Protein AF-M9LXM6-F1 (afdb_monomer_lite)

Foldseek 3Di:
DADDDPPDPDDDDDDDDDDDDDDDDDDDDPDDDDDDDDDQDDDPPDDDDDAADELVNLLRDDLVRNLVVLLVDAQVSYVCLLPDDPSNLSQLVPPVSLLSLLVSLLVLLQDAALVGSSNNLSSLSSNLSLLNCLVVPVSSVVCVDQVNLCSNVSSLVSNLPHPLCAPDHLSNLSNLLSSLQSLLSGHDALVSLQSCLVRLQVCLVVLVPQLVPPSNLNSSLSNLVSVLNCLQPVPPDPVRNLRLAQSNQSNLVSLLSCLQPNDDDLSRCVSNLSSLLCLLSVLRSHNHSLVSLQSLLVSCVVDDQLDPSNLSSQVSCVVRVVQAGSVRDHRDLLVSLVVNLCQFFVDWWAWFQQQEIEGEGPPDDPLNVLQLVLLLLLLLFLLCLLLQWPAFLDPPQLLSRAYEYEGADLSSLCSCCSNVNDDSPDQWAQDRNNSYIYHYQDDDDDDGPLLVSQLRSVLSVCDGIQAPDDPCDADQNNLQQCVLVSLLRSQQSSQGDQQPRRFHALVLLVLLLPDDPVPQDFLLRLSNDHPDDPVSSSLSVLLLVLCVPPPVVLVNQLSVCRRVSPNVSNVVSSCVQNVDVVNRVSSVVSSVVSNVCSVVAFRDGQACLSVDAWDDDPPVVVLVLLCVLLVFDPKDKDWGDTRPFIKIKIKGKDWAAQDPDDVVVSVVVSNSQSVSLVVQCPDPTSFSSFKHKHWHDWDADPVNIIMIIMMIMTTHHDDPPDDDPPDPPVDPPLEADPPQQHQSSAAEDPQPFDKYKDKAAQVRFKHKHKYFDAAFFKKKKKKFKPFQQQKFKFKDFPRDPPDTQDGFPDRDTRMGMDMGRDGGGMMMMMIGGPDRDMMMMMMTMHTDPDDDDDDDDPDQDEADEDDPPQADPVNADDDDEARHKYKDKQAAPRFKHKHKYFDQAWDKKKKKKFWPDDDFKWKWKDFPPDPPDDTDTFPDDDVRMTMDIGIDGGHMMMIMMGGDDRDMTIMMMHMD

Radius of gyration: 34.18 Å; chains: 1; bounding box: 81×91×98 Å

Organism: NCBI:txid1212764

Structure (mmCIF, N/CA/C/O backbone):
data_AF-M9LXM6-F1
#
_entry.id   AF-M9LXM6-F1
#
loop_
_atom_site.group_PDB
_atom_site.id
_atom_site.type_symbol
_atom_site.label_atom_id
_atom_site.label_alt_id
_atom_site.label_comp_id
_atom_site.label_asym_id
_atom_site.label_entity_id
_atom_site.label_seq_id
_atom_site.pdbx_PDB_ins_code
_atom_site.Cartn_x
_atom_site.Cartn_y
_atom_site.Cartn_z
_atom_site.occupancy
_atom_site.B_iso_or_equiv
_atom_site.auth_seq_id
_atom_site.auth_comp_id
_atom_site.auth_asym_id
_atom_site.auth_atom_id
_atom_site.pdbx_PDB_model_num
ATOM 1 N N . MET A 1 1 ? 2.103 -22.420 -12.615 1.00 19.78 1 MET A N 1
ATOM 2 C CA . MET A 1 1 ? 1.787 -21.064 -13.120 1.00 19.78 1 MET A CA 1
ATOM 3 C C . MET A 1 1 ? 1.858 -20.068 -11.967 1.00 19.78 1 MET A C 1
ATOM 5 O O . MET A 1 1 ? 0.851 -19.505 -11.575 1.00 19.78 1 MET A O 1
ATOM 9 N N . ARG A 1 2 ? 3.038 -19.931 -11.357 1.00 21.11 2 ARG A N 1
ATOM 10 C CA . ARG A 1 2 ? 3.302 -19.114 -10.165 1.00 21.11 2 ARG A CA 1
ATOM 11 C C . ARG A 1 2 ? 4.706 -18.521 -10.303 1.00 21.11 2 ARG A C 1
ATOM 13 O O . ARG A 1 2 ? 5.581 -19.245 -10.763 1.00 21.11 2 ARG A O 1
ATOM 20 N N . ALA A 1 3 ? 4.854 -17.284 -9.823 1.00 21.62 3 ALA A N 1
ATOM 21 C CA . ALA A 1 3 ? 6.086 -16.525 -9.588 1.00 21.62 3 ALA A CA 1
ATOM 22 C C . ALA A 1 3 ? 6.908 -16.142 -10.835 1.00 21.62 3 ALA A C 1
ATOM 24 O O . ALA A 1 3 ? 7.823 -16.848 -11.233 1.00 21.62 3 ALA A O 1
ATOM 25 N N . ALA A 1 4 ? 6.611 -14.970 -11.402 1.00 21.80 4 ALA A N 1
ATOM 26 C CA . ALA A 1 4 ? 7.559 -14.194 -12.194 1.00 21.80 4 ALA A CA 1
ATOM 27 C C . ALA A 1 4 ? 7.602 -12.772 -11.611 1.00 21.80 4 ALA A C 1
ATOM 29 O O . ALA A 1 4 ? 6.617 -12.045 -11.663 1.00 21.80 4 ALA A O 1
ATOM 30 N N . SER A 1 5 ? 8.733 -12.458 -10.981 1.00 24.66 5 SER A N 1
ATOM 31 C CA . SER A 1 5 ? 9.329 -11.137 -10.759 1.00 24.66 5 SER A CA 1
ATOM 32 C C . SER A 1 5 ? 8.393 -9.939 -10.538 1.00 24.66 5 SER A C 1
ATOM 34 O O . SER A 1 5 ? 8.058 -9.201 -11.462 1.00 24.66 5 SER A O 1
ATOM 36 N N . ALA A 1 6 ? 8.121 -9.650 -9.263 1.00 23.94 6 ALA A N 1
ATOM 37 C CA . ALA A 1 6 ? 7.873 -8.289 -8.797 1.00 23.94 6 ALA A CA 1
ATOM 38 C C . ALA A 1 6 ? 9.182 -7.481 -8.919 1.00 23.94 6 ALA A C 1
ATOM 40 O O . ALA A 1 6 ? 9.993 -7.466 -8.005 1.00 23.94 6 ALA A O 1
ATOM 41 N N . LEU A 1 7 ? 9.418 -6.927 -10.110 1.00 24.97 7 LEU A N 1
ATOM 42 C CA . LEU A 1 7 ? 10.297 -5.789 -10.436 1.00 24.97 7 LEU A CA 1
ATOM 43 C C . LEU A 1 7 ? 9.967 -5.378 -11.887 1.00 24.97 7 LEU A C 1
ATOM 45 O O . LEU A 1 7 ? 10.775 -5.407 -12.816 1.00 24.97 7 LEU A O 1
ATOM 49 N N . ALA A 1 8 ? 8.688 -5.067 -12.093 1.00 23.77 8 ALA A N 1
ATOM 50 C CA . ALA A 1 8 ? 8.154 -4.453 -13.296 1.00 23.77 8 ALA A CA 1
ATOM 51 C C . ALA A 1 8 ? 7.456 -3.164 -12.860 1.00 23.77 8 ALA A C 1
ATOM 53 O O . ALA A 1 8 ? 6.340 -3.190 -12.348 1.00 23.77 8 ALA A O 1
ATOM 54 N N . ILE A 1 9 ? 8.133 -2.026 -13.013 1.00 22.77 9 ILE A N 1
ATOM 55 C CA . ILE A 1 9 ? 7.453 -0.738 -12.926 1.00 22.77 9 ILE A CA 1
ATOM 56 C C . ILE A 1 9 ? 6.552 -0.622 -14.162 1.00 22.77 9 ILE A C 1
ATOM 58 O O . ILE A 1 9 ? 7.036 -0.620 -15.292 1.00 22.77 9 ILE A O 1
ATOM 62 N N . LYS A 1 10 ? 5.248 -0.533 -13.872 1.00 24.86 10 LYS A N 1
ATOM 63 C CA . LYS A 1 10 ? 4.118 -0.117 -14.718 1.00 24.86 10 LYS A CA 1
ATOM 64 C C . LYS A 1 10 ? 3.869 -0.930 -15.996 1.00 24.86 10 LYS A C 1
ATOM 66 O O . LYS A 1 10 ? 4.106 -0.460 -17.101 1.00 24.86 10 LYS A O 1
ATOM 71 N N . GLU A 1 11 ? 3.205 -2.073 -15.842 1.00 24.28 11 GLU A N 1
ATOM 72 C CA . GLU A 1 11 ? 2.242 -2.540 -16.848 1.00 24.28 11 GLU A CA 1
ATOM 73 C C . GLU A 1 11 ? 0.833 -2.464 -16.250 1.00 24.28 11 GLU A C 1
ATOM 75 O O . GLU A 1 11 ? 0.537 -3.092 -15.235 1.00 24.28 11 GLU A O 1
ATOM 80 N N . PHE A 1 12 ? -0.023 -1.640 -16.856 1.00 23.53 12 PHE A N 1
ATOM 81 C CA . PHE A 1 12 ? -1.458 -1.616 -16.582 1.00 23.53 12 PHE A CA 1
ATOM 82 C C . PHE A 1 12 ? -2.063 -2.980 -16.963 1.00 23.53 12 PHE A C 1
ATOM 84 O O . PHE A 1 12 ? -1.951 -3.364 -18.130 1.00 23.53 12 PHE A O 1
ATOM 91 N N . PRO A 1 13 ? -2.736 -3.713 -16.057 1.00 21.64 13 PRO A N 1
ATOM 92 C CA . PRO A 1 13 ? -3.491 -4.888 -16.461 1.00 21.64 13 PRO A CA 1
ATOM 93 C C . PRO A 1 13 ? -4.824 -4.423 -17.060 1.00 21.64 13 PRO A C 1
ATOM 95 O O . PRO A 1 13 ? -5.658 -3.853 -16.359 1.00 21.64 13 PRO A O 1
ATOM 98 N N . SER A 1 14 ? -5.047 -4.676 -18.353 1.00 23.16 14 SER A N 1
ATOM 99 C CA . SER A 1 14 ? -6.398 -4.655 -18.922 1.00 23.16 14 SER A CA 1
ATOM 100 C C . SER A 1 14 ? -6.928 -6.083 -19.058 1.00 23.16 14 SER A C 1
ATOM 102 O O . SER A 1 14 ? -6.286 -6.994 -19.580 1.00 23.16 14 SER A O 1
ATOM 104 N N . SER A 1 15 ? -8.120 -6.264 -18.503 1.00 22.95 15 SER A N 1
ATOM 105 C CA . SER A 1 15 ? -8.929 -7.475 -18.466 1.00 22.95 15 SER A CA 1
ATOM 106 C C . SER A 1 15 ? -9.193 -8.051 -19.862 1.00 22.95 15 SER A C 1
ATOM 108 O O . SER A 1 15 ? -9.861 -7.415 -20.677 1.00 22.95 15 SER A O 1
ATOM 110 N N . THR A 1 16 ? -8.774 -9.289 -20.126 1.00 22.31 16 THR A N 1
ATOM 111 C CA . THR A 1 16 ? -9.207 -10.042 -21.314 1.00 22.31 16 THR A CA 1
ATOM 112 C C . THR A 1 16 ? -10.410 -10.920 -20.974 1.00 22.31 16 THR A C 1
ATOM 114 O O . THR A 1 16 ? -10.297 -12.099 -20.652 1.00 22.31 16 THR A O 1
ATOM 117 N N . GLY A 1 17 ? -11.604 -10.330 -21.053 1.00 22.06 17 GLY A N 1
ATOM 118 C CA . GLY A 1 17 ? -12.856 -11.076 -21.149 1.00 22.06 17 GLY A CA 1
ATOM 119 C C . GLY A 1 17 ? -13.181 -11.346 -22.617 1.00 22.06 17 GLY A C 1
ATOM 120 O O . GLY A 1 17 ? -13.572 -10.431 -23.337 1.00 22.06 17 GLY A O 1
ATOM 121 N N . GLN A 1 18 ? -13.021 -12.593 -23.064 1.00 23.55 18 GLN A N 1
ATOM 122 C CA . GLN A 1 18 ? -13.542 -13.059 -24.350 1.00 23.55 18 GLN A CA 1
ATOM 123 C C . GLN A 1 18 ? -15.064 -12.865 -24.410 1.00 23.55 18 GLN A C 1
ATOM 125 O O . GLN A 1 18 ? -15.794 -13.411 -23.586 1.00 23.55 18 GLN A O 1
ATOM 130 N N . ALA A 1 19 ? -15.547 -12.171 -25.438 1.00 23.16 19 ALA A N 1
ATOM 131 C CA . ALA A 1 19 ? -16.920 -12.297 -25.905 1.00 23.16 19 ALA A CA 1
ATOM 132 C C . ALA A 1 19 ? -16.929 -12.227 -27.435 1.00 23.16 19 ALA A C 1
ATOM 134 O O . ALA A 1 19 ? -16.657 -11.186 -28.028 1.00 23.16 19 ALA A O 1
ATOM 135 N N . GLY A 1 20 ? -17.215 -13.364 -28.068 1.00 20.52 20 GLY A N 1
ATOM 136 C CA . GLY A 1 20 ? -17.679 -13.391 -29.446 1.00 20.52 20 GLY A CA 1
ATOM 137 C C . GLY A 1 20 ? -19.171 -13.073 -29.499 1.00 20.52 20 GLY A C 1
ATOM 138 O O . GLY A 1 20 ? -19.916 -13.502 -28.623 1.00 20.52 20 GLY A O 1
ATOM 139 N N . ALA A 1 21 ? -19.588 -12.341 -30.526 1.00 22.05 21 ALA A N 1
ATOM 140 C CA . ALA A 1 21 ? -20.821 -12.565 -31.276 1.00 22.05 21 ALA A CA 1
ATOM 141 C C . ALA A 1 21 ? -20.884 -11.565 -32.438 1.00 22.05 21 ALA A C 1
ATOM 143 O O . ALA A 1 21 ? -20.516 -10.401 -32.312 1.00 22.05 21 ALA A O 1
ATOM 144 N N . GLU A 1 22 ? -21.324 -12.094 -33.568 1.00 24.33 22 GLU A N 1
ATOM 145 C CA . GLU A 1 22 ? -21.449 -11.492 -34.886 1.00 24.33 22 GLU A CA 1
ATOM 146 C C . GLU A 1 22 ? -22.455 -10.332 -34.932 1.00 24.33 22 GLU A C 1
ATOM 148 O O . GLU A 1 22 ? -23.428 -10.286 -34.180 1.00 24.33 22 GLU A O 1
ATOM 153 N N . GLY A 1 23 ? -22.241 -9.427 -35.887 1.00 22.47 23 GLY A N 1
ATOM 154 C CA . GLY A 1 23 ? -23.168 -8.353 -36.224 1.00 22.47 23 GLY A CA 1
ATOM 155 C C . GLY A 1 23 ? -22.620 -7.498 -37.359 1.00 22.47 23 GLY A C 1
ATOM 156 O O . GLY A 1 23 ? -22.111 -6.407 -37.123 1.00 22.47 23 GLY A O 1
ATOM 157 N N . GLU A 1 24 ? -22.686 -8.017 -38.587 1.00 25.78 24 GLU A N 1
ATOM 158 C CA . GLU A 1 24 ? -22.467 -7.245 -39.814 1.00 25.78 24 GLU A CA 1
ATOM 159 C C . GLU A 1 24 ? -23.382 -6.012 -39.844 1.00 25.78 24 GLU A C 1
ATOM 161 O O . GLU A 1 24 ? -24.605 -6.137 -39.778 1.00 25.78 24 GLU A O 1
ATOM 166 N N . LEU A 1 25 ? -22.801 -4.825 -40.029 1.00 23.41 25 LEU A N 1
ATOM 167 C CA . LEU A 1 25 ? -23.513 -3.673 -40.574 1.00 23.41 25 LEU A CA 1
ATOM 168 C C . LEU A 1 25 ? -22.694 -3.066 -41.714 1.00 23.41 25 LEU A C 1
ATOM 170 O O . LEU A 1 25 ? -21.502 -2.788 -41.601 1.00 23.41 25 LEU A O 1
ATOM 174 N N . SER A 1 26 ? -23.382 -2.951 -42.843 1.00 22.66 26 SER A N 1
ATOM 175 C CA . SER A 1 26 ? -22.888 -2.729 -44.193 1.00 22.66 26 SER A CA 1
ATOM 176 C C . SER A 1 26 ? -22.243 -1.365 -44.422 1.00 22.66 26 SER A C 1
ATOM 178 O O . SER A 1 26 ? -22.766 -0.322 -44.029 1.00 22.66 26 SER A O 1
ATOM 180 N N . SER A 1 27 ? -21.161 -1.395 -45.193 1.00 32.41 27 SER A N 1
ATOM 181 C CA . SER A 1 27 ? -20.543 -0.261 -45.868 1.00 32.41 27 SER A CA 1
ATOM 182 C C . SER A 1 27 ? -21.498 0.384 -46.879 1.00 32.41 27 SER A C 1
ATOM 184 O O . SER A 1 27 ? -21.654 -0.151 -47.971 1.00 32.41 27 SER A O 1
ATOM 186 N N . GLU A 1 28 ? -22.101 1.532 -46.565 1.00 26.98 28 GLU A N 1
ATOM 187 C CA . GLU A 1 28 ? -22.608 2.472 -47.584 1.00 26.98 28 GLU A CA 1
ATOM 188 C C . GLU A 1 28 ? -23.026 3.822 -46.971 1.00 26.98 28 GLU A C 1
ATOM 190 O O . GLU A 1 28 ? -24.196 4.175 -46.898 1.00 26.98 28 GLU A O 1
ATOM 195 N N . ALA A 1 29 ? -22.045 4.607 -46.516 1.00 24.88 29 ALA A N 1
ATOM 196 C CA . ALA A 1 29 ? -22.211 6.053 -46.307 1.00 24.88 29 ALA A CA 1
ATOM 197 C C . ALA A 1 29 ? -20.856 6.788 -46.316 1.00 24.88 29 ALA A C 1
ATOM 199 O O . ALA A 1 29 ? -20.610 7.690 -45.524 1.00 24.88 29 ALA A O 1
ATOM 200 N N . ALA A 1 30 ? -19.948 6.399 -47.212 1.00 26.16 30 ALA A N 1
ATOM 201 C CA . ALA A 1 30 ? -18.685 7.097 -47.438 1.00 26.16 30 ALA A CA 1
ATOM 202 C C . ALA A 1 30 ? -18.608 7.521 -48.906 1.00 26.16 30 ALA A C 1
ATOM 204 O O . ALA A 1 30 ? -18.020 6.815 -49.720 1.00 26.16 30 ALA A O 1
ATOM 205 N N . LYS A 1 31 ? -19.273 8.633 -49.254 1.00 30.84 31 LYS A N 1
ATOM 206 C CA . LYS A 1 31 ? -19.031 9.438 -50.471 1.00 30.84 31 LYS A CA 1
ATOM 207 C C . LYS A 1 31 ? -19.962 10.658 -50.503 1.00 30.84 31 LYS A C 1
ATOM 209 O O . LYS A 1 31 ? -20.983 10.629 -51.171 1.00 30.84 31 LYS A O 1
ATOM 214 N N . SER A 1 32 ? -19.589 11.724 -49.792 1.00 27.77 32 SER A N 1
ATOM 215 C CA . SER A 1 32 ? -19.672 13.118 -50.275 1.00 27.77 32 SER A CA 1
ATOM 216 C C . SER A 1 32 ? -19.451 14.111 -49.129 1.00 27.77 32 SER A C 1
ATOM 218 O O . SER A 1 32 ? -20.397 14.577 -48.503 1.00 27.77 32 SER A O 1
ATOM 220 N N . ALA A 1 33 ? -18.200 14.478 -48.889 1.00 23.61 33 ALA A N 1
ATOM 221 C CA . ALA A 1 33 ? -17.833 15.807 -48.410 1.00 23.61 33 ALA A CA 1
ATOM 222 C C . ALA A 1 33 ? -16.331 15.942 -48.653 1.00 23.61 33 ALA A C 1
ATOM 224 O O . ALA A 1 33 ? -15.529 15.311 -47.972 1.00 23.61 33 ALA A O 1
ATOM 225 N N . GLY A 1 34 ? -15.956 16.682 -49.695 1.00 30.45 34 GLY A N 1
ATOM 226 C CA . GLY A 1 34 ? -14.563 17.032 -49.929 1.00 30.45 34 GLY A CA 1
ATOM 227 C C . GLY A 1 34 ? -14.060 17.869 -48.760 1.00 30.45 34 GLY A C 1
ATOM 228 O O . GLY A 1 34 ? -14.526 18.989 -48.563 1.00 30.45 34 GLY A O 1
ATOM 229 N N . ILE A 1 35 ? -13.127 17.311 -47.998 1.00 23.62 35 ILE A N 1
ATOM 230 C CA . ILE A 1 35 ? -12.296 18.047 -47.054 1.00 23.62 35 ILE A CA 1
ATOM 231 C C . ILE A 1 35 ? -10.920 18.110 -47.713 1.00 23.62 35 ILE A C 1
ATOM 233 O O . ILE A 1 35 ? -10.305 17.084 -47.986 1.00 23.62 35 ILE A O 1
ATOM 237 N N . SER A 1 36 ? -10.510 19.320 -48.077 1.00 24.12 36 SER A N 1
ATOM 238 C CA . SER A 1 36 ? -9.194 19.630 -48.632 1.00 24.12 36 SER A CA 1
ATOM 239 C C . SER A 1 36 ? -8.079 19.286 -47.644 1.00 24.12 36 SER A C 1
ATOM 241 O O . SER A 1 36 ? -8.244 19.545 -46.450 1.00 24.12 36 SER A O 1
ATOM 243 N N . ASP A 1 37 ? -6.939 18.810 -48.152 1.00 22.45 37 ASP A N 1
ATOM 244 C CA . ASP A 1 37 ? -5.684 18.694 -47.398 1.00 22.45 37 ASP A CA 1
ATOM 245 C C . ASP A 1 37 ? -5.378 19.992 -46.624 1.00 22.45 37 ASP A C 1
ATOM 247 O O . ASP A 1 37 ? -5.447 21.083 -47.211 1.00 22.45 37 ASP A O 1
ATOM 251 N N . PRO A 1 38 ? -5.015 19.929 -45.329 1.00 25.89 38 PRO A N 1
ATOM 252 C CA . PRO A 1 38 ? -4.492 21.090 -44.629 1.00 25.89 38 PRO A CA 1
ATOM 253 C C . PRO A 1 38 ? -3.109 21.427 -45.194 1.00 25.89 38 PRO A C 1
ATOM 255 O O . PRO A 1 38 ? -2.216 20.583 -45.234 1.00 25.89 38 PRO A O 1
ATOM 258 N N . GLN A 1 39 ? -2.912 22.677 -45.615 1.00 24.56 39 GLN A N 1
ATOM 259 C CA . GLN A 1 39 ? -1.573 23.171 -45.929 1.00 24.56 39 GLN A CA 1
ATOM 260 C C . GLN A 1 39 ? -0.677 23.147 -44.676 1.00 24.56 39 GLN A C 1
ATOM 262 O O . GLN A 1 39 ? -1.147 23.525 -43.598 1.00 24.56 39 GLN A O 1
ATOM 267 N N . PRO A 1 40 ? 0.614 22.787 -44.812 1.00 26.05 40 PRO A N 1
ATOM 268 C CA . PRO A 1 40 ? 1.574 22.838 -43.715 1.00 26.05 40 PRO A CA 1
ATOM 269 C C . PRO A 1 40 ? 1.727 24.279 -43.213 1.00 26.05 40 PRO A C 1
ATOM 271 O O . PRO A 1 40 ? 2.015 25.198 -43.982 1.00 26.05 40 PRO A O 1
ATOM 274 N N . ARG A 1 41 ? 1.516 24.487 -41.910 1.00 29.67 41 ARG A N 1
ATOM 275 C CA . ARG A 1 41 ? 1.839 25.746 -41.230 1.00 29.67 41 ARG A CA 1
ATOM 276 C C . ARG A 1 41 ? 3.252 25.645 -40.674 1.00 29.67 41 ARG A C 1
ATOM 278 O O . ARG A 1 41 ? 3.492 24.851 -39.776 1.00 29.67 41 ARG A O 1
ATOM 285 N N . SER A 1 42 ? 4.151 26.497 -41.160 1.00 27.95 42 SER A N 1
ATOM 286 C CA . SER A 1 42 ? 5.471 26.685 -40.558 1.00 27.95 42 SER A CA 1
ATOM 287 C C . SER A 1 42 ? 5.330 27.273 -39.152 1.00 27.95 42 SER A C 1
ATOM 289 O O . SER A 1 42 ? 4.735 28.346 -38.987 1.00 27.95 42 SER A O 1
ATOM 291 N N . LEU A 1 43 ? 5.908 26.618 -38.151 1.00 38.56 43 LEU A N 1
ATOM 292 C CA . LEU A 1 43 ? 6.083 27.201 -36.824 1.00 38.56 43 LEU A CA 1
ATOM 293 C C . LEU A 1 43 ? 7.288 28.152 -36.852 1.00 38.56 43 LEU A C 1
ATOM 295 O O . LEU A 1 43 ? 8.432 27.721 -36.951 1.00 38.56 43 LEU A O 1
ATOM 299 N N . ASN A 1 44 ? 7.030 29.461 -36.757 1.00 33.25 44 ASN A N 1
ATOM 300 C CA . ASN A 1 44 ? 8.063 30.429 -36.384 1.00 33.25 44 ASN A CA 1
ATOM 301 C C . ASN A 1 44 ? 8.484 30.145 -34.933 1.00 33.25 44 ASN A C 1
ATOM 303 O O . ASN A 1 44 ? 7.676 30.240 -34.009 1.00 33.25 44 ASN A O 1
ATOM 307 N N . SER A 1 45 ? 9.751 29.792 -34.758 1.00 40.56 45 SER A N 1
ATOM 308 C CA . SER A 1 45 ? 10.345 29.158 -33.580 1.00 40.56 45 SER A CA 1
ATOM 309 C C . SER A 1 45 ? 10.649 30.081 -32.387 1.00 40.56 45 SER A C 1
ATOM 311 O O . SER A 1 45 ? 11.598 29.813 -31.663 1.00 40.56 45 SER A O 1
ATOM 313 N N . GLU A 1 46 ? 9.896 31.158 -32.135 1.00 35.97 46 GLU A N 1
ATOM 314 C CA . GLU A 1 46 ? 10.262 32.108 -31.055 1.00 35.97 46 GLU A CA 1
ATOM 315 C C . GLU A 1 46 ? 9.133 32.522 -30.088 1.00 35.97 46 GLU A C 1
ATOM 317 O O . GLU A 1 46 ? 9.309 33.455 -29.310 1.00 35.97 46 GLU A O 1
ATOM 322 N N . ALA A 1 47 ? 7.976 31.841 -30.054 1.00 37.03 47 ALA A N 1
ATOM 323 C CA . ALA A 1 47 ? 6.857 32.307 -29.212 1.00 37.03 47 ALA A CA 1
ATOM 324 C C . ALA A 1 47 ? 5.989 31.235 -28.520 1.00 37.03 47 ALA A C 1
ATOM 326 O O . ALA A 1 47 ? 4.802 31.481 -28.299 1.00 37.03 47 ALA A O 1
ATOM 327 N N . ARG A 1 48 ? 6.525 30.070 -28.129 1.00 47.34 48 ARG A N 1
ATOM 328 C CA . ARG A 1 48 ? 5.764 29.109 -27.302 1.00 47.34 48 ARG A CA 1
ATOM 329 C C . ARG A 1 48 ? 6.469 28.848 -25.971 1.00 47.34 48 ARG A C 1
ATOM 331 O O . ARG A 1 48 ? 7.529 28.243 -25.932 1.00 47.34 48 ARG A O 1
ATOM 338 N N . LYS A 1 49 ? 5.871 29.338 -24.881 1.00 42.66 49 LYS A N 1
ATOM 339 C CA . LYS A 1 49 ? 6.217 28.974 -23.500 1.00 42.66 49 LYS A CA 1
ATOM 340 C C . LYS A 1 49 ? 5.237 27.901 -23.005 1.00 42.66 49 LYS A C 1
ATOM 342 O O . LYS A 1 49 ? 4.037 28.153 -23.018 1.00 42.66 49 LYS A O 1
ATOM 347 N N . HIS A 1 50 ? 5.793 26.766 -22.576 1.00 54.19 50 HIS A N 1
ATOM 348 C CA . HIS A 1 50 ? 5.280 25.761 -21.629 1.00 54.19 50 HIS A CA 1
ATOM 349 C C . HIS A 1 50 ? 3.808 25.316 -21.735 1.00 54.19 50 HIS A C 1
ATOM 351 O O . HIS A 1 50 ? 2.939 25.826 -21.031 1.00 54.19 50 HIS A O 1
ATOM 357 N N . GLY A 1 51 ? 3.554 24.274 -22.530 1.00 63.97 51 GLY A N 1
ATOM 358 C CA . GLY A 1 51 ? 2.361 23.426 -22.436 1.00 63.97 51 GLY A CA 1
ATOM 359 C C . GLY A 1 51 ? 2.616 22.070 -23.115 1.00 63.97 51 GLY A C 1
ATOM 360 O O . GLY A 1 51 ? 3.458 22.032 -24.012 1.00 63.97 51 GLY A O 1
ATOM 361 N N . PRO A 1 52 ? 1.939 20.980 -22.701 1.00 84.75 52 PRO A N 1
ATOM 362 C CA . PRO A 1 52 ? 2.143 19.650 -23.279 1.00 84.75 52 PRO A CA 1
ATOM 363 C C . PRO A 1 52 ? 1.757 19.605 -24.766 1.00 84.75 52 PRO A C 1
ATOM 365 O O . PRO A 1 52 ? 0.823 20.288 -25.190 1.00 84.75 52 PRO A O 1
ATOM 368 N N . TYR A 1 53 ? 2.450 18.769 -25.538 1.00 91.56 53 TYR A N 1
ATOM 369 C CA . TYR A 1 53 ? 2.173 18.478 -26.941 1.00 91.56 53 TYR A CA 1
ATOM 370 C C . TYR A 1 53 ? 1.129 17.367 -27.060 1.00 91.56 53 TYR A C 1
ATOM 372 O O . TYR A 1 53 ? 1.302 16.256 -26.556 1.00 91.56 53 TYR A O 1
ATOM 380 N N . SER A 1 54 ? 0.044 17.660 -27.769 1.00 91.50 54 SER A N 1
ATOM 381 C CA . SER A 1 54 ? -0.973 16.662 -28.113 1.00 91.50 54 SER A CA 1
ATOM 382 C C . SER A 1 54 ? -0.538 15.796 -29.294 1.00 91.50 54 SER A C 1
ATOM 384 O O . SER A 1 54 ? 0.196 16.235 -30.186 1.00 91.50 54 SER A O 1
ATOM 386 N N . MET A 1 55 ? -1.067 14.576 -29.377 1.00 94.19 55 MET A N 1
ATOM 387 C CA . MET A 1 55 ? -0.804 13.705 -30.532 1.00 94.19 55 MET A CA 1
ATOM 388 C C . MET A 1 55 ? -1.389 14.283 -31.828 1.00 94.19 55 MET A C 1
ATOM 390 O O . MET A 1 55 ? -0.831 14.078 -32.908 1.00 94.19 55 MET A O 1
ATOM 394 N N . ALA A 1 56 ? -2.471 15.063 -31.740 1.00 92.75 56 ALA A N 1
ATOM 395 C CA . ALA A 1 56 ? -3.026 15.813 -32.865 1.00 92.75 56 ALA A CA 1
ATOM 396 C C . ALA A 1 56 ? -2.033 16.843 -33.436 1.00 92.75 56 ALA A C 1
ATOM 398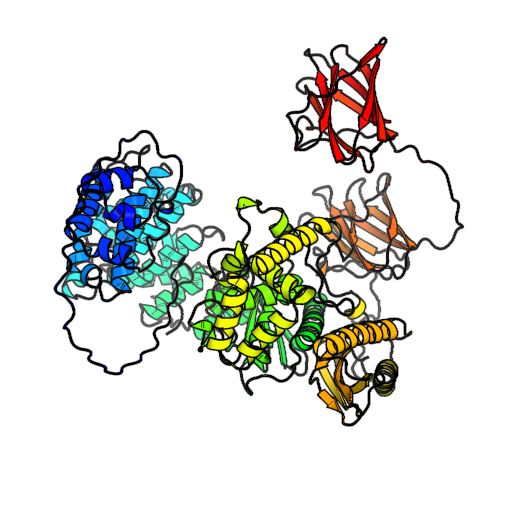 O O . ALA A 1 56 ? -1.915 16.973 -34.656 1.00 92.75 56 ALA A O 1
ATOM 399 N N . GLU A 1 57 ? -1.298 17.552 -32.574 1.00 94.56 57 GLU A N 1
ATOM 400 C CA . GLU A 1 57 ? -0.256 18.492 -32.999 1.00 94.56 57 GLU A CA 1
ATOM 401 C C . GLU A 1 57 ? 0.918 17.761 -33.645 1.00 94.56 57 GLU A C 1
ATOM 403 O O . GLU A 1 57 ? 1.334 18.145 -34.738 1.00 94.56 57 GLU A O 1
ATOM 408 N N . LEU A 1 58 ? 1.403 16.673 -33.038 1.00 97.12 58 LEU A N 1
ATOM 409 C CA . LEU A 1 58 ? 2.495 15.878 -33.611 1.00 97.12 58 LEU A CA 1
ATOM 410 C C . LEU A 1 58 ? 2.127 15.295 -34.983 1.00 97.12 58 LEU A C 1
ATOM 412 O O . LEU A 1 58 ? 2.959 15.260 -35.886 1.00 97.12 58 LEU A O 1
ATOM 416 N N . ASN A 1 59 ? 0.862 14.905 -35.174 1.00 97.31 59 ASN A N 1
ATOM 417 C CA . ASN A 1 59 ? 0.324 14.467 -36.464 1.00 97.31 59 ASN A CA 1
ATOM 418 C C . ASN A 1 59 ? 0.348 15.550 -37.560 1.00 97.31 59 ASN A C 1
ATOM 420 O O . ASN A 1 59 ? 0.247 15.208 -38.737 1.00 97.31 59 ASN A O 1
ATOM 424 N N . SER A 1 60 ? 0.429 16.833 -37.195 1.00 96.19 60 SER A N 1
ATOM 425 C CA . SER A 1 60 ? 0.381 17.959 -38.139 1.00 96.19 60 SER A CA 1
ATOM 426 C C . SER A 1 60 ? 1.753 18.415 -38.650 1.00 96.19 60 SER A C 1
ATOM 428 O O . SER A 1 60 ? 1.817 19.188 -39.607 1.00 96.19 60 SER A O 1
ATOM 430 N N . LEU A 1 61 ? 2.836 17.948 -38.023 1.00 96.88 61 LEU A N 1
ATOM 431 C CA . LEU A 1 61 ? 4.209 18.316 -38.365 1.00 96.88 61 LEU A CA 1
ATOM 432 C C . LEU A 1 61 ? 4.720 17.507 -39.561 1.00 96.88 61 LEU A C 1
ATOM 434 O O . LEU A 1 61 ? 4.392 16.329 -39.721 1.00 96.88 61 LEU A O 1
ATOM 438 N N . SER A 1 62 ? 5.590 18.107 -40.381 1.00 97.88 62 SER A N 1
ATOM 439 C CA . SER A 1 62 ? 6.384 17.312 -41.324 1.00 97.88 62 SER A CA 1
ATOM 440 C C . SER A 1 62 ? 7.321 16.366 -40.567 1.00 97.88 62 SER A C 1
ATOM 442 O O . SER A 1 62 ? 7.692 16.634 -39.427 1.00 97.88 62 SER A O 1
ATOM 444 N N . TYR A 1 63 ? 7.768 15.275 -41.199 1.00 98.25 63 TYR A N 1
ATOM 445 C CA . TYR A 1 63 ? 8.648 14.308 -40.526 1.00 98.25 63 TYR A CA 1
ATOM 446 C C . TYR A 1 63 ? 9.925 14.951 -39.982 1.00 98.25 63 TYR A C 1
ATOM 448 O O . TYR A 1 63 ? 10.351 14.609 -38.887 1.00 98.25 63 TYR A O 1
ATOM 456 N N . ARG A 1 64 ? 10.486 15.931 -40.701 1.00 96.31 64 ARG A N 1
ATOM 457 C CA . ARG A 1 64 ? 11.653 16.684 -40.238 1.00 96.31 64 ARG A CA 1
ATOM 458 C C . ARG A 1 64 ? 11.331 17.523 -39.004 1.00 96.31 64 ARG A C 1
ATOM 460 O O . ARG A 1 64 ? 12.034 17.396 -38.011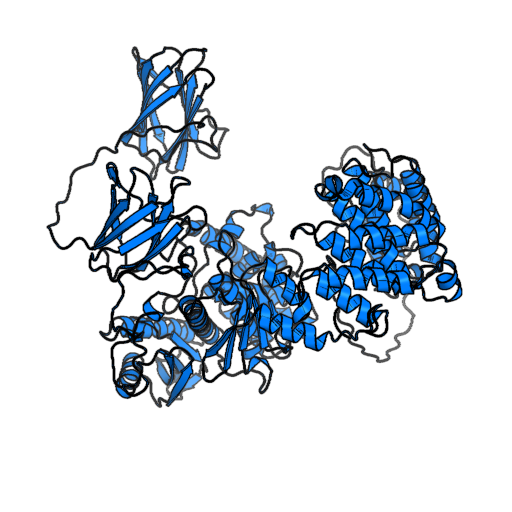 1.00 96.31 64 ARG A O 1
ATOM 467 N N . GLU A 1 65 ? 10.273 18.334 -39.059 1.00 97.69 65 GLU A N 1
ATOM 468 C CA . GLU A 1 65 ? 9.847 19.170 -37.925 1.00 97.69 65 GLU A CA 1
ATOM 469 C C . GLU A 1 65 ? 9.505 18.321 -36.699 1.00 97.69 65 GLU A C 1
ATOM 471 O O . GLU A 1 65 ? 9.884 18.678 -35.591 1.00 97.69 65 GLU A O 1
ATOM 476 N N . LEU A 1 66 ? 8.852 17.173 -36.901 1.00 98.31 66 LEU A N 1
ATOM 477 C CA . LEU A 1 66 ? 8.578 16.202 -35.847 1.00 98.31 66 LEU A CA 1
ATOM 478 C C . LEU A 1 66 ? 9.879 15.695 -35.224 1.00 98.31 66 LEU A C 1
ATOM 480 O O . LEU A 1 66 ? 10.048 15.782 -34.016 1.00 98.31 66 LEU A O 1
ATOM 484 N N . THR A 1 67 ? 10.809 15.178 -36.027 1.00 98.12 67 THR A N 1
ATOM 485 C CA . THR A 1 67 ? 12.060 14.619 -35.497 1.00 98.12 67 THR A CA 1
ATOM 486 C C . THR A 1 67 ? 12.977 15.673 -34.874 1.00 98.12 67 THR A C 1
ATOM 488 O O . THR A 1 67 ? 13.688 15.353 -33.926 1.00 98.12 67 THR A O 1
ATOM 491 N N . ASP A 1 68 ? 12.955 16.914 -35.370 1.00 97.56 68 ASP A N 1
ATOM 492 C CA . ASP A 1 68 ? 13.695 18.041 -34.791 1.00 97.56 68 ASP A CA 1
ATOM 493 C C . ASP A 1 68 ? 13.058 18.486 -33.461 1.00 97.56 68 ASP A C 1
ATOM 495 O O . ASP A 1 68 ? 13.775 18.777 -32.507 1.00 97.56 68 ASP A O 1
ATOM 499 N N . LEU A 1 69 ? 11.723 18.462 -33.359 1.00 97.44 69 LEU A N 1
ATOM 500 C CA . LEU A 1 69 ? 11.017 18.706 -32.103 1.00 97.44 69 LEU A CA 1
ATOM 501 C C . LEU A 1 69 ? 11.336 17.618 -31.073 1.00 97.44 69 LEU A C 1
ATOM 503 O O . LEU A 1 69 ? 11.730 17.947 -29.959 1.00 97.44 69 LEU A O 1
ATOM 507 N N . LEU A 1 70 ? 11.213 16.338 -31.441 1.00 97.25 70 LEU A N 1
ATOM 508 C CA . LEU A 1 70 ? 11.399 15.211 -30.520 1.00 97.25 70 LEU A CA 1
ATOM 509 C C . LEU A 1 70 ? 12.793 15.158 -29.883 1.00 97.25 70 LEU A C 1
ATOM 511 O O . LEU A 1 70 ? 12.920 14.617 -28.792 1.00 97.25 70 LEU A O 1
ATOM 515 N N . VAL A 1 71 ? 13.826 15.719 -30.522 1.00 97.25 71 VAL A N 1
ATOM 516 C CA . VAL A 1 71 ? 15.162 15.801 -29.904 1.00 97.25 71 VAL A CA 1
ATOM 517 C C . VAL A 1 71 ? 15.363 16.999 -28.974 1.00 97.25 71 VAL A C 1
ATOM 519 O O . VAL A 1 71 ? 16.418 17.122 -28.368 1.00 97.25 71 VAL A O 1
ATOM 522 N N . SER A 1 72 ? 14.390 17.907 -28.906 1.00 95.12 72 SER A N 1
ATOM 523 C CA . SER A 1 72 ? 14.461 19.152 -28.130 1.00 95.12 72 SER A CA 1
ATOM 524 C C . SER A 1 72 ? 13.551 19.169 -26.900 1.00 95.12 72 SER A C 1
ATOM 526 O O . SER A 1 72 ? 13.574 20.141 -26.149 1.00 95.12 72 SER A O 1
ATOM 528 N N . ILE A 1 73 ? 12.743 18.122 -26.716 1.00 94.31 73 ILE A N 1
ATOM 529 C CA . ILE A 1 73 ? 11.730 18.009 -25.661 1.00 94.31 73 ILE A CA 1
ATOM 530 C C . ILE A 1 73 ? 11.928 16.721 -24.870 1.00 94.31 73 ILE A C 1
ATOM 532 O O . ILE A 1 73 ? 12.561 15.776 -25.357 1.00 94.31 73 ILE A O 1
ATOM 536 N N . THR A 1 74 ? 11.323 16.650 -23.688 1.00 92.62 74 THR A N 1
ATOM 537 C CA . THR A 1 74 ? 11.229 15.390 -22.946 1.00 92.62 74 THR A CA 1
ATOM 538 C C . THR A 1 74 ? 9.923 14.668 -23.275 1.00 92.62 74 THR A C 1
ATOM 540 O O . THR A 1 74 ? 8.918 15.270 -23.664 1.00 92.62 74 THR A O 1
ATOM 543 N N . TRP A 1 75 ? 9.917 13.341 -23.164 1.00 91.25 75 TRP A N 1
ATOM 544 C CA . TRP A 1 75 ? 8.742 12.541 -23.513 1.00 91.25 75 TRP A CA 1
ATOM 545 C C . TRP A 1 75 ? 7.546 12.800 -22.578 1.00 91.25 75 TRP A C 1
ATOM 547 O O . TRP A 1 75 ? 6.408 12.585 -22.999 1.00 91.25 75 TRP A O 1
ATOM 557 N N . GLU A 1 76 ? 7.763 13.288 -21.344 1.00 89.50 76 GLU A N 1
ATOM 558 C CA . GLU A 1 76 ? 6.676 13.654 -20.420 1.00 89.50 76 GLU A CA 1
ATOM 559 C C . GLU A 1 76 ? 5.825 14.813 -20.948 1.00 89.50 76 GLU A C 1
ATOM 561 O O . GLU A 1 76 ? 4.661 14.957 -20.566 1.00 89.50 76 GLU A O 1
ATOM 566 N N . GLU A 1 77 ? 6.366 15.610 -21.871 1.00 92.25 77 GLU A N 1
ATOM 567 C CA . GLU A 1 77 ? 5.622 16.667 -22.547 1.00 92.25 77 GLU A CA 1
ATOM 568 C C . GLU A 1 77 ? 4.570 16.108 -23.525 1.00 92.25 77 GLU A C 1
ATOM 570 O O . GLU A 1 77 ? 3.802 16.888 -24.079 1.00 92.25 77 GLU A O 1
ATOM 575 N N . ILE A 1 78 ? 4.472 14.781 -23.712 1.00 90.94 78 ILE A N 1
ATOM 576 C CA . ILE A 1 78 ? 3.488 14.100 -24.574 1.00 90.94 78 ILE A CA 1
ATOM 577 C C . ILE A 1 78 ? 2.591 13.166 -23.721 1.00 90.94 78 ILE A C 1
ATOM 579 O O . ILE A 1 78 ? 2.779 11.947 -23.693 1.00 90.94 78 ILE A O 1
ATOM 583 N N . PRO A 1 79 ? 1.563 13.681 -23.019 1.00 83.88 79 PRO A N 1
ATOM 584 C CA . PRO A 1 79 ? 0.799 12.920 -22.014 1.00 83.88 79 PRO A CA 1
ATOM 585 C C . PRO A 1 79 ? -0.101 11.807 -22.587 1.00 83.88 79 PRO A C 1
ATOM 587 O O . PRO A 1 79 ? -0.635 10.976 -21.845 1.00 83.88 79 PRO A O 1
ATOM 590 N N . GLU A 1 80 ? -0.321 11.802 -23.901 1.00 87.00 80 GLU A N 1
ATOM 591 C CA . GLU A 1 80 ? -1.152 10.820 -24.607 1.00 87.00 80 GLU A CA 1
ATOM 592 C C . GLU A 1 80 ? -0.348 9.635 -25.158 1.00 87.00 80 GLU A C 1
ATOM 594 O O . GLU A 1 80 ? -0.940 8.707 -25.700 1.00 87.00 80 GLU A O 1
ATOM 599 N N . LEU A 1 81 ? 0.981 9.638 -25.008 1.00 88.88 81 LEU A N 1
ATOM 600 C CA . LEU A 1 81 ? 1.895 8.780 -25.765 1.00 88.88 81 LEU A CA 1
ATOM 601 C C . LEU A 1 81 ? 1.569 7.274 -25.693 1.00 88.88 81 LEU A C 1
ATOM 603 O O . LEU A 1 81 ? 1.620 6.576 -26.702 1.00 88.88 81 LEU A O 1
ATOM 607 N N . PHE A 1 82 ? 1.183 6.783 -24.513 1.00 87.56 82 PHE A N 1
ATOM 608 C CA . PHE A 1 82 ? 0.835 5.375 -24.271 1.00 87.56 82 PHE A CA 1
ATOM 609 C C . PHE A 1 82 ? -0.679 5.099 -24.269 1.00 87.56 82 PHE A C 1
ATOM 611 O O . PHE A 1 82 ? -1.105 4.002 -23.912 1.00 87.56 82 PHE A O 1
ATOM 618 N N . LYS A 1 83 ? -1.516 6.077 -24.640 1.00 87.62 83 LYS A N 1
ATOM 619 C CA . LYS A 1 83 ? -2.978 5.935 -24.668 1.00 87.62 83 LYS A CA 1
ATOM 620 C C . LYS A 1 83 ? -3.439 5.602 -26.079 1.00 87.62 83 LYS A C 1
ATOM 622 O O . LYS A 1 83 ? -3.144 6.331 -27.020 1.00 87.62 83 LYS A O 1
ATOM 627 N N . TYR A 1 84 ? -4.209 4.531 -26.235 1.00 86.62 84 TYR A N 1
ATOM 628 C CA . TYR A 1 84 ? -4.816 4.228 -27.526 1.00 86.62 84 TYR A CA 1
ATOM 629 C C . TYR A 1 84 ? -6.002 5.168 -27.795 1.00 86.62 84 TYR A C 1
ATOM 631 O O . TYR A 1 84 ? -6.987 5.157 -27.057 1.00 86.62 84 TYR A O 1
ATOM 639 N N . ASN A 1 85 ? -5.888 6.004 -28.826 1.00 89.81 85 ASN A N 1
ATOM 640 C CA . ASN A 1 85 ? -6.927 6.906 -29.317 1.00 89.81 85 ASN A CA 1
ATOM 641 C C . ASN A 1 85 ? -6.753 7.133 -30.832 1.00 89.81 85 ASN A C 1
ATOM 643 O O . ASN A 1 85 ? -5.802 6.634 -31.437 1.00 89.81 85 ASN A O 1
ATOM 647 N N . ASP A 1 86 ? -7.663 7.882 -31.455 1.00 94.12 86 ASP A N 1
ATOM 648 C CA . ASP A 1 86 ? -7.632 8.114 -32.906 1.00 94.12 86 ASP A CA 1
ATOM 649 C C . ASP A 1 86 ? -6.334 8.800 -33.373 1.00 94.12 86 ASP A C 1
ATOM 651 O O . ASP A 1 86 ? -5.817 8.497 -34.453 1.00 94.12 86 ASP A O 1
ATOM 655 N N . ASP A 1 87 ? -5.775 9.698 -32.558 1.00 94.81 87 ASP A N 1
ATOM 656 C CA . ASP A 1 87 ? -4.559 10.436 -32.885 1.00 94.81 87 ASP A CA 1
ATOM 657 C C . ASP A 1 87 ? -3.291 9.589 -32.735 1.00 94.81 87 ASP A C 1
ATOM 659 O O . ASP A 1 87 ? -2.427 9.658 -33.613 1.00 94.81 87 ASP A O 1
ATOM 663 N N . THR A 1 88 ? -3.167 8.767 -31.687 1.00 94.38 88 THR A N 1
ATOM 664 C CA . THR A 1 88 ? -2.048 7.821 -31.539 1.00 94.38 88 THR A CA 1
ATOM 665 C C . THR A 1 88 ? -2.122 6.710 -32.576 1.00 94.38 88 THR A C 1
ATOM 667 O O . THR A 1 88 ? -1.099 6.373 -33.170 1.00 94.38 88 THR A O 1
ATOM 670 N N . HIS A 1 89 ? -3.321 6.211 -32.886 1.00 96.69 89 HIS A N 1
ATOM 671 C CA . HIS A 1 89 ? -3.528 5.285 -33.996 1.00 96.69 89 HIS A CA 1
ATOM 672 C C . HIS A 1 89 ? -3.060 5.900 -35.321 1.00 96.69 89 HIS A C 1
ATOM 674 O O . HIS A 1 89 ? -2.228 5.311 -36.006 1.00 96.69 89 HIS A O 1
ATOM 680 N N . ARG A 1 90 ? -3.514 7.114 -35.666 1.00 97.56 90 ARG A N 1
ATOM 681 C CA . ARG A 1 90 ? -3.079 7.814 -36.888 1.00 97.56 90 ARG A CA 1
ATOM 682 C C . ARG A 1 90 ? -1.571 8.060 -36.913 1.00 97.56 90 ARG A C 1
ATOM 684 O O . ARG A 1 90 ? -0.960 7.963 -37.974 1.00 97.56 90 ARG A O 1
ATOM 691 N N . PHE A 1 91 ? -0.984 8.382 -35.764 1.00 98.38 91 PHE A N 1
ATOM 692 C CA . PHE A 1 91 ? 0.441 8.663 -35.659 1.00 98.38 91 PHE A CA 1
ATOM 693 C C . PHE A 1 91 ? 1.291 7.427 -35.945 1.00 98.38 91 PHE A C 1
ATOM 695 O O . PHE A 1 91 ? 2.246 7.514 -36.715 1.00 98.38 91 PHE A O 1
ATOM 702 N N . TYR A 1 92 ? 0.922 6.284 -35.366 1.00 97.81 92 TYR A N 1
ATOM 703 C CA . TYR A 1 92 ? 1.667 5.037 -35.510 1.00 97.81 92 TYR A CA 1
ATOM 704 C C . TYR A 1 92 ? 1.284 4.214 -36.736 1.00 97.81 92 TYR A C 1
ATOM 706 O O . TYR A 1 92 ? 2.097 3.408 -37.162 1.00 97.81 92 TYR A O 1
ATOM 714 N N . ALA A 1 93 ? 0.114 4.432 -37.343 1.00 96.81 93 ALA A N 1
ATOM 715 C CA . ALA A 1 93 ? -0.262 3.810 -38.616 1.00 96.81 93 ALA A CA 1
ATOM 716 C C . ALA A 1 93 ? 0.546 4.350 -39.818 1.00 96.81 93 ALA A C 1
ATOM 718 O O . ALA A 1 93 ? 0.537 3.748 -40.890 1.00 96.81 93 ALA A O 1
ATOM 719 N N . ASP A 1 94 ? 1.244 5.479 -39.656 1.00 97.69 94 ASP A N 1
ATOM 720 C CA . ASP A 1 94 ? 2.113 6.079 -40.670 1.00 97.69 94 ASP A CA 1
ATOM 721 C C . ASP A 1 94 ? 3.521 5.448 -40.634 1.00 97.69 94 ASP A C 1
ATOM 723 O O . ASP A 1 94 ? 4.403 5.863 -39.876 1.00 97.69 94 ASP A O 1
ATOM 727 N N . GLU A 1 95 ? 3.747 4.434 -41.478 1.00 95.88 95 GLU A N 1
ATOM 728 C CA . GLU A 1 95 ? 5.030 3.715 -41.548 1.00 95.88 95 GLU A CA 1
ATOM 729 C C . GLU A 1 95 ? 6.212 4.629 -41.902 1.00 95.88 95 GLU A C 1
ATOM 731 O O . GLU A 1 95 ? 7.306 4.472 -41.354 1.00 95.88 95 GLU A O 1
ATOM 736 N N . ALA A 1 96 ? 6.010 5.608 -42.787 1.00 97.62 96 ALA A N 1
ATOM 737 C CA . ALA A 1 96 ? 7.077 6.511 -43.207 1.00 97.62 96 ALA A CA 1
ATOM 738 C C . ALA A 1 96 ? 7.503 7.441 -42.065 1.00 97.62 96 ALA A C 1
ATOM 740 O O . ALA A 1 96 ? 8.694 7.703 -41.887 1.00 97.62 96 ALA A O 1
ATOM 741 N N . ARG A 1 97 ? 6.549 7.878 -41.239 1.00 98.06 97 ARG A N 1
ATOM 742 C CA . ARG A 1 97 ? 6.842 8.623 -40.012 1.00 98.06 97 ARG A CA 1
ATOM 743 C C . ARG A 1 97 ? 7.588 7.785 -38.990 1.00 98.06 97 ARG A C 1
ATOM 745 O O . ARG A 1 97 ? 8.563 8.266 -38.415 1.00 98.06 97 ARG A O 1
ATOM 752 N N . PHE A 1 98 ? 7.152 6.544 -38.773 1.00 97.12 98 PHE A N 1
ATOM 753 C CA . PHE A 1 98 ? 7.848 5.634 -37.869 1.00 97.12 98 PHE A CA 1
ATOM 754 C C . PHE A 1 98 ? 9.299 5.442 -38.320 1.00 97.12 98 PHE A C 1
ATOM 756 O O . PHE A 1 98 ? 10.220 5.621 -37.526 1.00 97.12 98 PHE A O 1
ATOM 763 N N . GLN A 1 99 ? 9.514 5.185 -39.614 1.00 97.50 99 GLN A N 1
ATOM 764 C CA . GLN A 1 99 ? 10.851 5.057 -40.189 1.00 97.50 99 GLN A CA 1
ATOM 765 C C . GLN A 1 99 ? 11.680 6.339 -40.032 1.00 97.50 99 GLN A C 1
ATOM 767 O O . GLN A 1 99 ? 12.846 6.250 -39.662 1.00 97.50 99 GLN A O 1
ATOM 772 N N . ALA A 1 100 ? 11.094 7.524 -40.231 1.00 98.50 100 ALA A N 1
ATOM 773 C CA . ALA A 1 100 ? 11.801 8.790 -40.037 1.00 98.50 100 ALA A CA 1
ATOM 774 C C . ALA A 1 100 ? 12.300 8.972 -38.591 1.00 98.50 100 ALA A C 1
ATOM 776 O O . ALA A 1 100 ? 13.411 9.458 -38.380 1.00 98.50 100 ALA A O 1
ATOM 777 N N . MET A 1 101 ? 11.522 8.541 -37.591 1.00 98.44 101 MET A N 1
ATOM 778 C CA . MET A 1 101 ? 11.957 8.544 -36.188 1.00 98.44 101 MET A CA 1
ATOM 779 C C . MET A 1 101 ? 13.074 7.524 -35.922 1.00 98.44 101 MET A C 1
ATOM 781 O O . MET A 1 101 ? 14.015 7.835 -35.194 1.00 98.44 101 MET A O 1
ATOM 785 N N . VAL A 1 102 ? 13.019 6.335 -36.538 1.00 98.50 102 VAL A N 1
ATOM 786 C CA . VAL A 1 102 ? 14.099 5.330 -36.459 1.00 98.50 102 VAL A CA 1
ATOM 787 C C . VAL A 1 102 ? 15.393 5.858 -37.084 1.00 98.50 102 VAL A C 1
ATOM 789 O O . VAL A 1 102 ? 16.467 5.719 -36.496 1.00 98.50 102 VAL A O 1
ATOM 792 N N . ASP A 1 103 ? 15.298 6.503 -38.246 1.00 98.62 103 ASP A N 1
ATOM 793 C CA . ASP A 1 103 ? 16.441 7.100 -38.935 1.00 98.62 103 ASP A CA 1
ATOM 794 C C . ASP A 1 103 ? 17.031 8.252 -38.113 1.00 98.62 103 ASP A C 1
ATOM 796 O O . ASP A 1 103 ? 18.249 8.327 -37.943 1.00 98.62 103 ASP A O 1
ATOM 800 N N . ARG A 1 104 ? 16.180 9.098 -37.510 1.00 98.56 104 ARG A N 1
ATOM 801 C CA . ARG A 1 104 ? 16.629 10.143 -36.582 1.00 98.56 104 ARG A CA 1
ATOM 802 C C . ARG A 1 104 ? 17.343 9.556 -35.368 1.00 98.56 104 ARG A C 1
ATOM 804 O O . ARG A 1 104 ? 18.385 10.082 -34.987 1.00 98.56 104 ARG A O 1
ATOM 811 N N . LEU A 1 105 ? 16.818 8.483 -34.776 1.00 98.75 105 LEU A N 1
ATOM 812 C CA . LEU A 1 105 ? 17.451 7.821 -33.636 1.00 98.75 105 LEU A CA 1
ATOM 813 C C . LEU A 1 105 ? 18.828 7.269 -34.005 1.00 98.75 105 LEU A C 1
ATOM 815 O O . LEU A 1 105 ? 19.778 7.448 -33.248 1.00 98.75 105 LEU A O 1
ATOM 819 N N . LYS A 1 106 ? 18.955 6.633 -35.173 1.00 98.75 106 LYS A N 1
ATOM 820 C CA . LYS A 1 106 ? 20.246 6.159 -35.685 1.00 98.75 106 LYS A CA 1
ATOM 821 C C . LYS A 1 106 ? 21.246 7.311 -35.802 1.00 98.75 106 LYS A C 1
ATOM 823 O O . LYS A 1 106 ? 22.379 7.200 -35.342 1.00 98.75 106 LYS A O 1
ATOM 828 N N . ASP A 1 107 ? 20.807 8.418 -36.385 1.00 98.56 107 ASP A N 1
ATOM 829 C CA . ASP A 1 107 ? 21.591 9.636 -36.550 1.00 98.56 107 ASP A CA 1
ATOM 830 C C . ASP A 1 107 ? 22.038 10.230 -35.205 1.00 98.56 107 ASP A C 1
ATOM 832 O O . ASP A 1 107 ? 23.224 10.516 -35.029 1.00 98.56 107 ASP A O 1
ATOM 836 N N . SER A 1 108 ? 21.120 10.378 -34.245 1.00 98.69 108 SER A N 1
ATOM 837 C CA . SER A 1 108 ? 21.427 10.814 -32.875 1.00 98.69 108 SER A CA 1
ATOM 838 C C . SER A 1 108 ? 22.404 9.859 -32.184 1.00 98.69 108 SER A C 1
ATOM 840 O O . SER A 1 108 ? 23.374 10.308 -31.575 1.00 98.69 108 SER A O 1
ATOM 842 N N . GLY A 1 109 ? 22.228 8.548 -32.374 1.00 98.56 109 GLY A N 1
ATOM 843 C CA . GLY A 1 109 ? 23.119 7.510 -31.858 1.00 98.56 109 GLY A CA 1
ATOM 844 C C . GLY A 1 109 ? 24.574 7.699 -32.278 1.00 98.56 109 GLY A C 1
ATOM 845 O O . GLY A 1 109 ? 25.470 7.531 -31.461 1.00 98.56 109 GLY A O 1
ATOM 846 N N . THR A 1 110 ? 24.832 8.154 -33.507 1.00 98.44 110 THR A N 1
ATOM 847 C CA . THR A 1 110 ? 26.208 8.426 -33.967 1.00 98.44 110 THR A CA 1
ATOM 848 C C . THR A 1 110 ? 26.832 9.716 -33.424 1.00 98.44 110 THR A C 1
ATOM 850 O O . THR A 1 110 ? 28.031 9.921 -33.609 1.00 98.44 110 THR A O 1
ATOM 853 N N . ARG A 1 111 ? 26.042 10.610 -32.810 1.00 97.94 111 ARG A N 1
ATOM 854 C CA . ARG A 1 111 ? 26.465 11.984 -32.479 1.00 97.94 111 ARG A CA 1
ATOM 855 C C . ARG A 1 111 ? 26.442 12.338 -30.998 1.00 97.94 111 ARG A C 1
ATOM 857 O O . ARG A 1 111 ? 27.065 13.337 -30.652 1.00 97.94 111 ARG A O 1
ATOM 864 N N . PHE A 1 112 ? 25.730 11.585 -30.159 1.00 98.50 112 PHE A N 1
ATOM 865 C CA . PHE A 1 112 ? 25.626 11.925 -28.738 1.00 98.50 112 PHE A CA 1
ATOM 866 C C . PHE A 1 112 ? 27.001 11.933 -28.059 1.00 98.50 112 PHE A C 1
ATOM 868 O O . PHE A 1 112 ? 27.910 11.195 -28.456 1.00 98.50 112 PHE A O 1
ATOM 875 N N . THR A 1 113 ? 27.149 12.794 -27.057 1.00 98.44 113 THR A N 1
ATOM 876 C CA . THR A 1 113 ? 28.373 12.979 -26.267 1.00 98.44 113 THR A CA 1
ATOM 877 C C . THR A 1 113 ? 28.047 12.836 -24.777 1.00 98.44 113 THR A C 1
ATOM 879 O O . THR A 1 113 ? 26.877 12.704 -24.418 1.00 98.44 113 THR A O 1
ATOM 882 N N . PRO A 1 114 ? 29.041 12.861 -23.871 1.00 97.75 114 PRO A N 1
ATOM 883 C CA . PRO A 1 114 ? 28.768 12.857 -22.434 1.00 97.75 114 PRO A CA 1
ATOM 884 C C . PRO A 1 114 ? 27.938 14.050 -21.922 1.00 97.75 114 PRO A C 1
ATOM 886 O O . PRO A 1 114 ? 27.444 13.992 -20.797 1.00 97.75 114 PRO A O 1
ATOM 889 N N . GLU A 1 115 ? 27.800 15.113 -22.721 1.00 97.56 115 GLU A N 1
ATOM 890 C CA . GLU A 1 115 ? 27.114 16.367 -22.387 1.00 97.56 115 GLU A CA 1
ATOM 891 C C . GLU A 1 115 ? 25.797 16.584 -23.152 1.00 97.56 115 GLU A C 1
ATOM 893 O O . GLU A 1 115 ? 25.063 17.516 -22.830 1.00 97.56 115 GLU A O 1
ATOM 898 N N . ASP A 1 116 ? 25.503 15.767 -24.166 1.00 97.31 116 ASP A N 1
ATOM 899 C CA . ASP A 1 116 ? 24.341 15.933 -25.044 1.00 97.31 116 ASP A CA 1
ATOM 900 C C . ASP A 1 116 ? 23.855 14.560 -25.533 1.00 97.31 116 ASP A C 1
ATOM 902 O O . ASP A 1 116 ? 24.541 13.882 -26.305 1.00 97.31 116 ASP A O 1
ATOM 906 N N . ASP A 1 117 ? 22.666 14.152 -25.081 1.00 97.00 117 ASP A N 1
ATOM 907 C CA . ASP A 1 117 ? 22.028 12.871 -25.407 1.00 97.00 117 ASP A CA 1
ATOM 908 C C . ASP A 1 117 ? 21.437 12.821 -26.828 1.00 97.00 117 ASP A C 1
ATOM 910 O O . ASP A 1 117 ? 20.948 11.775 -27.262 1.00 97.00 117 ASP A O 1
ATOM 914 N N . GLN A 1 118 ? 21.450 13.942 -27.559 1.00 98.25 118 GLN A N 1
ATOM 915 C CA . GLN A 1 118 ? 20.838 14.107 -28.877 1.00 98.25 118 GLN A CA 1
ATOM 916 C C . GLN A 1 118 ? 19.359 13.671 -28.928 1.00 98.25 118 GLN A C 1
ATOM 918 O O . GLN A 1 118 ? 18.879 13.214 -29.977 1.00 98.25 118 GLN A O 1
ATOM 923 N N . GLY A 1 119 ? 18.643 13.787 -27.805 1.00 97.62 119 GLY A N 1
ATOM 924 C CA . GLY A 1 119 ? 17.240 13.412 -27.649 1.00 97.62 119 GLY A CA 1
ATOM 925 C C . GLY A 1 119 ? 16.956 11.913 -27.747 1.00 97.62 119 GLY A C 1
ATOM 926 O O . GLY A 1 119 ? 15.822 11.514 -28.033 1.00 97.62 119 GLY A O 1
ATOM 927 N N . ILE A 1 120 ? 17.974 11.066 -27.568 1.00 98.75 120 ILE A N 1
ATOM 928 C CA . ILE A 1 120 ? 17.840 9.605 -27.631 1.00 98.75 120 ILE A CA 1
ATOM 929 C C . ILE A 1 120 ? 16.751 9.074 -26.674 1.00 98.75 120 ILE A C 1
ATOM 931 O O . ILE A 1 120 ? 15.923 8.287 -27.146 1.00 98.75 120 ILE A O 1
ATOM 935 N N . PRO A 1 121 ? 16.675 9.487 -25.390 1.00 97.81 121 PRO A N 1
ATOM 936 C CA . PRO A 1 121 ? 15.653 8.998 -24.460 1.00 97.81 121 PRO A CA 1
ATOM 937 C C . PRO A 1 121 ? 14.220 9.280 -24.933 1.00 97.81 121 PRO A C 1
ATOM 939 O O . PRO A 1 121 ? 13.367 8.384 -24.905 1.00 97.81 121 PRO A O 1
ATOM 942 N N . THR A 1 122 ? 13.958 10.485 -25.452 1.00 98.00 122 THR A N 1
ATOM 943 C CA . THR A 1 122 ? 12.642 10.869 -25.987 1.00 98.00 122 THR A CA 1
ATOM 944 C C . THR A 1 122 ? 12.297 10.080 -27.245 1.00 98.00 122 THR A C 1
ATOM 946 O O . THR A 1 122 ? 11.225 9.476 -27.317 1.00 98.00 122 THR A O 1
ATOM 949 N N . LEU A 1 123 ? 13.214 10.007 -28.217 1.00 98.69 123 LEU A N 1
ATOM 950 C CA . LEU A 1 123 ? 13.009 9.238 -29.450 1.00 98.69 123 LEU A CA 1
ATOM 951 C C . LEU A 1 123 ? 12.722 7.760 -29.157 1.00 98.69 123 LEU A C 1
ATOM 953 O O . LEU A 1 123 ? 11.787 7.185 -29.718 1.00 98.69 123 LEU A O 1
ATOM 957 N N . ILE A 1 124 ? 13.494 7.153 -28.250 1.00 98.44 124 ILE A N 1
ATOM 958 C CA . ILE A 1 124 ? 13.282 5.775 -27.806 1.00 98.44 124 ILE A CA 1
ATOM 959 C C . ILE A 1 124 ? 11.908 5.626 -27.160 1.00 98.44 124 ILE A C 1
ATOM 961 O O . ILE A 1 124 ? 11.181 4.699 -27.506 1.00 98.44 124 ILE A O 1
ATOM 965 N N . THR A 1 125 ? 11.519 6.514 -26.248 1.00 97.19 125 THR A N 1
ATOM 966 C CA . THR A 1 125 ? 10.242 6.386 -25.531 1.00 97.19 125 THR A CA 1
ATOM 967 C C . THR A 1 125 ? 9.045 6.519 -26.472 1.00 97.19 125 THR A C 1
ATOM 969 O O . THR A 1 125 ? 8.100 5.731 -26.378 1.00 97.19 125 THR A O 1
ATOM 972 N N . VAL A 1 126 ? 9.122 7.418 -27.457 1.00 97.88 126 VAL A N 1
ATOM 973 C CA . VAL A 1 126 ? 8.107 7.538 -28.512 1.00 97.88 126 VAL A CA 1
ATOM 974 C C . VAL A 1 126 ? 8.020 6.253 -29.339 1.00 97.88 126 VAL A C 1
ATOM 976 O O . VAL A 1 126 ? 6.943 5.668 -29.451 1.00 97.88 126 VAL A O 1
ATOM 979 N N . LEU A 1 127 ? 9.143 5.725 -29.831 1.00 98.06 127 LEU A N 1
ATOM 980 C CA . LEU A 1 127 ? 9.163 4.467 -30.592 1.00 98.06 127 LEU A CA 1
ATOM 981 C C . LEU A 1 127 ? 8.654 3.271 -29.769 1.00 98.06 127 LEU A C 1
ATOM 983 O O . LEU A 1 127 ? 7.872 2.459 -30.269 1.00 98.06 127 LEU A O 1
ATOM 987 N N . ARG A 1 128 ? 9.047 3.174 -28.493 1.00 96.75 128 ARG A N 1
ATOM 988 C CA . ARG A 1 128 ? 8.577 2.142 -27.556 1.00 96.75 128 ARG A CA 1
ATOM 989 C C . ARG A 1 128 ? 7.067 2.189 -27.370 1.00 96.75 128 ARG A C 1
ATOM 991 O O . ARG A 1 128 ? 6.444 1.132 -27.328 1.00 96.75 128 ARG A O 1
ATOM 998 N N . SER A 1 129 ? 6.476 3.379 -27.290 1.00 96.44 129 SER A N 1
ATOM 999 C CA . SER A 1 129 ? 5.022 3.505 -27.175 1.00 96.44 129 SER A CA 1
ATOM 1000 C C . SER A 1 129 ? 4.288 3.015 -28.428 1.00 96.44 129 SER A C 1
ATOM 1002 O O . SER A 1 129 ? 3.245 2.381 -28.302 1.00 96.44 129 SER A O 1
ATOM 1004 N N . GLY A 1 130 ? 4.877 3.175 -29.619 1.00 95.69 130 GLY A N 1
ATOM 1005 C CA . GLY A 1 130 ? 4.360 2.568 -30.846 1.00 95.69 130 GLY A CA 1
ATOM 1006 C C . GLY A 1 130 ? 4.324 1.039 -30.768 1.00 95.69 130 GLY A C 1
ATOM 1007 O O . GLY A 1 130 ? 3.280 0.438 -31.009 1.00 95.69 130 GLY A O 1
ATOM 1008 N N . TYR A 1 131 ? 5.424 0.403 -30.347 1.00 94.88 131 TYR A N 1
ATOM 1009 C CA . TYR A 1 131 ? 5.460 -1.053 -30.132 1.00 94.88 131 TYR A CA 1
ATOM 1010 C C . TYR A 1 131 ? 4.480 -1.517 -29.049 1.00 94.88 131 TYR A C 1
ATOM 1012 O O . TYR A 1 131 ? 3.815 -2.535 -29.215 1.00 94.88 131 TYR A O 1
ATOM 1020 N N . TYR A 1 132 ? 4.369 -0.767 -27.950 1.00 92.50 132 TYR A N 1
ATOM 1021 C CA . TYR A 1 132 ? 3.409 -1.043 -26.882 1.00 92.50 132 TYR A CA 1
ATOM 1022 C C . TYR A 1 132 ? 1.970 -1.025 -27.413 1.00 92.50 132 TYR A C 1
ATOM 1024 O O . TYR A 1 132 ? 1.226 -1.987 -27.234 1.00 92.50 132 TYR A O 1
ATOM 1032 N N . LEU A 1 133 ? 1.585 0.039 -28.121 1.00 92.12 133 LEU A N 1
ATOM 1033 C CA . LEU A 1 133 ? 0.249 0.151 -28.697 1.00 92.12 133 LEU A CA 1
ATOM 1034 C C . LEU A 1 133 ? 0.007 -0.915 -29.771 1.00 92.12 133 LEU A C 1
ATOM 1036 O O . LEU A 1 133 ? -1.098 -1.448 -29.826 1.00 92.12 133 LEU A O 1
ATOM 1040 N N . GLY A 1 134 ? 1.023 -1.272 -30.559 1.00 93.75 134 GLY A N 1
ATOM 1041 C CA . GLY A 1 134 ? 0.960 -2.367 -31.529 1.00 93.75 134 GLY A CA 1
ATOM 1042 C C . GLY A 1 134 ? 0.709 -3.735 -30.900 1.00 93.75 134 GLY A C 1
ATOM 1043 O O . GLY A 1 134 ? -0.093 -4.505 -31.417 1.00 93.75 134 GLY A O 1
ATOM 1044 N N . PHE A 1 135 ? 1.324 -4.019 -29.751 1.00 89.56 135 PHE A N 1
ATOM 1045 C CA . PHE A 1 135 ? 1.102 -5.269 -29.023 1.00 89.56 135 PHE A CA 1
ATOM 1046 C C . PHE A 1 135 ? -0.338 -5.391 -28.494 1.00 89.56 135 PHE A C 1
ATOM 1048 O O . PHE A 1 135 ? -0.945 -6.459 -28.578 1.00 89.56 135 PHE A O 1
ATOM 1055 N N . TYR A 1 136 ? -0.899 -4.302 -27.957 1.00 87.00 136 TYR A N 1
ATOM 1056 C CA . TYR A 1 136 ? -2.218 -4.324 -27.311 1.00 87.00 136 TYR A CA 1
ATOM 1057 C C . TYR A 1 136 ? -3.399 -4.050 -28.254 1.00 87.00 136 TYR A C 1
ATOM 1059 O O . TYR A 1 136 ? -4.529 -4.404 -27.916 1.00 87.00 136 TYR A O 1
ATOM 1067 N N . ASN A 1 137 ? -3.173 -3.442 -29.423 1.00 89.44 137 ASN A N 1
ATOM 1068 C CA . ASN A 1 137 ? -4.243 -3.000 -30.320 1.00 89.44 137 ASN A CA 1
ATOM 1069 C C . ASN A 1 137 ? -4.058 -3.592 -31.717 1.00 89.44 137 ASN A C 1
ATOM 1071 O O . ASN A 1 137 ? -3.077 -3.325 -32.412 1.00 89.44 137 ASN A O 1
ATOM 1075 N N . LYS A 1 138 ? -5.048 -4.381 -32.146 1.00 93.25 138 LYS A N 1
ATOM 1076 C CA . LYS A 1 138 ? -5.023 -5.138 -33.407 1.00 93.25 138 LYS A CA 1
ATOM 1077 C C . LYS A 1 138 ? -4.813 -4.254 -34.643 1.00 93.25 138 LYS A C 1
ATOM 1079 O O . LYS A 1 138 ? -4.270 -4.719 -35.638 1.00 93.25 138 LYS A O 1
ATOM 1084 N N . GLU A 1 139 ? -5.231 -2.994 -34.584 1.00 93.69 139 GLU A N 1
ATOM 1085 C CA . GLU A 1 139 ? -5.110 -2.009 -35.658 1.00 93.69 139 GLU A CA 1
ATOM 1086 C C . GLU A 1 139 ? -3.650 -1.602 -35.925 1.00 93.69 139 GLU A C 1
ATOM 1088 O O . GLU A 1 139 ? -3.311 -1.198 -37.035 1.00 93.69 139 GLU A O 1
ATOM 1093 N N . LEU A 1 140 ? -2.771 -1.767 -34.931 1.00 95.88 140 LEU A N 1
ATOM 1094 C CA . LEU A 1 140 ? -1.336 -1.490 -35.012 1.00 95.88 140 LEU A CA 1
ATOM 1095 C C . LEU A 1 140 ? -0.479 -2.765 -34.884 1.00 95.88 140 LEU A C 1
ATOM 1097 O O . LEU A 1 140 ? 0.738 -2.669 -34.740 1.00 95.88 140 LEU A O 1
ATOM 1101 N N . ALA A 1 141 ? -1.085 -3.957 -34.970 1.00 93.69 141 ALA A N 1
ATOM 1102 C CA . ALA A 1 141 ? -0.419 -5.243 -34.719 1.00 93.69 141 ALA A CA 1
ATOM 1103 C C . ALA A 1 141 ? 0.811 -5.509 -35.601 1.00 93.69 141 ALA A C 1
ATOM 1105 O O . ALA A 1 141 ? 1.709 -6.246 -35.203 1.00 93.69 141 ALA A O 1
ATOM 1106 N N . TRP A 1 142 ? 0.881 -4.877 -36.773 1.00 93.19 142 TRP A N 1
ATOM 1107 C CA . TRP A 1 142 ? 2.023 -4.962 -37.683 1.00 93.19 142 TRP A CA 1
ATOM 1108 C C . TRP A 1 142 ? 3.335 -4.450 -37.051 1.00 93.19 142 TRP A C 1
ATOM 1110 O O . TRP A 1 142 ? 4.411 -4.923 -37.408 1.00 93.19 142 TRP A O 1
ATOM 1120 N N . LEU A 1 143 ? 3.266 -3.540 -36.068 1.00 93.81 143 LEU A N 1
ATOM 1121 C CA . LEU A 1 143 ? 4.435 -3.082 -35.306 1.00 93.81 143 LEU A CA 1
ATOM 1122 C C . LEU A 1 143 ? 5.011 -4.183 -34.401 1.00 93.81 143 LEU A C 1
ATOM 1124 O O . LEU A 1 143 ? 6.205 -4.166 -34.106 1.00 93.81 143 LEU A O 1
ATOM 1128 N N . ASP A 1 144 ? 4.193 -5.145 -33.963 1.00 89.81 144 ASP A N 1
ATOM 1129 C CA . ASP A 1 144 ? 4.634 -6.273 -33.130 1.00 89.81 144 ASP A CA 1
ATOM 1130 C C . ASP A 1 144 ? 5.197 -7.446 -33.960 1.00 89.81 144 ASP A C 1
ATOM 1132 O O . ASP A 1 144 ? 5.658 -8.454 -33.418 1.00 89.81 144 ASP A O 1
ATOM 1136 N N . GLU A 1 145 ? 5.212 -7.333 -35.291 1.00 91.00 145 GLU A N 1
ATOM 1137 C CA . GLU A 1 145 ? 5.793 -8.361 -36.149 1.00 91.00 145 GLU A CA 1
ATOM 1138 C C . GLU A 1 145 ? 7.328 -8.405 -36.011 1.00 91.00 145 GLU A C 1
ATOM 1140 O O . GLU A 1 145 ? 7.988 -7.363 -36.094 1.00 91.00 145 GLU A O 1
ATOM 1145 N N . PRO A 1 146 ? 7.950 -9.598 -35.890 1.00 87.69 146 PRO A N 1
ATOM 1146 C CA . PRO A 1 146 ? 9.401 -9.714 -35.705 1.00 87.69 146 PRO A CA 1
ATOM 1147 C C . PRO A 1 146 ? 10.231 -9.009 -36.785 1.00 87.69 146 PRO A C 1
ATOM 1149 O O . PRO A 1 146 ? 11.238 -8.373 -36.482 1.00 87.69 146 PRO A O 1
ATOM 1152 N N . ALA A 1 147 ? 9.792 -9.081 -38.046 1.00 86.75 147 ALA A N 1
ATOM 1153 C CA . ALA A 1 147 ? 10.472 -8.419 -39.157 1.00 86.75 147 ALA A CA 1
ATOM 1154 C C . ALA A 1 147 ? 10.458 -6.889 -39.019 1.00 86.75 147 ALA A C 1
ATOM 1156 O O . ALA A 1 147 ? 11.397 -6.221 -39.454 1.00 86.75 147 ALA A O 1
ATOM 1157 N N . TYR A 1 148 ? 9.411 -6.334 -38.404 1.00 90.88 148 TYR A N 1
ATOM 1158 C CA . TYR A 1 148 ? 9.310 -4.904 -38.164 1.00 90.88 148 TYR A CA 1
ATOM 1159 C C . TYR A 1 148 ? 10.153 -4.470 -36.964 1.00 90.88 148 TYR A C 1
ATOM 1161 O O . TYR A 1 148 ? 10.879 -3.482 -37.041 1.00 90.88 148 TYR A O 1
ATOM 1169 N N . GLN A 1 149 ? 10.152 -5.264 -35.894 1.00 92.00 149 GLN A N 1
ATOM 1170 C CA . GLN A 1 149 ? 11.012 -5.051 -34.728 1.00 92.00 149 GLN A CA 1
ATOM 1171 C C . GLN A 1 149 ? 12.506 -5.033 -35.104 1.00 92.00 149 GLN A C 1
ATOM 1173 O O . GLN A 1 149 ? 13.278 -4.243 -34.555 1.00 92.00 149 GLN A O 1
ATOM 1178 N N . ASP A 1 150 ? 12.917 -5.847 -36.083 1.00 92.81 150 ASP A N 1
ATOM 1179 C CA . ASP A 1 150 ? 14.292 -5.882 -36.595 1.00 92.81 150 ASP A CA 1
ATOM 1180 C C . ASP A 1 150 ? 14.720 -4.573 -37.299 1.00 92.81 150 ASP A C 1
ATOM 1182 O O . ASP A 1 150 ? 15.920 -4.305 -37.417 1.00 92.81 150 ASP A O 1
ATOM 1186 N N . LYS A 1 151 ? 13.786 -3.689 -37.693 1.00 93.62 151 LYS A N 1
ATOM 1187 C CA . LYS A 1 151 ? 14.128 -2.358 -38.236 1.00 93.62 151 LYS A CA 1
ATOM 1188 C C . LYS A 1 151 ? 14.861 -1.467 -37.229 1.00 93.62 151 LYS A C 1
ATOM 1190 O O . LYS A 1 151 ? 15.533 -0.525 -37.640 1.00 93.62 151 LYS A O 1
ATOM 1195 N N . MET A 1 152 ? 14.785 -1.770 -35.931 1.00 96.62 152 MET A N 1
ATOM 1196 C CA . MET A 1 152 ? 15.523 -1.041 -34.892 1.00 96.62 152 MET A CA 1
ATOM 1197 C C . MET A 1 152 ? 17.006 -1.401 -34.823 1.00 96.62 152 MET A C 1
ATOM 1199 O O . MET A 1 152 ? 17.794 -0.609 -34.302 1.00 96.62 152 MET A O 1
ATOM 1203 N N . LEU A 1 153 ? 17.413 -2.564 -35.350 1.00 97.19 153 LEU A N 1
ATOM 1204 C CA . LEU A 1 153 ? 18.781 -3.071 -35.199 1.00 97.19 153 LEU A CA 1
ATOM 1205 C C . LEU A 1 153 ? 19.849 -2.072 -35.688 1.00 97.19 153 LEU A C 1
ATOM 1207 O O . LEU A 1 153 ? 20.828 -1.881 -34.966 1.00 97.19 153 LEU A O 1
ATOM 1211 N N . PRO A 1 154 ? 19.705 -1.384 -36.844 1.00 98.19 154 PRO A N 1
ATOM 1212 C CA . PRO A 1 154 ? 20.695 -0.402 -37.286 1.00 98.19 154 PRO A CA 1
ATOM 1213 C C . PRO A 1 154 ? 20.817 0.817 -36.363 1.00 98.19 154 PRO A C 1
ATOM 1215 O O . PRO A 1 154 ? 21.920 1.335 -36.207 1.00 98.19 154 PRO A O 1
ATOM 1218 N N . ALA A 1 155 ? 19.714 1.279 -35.765 1.00 98.50 155 ALA A N 1
ATOM 1219 C CA . ALA A 1 155 ? 19.727 2.411 -34.839 1.00 98.50 155 ALA A CA 1
ATOM 1220 C C . ALA A 1 155 ? 20.376 2.026 -33.504 1.00 98.50 155 ALA A C 1
ATOM 1222 O O . ALA A 1 155 ? 21.248 2.742 -33.021 1.00 98.50 155 ALA A O 1
ATOM 1223 N N . ILE A 1 156 ? 20.033 0.849 -32.965 1.00 98.62 156 ILE A N 1
ATOM 1224 C CA . ILE A 1 156 ? 20.672 0.307 -31.758 1.00 98.62 156 ILE A CA 1
ATOM 1225 C C . ILE A 1 156 ? 22.179 0.154 -31.991 1.00 98.62 156 ILE A C 1
ATOM 1227 O O . ILE A 1 156 ? 22.970 0.633 -31.188 1.00 98.62 156 ILE A O 1
ATOM 1231 N N . LYS A 1 157 ? 22.599 -0.431 -33.119 1.00 98.56 157 LYS A N 1
ATOM 1232 C CA . LYS A 1 157 ? 24.027 -0.581 -33.453 1.00 98.56 157 LYS A CA 1
ATOM 1233 C C . LYS A 1 157 ? 24.758 0.757 -33.538 1.00 98.56 157 LYS A C 1
ATOM 1235 O O . LYS A 1 157 ? 25.861 0.852 -33.016 1.00 98.56 157 LYS A O 1
ATOM 1240 N N . ALA A 1 158 ? 24.142 1.783 -34.127 1.00 98.62 158 ALA A N 1
ATOM 1241 C CA . ALA A 1 158 ? 24.734 3.118 -34.188 1.00 98.62 158 ALA A CA 1
ATOM 1242 C C . ALA A 1 158 ? 24.971 3.725 -32.795 1.00 98.62 158 ALA A C 1
ATOM 1244 O O . ALA A 1 158 ? 26.008 4.345 -32.580 1.00 98.62 158 ALA A O 1
ATOM 1245 N N . ILE A 1 159 ? 24.051 3.507 -31.848 1.00 98.75 159 ILE A N 1
ATOM 1246 C CA . ILE A 1 159 ? 24.227 3.927 -30.451 1.00 98.75 159 ILE A CA 1
ATOM 1247 C C . ILE A 1 159 ? 25.377 3.146 -29.798 1.00 98.75 159 ILE A C 1
ATOM 1249 O O . ILE A 1 159 ? 26.276 3.752 -29.225 1.00 98.75 159 ILE A O 1
ATOM 1253 N N . LEU A 1 160 ? 25.387 1.812 -29.929 1.00 98.38 160 LEU A N 1
ATOM 1254 C CA . LEU A 1 160 ? 26.418 0.948 -29.332 1.00 98.38 160 LEU A CA 1
ATOM 1255 C C . LEU A 1 160 ? 27.829 1.197 -29.892 1.00 98.38 160 LEU A C 1
ATOM 1257 O O . LEU A 1 160 ? 28.816 0.874 -29.236 1.00 98.38 160 LEU A O 1
ATOM 1261 N N . GLU A 1 161 ? 27.939 1.710 -31.118 1.00 97.69 161 GLU A N 1
ATOM 1262 C CA . GLU A 1 161 ? 29.213 2.035 -31.773 1.00 97.69 161 GLU A CA 1
ATOM 1263 C C . GLU A 1 161 ? 29.774 3.402 -31.369 1.00 97.69 161 GLU A C 1
ATOM 1265 O O . GLU A 1 161 ? 30.946 3.684 -31.637 1.00 97.69 161 GLU A O 1
ATOM 1270 N N . ASN A 1 162 ? 28.973 4.248 -30.722 1.00 98.56 162 ASN A N 1
ATOM 1271 C CA . ASN A 1 162 ? 29.423 5.555 -30.277 1.00 98.56 162 ASN A CA 1
ATOM 1272 C C . ASN A 1 162 ? 30.390 5.417 -29.083 1.00 98.56 162 ASN A C 1
ATOM 1274 O O . ASN A 1 162 ? 30.039 4.781 -28.088 1.00 98.56 162 ASN A O 1
ATOM 1278 N N . PRO A 1 163 ? 31.582 6.046 -29.116 1.00 97.56 163 PRO A N 1
ATOM 1279 C CA . PRO A 1 163 ? 32.524 6.031 -27.994 1.00 97.56 163 PRO A CA 1
ATOM 1280 C C . PRO A 1 163 ? 31.959 6.557 -26.665 1.00 97.56 163 PRO A C 1
ATOM 1282 O O . PRO A 1 163 ? 32.480 6.209 -25.607 1.00 97.56 163 PRO A O 1
ATOM 1285 N N . ALA A 1 164 ? 30.914 7.389 -26.704 1.00 98.00 164 ALA A N 1
ATOM 1286 C CA . ALA A 1 164 ? 30.219 7.875 -25.519 1.00 98.00 164 ALA A CA 1
ATOM 1287 C C . ALA A 1 164 ? 29.305 6.813 -24.870 1.00 98.00 164 ALA A C 1
ATOM 1289 O O . ALA A 1 164 ? 28.848 7.035 -23.750 1.00 98.00 164 ALA A O 1
ATOM 1290 N N . PHE A 1 165 ? 29.072 5.652 -25.499 1.00 98.38 165 PHE A N 1
ATOM 1291 C CA . PHE A 1 165 ? 28.291 4.544 -24.932 1.00 98.38 165 PHE A CA 1
ATOM 1292 C C . PHE A 1 165 ? 29.098 3.749 -23.886 1.00 98.38 165 PHE A C 1
ATOM 1294 O O . PHE A 1 165 ? 29.492 2.599 -24.087 1.00 98.38 165 PHE A O 1
ATOM 1301 N N . THR A 1 166 ? 29.393 4.392 -22.759 1.00 97.31 166 THR A N 1
ATOM 1302 C CA . THR A 1 166 ? 30.168 3.848 -21.635 1.00 97.31 166 THR A CA 1
ATOM 1303 C C . THR A 1 166 ? 29.680 4.449 -20.318 1.00 97.31 166 THR A C 1
ATOM 1305 O O . THR A 1 166 ? 29.166 5.562 -20.305 1.00 97.31 166 THR A O 1
ATOM 1308 N N . TRP A 1 167 ? 29.885 3.747 -19.199 1.00 97.69 167 TRP A N 1
ATOM 1309 C CA . TRP A 1 167 ? 29.536 4.237 -17.859 1.00 97.69 167 TRP A CA 1
ATOM 1310 C C . TRP A 1 167 ? 30.266 5.539 -17.524 1.00 97.69 167 TRP A C 1
ATOM 1312 O O . TRP A 1 167 ? 31.502 5.582 -17.589 1.00 97.69 167 TRP A O 1
ATOM 1322 N N . GLY A 1 168 ? 29.517 6.564 -17.123 1.00 94.44 168 GLY A N 1
ATOM 1323 C CA . GLY A 1 168 ? 30.065 7.893 -16.883 1.00 94.44 168 GLY A CA 1
ATOM 1324 C C . GLY A 1 168 ? 29.020 8.867 -16.356 1.00 94.44 168 GLY A C 1
ATOM 1325 O O . GLY A 1 168 ? 28.586 8.727 -15.219 1.00 94.44 168 GLY A O 1
ATOM 1326 N N . THR A 1 169 ? 28.675 9.876 -17.155 1.00 96.06 169 THR A N 1
ATOM 1327 C CA . THR A 1 169 ? 27.715 10.926 -16.774 1.00 96.06 169 THR A CA 1
ATOM 1328 C C . THR A 1 169 ? 26.274 10.407 -16.726 1.00 96.06 169 THR A C 1
ATOM 1330 O O . THR A 1 169 ? 25.961 9.376 -17.326 1.00 96.06 169 THR A O 1
ATOM 1333 N N . ASP A 1 170 ? 25.378 11.158 -16.077 1.00 94.94 170 ASP A N 1
ATOM 1334 C CA . ASP A 1 170 ? 23.935 10.863 -16.055 1.00 94.94 170 ASP A CA 1
ATOM 1335 C C . ASP A 1 170 ? 23.367 10.698 -17.470 1.00 94.94 170 ASP A C 1
ATOM 1337 O O . ASP A 1 170 ? 22.638 9.748 -17.729 1.00 94.94 170 ASP A O 1
ATOM 1341 N N . ILE A 1 171 ? 23.799 11.548 -18.408 1.00 95.94 171 ILE A N 1
ATOM 1342 C CA . ILE A 1 171 ? 23.440 11.486 -19.833 1.00 95.94 171 ILE A CA 1
ATOM 1343 C C . ILE A 1 171 ? 23.854 10.148 -20.456 1.00 95.94 171 ILE A C 1
ATOM 1345 O O . ILE A 1 171 ? 23.059 9.491 -21.127 1.00 95.94 171 ILE A O 1
ATOM 1349 N N . GLN A 1 172 ? 25.095 9.709 -20.226 1.00 98.19 172 GLN A N 1
ATOM 1350 C CA . GLN A 1 172 ? 25.566 8.429 -20.759 1.00 98.19 172 GLN A CA 1
ATOM 1351 C C . GLN A 1 172 ? 24.783 7.259 -20.155 1.00 98.19 172 GLN A C 1
ATOM 1353 O O . GLN A 1 172 ? 24.370 6.351 -20.880 1.00 98.19 172 GLN A O 1
ATOM 1358 N N . ASN A 1 173 ? 24.548 7.292 -18.841 1.00 98.06 173 ASN A N 1
ATOM 1359 C CA . ASN A 1 173 ? 23.799 6.261 -18.127 1.00 98.06 173 ASN A CA 1
ATOM 1360 C C . ASN A 1 173 ? 22.334 6.208 -18.603 1.00 98.06 173 ASN A C 1
ATOM 1362 O O . ASN A 1 173 ? 21.806 5.123 -18.845 1.00 98.06 173 ASN A O 1
ATOM 1366 N N . GLU A 1 174 ? 21.696 7.357 -18.824 1.00 97.06 174 GLU A N 1
ATOM 1367 C CA . GLU A 1 174 ? 20.332 7.454 -19.346 1.00 97.06 174 GLU A CA 1
ATOM 1368 C C . GLU A 1 174 ? 20.223 6.884 -20.766 1.00 97.06 174 GLU A C 1
ATOM 1370 O O . GLU A 1 174 ? 19.347 6.059 -21.034 1.00 97.06 174 GLU A O 1
ATOM 1375 N N . VAL A 1 175 ? 21.157 7.224 -21.663 1.00 98.56 175 VAL A N 1
ATOM 1376 C CA . VAL A 1 175 ? 21.220 6.647 -23.018 1.00 98.56 175 VAL A CA 1
ATOM 1377 C C . VAL A 1 175 ? 21.397 5.124 -22.967 1.00 98.56 175 VAL A C 1
ATOM 1379 O O . VAL A 1 175 ? 20.745 4.401 -23.730 1.00 98.56 175 VAL A O 1
ATOM 1382 N N . ILE A 1 176 ? 22.231 4.608 -22.057 1.00 98.75 176 ILE A N 1
ATOM 1383 C CA . ILE A 1 176 ? 22.411 3.164 -21.845 1.00 98.75 176 ILE A CA 1
ATOM 1384 C C . ILE A 1 176 ? 21.098 2.505 -21.398 1.00 98.75 176 ILE A C 1
ATOM 1386 O O . ILE A 1 176 ? 20.672 1.517 -22.008 1.00 98.75 176 ILE A O 1
ATOM 1390 N N . GLY A 1 177 ? 20.435 3.058 -20.379 1.00 98.06 177 GLY A N 1
ATOM 1391 C CA . GLY A 1 177 ? 19.167 2.538 -19.861 1.00 98.06 177 GLY A CA 1
ATOM 1392 C C . GLY A 1 177 ? 18.051 2.572 -20.908 1.00 98.06 177 GLY A C 1
ATOM 1393 O O . GLY A 1 177 ? 17.382 1.561 -21.151 1.00 98.06 177 GLY A O 1
ATOM 1394 N N . ALA A 1 178 ? 17.914 3.692 -21.625 1.00 98.12 178 ALA A N 1
ATOM 1395 C CA . ALA A 1 178 ? 16.969 3.842 -22.727 1.00 98.12 178 ALA A CA 1
ATOM 1396 C C . ALA A 1 178 ? 17.232 2.808 -23.833 1.00 98.12 178 ALA A C 1
ATOM 1398 O O . ALA A 1 178 ? 16.298 2.173 -24.327 1.00 98.12 178 ALA A O 1
ATOM 1399 N N . THR A 1 179 ? 18.498 2.557 -24.176 1.00 98.50 179 THR A N 1
ATOM 1400 C CA . THR A 1 179 ? 18.877 1.540 -25.170 1.00 98.50 179 THR A CA 1
ATOM 1401 C C . THR A 1 179 ? 18.484 0.130 -24.720 1.00 98.50 179 THR A C 1
ATOM 1403 O O . THR A 1 179 ? 17.890 -0.613 -25.505 1.00 98.50 179 THR A O 1
ATOM 1406 N N . GLY A 1 180 ? 18.729 -0.236 -23.456 1.00 97.88 180 GLY A N 1
ATOM 1407 C CA . GLY A 1 180 ? 18.267 -1.507 -22.878 1.00 97.88 180 GLY A CA 1
ATOM 1408 C C . GLY A 1 180 ? 16.742 -1.661 -22.948 1.00 97.88 180 GLY A C 1
ATOM 1409 O O . GLY A 1 180 ? 16.217 -2.670 -23.427 1.00 97.88 180 GLY A O 1
ATOM 1410 N N . SER A 1 181 ? 16.024 -0.603 -22.580 1.00 96.62 181 SER A N 1
ATOM 1411 C CA . SER A 1 181 ? 14.570 -0.506 -22.713 1.00 96.62 181 SER A CA 1
ATOM 1412 C C . SER A 1 181 ? 14.085 -0.674 -24.162 1.00 96.62 181 SER A C 1
ATOM 1414 O O . SER A 1 181 ? 13.136 -1.420 -24.414 1.00 96.62 181 SER A O 1
ATOM 1416 N N . MET A 1 182 ? 14.747 -0.045 -25.136 1.00 97.44 182 MET A N 1
ATOM 1417 C CA . MET A 1 182 ? 14.419 -0.175 -26.560 1.00 97.44 182 MET A CA 1
ATOM 1418 C C . MET A 1 182 ? 14.601 -1.611 -27.060 1.00 97.44 182 MET A C 1
ATOM 1420 O O . MET A 1 182 ? 13.740 -2.121 -27.781 1.00 97.44 182 MET A O 1
ATOM 1424 N N . ILE A 1 183 ? 15.677 -2.291 -26.648 1.00 97.81 183 ILE A N 1
ATOM 1425 C CA . ILE A 1 183 ? 15.909 -3.705 -26.984 1.00 97.81 183 ILE A CA 1
ATOM 1426 C C . ILE A 1 183 ? 14.716 -4.556 -26.528 1.00 97.81 183 ILE A C 1
ATOM 1428 O O . ILE A 1 183 ? 14.208 -5.352 -27.314 1.00 97.81 183 ILE A O 1
ATOM 1432 N N . SER A 1 184 ? 14.200 -4.333 -25.311 1.00 93.94 184 SER A N 1
ATOM 1433 C CA . SER A 1 184 ? 13.059 -5.096 -24.776 1.00 93.94 184 SER A CA 1
ATOM 1434 C C . SER A 1 184 ? 11.792 -5.003 -25.645 1.00 93.94 184 SER A C 1
ATOM 1436 O O . SER A 1 184 ? 11.108 -6.005 -25.857 1.00 93.94 184 SER A O 1
ATOM 1438 N N . ASN A 1 185 ? 11.494 -3.817 -26.191 1.00 91.19 185 ASN A N 1
ATOM 1439 C CA . ASN A 1 185 ? 10.295 -3.564 -26.996 1.00 91.19 185 ASN A CA 1
ATOM 1440 C C . ASN A 1 185 ? 10.484 -3.859 -28.489 1.00 91.19 185 ASN A C 1
ATOM 1442 O O . ASN A 1 185 ? 9.493 -3.931 -29.217 1.00 91.19 185 ASN A O 1
ATOM 1446 N N . SER A 1 186 ? 11.723 -4.057 -28.940 1.00 92.94 186 SER A N 1
ATOM 1447 C CA . SER A 1 186 ? 12.054 -4.353 -30.333 1.00 92.94 186 SER A CA 1
ATOM 1448 C C . SER A 1 186 ? 12.751 -5.706 -30.472 1.00 92.94 186 SER A C 1
ATOM 1450 O O . SER A 1 186 ? 12.087 -6.743 -30.465 1.00 92.94 186 SER A O 1
ATOM 1452 N N . SER A 1 187 ? 14.069 -5.713 -30.651 1.00 93.12 187 SER A N 1
ATOM 1453 C CA . SER A 1 187 ? 14.807 -6.871 -31.131 1.00 93.12 187 SER A CA 1
ATOM 1454 C C . SER A 1 187 ? 16.285 -6.832 -30.729 1.00 93.12 187 SER A C 1
ATOM 1456 O O . SER A 1 187 ? 16.843 -5.777 -30.429 1.00 93.12 187 SER A O 1
ATOM 1458 N N . ALA A 1 188 ? 16.927 -8.001 -30.762 1.00 95.19 188 ALA A N 1
ATOM 1459 C CA . ALA A 1 188 ? 18.372 -8.170 -30.656 1.00 95.19 188 ALA A CA 1
ATOM 1460 C C . ALA A 1 188 ? 18.854 -9.284 -31.598 1.00 95.19 188 ALA A C 1
ATOM 1462 O O . ALA A 1 188 ? 18.112 -10.230 -31.902 1.00 95.19 188 ALA A O 1
ATOM 1463 N N . ASP A 1 189 ? 20.117 -9.183 -32.008 1.00 95.75 189 ASP A N 1
ATOM 1464 C CA . ASP A 1 189 ? 20.889 -10.217 -32.699 1.00 95.75 189 ASP A CA 1
ATOM 1465 C C . ASP A 1 189 ? 22.171 -10.553 -31.896 1.00 95.75 189 ASP A C 1
ATOM 1467 O O . ASP A 1 189 ? 22.498 -9.846 -30.933 1.00 95.75 189 ASP A O 1
ATOM 1471 N N . PRO A 1 190 ? 22.907 -11.632 -32.234 1.00 96.81 190 PRO A N 1
ATOM 1472 C CA . PRO A 1 190 ? 24.132 -11.986 -31.515 1.00 96.81 190 PRO A CA 1
ATOM 1473 C C . PRO A 1 190 ? 25.211 -10.891 -31.513 1.00 96.81 190 PRO A C 1
ATOM 1475 O O . PRO A 1 190 ? 25.986 -10.804 -30.565 1.00 96.81 190 PRO A O 1
ATOM 1478 N N . ASP A 1 191 ? 25.269 -10.051 -32.551 1.00 96.88 191 ASP A N 1
ATOM 1479 C CA . ASP A 1 191 ? 26.228 -8.943 -32.652 1.00 96.88 191 ASP A CA 1
ATOM 1480 C C . ASP A 1 191 ? 25.946 -7.870 -31.587 1.00 96.88 191 ASP A C 1
ATOM 1482 O O . ASP A 1 191 ? 26.848 -7.487 -30.844 1.00 96.88 191 ASP A O 1
ATOM 1486 N N . ILE A 1 192 ? 24.684 -7.458 -31.428 1.00 97.69 192 ILE A N 1
ATOM 1487 C CA . ILE A 1 192 ? 24.251 -6.524 -30.376 1.00 97.69 192 ILE A CA 1
ATOM 1488 C C . ILE A 1 192 ? 24.581 -7.066 -28.981 1.00 97.69 192 ILE A C 1
ATOM 1490 O O . ILE A 1 192 ? 25.163 -6.348 -28.167 1.00 97.69 192 ILE A O 1
ATOM 1494 N N . VAL A 1 193 ? 24.252 -8.332 -28.700 1.00 98.31 193 VAL A N 1
ATOM 1495 C CA . VAL A 1 193 ? 24.503 -8.928 -27.375 1.00 98.31 193 VAL A CA 1
ATOM 1496 C C . VAL A 1 193 ? 26.004 -8.992 -27.071 1.00 98.31 193 VAL A C 1
ATOM 1498 O O . VAL A 1 193 ? 26.424 -8.664 -25.962 1.00 98.31 193 VAL A O 1
ATOM 1501 N N . ASN A 1 194 ? 26.833 -9.334 -28.060 1.00 97.06 194 ASN A N 1
ATOM 1502 C CA . ASN A 1 194 ? 28.285 -9.355 -27.889 1.00 97.06 194 ASN A CA 1
ATOM 1503 C C . ASN A 1 194 ? 28.892 -7.962 -27.701 1.00 97.06 194 ASN A C 1
ATOM 1505 O O . ASN A 1 194 ? 29.817 -7.806 -26.908 1.00 97.06 194 ASN A O 1
ATOM 1509 N N . ARG A 1 195 ? 28.363 -6.932 -28.370 1.00 95.94 195 ARG A N 1
ATOM 1510 C CA . ARG A 1 195 ? 28.794 -5.540 -28.150 1.00 95.94 195 ARG A CA 1
ATOM 1511 C C . ARG A 1 195 ? 28.474 -5.065 -26.734 1.00 95.94 195 ARG A C 1
ATOM 1513 O O . ARG A 1 195 ? 29.291 -4.391 -26.114 1.00 95.94 195 ARG A O 1
ATOM 1520 N N . LEU A 1 196 ? 27.333 -5.487 -26.189 1.00 98.38 196 LEU A N 1
ATOM 1521 C CA . LEU A 1 196 ? 26.960 -5.209 -24.801 1.00 98.38 196 LEU A CA 1
ATOM 1522 C C . LEU A 1 196 ? 27.810 -5.973 -23.777 1.00 98.38 196 LEU A C 1
ATOM 1524 O O . LEU A 1 196 ? 27.909 -5.525 -22.636 1.00 98.38 196 LEU A O 1
ATOM 1528 N N . ALA A 1 197 ? 28.456 -7.084 -24.150 1.00 98.06 197 ALA A N 1
ATOM 1529 C CA . ALA A 1 197 ? 29.276 -7.870 -23.225 1.00 98.06 197 ALA A CA 1
ATOM 1530 C C . ALA A 1 197 ? 30.391 -7.029 -22.579 1.00 98.06 197 ALA A C 1
ATOM 1532 O O . ALA A 1 197 ? 30.595 -7.123 -21.372 1.00 98.06 197 ALA A O 1
ATOM 1533 N N . GLY A 1 198 ? 31.053 -6.156 -23.350 1.00 96.44 198 GLY A N 1
ATOM 1534 C CA . GLY A 1 198 ? 32.092 -5.259 -22.833 1.00 96.44 198 GLY A CA 1
ATOM 1535 C C . GLY A 1 198 ? 31.554 -4.210 -21.852 1.00 96.44 198 GLY A C 1
ATOM 1536 O O . GLY A 1 198 ? 32.188 -3.933 -20.834 1.00 96.44 198 GLY A O 1
ATOM 1537 N N . LEU A 1 199 ? 30.355 -3.678 -22.107 1.00 97.81 199 LEU A N 1
ATOM 1538 C CA . LEU A 1 199 ? 29.688 -2.739 -21.203 1.00 97.81 199 LEU A CA 1
ATOM 1539 C C . LEU A 1 199 ? 29.317 -3.420 -19.875 1.00 97.81 199 LEU A C 1
ATOM 1541 O O . LEU A 1 199 ? 29.633 -2.903 -18.801 1.00 97.81 199 LEU A O 1
ATOM 1545 N N . VAL A 1 200 ? 28.691 -4.600 -19.943 1.00 98.44 200 VAL A N 1
ATOM 1546 C CA . VAL A 1 200 ? 28.299 -5.391 -18.762 1.00 98.44 200 VAL A CA 1
ATOM 1547 C C . VAL A 1 200 ? 29.530 -5.844 -17.977 1.00 98.44 200 VAL A C 1
ATOM 1549 O O . VAL A 1 200 ? 29.535 -5.779 -16.746 1.00 98.44 200 VAL A O 1
ATOM 1552 N N . GLN A 1 201 ? 30.600 -6.239 -18.671 1.00 98.25 201 GLN A N 1
ATOM 1553 C CA . GLN A 1 201 ? 31.885 -6.550 -18.054 1.00 98.25 201 GLN A CA 1
ATOM 1554 C C . GLN A 1 201 ? 32.435 -5.336 -17.302 1.00 98.25 201 GLN A C 1
ATOM 1556 O O . GLN A 1 201 ? 32.774 -5.461 -16.131 1.00 98.25 201 GLN A O 1
ATOM 1561 N N . SER A 1 202 ? 32.488 -4.163 -17.942 1.00 97.50 202 SER A N 1
ATOM 1562 C CA . SER A 1 202 ? 33.018 -2.948 -17.316 1.00 97.50 202 SER A CA 1
ATOM 1563 C C . SER A 1 202 ? 32.234 -2.545 -16.066 1.00 97.50 202 SER A C 1
ATOM 1565 O O . SER A 1 202 ? 32.850 -2.107 -15.094 1.00 97.50 202 SER A O 1
ATOM 1567 N N . PHE A 1 203 ? 30.909 -2.734 -16.067 1.00 98.06 203 PHE A N 1
ATOM 1568 C CA . PHE A 1 203 ? 30.097 -2.530 -14.868 1.00 98.06 203 PHE A CA 1
ATOM 1569 C C . PHE A 1 203 ? 30.485 -3.521 -13.770 1.00 98.06 203 PHE A C 1
ATOM 1571 O O . PHE A 1 203 ? 30.779 -3.128 -12.647 1.00 98.06 203 PHE A O 1
ATOM 1578 N N . THR A 1 204 ? 30.532 -4.811 -14.116 1.00 97.06 204 THR A N 1
ATOM 1579 C CA . THR A 1 204 ? 30.836 -5.906 -13.183 1.00 97.06 204 THR A CA 1
ATOM 1580 C C . THR A 1 204 ? 32.230 -5.754 -12.563 1.00 97.06 204 THR A C 1
ATOM 1582 O O . THR A 1 204 ? 32.400 -5.978 -11.368 1.00 97.06 204 THR A O 1
ATOM 1585 N N . ASP A 1 205 ? 33.221 -5.325 -13.348 1.00 96.75 205 ASP A N 1
ATOM 1586 C CA . ASP A 1 205 ? 34.602 -5.093 -12.904 1.00 96.75 205 ASP A CA 1
ATOM 1587 C C . ASP A 1 205 ? 34.731 -3.900 -11.941 1.00 96.75 205 ASP A C 1
ATOM 1589 O O . ASP A 1 205 ? 35.698 -3.831 -11.186 1.00 96.75 205 ASP A O 1
ATOM 1593 N N . ARG A 1 206 ? 33.771 -2.967 -11.972 1.00 95.69 206 ARG A N 1
ATOM 1594 C CA . ARG A 1 206 ? 33.738 -1.724 -11.179 1.00 95.69 206 ARG A CA 1
ATOM 1595 C C . ARG A 1 206 ? 32.511 -1.650 -10.267 1.00 95.69 206 ARG A C 1
ATOM 1597 O O . ARG A 1 206 ? 32.061 -0.556 -9.917 1.00 95.69 206 ARG A O 1
ATOM 1604 N N . ALA A 1 207 ? 31.923 -2.797 -9.927 1.00 93.62 207 ALA A N 1
ATOM 1605 C CA . ALA A 1 207 ? 30.681 -2.857 -9.160 1.00 93.62 207 ALA A CA 1
ATOM 1606 C C . ALA A 1 207 ? 30.835 -2.250 -7.752 1.00 93.62 207 ALA A C 1
ATOM 1608 O O . ALA A 1 207 ? 29.867 -1.764 -7.177 1.00 93.62 207 ALA A O 1
ATOM 1609 N N . ASP A 1 208 ? 32.048 -2.222 -7.207 1.00 88.75 208 ASP A N 1
ATOM 1610 C CA . ASP A 1 208 ? 32.381 -1.561 -5.945 1.00 88.75 208 ASP A CA 1
ATOM 1611 C C . ASP A 1 208 ? 32.130 -0.046 -5.955 1.00 88.75 208 ASP A C 1
ATOM 1613 O O . ASP A 1 208 ? 31.867 0.515 -4.899 1.00 88.75 208 ASP A O 1
ATOM 1617 N N . VAL A 1 209 ? 32.172 0.596 -7.127 1.00 90.69 209 VAL A N 1
ATOM 1618 C CA . VAL A 1 209 ? 31.928 2.040 -7.285 1.00 90.69 209 VAL A CA 1
ATOM 1619 C C . VAL A 1 209 ? 30.611 2.313 -8.006 1.00 90.69 209 VAL A C 1
ATOM 1621 O O . VAL A 1 209 ? 29.825 3.150 -7.578 1.00 90.69 209 VAL A O 1
ATOM 1624 N N . LEU A 1 210 ? 30.339 1.613 -9.109 1.00 94.50 210 LEU A N 1
ATOM 1625 C CA . LEU A 1 210 ? 29.182 1.913 -9.960 1.00 94.50 210 LEU A CA 1
ATOM 1626 C C . LEU A 1 210 ? 27.842 1.523 -9.329 1.00 94.50 210 LEU A C 1
ATOM 1628 O O . LEU A 1 210 ? 26.810 2.026 -9.755 1.00 94.50 210 LEU A O 1
ATOM 1632 N N . THR A 1 211 ? 27.840 0.665 -8.307 1.00 93.25 211 THR A N 1
ATOM 1633 C CA . THR A 1 211 ? 26.601 0.321 -7.589 1.00 93.25 211 THR A CA 1
ATOM 1634 C C . THR A 1 211 ? 26.156 1.388 -6.589 1.00 93.25 211 THR A C 1
ATOM 1636 O O . THR A 1 211 ? 25.042 1.303 -6.078 1.00 93.25 211 THR A O 1
ATOM 1639 N N . ASP A 1 212 ? 27.005 2.377 -6.288 1.00 92.19 212 ASP A N 1
ATOM 1640 C CA . ASP A 1 212 ? 26.618 3.583 -5.541 1.00 92.19 212 ASP A CA 1
ATOM 1641 C C . ASP A 1 212 ? 25.967 4.646 -6.440 1.00 92.19 212 ASP A C 1
ATOM 1643 O O . ASP A 1 212 ? 25.277 5.536 -5.946 1.00 92.19 212 ASP A O 1
ATOM 1647 N N . ASP A 1 213 ? 26.144 4.543 -7.760 1.00 94.19 213 ASP A N 1
ATOM 1648 C CA . ASP A 1 213 ? 25.467 5.385 -8.741 1.00 94.19 213 ASP A CA 1
ATOM 1649 C C . ASP A 1 213 ? 24.123 4.743 -9.120 1.00 94.19 213 ASP A C 1
ATOM 1651 O O . ASP A 1 213 ? 24.056 3.674 -9.742 1.00 94.19 213 ASP A O 1
ATOM 1655 N N . ASN A 1 214 ? 23.030 5.396 -8.723 1.00 91.69 214 ASN A N 1
ATOM 1656 C CA . ASN A 1 214 ? 21.682 4.903 -8.985 1.00 91.69 214 ASN A CA 1
ATOM 1657 C C . ASN A 1 214 ? 21.350 4.887 -10.487 1.00 91.69 214 ASN A C 1
ATOM 1659 O O . ASN A 1 214 ? 20.739 3.928 -10.955 1.00 91.69 214 ASN A O 1
ATOM 1663 N N . ALA A 1 215 ? 21.768 5.904 -11.248 1.00 93.19 215 ALA A N 1
ATOM 1664 C CA . ALA A 1 215 ? 21.508 5.971 -12.683 1.00 93.19 215 ALA A CA 1
ATOM 1665 C C . ALA A 1 215 ? 22.259 4.853 -13.417 1.00 93.19 215 ALA A C 1
ATOM 1667 O O . ALA A 1 215 ? 21.660 4.127 -14.212 1.00 93.19 215 ALA A O 1
ATOM 1668 N N . ALA A 1 216 ? 23.536 4.640 -13.087 1.00 96.94 216 ALA A N 1
ATOM 1669 C CA . ALA A 1 216 ? 24.322 3.542 -13.645 1.00 96.94 216 ALA A CA 1
ATOM 1670 C C . ALA A 1 216 ? 23.732 2.170 -13.275 1.00 96.94 216 ALA A C 1
ATOM 1672 O O . ALA A 1 216 ? 23.627 1.286 -14.126 1.00 96.94 216 ALA A O 1
ATOM 1673 N N . SER A 1 217 ? 23.308 1.990 -12.021 1.00 96.19 217 SER A N 1
ATOM 1674 C CA . SER A 1 217 ? 22.719 0.734 -11.539 1.00 96.19 217 SER A CA 1
ATOM 1675 C C . SER A 1 217 ? 21.404 0.396 -12.245 1.00 96.19 217 SER A C 1
ATOM 1677 O O . SER A 1 217 ? 21.219 -0.738 -12.696 1.00 96.19 217 SER A O 1
ATOM 1679 N N . VAL A 1 218 ? 20.499 1.370 -12.383 1.00 95.62 218 VAL A N 1
ATOM 1680 C CA . VAL A 1 218 ? 19.231 1.204 -13.112 1.00 95.62 218 VAL A CA 1
ATOM 1681 C C . VAL A 1 218 ? 19.490 0.946 -14.596 1.00 95.62 218 VAL A C 1
ATOM 1683 O O . VAL A 1 218 ? 18.930 0.012 -15.164 1.00 95.62 218 VAL A O 1
ATOM 1686 N N . ALA A 1 219 ? 20.405 1.684 -15.221 1.00 97.88 219 ALA A N 1
ATOM 1687 C CA . ALA A 1 219 ? 20.755 1.471 -16.620 1.00 97.88 219 ALA A CA 1
ATOM 1688 C C . ALA A 1 219 ? 21.360 0.077 -16.871 1.00 97.88 219 ALA A C 1
ATOM 1690 O O . ALA A 1 219 ? 21.002 -0.597 -17.840 1.00 97.88 219 ALA A O 1
ATOM 1691 N N . PHE A 1 220 ? 22.222 -0.410 -15.970 1.00 98.31 220 PHE A N 1
ATOM 1692 C CA . PHE A 1 220 ? 22.732 -1.782 -16.009 1.00 98.31 220 PHE A CA 1
ATOM 1693 C C . PHE A 1 220 ? 21.597 -2.804 -15.926 1.00 98.31 220 PHE A C 1
ATOM 1695 O O . PHE A 1 220 ? 21.546 -3.739 -16.730 1.00 98.31 220 PHE A O 1
ATOM 1702 N N . HIS A 1 221 ? 20.651 -2.602 -15.005 1.00 97.38 221 HIS A N 1
ATOM 1703 C CA . HIS A 1 221 ? 19.457 -3.434 -14.915 1.00 97.38 221 HIS A CA 1
ATOM 1704 C C . HIS A 1 221 ? 18.683 -3.474 -16.230 1.00 97.38 221 HIS A C 1
ATOM 1706 O O . HIS A 1 221 ? 18.347 -4.567 -16.696 1.00 97.38 221 HIS A O 1
ATOM 1712 N N . ASP A 1 222 ? 18.395 -2.313 -16.812 1.00 97.56 222 ASP A N 1
ATOM 1713 C CA . ASP A 1 222 ? 17.587 -2.193 -18.021 1.00 97.56 222 ASP A CA 1
ATOM 1714 C C . ASP A 1 222 ? 18.257 -2.864 -19.220 1.00 97.56 222 ASP A C 1
ATOM 1716 O O . ASP A 1 222 ? 17.577 -3.506 -20.023 1.00 97.56 222 ASP A O 1
ATOM 1720 N N . VAL A 1 223 ? 19.590 -2.820 -19.310 1.00 98.50 223 VAL A N 1
ATOM 1721 C CA . VAL A 1 223 ? 20.355 -3.578 -20.312 1.00 98.50 223 VAL A CA 1
ATOM 1722 C C . VAL A 1 223 ? 20.192 -5.087 -20.115 1.00 98.50 223 VAL A C 1
ATOM 1724 O O . VAL A 1 223 ? 19.877 -5.795 -21.078 1.00 98.50 223 VAL A O 1
ATOM 1727 N N . LEU A 1 224 ? 20.372 -5.597 -18.888 1.00 98.38 224 LEU A N 1
ATOM 1728 C CA . LEU A 1 224 ? 20.190 -7.028 -18.604 1.00 98.38 224 LEU A CA 1
ATOM 1729 C C . LEU A 1 224 ? 18.757 -7.478 -18.902 1.00 98.38 224 LEU A C 1
ATOM 1731 O O . LEU A 1 224 ? 18.530 -8.516 -19.526 1.00 98.38 224 LEU A O 1
ATOM 1735 N N . LYS A 1 225 ? 17.787 -6.658 -18.491 1.00 96.88 225 LYS A N 1
ATOM 1736 C CA . LYS A 1 225 ? 16.364 -6.898 -18.698 1.00 96.88 225 LYS A CA 1
ATOM 1737 C C . LYS A 1 225 ? 15.988 -6.882 -20.171 1.00 96.88 225 LYS A C 1
ATOM 1739 O O . LYS A 1 225 ? 15.245 -7.758 -20.600 1.00 96.88 225 LYS A O 1
ATOM 1744 N N . GLY A 1 226 ? 16.511 -5.937 -20.946 1.00 96.88 226 GLY A N 1
ATOM 1745 C CA . GLY A 1 226 ? 16.234 -5.826 -22.373 1.00 96.88 226 GLY A CA 1
ATOM 1746 C C . GLY A 1 226 ? 16.670 -7.055 -23.154 1.00 96.88 226 GLY A C 1
ATOM 1747 O O . GLY A 1 226 ? 15.853 -7.684 -23.829 1.00 96.88 226 GLY A O 1
ATOM 1748 N N . VAL A 1 227 ? 17.938 -7.444 -23.002 1.00 98.12 227 VAL A N 1
ATOM 1749 C CA . VAL A 1 227 ? 18.485 -8.650 -23.642 1.00 98.12 227 VAL A CA 1
ATOM 1750 C C . VAL A 1 227 ? 17.750 -9.899 -23.159 1.00 98.12 227 VAL A C 1
ATOM 1752 O O . VAL A 1 227 ? 17.333 -10.731 -23.968 1.00 98.12 227 VAL A O 1
ATOM 1755 N N . GLY A 1 228 ? 17.542 -10.013 -21.846 1.00 97.12 228 GLY A N 1
ATOM 1756 C CA . GLY A 1 228 ? 16.841 -11.137 -21.245 1.00 97.12 228 GLY A CA 1
ATOM 1757 C C . GLY A 1 228 ? 15.416 -11.302 -21.770 1.00 97.12 228 GLY A C 1
ATOM 1758 O O . GLY A 1 228 ? 15.040 -12.400 -22.171 1.00 97.12 228 GLY A O 1
ATOM 1759 N N . TYR A 1 229 ? 14.642 -10.219 -21.852 1.00 95.19 229 TYR A N 1
ATOM 1760 C CA . TYR A 1 229 ? 13.268 -10.245 -22.353 1.00 95.19 229 TYR A CA 1
ATOM 1761 C C . TYR A 1 229 ? 13.192 -10.768 -23.793 1.00 95.19 229 TYR A C 1
ATOM 1763 O O . TYR A 1 229 ? 12.395 -11.663 -24.088 1.00 95.19 229 TYR A O 1
ATOM 1771 N N . VAL A 1 230 ? 14.064 -10.270 -24.677 1.00 94.94 230 VAL A N 1
ATOM 1772 C CA . VAL A 1 230 ? 14.138 -10.727 -26.071 1.00 94.94 230 VAL A CA 1
ATOM 1773 C C . VAL A 1 230 ? 14.468 -12.221 -26.139 1.00 94.94 230 VAL A C 1
ATOM 1775 O O . VAL A 1 230 ? 13.756 -12.980 -26.800 1.00 94.94 230 VAL A O 1
ATOM 1778 N N . LEU A 1 231 ? 15.507 -12.664 -25.426 1.00 95.88 231 LEU A N 1
ATOM 1779 C CA . LEU A 1 231 ? 15.961 -14.057 -25.455 1.00 95.88 231 LEU A CA 1
ATOM 1780 C C . LEU A 1 231 ? 14.986 -15.039 -24.796 1.00 95.88 231 LEU A C 1
ATOM 1782 O O . LEU A 1 231 ? 14.955 -16.211 -25.169 1.00 95.88 231 LEU A O 1
ATOM 1786 N N . MET A 1 232 ? 14.192 -14.595 -23.826 1.00 93.94 232 MET A N 1
ATOM 1787 C CA . MET A 1 232 ? 13.214 -15.447 -23.148 1.00 93.94 232 MET A CA 1
ATOM 1788 C C . MET A 1 232 ? 11.897 -15.548 -23.918 1.00 93.94 232 MET A C 1
ATOM 1790 O O . MET A 1 232 ? 11.338 -16.640 -24.018 1.00 93.94 232 MET A O 1
ATOM 1794 N N . TRP A 1 233 ? 11.404 -14.431 -24.460 1.00 89.62 233 TRP A N 1
ATOM 1795 C CA . TRP A 1 233 ? 10.009 -14.327 -24.904 1.00 89.62 233 TRP A CA 1
ATOM 1796 C C . TRP A 1 233 ? 9.833 -14.053 -26.398 1.00 89.62 233 TRP A C 1
ATOM 1798 O O . TRP A 1 233 ? 8.768 -14.342 -26.946 1.00 89.62 233 TRP A O 1
ATOM 1808 N N . ARG A 1 234 ? 10.861 -13.532 -27.084 1.00 86.00 234 ARG A N 1
ATOM 1809 C CA . ARG A 1 234 ? 10.785 -13.186 -28.518 1.00 86.00 234 ARG A CA 1
ATOM 1810 C C . ARG A 1 234 ? 11.475 -14.189 -29.445 1.00 86.00 234 ARG A C 1
ATOM 1812 O O . ARG A 1 234 ? 11.318 -14.108 -30.660 1.00 86.00 234 ARG A O 1
ATOM 1819 N N . MET A 1 235 ? 12.153 -15.197 -28.897 1.00 88.06 235 MET A N 1
ATOM 1820 C CA . MET A 1 235 ? 12.785 -16.280 -29.665 1.00 88.06 235 MET A CA 1
ATOM 1821 C C . MET A 1 235 ? 11.779 -17.375 -30.062 1.00 88.06 235 MET A C 1
ATOM 1823 O O . MET A 1 235 ? 11.845 -18.501 -29.584 1.00 88.06 235 MET A O 1
ATOM 1827 N N . LYS A 1 236 ? 10.813 -17.034 -30.931 1.00 82.88 236 LYS A N 1
ATOM 1828 C CA . LYS A 1 236 ? 9.802 -17.983 -31.449 1.00 82.88 236 LYS A CA 1
ATOM 1829 C C . LYS A 1 236 ? 10.302 -18.835 -32.626 1.00 82.88 236 LYS A C 1
ATOM 1831 O O . LYS A 1 236 ? 9.783 -19.927 -32.840 1.00 82.88 236 LYS A O 1
ATOM 1836 N N . ASP A 1 237 ? 11.271 -18.337 -33.398 1.00 86.69 237 ASP A N 1
ATOM 1837 C CA . ASP A 1 237 ? 11.884 -19.061 -34.522 1.00 86.69 237 ASP A CA 1
ATOM 1838 C C . ASP A 1 237 ? 13.095 -19.887 -34.039 1.00 86.69 237 ASP A C 1
ATOM 1840 O O . ASP A 1 237 ? 14.079 -19.294 -33.584 1.00 86.69 237 ASP A O 1
ATOM 1844 N N . PRO A 1 238 ? 13.079 -21.229 -34.179 1.00 89.44 238 PRO A N 1
ATOM 1845 C CA . PRO A 1 238 ? 14.185 -22.090 -33.766 1.00 89.44 238 PRO A CA 1
ATOM 1846 C C . PRO A 1 238 ? 15.528 -21.766 -34.429 1.00 89.44 238 PRO A C 1
ATOM 1848 O O . PRO A 1 238 ? 16.570 -21.942 -33.802 1.00 89.44 238 PRO A O 1
ATOM 1851 N N . ASN A 1 239 ? 15.536 -21.299 -35.683 1.00 89.56 239 ASN A N 1
ATOM 1852 C CA . ASN A 1 239 ? 16.788 -20.956 -36.369 1.00 89.56 239 ASN A CA 1
ATOM 1853 C C . ASN A 1 239 ? 17.411 -19.697 -35.770 1.00 89.56 239 ASN A C 1
ATOM 1855 O O . ASN A 1 239 ? 18.623 -19.631 -35.559 1.00 89.56 239 ASN A O 1
ATOM 1859 N N . ARG A 1 240 ? 16.565 -18.710 -35.463 1.00 88.50 240 ARG A N 1
ATOM 1860 C CA . ARG A 1 240 ? 16.968 -17.485 -34.782 1.00 88.50 240 ARG A CA 1
ATOM 1861 C C . ARG A 1 240 ? 17.454 -17.776 -33.364 1.00 88.50 240 ARG A C 1
ATOM 1863 O O . ARG A 1 240 ? 18.499 -17.268 -32.981 1.00 88.50 240 ARG A O 1
ATOM 1870 N N . GLU A 1 241 ? 16.756 -18.633 -32.620 1.00 91.38 241 GLU A N 1
ATOM 1871 C CA . GLU A 1 241 ? 17.185 -19.070 -31.285 1.00 91.38 241 GLU A CA 1
ATOM 1872 C C . GLU A 1 241 ? 18.544 -19.792 -31.333 1.00 91.38 241 GLU A C 1
ATOM 1874 O O . GLU A 1 241 ? 19.447 -19.491 -30.549 1.00 91.38 241 GLU A O 1
ATOM 1879 N N . ALA A 1 242 ? 18.726 -20.702 -32.297 1.00 92.56 242 ALA A N 1
ATOM 1880 C CA . ALA A 1 242 ? 19.968 -21.450 -32.474 1.00 92.56 242 ALA A CA 1
ATOM 1881 C C . ALA A 1 242 ? 21.174 -20.548 -32.776 1.00 92.56 242 ALA A C 1
ATOM 1883 O O . ALA A 1 242 ? 22.289 -20.893 -32.388 1.00 92.56 242 ALA A O 1
ATOM 1884 N N . ALA A 1 243 ? 20.960 -19.392 -33.413 1.00 94.69 243 ALA A N 1
ATOM 1885 C CA . ALA A 1 243 ? 22.021 -18.439 -33.724 1.00 94.69 243 ALA A CA 1
ATOM 1886 C C . ALA A 1 243 ? 22.671 -17.813 -32.480 1.00 94.69 243 ALA A C 1
ATOM 1888 O O . ALA A 1 243 ? 23.806 -17.364 -32.583 1.00 94.69 243 ALA A O 1
ATOM 1889 N N . PHE A 1 244 ? 21.986 -17.793 -31.329 1.00 96.50 244 PHE A N 1
ATOM 1890 C CA . PHE A 1 244 ? 22.538 -17.286 -30.066 1.00 96.50 244 PHE A CA 1
ATOM 1891 C C . PHE A 1 244 ? 23.353 -18.331 -29.300 1.00 96.50 244 PHE A C 1
ATOM 1893 O O . PHE A 1 244 ? 24.175 -17.986 -28.452 1.00 96.50 244 PHE A O 1
ATOM 1900 N N . LYS A 1 245 ? 23.116 -19.622 -29.553 1.00 95.06 245 LYS A N 1
ATOM 1901 C CA . LYS A 1 245 ? 23.709 -20.689 -28.750 1.00 95.06 245 LYS A CA 1
ATOM 1902 C C . LYS A 1 245 ? 25.225 -20.752 -28.955 1.00 95.06 245 LYS A C 1
ATOM 1904 O O . LYS A 1 245 ? 25.696 -21.013 -30.059 1.00 95.06 245 LYS A O 1
ATOM 1909 N N . GLY A 1 246 ? 25.976 -20.538 -27.878 1.00 95.81 246 GLY A N 1
ATOM 1910 C CA . GLY A 1 246 ? 27.438 -20.474 -27.851 1.00 95.81 246 GLY A CA 1
ATOM 1911 C C . GLY A 1 246 ? 28.033 -19.198 -28.452 1.00 95.81 246 GLY A C 1
ATOM 1912 O O . GLY A 1 246 ? 29.233 -18.966 -28.347 1.00 95.81 246 GLY A O 1
ATOM 1913 N N . SER A 1 247 ? 27.218 -18.343 -29.078 1.00 97.50 247 SER A N 1
ATOM 1914 C CA . SER A 1 247 ? 27.696 -17.116 -29.719 1.00 97.50 247 SER A CA 1
ATOM 1915 C C . SER A 1 247 ? 27.672 -15.905 -28.791 1.00 97.50 247 SER A C 1
ATOM 1917 O O . SER A 1 247 ? 28.155 -14.857 -29.197 1.00 97.50 247 SER A O 1
ATOM 1919 N N . ILE A 1 248 ? 27.067 -16.014 -27.603 1.00 98.12 248 ILE A N 1
ATOM 1920 C CA . ILE A 1 248 ? 26.931 -14.930 -26.613 1.00 98.12 248 ILE A CA 1
ATOM 1921 C C . ILE A 1 248 ? 27.594 -15.267 -25.272 1.00 98.12 248 ILE A C 1
ATOM 1923 O O . ILE A 1 248 ? 27.280 -14.661 -24.247 1.00 98.12 248 ILE A O 1
ATOM 1927 N N . ASP A 1 249 ? 28.508 -16.240 -25.265 1.00 98.44 249 ASP A N 1
ATOM 1928 C CA . ASP A 1 249 ? 29.169 -16.731 -24.052 1.00 98.44 249 ASP A CA 1
ATOM 1929 C C . ASP A 1 249 ? 29.829 -15.599 -23.255 1.00 98.44 249 ASP A C 1
ATOM 1931 O O . ASP A 1 249 ? 29.646 -15.520 -22.043 1.00 98.44 249 ASP A O 1
ATOM 1935 N N . ALA A 1 250 ? 30.484 -14.656 -23.941 1.00 98.25 250 ALA A N 1
ATOM 1936 C CA . ALA A 1 250 ? 31.130 -13.504 -23.315 1.00 98.25 250 ALA A CA 1
ATOM 1937 C C . ALA A 1 250 ? 30.160 -12.638 -22.492 1.00 98.25 250 ALA A C 1
ATOM 1939 O O . ALA A 1 250 ? 30.548 -12.110 -21.451 1.00 98.25 250 ALA A O 1
ATOM 1940 N N . TYR A 1 251 ? 28.906 -12.503 -22.940 1.00 98.56 251 TYR A N 1
ATOM 1941 C CA . TYR A 1 251 ? 27.859 -11.772 -22.225 1.00 98.56 251 TYR A CA 1
ATOM 1942 C C . TYR A 1 251 ? 27.341 -12.578 -21.028 1.00 98.56 251 TYR A C 1
ATOM 1944 O O . TYR A 1 251 ? 27.271 -12.065 -19.911 1.00 98.56 251 TYR A O 1
ATOM 1952 N N . VAL A 1 252 ? 27.016 -13.857 -21.248 1.00 98.50 252 VAL A N 1
ATOM 1953 C CA . VAL A 1 252 ? 26.462 -14.738 -20.207 1.00 98.50 252 VAL A CA 1
ATOM 1954 C C . VAL A 1 252 ? 27.468 -14.963 -19.070 1.00 98.50 252 VAL A C 1
ATOM 1956 O O . VAL A 1 252 ? 27.081 -14.996 -17.904 1.00 98.50 252 VAL A O 1
ATOM 1959 N N . GLU A 1 253 ? 28.766 -15.016 -19.370 1.00 98.31 253 GLU A N 1
ATOM 1960 C CA . GLU A 1 253 ? 29.826 -15.082 -18.359 1.00 98.31 253 GLU A CA 1
ATOM 1961 C C . GLU A 1 253 ? 29.821 -13.881 -17.411 1.00 98.31 253 GLU A C 1
ATOM 1963 O O . GLU A 1 253 ? 30.079 -14.051 -16.219 1.00 98.31 253 GLU A O 1
ATOM 1968 N N . GLN A 1 254 ? 29.471 -12.679 -17.882 1.00 98.44 254 GLN A N 1
ATOM 1969 C CA . GLN A 1 254 ? 29.362 -11.524 -16.986 1.00 98.44 254 GLN A CA 1
ATOM 1970 C C . GLN A 1 254 ? 28.159 -11.641 -16.048 1.00 98.44 254 GLN A C 1
ATOM 1972 O O . GLN A 1 254 ? 28.253 -11.232 -14.892 1.00 98.44 254 GLN A O 1
ATOM 1977 N N . LEU A 1 255 ? 27.063 -12.272 -16.491 1.00 98.44 255 LEU A N 1
ATOM 1978 C CA . LEU A 1 255 ? 25.940 -12.600 -15.605 1.00 98.44 255 LEU A CA 1
ATOM 1979 C C . LEU A 1 255 ? 26.386 -13.554 -14.498 1.00 98.44 255 LEU A C 1
ATOM 1981 O O . LEU A 1 255 ? 26.068 -13.315 -13.336 1.00 98.44 255 LEU A O 1
ATOM 1985 N N . PHE A 1 256 ? 27.170 -14.585 -14.836 1.00 98.50 256 PHE A N 1
ATOM 1986 C CA . PHE A 1 256 ? 27.714 -15.519 -13.845 1.00 98.50 256 PHE A CA 1
ATOM 1987 C C . PHE A 1 256 ? 28.584 -14.786 -12.822 1.00 98.50 256 PHE A C 1
ATOM 1989 O O . PHE A 1 256 ? 28.391 -14.948 -11.617 1.00 98.50 256 PHE A O 1
ATOM 1996 N N . ARG A 1 257 ? 29.497 -13.928 -13.295 1.00 98.06 257 ARG A N 1
ATOM 1997 C CA . ARG A 1 257 ? 30.388 -13.139 -12.435 1.00 98.06 257 ARG A CA 1
ATOM 1998 C C . ARG A 1 257 ? 29.609 -12.215 -11.502 1.00 98.06 257 ARG A C 1
ATOM 2000 O O . ARG A 1 257 ? 29.862 -12.231 -10.301 1.00 98.06 257 ARG A O 1
ATOM 2007 N N . MET A 1 258 ? 28.643 -11.461 -12.025 1.00 97.56 258 MET A N 1
ATOM 2008 C CA . MET A 1 258 ? 27.811 -10.558 -11.224 1.00 97.56 258 MET A CA 1
ATOM 2009 C C . MET A 1 258 ? 26.906 -11.324 -10.247 1.00 97.56 258 MET A C 1
ATOM 2011 O O . MET A 1 258 ? 26.718 -10.892 -9.116 1.00 97.56 258 MET A O 1
ATOM 2015 N N . ALA A 1 259 ? 26.395 -12.499 -10.622 1.00 97.50 259 ALA A N 1
ATOM 2016 C CA . ALA A 1 259 ? 25.617 -13.350 -9.722 1.00 97.50 259 ALA A CA 1
ATOM 2017 C C . ALA A 1 259 ? 26.461 -13.911 -8.558 1.00 97.50 259 ALA A C 1
ATOM 2019 O O . ALA A 1 259 ? 25.968 -14.041 -7.439 1.00 97.50 259 ALA A O 1
ATOM 2020 N N . GLN A 1 260 ? 27.735 -14.236 -8.802 1.00 96.00 260 GLN A N 1
ATOM 2021 C CA . GLN A 1 260 ? 28.644 -14.796 -7.791 1.00 96.00 260 GLN A CA 1
ATOM 2022 C C . GLN A 1 260 ? 29.310 -13.739 -6.902 1.00 96.00 260 GLN A C 1
ATOM 2024 O O . GLN A 1 260 ? 29.626 -14.028 -5.746 1.00 96.00 260 GLN A O 1
ATOM 2029 N N . HIS A 1 261 ? 29.573 -12.551 -7.448 1.00 94.06 261 HIS A N 1
ATOM 2030 C CA . HIS A 1 261 ? 30.425 -11.531 -6.825 1.00 94.06 261 HIS A CA 1
ATOM 2031 C C . HIS A 1 261 ? 29.767 -10.152 -6.715 1.00 94.06 261 HIS A C 1
ATOM 2033 O O . HIS A 1 261 ? 30.427 -9.198 -6.310 1.00 94.06 261 HIS A O 1
ATOM 2039 N N . GLY A 1 262 ? 28.488 -10.040 -7.069 1.00 94.25 262 GLY A N 1
ATOM 2040 C CA . GLY A 1 262 ? 27.726 -8.807 -6.943 1.00 94.25 262 GLY A CA 1
ATOM 2041 C C . GLY A 1 262 ? 27.486 -8.382 -5.488 1.00 94.25 262 GLY A C 1
ATOM 2042 O O . GLY A 1 262 ? 27.797 -9.116 -4.540 1.00 94.25 262 GLY A O 1
ATOM 2043 N N . PRO A 1 263 ? 26.918 -7.182 -5.288 1.00 93.62 263 PRO A N 1
ATOM 2044 C CA . PRO A 1 263 ? 26.656 -6.641 -3.961 1.00 93.62 263 PRO A CA 1
ATOM 2045 C C . PRO A 1 263 ? 25.672 -7.507 -3.159 1.00 93.62 263 PRO A C 1
ATOM 2047 O O . PRO A 1 263 ? 24.694 -8.043 -3.686 1.00 93.62 263 PRO A O 1
ATOM 2050 N N . THR A 1 264 ? 25.916 -7.614 -1.853 1.00 89.88 264 THR A N 1
ATOM 2051 C CA . THR A 1 264 ? 25.097 -8.402 -0.914 1.00 89.88 264 THR A CA 1
ATOM 2052 C C . THR A 1 264 ? 24.348 -7.548 0.110 1.00 89.88 264 THR A C 1
ATOM 2054 O O . THR A 1 264 ? 23.548 -8.082 0.881 1.00 89.88 264 THR A O 1
ATOM 2057 N N . SER A 1 265 ? 24.583 -6.231 0.129 1.00 88.06 265 SER A N 1
ATOM 2058 C CA . SER A 1 265 ? 23.848 -5.299 0.987 1.00 88.06 265 SER A CA 1
ATOM 2059 C C . SER A 1 265 ? 22.384 -5.205 0.551 1.00 88.06 265 SER A C 1
ATOM 2061 O O . SER A 1 265 ? 22.063 -5.332 -0.630 1.00 88.06 265 SER A O 1
ATOM 2063 N N . ALA A 1 266 ? 21.470 -5.013 1.504 1.00 83.62 266 ALA A N 1
ATOM 2064 C CA . ALA A 1 266 ? 20.029 -5.109 1.252 1.00 83.62 266 ALA A CA 1
ATOM 2065 C C . ALA A 1 266 ? 19.513 -4.109 0.195 1.00 83.62 266 ALA A C 1
ATOM 2067 O O . ALA A 1 266 ? 18.614 -4.438 -0.581 1.00 83.62 266 ALA A O 1
ATOM 2068 N N . ASP A 1 267 ? 20.099 -2.916 0.150 1.00 83.25 267 ASP A N 1
ATOM 2069 C CA . ASP A 1 267 ? 19.801 -1.823 -0.780 1.00 83.25 267 ASP A CA 1
ATOM 2070 C C . ASP A 1 267 ? 20.274 -2.094 -2.218 1.00 83.25 267 ASP A C 1
ATOM 2072 O O . ASP A 1 267 ? 19.701 -1.558 -3.161 1.00 83.25 267 ASP A O 1
ATOM 2076 N N . LYS A 1 268 ? 21.262 -2.979 -2.406 1.00 90.75 268 LYS A N 1
ATOM 2077 C CA . LYS A 1 268 ? 21.881 -3.268 -3.715 1.00 90.75 268 LYS A CA 1
ATOM 2078 C C . LYS A 1 268 ? 21.723 -4.714 -4.182 1.00 90.75 268 LYS A C 1
ATOM 2080 O O . LYS A 1 268 ? 22.000 -5.022 -5.339 1.00 90.75 268 LYS A O 1
ATOM 2085 N N . LEU A 1 269 ? 21.246 -5.609 -3.313 1.00 91.56 269 LEU A N 1
ATOM 2086 C CA . LEU A 1 269 ? 21.093 -7.044 -3.588 1.00 91.56 269 LEU A CA 1
ATOM 2087 C C . LEU A 1 269 ? 20.263 -7.329 -4.850 1.00 91.56 269 LEU A C 1
ATOM 2089 O O . LEU A 1 269 ? 20.462 -8.347 -5.512 1.00 91.56 269 LEU A O 1
ATOM 2093 N N . TRP A 1 270 ? 19.354 -6.422 -5.205 1.00 92.38 270 TRP A N 1
ATOM 2094 C CA . TRP A 1 270 ? 18.501 -6.529 -6.384 1.00 92.38 270 TRP A CA 1
ATOM 2095 C C . TRP A 1 270 ? 19.305 -6.648 -7.699 1.00 92.38 270 TRP A C 1
ATOM 2097 O O . TRP A 1 270 ? 18.866 -7.347 -8.615 1.00 92.38 270 TRP A O 1
ATOM 2107 N N . LEU A 1 271 ? 20.515 -6.078 -7.783 1.00 95.69 271 LEU A N 1
ATOM 2108 C CA . LEU A 1 271 ? 21.416 -6.241 -8.934 1.00 95.69 271 LEU A CA 1
ATOM 2109 C C . LEU A 1 271 ? 21.942 -7.680 -9.044 1.00 95.69 271 LEU A C 1
ATOM 2111 O O . LEU A 1 271 ? 21.888 -8.295 -10.111 1.00 95.69 271 LEU A O 1
ATOM 2115 N N . THR A 1 272 ? 22.391 -8.247 -7.924 1.00 96.62 272 THR A N 1
ATOM 2116 C CA . THR A 1 272 ? 22.851 -9.643 -7.830 1.00 96.62 272 THR A CA 1
ATOM 2117 C C . THR A 1 272 ? 21.709 -10.618 -8.109 1.00 96.62 272 THR A C 1
ATOM 2119 O O . THR A 1 272 ? 21.896 -11.612 -8.814 1.00 96.62 272 THR A O 1
ATOM 2122 N N . ASN A 1 273 ? 20.500 -10.314 -7.627 1.00 95.81 273 ASN A N 1
ATOM 2123 C CA . ASN A 1 273 ? 19.295 -11.086 -7.931 1.00 95.81 273 ASN A CA 1
ATOM 2124 C C . ASN A 1 273 ? 18.963 -11.041 -9.425 1.00 95.81 273 ASN A C 1
ATOM 2126 O O . ASN A 1 273 ? 18.683 -12.084 -10.011 1.00 95.81 273 ASN A O 1
ATOM 2130 N N . THR A 1 274 ? 19.059 -9.868 -10.056 1.00 96.75 274 THR A N 1
ATOM 2131 C CA . THR A 1 274 ? 18.838 -9.697 -11.500 1.00 96.75 274 THR A CA 1
ATOM 2132 C C . THR A 1 274 ? 19.823 -10.541 -12.310 1.00 96.75 274 THR A C 1
ATOM 2134 O O . THR A 1 274 ? 19.417 -11.305 -13.187 1.00 96.75 274 THR A O 1
ATOM 2137 N N . ALA A 1 275 ? 21.116 -10.479 -11.981 1.00 98.12 275 ALA A N 1
ATOM 2138 C CA . ALA A 1 275 ? 22.136 -11.296 -12.635 1.00 98.12 275 ALA A CA 1
ATOM 2139 C C . ALA A 1 275 ? 21.926 -12.802 -12.399 1.00 98.12 275 ALA A C 1
ATOM 2141 O O . ALA A 1 275 ? 22.109 -13.602 -13.316 1.00 98.12 275 ALA A O 1
ATOM 2142 N N . SER A 1 276 ? 21.494 -13.200 -11.199 1.00 98.31 276 SER A N 1
ATOM 2143 C CA . SER A 1 276 ? 21.199 -14.600 -10.856 1.00 98.31 276 SER A CA 1
ATOM 2144 C C . SER A 1 276 ? 19.978 -15.136 -11.604 1.00 98.31 276 SER A C 1
ATOM 2146 O O . SER A 1 276 ? 20.002 -16.264 -12.098 1.00 98.31 276 SER A O 1
ATOM 2148 N N . TYR A 1 277 ? 18.936 -14.314 -11.748 1.00 98.25 277 TYR A N 1
ATOM 2149 C CA . TYR A 1 277 ? 17.766 -14.618 -12.565 1.00 98.25 277 TYR A CA 1
ATOM 2150 C C . TYR A 1 277 ? 18.174 -14.877 -14.021 1.00 98.25 277 TYR A C 1
ATOM 2152 O O . TYR A 1 277 ? 17.916 -15.953 -14.560 1.00 98.25 277 TYR A O 1
ATOM 2160 N N . TYR A 1 278 ? 18.912 -13.953 -14.645 1.00 98.31 278 TYR A N 1
ATOM 2161 C CA . TYR A 1 278 ? 19.330 -14.130 -16.039 1.00 98.31 278 TYR A CA 1
ATOM 2162 C C . TYR A 1 278 ? 20.410 -15.202 -16.224 1.00 98.31 278 TYR A C 1
ATOM 2164 O O . TYR A 1 278 ? 20.436 -15.845 -17.270 1.00 98.31 278 TYR A O 1
ATOM 2172 N N . THR A 1 279 ? 21.228 -15.488 -15.208 1.00 98.50 279 THR A N 1
ATOM 2173 C CA . THR A 1 279 ? 22.128 -16.655 -15.197 1.00 98.50 279 THR A CA 1
ATOM 2174 C C . THR A 1 279 ? 21.348 -17.952 -15.410 1.00 98.50 279 THR A C 1
ATOM 2176 O O . THR A 1 279 ? 21.723 -18.778 -16.242 1.00 98.50 279 THR A O 1
ATOM 2179 N N . GLY A 1 280 ? 20.237 -18.130 -14.690 1.00 97.56 280 GLY A N 1
ATOM 2180 C CA . GLY A 1 280 ? 19.373 -19.295 -14.850 1.00 97.56 280 GLY A CA 1
ATOM 2181 C C . GLY A 1 280 ? 18.640 -19.311 -16.182 1.00 97.56 280 GLY A C 1
ATOM 2182 O O . GLY A 1 280 ? 18.770 -20.274 -16.941 1.00 97.56 280 GLY A O 1
ATOM 2183 N N . SER A 1 281 ? 17.926 -18.224 -16.468 1.00 96.88 281 SER A N 1
ATOM 2184 C CA . SER A 1 281 ? 17.050 -18.097 -17.634 1.00 96.88 281 SER A CA 1
ATOM 2185 C C . SER A 1 281 ? 17.796 -18.176 -18.969 1.00 96.88 281 SER A C 1
ATOM 2187 O O . SER A 1 281 ? 17.288 -18.761 -19.928 1.00 96.88 281 SER A O 1
ATOM 2189 N N . LEU A 1 282 ? 19.012 -17.621 -19.044 1.00 97.31 282 LEU A N 1
ATOM 2190 C CA . LEU A 1 282 ? 19.810 -17.573 -20.274 1.00 97.31 282 LEU A CA 1
ATOM 2191 C C . LEU A 1 282 ? 20.884 -18.665 -20.352 1.00 97.31 282 LEU A C 1
ATOM 2193 O O . LEU A 1 282 ? 21.506 -18.827 -21.400 1.00 97.31 282 LEU A O 1
ATOM 2197 N N . GLY A 1 283 ? 21.072 -19.470 -19.300 1.00 96.88 283 GLY A N 1
ATOM 2198 C CA . GLY A 1 283 ? 22.103 -20.513 -19.256 1.00 96.88 283 GLY A CA 1
ATOM 2199 C C . GLY A 1 283 ? 22.020 -21.532 -20.399 1.00 96.88 283 GLY A C 1
ATOM 2200 O O . GLY A 1 283 ? 23.041 -22.061 -20.828 1.00 96.88 283 GLY A O 1
ATOM 2201 N N . ARG A 1 284 ? 20.830 -21.753 -20.978 1.00 95.50 284 ARG A N 1
ATOM 2202 C CA . ARG A 1 284 ? 20.637 -22.631 -22.150 1.00 95.50 284 ARG A CA 1
ATOM 2203 C C . ARG A 1 284 ? 21.341 -22.149 -23.427 1.00 95.50 284 ARG A C 1
ATOM 2205 O O . ARG A 1 284 ? 21.590 -22.967 -24.313 1.00 95.50 284 ARG A O 1
ATOM 2212 N N . TYR A 1 285 ? 21.633 -20.850 -23.518 1.00 96.81 285 TYR A N 1
ATOM 2213 C CA . TYR A 1 285 ? 22.357 -20.246 -24.636 1.00 96.81 285 TYR A CA 1
ATOM 2214 C C . TYR A 1 285 ? 23.874 -20.353 -24.484 1.00 96.81 285 TYR A C 1
ATOM 2216 O O . TYR A 1 285 ? 24.574 -20.206 -25.479 1.00 96.81 285 TYR A O 1
ATOM 2224 N N . TYR A 1 286 ? 24.383 -20.638 -23.283 1.00 97.81 286 TYR A N 1
ATOM 2225 C CA . TYR A 1 286 ? 25.813 -20.832 -23.059 1.00 97.81 286 TYR A CA 1
ATOM 2226 C C . TYR A 1 286 ? 26.304 -22.128 -23.722 1.00 97.81 286 TYR A C 1
ATOM 2228 O O . TYR A 1 286 ? 25.568 -23.122 -23.755 1.00 97.81 286 TYR A O 1
ATOM 2236 N N . SER A 1 287 ? 27.546 -22.154 -24.220 1.00 96.75 287 SER A N 1
ATOM 2237 C CA . SER A 1 287 ? 28.125 -23.347 -24.868 1.00 96.75 287 SER A CA 1
ATOM 2238 C C . SER A 1 287 ? 28.082 -24.600 -23.985 1.00 96.75 287 SER A C 1
ATOM 2240 O O . SER A 1 287 ? 27.844 -25.703 -24.483 1.00 96.75 287 SER A O 1
ATOM 2242 N N . GLU A 1 288 ? 28.238 -24.437 -22.666 1.00 96.50 288 GLU A N 1
ATOM 2243 C CA . GLU A 1 288 ? 28.045 -25.500 -21.675 1.00 96.50 288 GLU A CA 1
ATOM 2244 C C . GLU A 1 288 ? 26.867 -25.201 -20.732 1.00 96.50 288 GLU A C 1
ATOM 2246 O O . GLU A 1 288 ? 27.087 -24.722 -19.619 1.00 96.50 288 GLU A O 1
ATOM 2251 N N . PRO A 1 289 ? 25.609 -25.532 -21.077 1.00 94.19 289 PRO A N 1
ATOM 2252 C CA . PRO A 1 289 ? 24.447 -25.101 -20.290 1.00 94.19 289 PRO A CA 1
ATOM 2253 C C . PRO A 1 289 ? 24.475 -25.477 -18.799 1.00 94.19 289 PRO A C 1
ATOM 2255 O O . PRO A 1 289 ? 23.935 -24.767 -17.956 1.00 94.19 289 PRO A O 1
ATOM 2258 N N . GLN A 1 290 ? 25.144 -26.579 -18.441 1.00 96.38 290 GLN A N 1
ATOM 2259 C CA . GLN A 1 290 ? 25.295 -26.993 -17.042 1.00 96.38 290 GLN A CA 1
ATOM 2260 C C . GLN A 1 290 ? 26.224 -26.083 -16.222 1.00 96.38 290 GLN A C 1
ATOM 2262 O O . GLN A 1 290 ? 26.201 -26.153 -14.996 1.00 96.38 290 GLN A O 1
ATOM 2267 N N . GLN A 1 291 ? 27.015 -25.211 -16.854 1.00 98.06 291 GLN A N 1
ATOM 2268 C CA . GLN A 1 291 ? 27.823 -24.215 -16.153 1.00 98.06 291 GLN A CA 1
ATOM 2269 C C . GLN A 1 291 ? 26.951 -23.241 -15.359 1.00 98.06 291 GLN A C 1
ATOM 2271 O O . GLN A 1 291 ? 27.259 -22.968 -14.203 1.00 98.06 291 GLN A O 1
ATOM 2276 N N . ALA A 1 292 ? 25.831 -22.791 -15.926 1.00 98.12 292 ALA A N 1
ATOM 2277 C CA . ALA A 1 292 ? 24.885 -21.940 -15.214 1.00 98.12 292 ALA A CA 1
ATOM 2278 C C . ALA A 1 292 ? 24.301 -22.656 -13.982 1.00 98.12 292 ALA A C 1
ATOM 2280 O O . ALA A 1 292 ? 24.281 -22.082 -12.896 1.00 98.12 292 ALA A O 1
ATOM 2281 N N . ASN A 1 293 ? 23.938 -23.942 -14.095 1.00 98.44 293 ASN A N 1
ATOM 2282 C CA . ASN A 1 293 ? 23.504 -24.737 -12.938 1.00 98.44 293 ASN A CA 1
ATOM 2283 C C . ASN A 1 293 ? 24.602 -24.840 -11.864 1.00 98.44 293 ASN A C 1
ATOM 2285 O O . ASN A 1 293 ? 24.320 -24.695 -10.677 1.00 98.44 293 ASN A O 1
ATOM 2289 N N . ARG A 1 294 ? 25.872 -25.039 -12.255 1.00 98.50 294 ARG A N 1
ATOM 2290 C CA . ARG A 1 294 ? 27.015 -25.055 -11.319 1.00 98.50 294 ARG A CA 1
ATOM 2291 C C . ARG A 1 294 ? 27.171 -23.722 -10.585 1.00 98.50 294 ARG A C 1
ATOM 2293 O O . ARG A 1 294 ? 27.344 -23.729 -9.369 1.00 98.50 294 ARG A O 1
ATOM 2300 N N . VAL A 1 295 ? 27.054 -22.603 -11.301 1.00 98.50 295 VAL A N 1
ATOM 2301 C CA . VAL A 1 295 ? 27.103 -21.248 -10.729 1.00 98.50 295 VAL A CA 1
ATOM 2302 C C . VAL A 1 295 ? 25.967 -21.036 -9.727 1.00 98.50 295 VAL A C 1
ATOM 2304 O O . VAL A 1 295 ? 26.227 -20.692 -8.577 1.00 98.50 295 VAL A O 1
ATOM 2307 N N . LEU A 1 296 ? 24.722 -21.323 -10.119 1.00 98.50 296 LEU A N 1
ATOM 2308 C CA . LEU A 1 296 ? 23.551 -21.242 -9.239 1.00 98.50 296 LEU A CA 1
ATOM 2309 C C . LEU A 1 296 ? 23.720 -22.125 -7.992 1.00 98.50 296 LEU A C 1
ATOM 2311 O O . LEU A 1 296 ? 23.515 -21.681 -6.865 1.00 98.50 296 LEU A O 1
ATOM 2315 N N . THR A 1 297 ? 24.186 -23.359 -8.173 1.00 98.19 297 THR A N 1
ATOM 2316 C CA . THR A 1 297 ? 24.449 -24.296 -7.071 1.00 98.19 297 THR A CA 1
ATOM 2317 C C . THR A 1 297 ? 25.485 -23.746 -6.091 1.00 98.19 297 THR A C 1
ATOM 2319 O O . THR A 1 297 ? 25.299 -23.851 -4.880 1.00 98.19 297 THR A O 1
ATOM 2322 N N . GLN A 1 298 ? 26.558 -23.127 -6.590 1.00 97.62 298 GLN A N 1
ATOM 2323 C CA . GLN A 1 298 ? 27.574 -22.495 -5.750 1.00 97.62 298 GLN A CA 1
ATOM 2324 C C . GLN A 1 298 ? 27.004 -21.307 -4.964 1.00 97.62 298 GLN A C 1
ATOM 2326 O O . GLN A 1 298 ? 27.299 -21.173 -3.778 1.00 97.62 298 GLN A O 1
ATOM 2331 N N . ILE A 1 299 ? 26.150 -20.486 -5.583 1.00 96.88 299 ILE A N 1
ATOM 2332 C CA . ILE A 1 299 ? 25.488 -19.368 -4.895 1.00 96.88 299 ILE A CA 1
ATOM 2333 C C . ILE A 1 299 ? 24.594 -19.892 -3.764 1.00 96.88 299 ILE A C 1
ATOM 2335 O O . ILE A 1 299 ? 24.653 -19.369 -2.655 1.00 96.88 299 ILE A O 1
ATOM 2339 N N . MET A 1 300 ? 23.825 -20.968 -3.973 1.00 95.69 300 MET A N 1
ATOM 2340 C CA . MET A 1 300 ? 23.014 -21.560 -2.892 1.00 95.69 300 MET A CA 1
ATOM 2341 C C . MET A 1 300 ? 23.847 -22.080 -1.712 1.00 95.69 300 MET A C 1
ATOM 2343 O O . MET A 1 300 ? 23.324 -22.185 -0.603 1.00 95.69 300 MET A O 1
ATOM 2347 N N . GLN A 1 301 ? 25.115 -22.445 -1.928 1.00 94.00 301 GLN A N 1
ATOM 2348 C CA . GLN A 1 301 ? 26.006 -22.928 -0.867 1.00 94.00 301 GLN A CA 1
ATOM 2349 C C . GLN A 1 301 ? 26.563 -21.794 0.002 1.00 94.00 301 GLN A C 1
ATOM 2351 O O . GLN A 1 301 ? 26.908 -22.038 1.158 1.00 94.00 301 GLN A O 1
ATOM 2356 N N . THR A 1 302 ? 26.661 -20.577 -0.536 1.00 92.69 302 THR A N 1
ATOM 2357 C CA . THR A 1 302 ? 27.247 -19.419 0.155 1.00 92.69 302 THR A CA 1
ATOM 2358 C C . THR A 1 302 ? 26.201 -18.407 0.621 1.00 92.69 302 THR A C 1
ATOM 2360 O O . THR A 1 302 ? 26.410 -17.744 1.637 1.00 92.69 302 THR A O 1
ATOM 2363 N N . ALA A 1 303 ? 25.071 -18.293 -0.079 1.00 93.25 303 ALA A N 1
ATOM 2364 C CA . ALA A 1 303 ? 23.990 -17.386 0.276 1.00 93.25 303 ALA A CA 1
ATOM 2365 C C . ALA A 1 303 ? 23.288 -17.824 1.578 1.00 93.25 303 ALA A C 1
ATOM 2367 O O . ALA A 1 303 ? 23.109 -19.024 1.816 1.00 93.25 303 ALA A O 1
ATOM 2368 N N . PRO A 1 304 ? 22.819 -16.875 2.413 1.00 92.69 304 PRO A N 1
ATOM 2369 C CA . PRO A 1 304 ? 22.015 -17.199 3.585 1.00 92.69 304 PRO A CA 1
ATOM 2370 C C . PRO A 1 304 ? 20.795 -18.048 3.210 1.00 92.69 304 PRO A C 1
ATOM 2372 O O . PRO A 1 304 ? 19.954 -17.636 2.407 1.00 92.69 304 PRO A O 1
ATOM 2375 N N . ALA A 1 305 ? 20.688 -19.238 3.804 1.00 94.12 305 ALA A N 1
ATOM 2376 C CA . ALA A 1 305 ? 19.574 -20.141 3.543 1.00 94.12 305 ALA A CA 1
ATOM 2377 C C . ALA A 1 305 ? 18.230 -19.458 3.839 1.00 94.12 305 ALA A C 1
ATOM 2379 O O . ALA A 1 305 ? 18.064 -18.838 4.892 1.00 94.12 305 ALA A O 1
ATOM 2380 N N . LEU A 1 306 ? 17.267 -19.626 2.926 1.00 95.12 306 LEU A N 1
ATOM 2381 C CA . LEU A 1 306 ? 15.937 -18.997 2.970 1.00 95.12 306 LEU A CA 1
ATOM 2382 C C . LEU A 1 306 ? 15.942 -17.458 2.857 1.00 95.12 306 LEU A C 1
ATOM 2384 O O . LEU A 1 306 ? 14.911 -16.845 3.108 1.00 95.12 306 LEU A O 1
ATOM 2388 N N . GLY A 1 307 ? 17.061 -16.832 2.481 1.00 94.38 307 GLY A N 1
ATOM 2389 C CA . GLY A 1 307 ? 17.101 -15.415 2.111 1.00 94.38 307 GLY A CA 1
ATOM 2390 C C . GLY A 1 307 ? 16.642 -15.161 0.672 1.00 94.38 307 GLY A C 1
ATOM 2391 O O . GLY A 1 307 ? 16.433 -16.094 -0.101 1.00 94.38 307 GLY A O 1
ATOM 2392 N N . GLU A 1 308 ? 16.534 -13.888 0.295 1.00 93.94 308 GLU A N 1
ATOM 2393 C CA . GLU A 1 308 ? 16.045 -13.452 -1.020 1.00 93.94 308 GLU A CA 1
ATOM 2394 C C . GLU A 1 308 ? 16.796 -14.110 -2.193 1.00 93.94 308 GLU A C 1
ATOM 2396 O O . GLU A 1 308 ? 16.196 -14.835 -2.987 1.00 93.94 308 GLU A O 1
ATOM 2401 N N . LEU A 1 309 ? 18.125 -13.958 -2.241 1.00 95.06 309 LEU A N 1
ATOM 2402 C CA . LEU A 1 309 ? 18.968 -14.556 -3.284 1.00 95.06 309 LEU A CA 1
ATOM 2403 C C . LEU A 1 309 ? 18.844 -16.087 -3.332 1.00 95.06 309 LEU A C 1
ATOM 2405 O O . LEU A 1 309 ? 18.861 -16.685 -4.405 1.00 95.06 309 LEU A O 1
ATOM 2409 N N . TYR A 1 310 ? 18.665 -16.731 -2.176 1.00 96.62 310 TYR A N 1
ATOM 2410 C CA . TYR A 1 310 ? 18.478 -18.179 -2.100 1.00 96.62 310 TYR A CA 1
ATOM 2411 C C . TYR A 1 310 ? 17.192 -18.616 -2.814 1.00 96.62 310 TYR A C 1
ATOM 2413 O O . TYR A 1 310 ? 17.207 -19.615 -3.529 1.00 96.62 310 TYR A O 1
ATOM 2421 N N . PHE A 1 311 ? 16.094 -17.869 -2.655 1.00 97.31 311 PHE A N 1
ATOM 2422 C CA . PHE A 1 311 ? 14.838 -18.143 -3.357 1.00 97.31 311 PHE A CA 1
ATOM 2423 C C . PHE A 1 311 ? 14.924 -17.852 -4.854 1.00 97.31 311 PHE A C 1
ATOM 2425 O O . PHE A 1 311 ? 14.430 -18.663 -5.634 1.00 97.31 311 PHE A O 1
ATOM 2432 N N . VAL A 1 312 ? 15.578 -16.755 -5.256 1.00 96.81 312 VAL A N 1
ATOM 2433 C CA . VAL A 1 312 ? 15.813 -16.438 -6.677 1.00 96.81 312 VAL A CA 1
ATOM 2434 C C . VAL A 1 312 ? 16.540 -17.596 -7.356 1.00 96.81 312 VAL A C 1
ATOM 2436 O O . VAL A 1 312 ? 16.081 -18.129 -8.362 1.00 96.81 312 VAL A O 1
ATOM 2439 N N . VAL A 1 313 ? 17.650 -18.040 -6.770 1.00 97.81 313 VAL A N 1
ATOM 2440 C CA . VAL A 1 313 ? 18.475 -19.111 -7.332 1.00 97.81 313 VAL A CA 1
ATOM 2441 C C . VAL A 1 313 ? 17.756 -20.462 -7.302 1.00 97.81 313 VAL A C 1
ATOM 2443 O O . VAL A 1 313 ? 17.801 -21.198 -8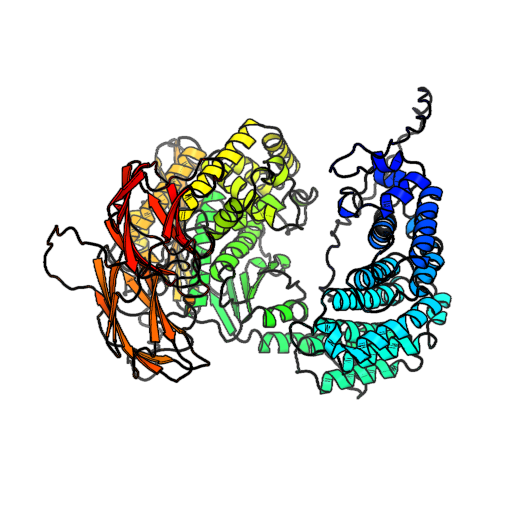.288 1.00 97.81 313 VAL A O 1
ATOM 2446 N N . ALA A 1 314 ? 17.055 -20.784 -6.211 1.00 97.94 314 ALA A N 1
ATOM 2447 C CA . ALA A 1 314 ? 16.253 -22.001 -6.118 1.00 97.94 314 ALA A CA 1
ATOM 2448 C C . ALA A 1 314 ? 15.175 -22.056 -7.210 1.00 97.94 314 ALA A C 1
ATOM 2450 O O . ALA A 1 314 ? 15.007 -23.100 -7.841 1.00 97.94 314 ALA A O 1
ATOM 2451 N N . ASP A 1 315 ? 14.475 -20.944 -7.459 1.00 97.12 315 ASP A N 1
ATOM 2452 C CA . ASP A 1 315 ? 13.482 -20.859 -8.529 1.00 97.12 315 ASP A CA 1
ATOM 2453 C C . ASP A 1 315 ? 14.129 -21.077 -9.898 1.00 97.12 315 ASP A C 1
ATOM 2455 O O . ASP A 1 315 ? 13.682 -21.940 -10.648 1.00 97.12 315 ASP A O 1
ATOM 2459 N N . GLN A 1 316 ? 15.263 -20.431 -10.179 1.00 97.94 316 GLN A N 1
ATOM 2460 C CA . GLN A 1 316 ? 15.984 -20.642 -11.436 1.00 97.94 316 GLN A CA 1
ATOM 2461 C C . GLN A 1 316 ? 16.420 -22.101 -11.657 1.00 97.94 316 GLN A C 1
ATOM 2463 O O . GLN A 1 316 ? 16.314 -22.611 -12.776 1.00 97.94 316 GLN A O 1
ATOM 2468 N N . ILE A 1 317 ? 16.854 -22.809 -10.606 1.00 98.25 317 ILE A N 1
ATOM 2469 C CA . ILE A 1 317 ? 17.159 -24.249 -10.680 1.00 98.25 317 ILE A CA 1
ATOM 2470 C C . ILE A 1 317 ? 15.900 -25.066 -11.008 1.00 98.25 317 ILE A C 1
ATOM 2472 O O . ILE A 1 317 ? 15.937 -25.961 -11.859 1.00 98.25 317 ILE A O 1
ATOM 2476 N N . VAL A 1 318 ? 14.768 -24.750 -10.376 1.00 97.62 318 VAL A N 1
ATOM 2477 C CA . VAL A 1 318 ? 13.489 -25.427 -10.636 1.00 97.62 318 VAL A CA 1
ATOM 2478 C C . VAL A 1 318 ? 12.976 -25.191 -12.050 1.00 97.62 318 VAL A C 1
ATOM 2480 O O . VAL A 1 318 ? 12.632 -26.167 -12.719 1.00 97.62 318 VAL A O 1
ATOM 2483 N N . GLN A 1 319 ? 12.970 -23.947 -12.525 1.00 96.00 319 GLN A N 1
ATOM 2484 C CA . GLN A 1 319 ? 12.422 -23.601 -13.838 1.00 96.00 319 GLN A CA 1
ATOM 2485 C C . GLN A 1 319 ? 13.280 -24.130 -14.996 1.00 96.00 319 GLN A C 1
ATOM 2487 O O . GLN A 1 319 ? 12.736 -24.565 -16.011 1.00 96.00 319 GLN A O 1
ATOM 2492 N N . HIS A 1 320 ? 14.613 -24.119 -14.860 1.00 96.44 320 HIS A N 1
ATOM 2493 C CA . HIS A 1 320 ? 15.514 -24.330 -16.002 1.00 96.44 320 HIS A CA 1
ATOM 2494 C C . HIS A 1 320 ? 16.366 -25.605 -15.936 1.00 96.44 320 HIS A C 1
ATOM 2496 O O . HIS A 1 320 ? 16.929 -26.004 -16.956 1.00 96.44 320 HIS A O 1
ATOM 2502 N N . TYR A 1 321 ? 16.428 -26.291 -14.788 1.00 96.81 321 TYR A N 1
ATOM 2503 C CA . TYR A 1 321 ? 17.317 -27.446 -14.581 1.00 96.81 321 TYR A CA 1
ATOM 2504 C C . TYR A 1 321 ? 16.600 -28.642 -13.938 1.00 96.81 321 TYR A C 1
ATOM 2506 O O . TYR A 1 321 ? 17.164 -29.370 -13.121 1.00 96.81 321 TYR A O 1
ATOM 2514 N N . ALA A 1 322 ? 15.333 -28.856 -14.313 1.00 94.88 322 ALA A N 1
ATOM 2515 C CA . ALA A 1 322 ? 14.499 -29.968 -13.840 1.00 94.88 322 ALA A CA 1
ATOM 2516 C C . ALA A 1 322 ? 14.434 -30.084 -12.300 1.00 94.88 322 ALA A C 1
ATOM 2518 O O . ALA A 1 322 ? 14.309 -31.183 -11.751 1.00 94.88 322 ALA A O 1
ATOM 2519 N N . GLY A 1 323 ? 14.563 -28.956 -11.591 1.00 95.56 323 GLY A N 1
ATOM 2520 C CA . GLY A 1 323 ? 14.562 -28.911 -10.128 1.00 95.56 323 GLY A CA 1
ATOM 2521 C C . GLY A 1 323 ? 15.705 -29.653 -9.459 1.00 95.56 323 GLY A C 1
ATOM 2522 O O . GLY A 1 323 ? 15.557 -30.037 -8.302 1.00 95.56 323 GLY A O 1
ATOM 2523 N N . THR A 1 324 ? 16.822 -29.867 -10.156 1.00 97.50 324 THR A N 1
ATOM 2524 C CA . THR A 1 324 ? 17.993 -30.553 -9.609 1.00 97.50 324 THR A CA 1
ATOM 2525 C C . THR A 1 324 ? 19.230 -29.674 -9.743 1.00 97.50 324 THR A C 1
ATOM 2527 O O . THR A 1 324 ? 19.594 -29.253 -10.843 1.00 97.50 324 THR A O 1
ATOM 2530 N N . ASP A 1 325 ? 19.879 -29.400 -8.613 1.00 96.75 325 ASP A N 1
ATOM 2531 C CA . ASP A 1 325 ? 21.133 -28.651 -8.587 1.00 96.75 325 ASP A CA 1
ATOM 2532 C C . ASP A 1 325 ? 22.284 -29.456 -9.230 1.00 96.75 325 ASP A C 1
ATOM 2534 O O . ASP A 1 325 ? 22.162 -30.648 -9.533 1.00 96.75 325 ASP A O 1
ATOM 2538 N N . ALA A 1 326 ? 23.437 -28.824 -9.432 1.00 97.31 326 ALA A N 1
ATOM 2539 C CA . ALA A 1 326 ? 24.588 -29.460 -10.070 1.00 97.31 326 ALA A CA 1
ATOM 2540 C C . ALA A 1 326 ? 25.210 -30.610 -9.248 1.00 97.31 326 ALA A C 1
ATOM 2542 O O . ALA A 1 326 ? 26.008 -31.375 -9.788 1.00 97.31 326 ALA A O 1
ATOM 2543 N N . ASN A 1 327 ? 24.846 -30.760 -7.968 1.00 96.75 327 ASN A N 1
ATOM 2544 C CA . ASN A 1 327 ? 25.272 -31.869 -7.109 1.00 96.75 327 ASN A CA 1
ATOM 2545 C C . ASN A 1 327 ? 24.272 -33.039 -7.114 1.00 96.75 327 ASN A C 1
ATOM 2547 O O . ASN A 1 327 ? 24.479 -34.025 -6.403 1.00 96.75 327 ASN A O 1
ATOM 2551 N N . GLY A 1 328 ? 23.181 -32.949 -7.881 1.00 95.81 328 GLY A N 1
ATOM 2552 C CA . GLY A 1 328 ? 22.138 -33.972 -7.929 1.00 95.81 328 GLY A CA 1
ATOM 2553 C C . GLY A 1 328 ? 21.093 -33.855 -6.816 1.00 95.81 328 GLY A C 1
ATOM 2554 O O . GLY A 1 328 ? 20.296 -34.778 -6.630 1.00 95.81 328 GLY A O 1
ATOM 2555 N N . ARG A 1 329 ? 21.065 -32.753 -6.056 1.00 96.12 329 ARG A N 1
ATOM 2556 C CA . ARG A 1 329 ? 20.057 -32.521 -5.017 1.00 96.12 329 ARG A CA 1
ATOM 2557 C C . ARG A 1 329 ? 18.802 -31.913 -5.634 1.00 96.12 329 ARG A C 1
ATOM 2559 O O . ARG A 1 329 ? 18.848 -30.874 -6.288 1.00 96.12 329 ARG A O 1
ATOM 2566 N N . ARG A 1 330 ? 17.652 -32.526 -5.344 1.00 97.25 330 ARG A N 1
ATOM 2567 C CA . ARG A 1 330 ? 16.345 -31.974 -5.710 1.00 97.25 330 ARG A CA 1
ATOM 2568 C C . ARG A 1 330 ? 16.005 -30.750 -4.854 1.00 97.25 330 ARG A C 1
ATOM 2570 O O . ARG A 1 330 ? 16.139 -30.796 -3.629 1.00 97.25 330 ARG A O 1
ATOM 2577 N N . ILE A 1 331 ? 15.529 -29.693 -5.502 1.00 97.06 331 ILE A N 1
ATOM 2578 C CA . ILE A 1 331 ? 15.015 -28.473 -4.880 1.00 97.06 331 ILE A CA 1
ATOM 2579 C C . ILE A 1 331 ? 13.486 -28.514 -4.903 1.00 97.06 331 ILE A C 1
ATOM 2581 O O . ILE A 1 331 ? 12.874 -28.718 -5.950 1.00 97.06 331 ILE A O 1
ATOM 2585 N N . ASP A 1 332 ? 12.877 -28.333 -3.734 1.00 96.25 332 ASP A N 1
ATOM 2586 C CA . ASP A 1 332 ? 11.427 -28.280 -3.555 1.00 96.25 332 ASP A CA 1
ATOM 2587 C C . ASP A 1 332 ? 11.036 -26.873 -3.085 1.00 96.25 332 ASP A C 1
ATOM 2589 O O . ASP A 1 332 ? 11.293 -26.492 -1.943 1.00 96.25 332 ASP A O 1
ATOM 2593 N N . LEU A 1 333 ? 10.463 -26.071 -3.989 1.00 96.00 333 LEU A N 1
ATOM 2594 C CA . LEU A 1 333 ? 10.077 -24.694 -3.674 1.00 96.00 333 LEU A CA 1
ATOM 2595 C C . LEU A 1 333 ? 8.941 -24.621 -2.654 1.00 96.00 333 LEU A C 1
ATOM 2597 O O . LEU A 1 333 ? 8.883 -23.640 -1.916 1.00 96.00 333 LEU A O 1
ATOM 2601 N N . ASP A 1 334 ? 8.054 -25.615 -2.591 1.00 96.75 334 ASP A N 1
ATOM 2602 C CA . ASP A 1 334 ? 6.948 -25.597 -1.635 1.00 96.75 334 ASP A CA 1
ATOM 2603 C C . ASP A 1 334 ? 7.470 -25.868 -0.214 1.00 96.75 334 ASP A C 1
ATOM 2605 O O . ASP A 1 334 ? 7.095 -25.144 0.714 1.00 96.75 334 ASP A O 1
ATOM 2609 N N . ASP A 1 335 ? 8.421 -26.800 -0.050 1.00 97.25 335 ASP A N 1
ATOM 2610 C CA . ASP A 1 335 ? 9.161 -26.987 1.215 1.00 97.25 335 ASP A CA 1
ATOM 2611 C C . ASP A 1 335 ? 9.908 -25.710 1.626 1.00 97.25 335 ASP A C 1
ATOM 2613 O O . ASP A 1 335 ? 9.799 -25.254 2.768 1.00 97.25 335 ASP A O 1
ATOM 2617 N N . LEU A 1 336 ? 10.639 -25.089 0.691 1.00 97.44 336 LEU A N 1
ATOM 2618 C CA . LEU A 1 336 ? 11.378 -23.857 0.973 1.00 97.44 336 LEU A CA 1
ATOM 2619 C C . LEU A 1 336 ? 10.443 -22.721 1.397 1.00 97.44 336 LEU A C 1
ATOM 2621 O O . LEU A 1 336 ? 10.734 -22.033 2.376 1.00 97.44 336 LEU A O 1
ATOM 2625 N N . LYS A 1 337 ? 9.307 -22.541 0.713 1.00 98.00 337 LYS A N 1
ATOM 2626 C CA . LYS A 1 337 ? 8.295 -21.540 1.082 1.00 98.00 337 LYS A CA 1
ATOM 2627 C C . LYS A 1 337 ? 7.706 -21.823 2.455 1.00 98.00 337 LYS A C 1
ATOM 2629 O O . LYS A 1 337 ? 7.563 -20.891 3.243 1.00 98.00 337 LYS A O 1
ATOM 2634 N N . GLN A 1 338 ? 7.395 -23.077 2.774 1.00 97.88 338 GLN A N 1
ATOM 2635 C CA . GLN A 1 338 ? 6.856 -23.439 4.083 1.00 97.88 338 GLN A CA 1
ATOM 2636 C C . GLN A 1 338 ? 7.861 -23.149 5.207 1.00 97.88 338 GLN A C 1
ATOM 2638 O O . GLN A 1 338 ? 7.530 -22.452 6.166 1.00 97.88 338 GLN A O 1
ATOM 2643 N N . ARG A 1 339 ? 9.117 -23.574 5.048 1.00 98.00 339 ARG A N 1
ATOM 2644 C CA . ARG A 1 339 ? 10.197 -23.288 6.008 1.00 98.00 339 ARG A CA 1
ATOM 2645 C C . ARG A 1 339 ? 10.510 -21.797 6.111 1.00 98.00 339 ARG A C 1
ATOM 2647 O O . ARG A 1 339 ? 10.843 -21.305 7.187 1.00 98.00 339 ARG A O 1
ATOM 2654 N N . GLY A 1 340 ? 10.394 -21.063 5.006 1.00 97.69 340 GLY A N 1
ATOM 2655 C CA . GLY A 1 340 ? 10.495 -19.608 4.986 1.00 97.69 340 GLY A CA 1
ATOM 2656 C C . GLY A 1 340 ? 9.384 -18.953 5.810 1.00 97.69 340 GLY A C 1
ATOM 2657 O O . GLY A 1 340 ? 9.676 -18.138 6.681 1.00 97.69 340 GLY A O 1
ATOM 2658 N N . LYS A 1 341 ? 8.124 -19.366 5.626 1.00 98.25 341 LYS A N 1
ATOM 2659 C CA . LYS A 1 341 ? 6.994 -18.889 6.443 1.00 98.25 341 LYS A CA 1
ATOM 2660 C C . LYS A 1 341 ? 7.212 -19.178 7.926 1.00 98.25 341 LYS A C 1
ATOM 2662 O O . LYS A 1 341 ? 7.009 -18.290 8.738 1.00 98.25 341 LYS A O 1
ATOM 2667 N N . GLU A 1 342 ? 7.685 -20.367 8.284 1.00 96.88 342 GLU A N 1
ATOM 2668 C CA . GLU A 1 342 ? 7.995 -20.717 9.679 1.00 96.88 342 GLU A CA 1
ATOM 2669 C C . GLU A 1 342 ? 9.136 -19.877 10.268 1.00 96.88 342 GLU A C 1
ATOM 2671 O O . GLU A 1 342 ? 9.089 -19.506 11.439 1.00 96.88 342 GLU A O 1
ATOM 2676 N N . ARG A 1 343 ? 10.150 -19.544 9.460 1.00 96.12 343 ARG A N 1
ATOM 2677 C CA . ARG A 1 343 ? 11.283 -18.707 9.873 1.00 96.12 343 ARG A CA 1
ATOM 2678 C C . ARG A 1 343 ? 10.874 -17.255 10.115 1.00 96.12 343 ARG A C 1
ATOM 2680 O O . ARG A 1 343 ? 11.263 -16.687 11.131 1.00 96.12 343 ARG A O 1
ATOM 2687 N N . TYR A 1 344 ? 10.157 -16.653 9.167 1.00 96.44 344 TYR A N 1
ATOM 2688 C CA . TYR A 1 344 ? 9.835 -15.222 9.187 1.00 96.44 344 TYR A CA 1
ATOM 2689 C C . TYR A 1 344 ? 8.535 -14.907 9.935 1.00 96.44 344 TYR A C 1
ATOM 2691 O O . TYR A 1 344 ? 8.368 -13.794 10.424 1.00 96.44 344 TYR A O 1
ATOM 2699 N N . LEU A 1 345 ? 7.622 -15.876 10.056 1.00 97.62 345 LEU A N 1
ATOM 2700 C CA . LEU A 1 345 ? 6.306 -15.717 10.683 1.00 97.62 345 LEU A CA 1
ATOM 2701 C C . LEU A 1 345 ? 6.025 -16.841 11.707 1.00 97.62 345 LEU A C 1
ATOM 2703 O O . LEU A 1 345 ? 5.043 -17.577 11.566 1.00 97.62 345 LEU A O 1
ATOM 2707 N N . PRO A 1 346 ? 6.882 -17.022 12.732 1.00 95.94 346 PRO A N 1
ATOM 2708 C CA . PRO A 1 346 ? 6.790 -18.148 13.661 1.00 95.94 346 PRO A CA 1
ATOM 2709 C C . PRO A 1 346 ? 5.584 -18.079 14.610 1.00 95.94 346 PRO A C 1
ATOM 2711 O O . PRO A 1 346 ? 5.214 -19.090 15.210 1.00 95.94 346 PRO A O 1
ATOM 2714 N N . GLN A 1 347 ? 4.985 -16.902 14.808 1.00 94.88 347 GLN A N 1
ATOM 2715 C CA . GLN A 1 347 ? 3.897 -16.717 15.763 1.00 94.88 347 GLN A CA 1
ATOM 2716 C C . GLN A 1 347 ? 2.534 -16.836 15.085 1.00 94.88 347 GLN A C 1
ATOM 2718 O O . GLN A 1 347 ? 2.315 -16.303 14.000 1.00 94.88 347 GLN A O 1
ATOM 2723 N N . ARG A 1 348 ? 1.585 -17.486 15.768 1.00 96.81 348 ARG A N 1
ATOM 2724 C CA . ARG A 1 348 ? 0.182 -17.563 15.351 1.00 96.81 348 ARG A CA 1
ATOM 2725 C C . ARG A 1 348 ? -0.745 -17.309 16.534 1.00 96.81 348 ARG A C 1
ATOM 2727 O O . ARG A 1 348 ? -0.710 -18.050 17.515 1.00 96.81 348 ARG A O 1
ATOM 2734 N N . VAL A 1 349 ? -1.587 -16.286 16.432 1.00 96.50 349 VAL A N 1
ATOM 2735 C CA . VAL A 1 349 ? -2.504 -15.855 17.497 1.00 96.50 349 VAL A CA 1
ATOM 2736 C C . VAL A 1 349 ? -3.913 -15.729 16.936 1.00 96.50 349 VAL A C 1
ATOM 2738 O O . VAL A 1 349 ? -4.119 -15.093 15.911 1.00 96.50 349 VAL A O 1
ATOM 2741 N N . GLU A 1 350 ? -4.891 -16.336 17.604 1.00 97.88 350 GLU A N 1
ATOM 2742 C CA . GLU A 1 350 ? -6.282 -16.372 17.145 1.00 97.88 350 GLU A CA 1
ATOM 2743 C C . GLU A 1 350 ? -7.212 -15.545 18.034 1.00 97.88 350 GLU A C 1
ATOM 2745 O O . GLU A 1 350 ? -7.106 -15.545 19.263 1.00 97.88 350 GLU A O 1
ATOM 2750 N N . PHE A 1 351 ? -8.185 -14.904 17.405 1.00 98.06 351 PHE A N 1
ATOM 2751 C CA . PHE A 1 351 ? -9.285 -14.185 18.023 1.00 98.06 351 PHE A CA 1
ATOM 2752 C C . PHE A 1 351 ? -10.619 -14.666 17.434 1.00 98.06 351 PHE A C 1
ATOM 2754 O O . PHE A 1 351 ? -10.660 -15.304 16.380 1.00 98.06 351 PHE A O 1
ATOM 2761 N N . ASP A 1 352 ? -11.714 -14.367 18.132 1.00 97.25 352 ASP A N 1
ATOM 2762 C CA . ASP A 1 352 ? -13.088 -14.620 17.681 1.00 97.25 352 ASP A CA 1
ATOM 2763 C C . ASP A 1 352 ? -13.368 -16.063 17.212 1.00 97.25 352 ASP A C 1
ATOM 2765 O O . ASP A 1 352 ? -13.985 -16.290 16.169 1.00 97.25 352 ASP A O 1
ATOM 2769 N N . ASP A 1 353 ? -12.938 -17.046 18.008 1.00 97.00 353 ASP A N 1
ATOM 2770 C CA . ASP A 1 353 ? -13.051 -18.484 17.722 1.00 97.00 353 ASP A CA 1
ATOM 2771 C C . ASP A 1 353 ? -12.318 -18.907 16.434 1.00 97.00 353 ASP A C 1
ATOM 2773 O O . ASP A 1 353 ? -12.804 -19.744 15.673 1.00 97.00 353 ASP A O 1
ATOM 2777 N N . GLY A 1 354 ? -11.159 -18.294 16.171 1.00 96.75 354 GLY A N 1
ATOM 2778 C CA . GLY A 1 354 ? -10.313 -18.603 15.016 1.00 96.75 354 GLY A CA 1
ATOM 2779 C C . GLY A 1 354 ? -10.725 -17.897 13.723 1.00 96.75 354 GLY A C 1
ATOM 2780 O O . GLY A 1 354 ? -10.155 -18.186 12.678 1.00 96.75 354 GLY A O 1
ATOM 2781 N N . ARG A 1 355 ? -11.688 -16.967 13.779 1.00 96.62 355 ARG A N 1
ATOM 2782 C CA . ARG A 1 355 ? -12.142 -16.177 12.616 1.00 96.62 355 ARG A CA 1
ATOM 2783 C C . ARG A 1 355 ? -11.271 -14.966 12.318 1.00 96.62 355 ARG A C 1
ATOM 2785 O O . ARG A 1 355 ? -11.418 -14.353 11.269 1.00 96.62 355 ARG A O 1
ATOM 2792 N N . PHE A 1 356 ? -10.397 -14.607 13.249 1.00 98.38 356 PHE A N 1
ATOM 2793 C CA . PHE A 1 356 ? -9.444 -13.531 13.066 1.00 98.38 356 PHE A CA 1
ATOM 2794 C C . PHE A 1 356 ? -8.074 -14.003 13.558 1.00 98.38 356 PHE A C 1
ATOM 2796 O O . PHE A 1 356 ? -7.875 -14.248 14.747 1.00 98.38 356 PHE A O 1
ATOM 2803 N N . VAL A 1 357 ? -7.142 -14.202 12.631 1.00 98.62 357 VAL A N 1
ATOM 2804 C CA . VAL A 1 357 ? -5.856 -14.861 12.866 1.00 98.62 357 VAL A CA 1
ATOM 2805 C C . VAL A 1 357 ? -4.718 -13.902 12.558 1.00 98.62 357 VAL A C 1
ATOM 2807 O O . VAL A 1 357 ? -4.611 -13.407 11.449 1.00 98.62 357 VAL A O 1
ATOM 2810 N N . PHE A 1 358 ? -3.804 -13.708 13.500 1.00 98.44 358 PHE A N 1
ATOM 2811 C CA . PHE A 1 358 ? -2.520 -13.065 13.243 1.00 98.44 358 PHE A CA 1
ATOM 2812 C C . PHE A 1 358 ? -1.441 -14.128 13.021 1.00 98.44 358 PHE A C 1
ATOM 2814 O O . PHE A 1 358 ? -1.325 -15.066 13.813 1.00 98.44 358 PHE A O 1
ATOM 2821 N N . ARG A 1 359 ? -0.642 -13.972 11.962 1.00 98.19 359 ARG A N 1
ATOM 2822 C CA . ARG A 1 359 ? 0.607 -14.704 11.708 1.00 98.19 359 ARG A CA 1
ATOM 2823 C C . ARG A 1 359 ? 1.750 -13.701 11.681 1.00 98.19 359 ARG A C 1
ATOM 2825 O O . ARG A 1 359 ? 1.795 -12.867 10.786 1.00 98.19 359 ARG A O 1
ATOM 2832 N N . THR A 1 360 ? 2.650 -13.734 12.653 1.00 96.44 360 THR A N 1
ATOM 2833 C CA . THR A 1 360 ? 3.594 -12.624 12.841 1.00 96.44 360 THR A CA 1
ATOM 2834 C C . THR A 1 360 ? 5.029 -13.078 13.008 1.00 96.44 360 THR A C 1
ATOM 2836 O O . THR A 1 360 ? 5.306 -14.207 13.423 1.00 96.44 360 THR A O 1
ATOM 2839 N N . GLY A 1 361 ? 5.943 -12.158 12.704 1.00 92.06 361 GLY A N 1
ATOM 2840 C CA . GLY A 1 361 ? 7.325 -12.219 13.149 1.00 92.06 361 GLY A CA 1
ATOM 2841 C C . GLY A 1 361 ? 7.422 -12.286 14.677 1.00 92.06 361 GLY A C 1
ATOM 2842 O O . GLY A 1 361 ? 6.458 -12.032 15.400 1.00 92.06 361 GLY A O 1
ATOM 2843 N N . SER A 1 362 ? 8.594 -12.654 15.189 1.00 83.69 362 SER A N 1
ATOM 2844 C CA . SER A 1 362 ? 8.811 -12.880 16.621 1.00 83.69 362 SER A CA 1
ATOM 2845 C C . SER A 1 362 ? 8.849 -11.613 17.485 1.00 83.69 362 SER A C 1
ATOM 2847 O O . SER A 1 362 ? 8.876 -11.740 18.707 1.00 83.69 362 SER A O 1
ATOM 2849 N N . GLN A 1 363 ? 8.896 -10.416 16.890 1.00 81.75 363 GLN A N 1
ATOM 2850 C CA . GLN A 1 363 ? 9.097 -9.154 17.617 1.00 81.75 363 GLN A CA 1
ATOM 2851 C C . GLN A 1 363 ? 7.795 -8.440 18.012 1.00 81.75 363 GLN A C 1
ATOM 2853 O O . GLN A 1 363 ? 7.840 -7.485 18.787 1.00 81.75 363 GLN A O 1
ATOM 2858 N N . LEU A 1 364 ? 6.631 -8.881 17.518 1.00 81.81 364 LEU A N 1
ATOM 2859 C CA . LEU A 1 364 ? 5.360 -8.262 17.894 1.00 81.81 364 LEU A CA 1
ATOM 2860 C C . LEU A 1 364 ? 4.938 -8.673 19.307 1.00 81.81 364 LEU A C 1
ATOM 2862 O O . LEU A 1 364 ? 4.832 -9.851 19.647 1.00 81.81 364 LEU A O 1
ATOM 2866 N N . SER A 1 365 ? 4.634 -7.676 20.134 1.00 79.81 365 SER A N 1
ATOM 2867 C CA . SER A 1 365 ? 4.174 -7.896 21.500 1.00 79.81 365 SER A CA 1
ATOM 2868 C C . SER A 1 365 ? 2.698 -8.312 21.558 1.00 79.81 365 SER A C 1
ATOM 2870 O O . SER A 1 365 ? 1.858 -7.921 20.743 1.00 79.81 365 SER A O 1
ATOM 2872 N N . LYS A 1 366 ? 2.329 -9.019 22.634 1.00 81.88 366 LYS A N 1
ATOM 2873 C CA . LYS A 1 366 ? 0.923 -9.282 22.994 1.00 81.88 366 LYS A CA 1
ATOM 2874 C C . LYS A 1 366 ? 0.089 -7.994 23.083 1.00 81.88 366 LYS A C 1
ATOM 2876 O O . LYS A 1 366 ? -1.115 -8.028 22.826 1.00 81.88 366 LYS A O 1
ATOM 2881 N N . ARG A 1 367 ? 0.689 -6.873 23.503 1.00 81.62 367 ARG A N 1
ATOM 2882 C CA . ARG A 1 367 ? 0.003 -5.576 23.597 1.00 81.62 367 ARG A CA 1
ATOM 2883 C C . ARG A 1 367 ? -0.359 -5.071 22.201 1.00 81.62 367 ARG A C 1
ATOM 2885 O O . ARG A 1 367 ? -1.529 -4.787 21.971 1.00 81.62 367 ARG A O 1
ATOM 2892 N N . GLN A 1 368 ? 0.595 -5.057 21.270 1.00 83.56 368 GLN A N 1
ATOM 2893 C CA . GLN A 1 368 ? 0.377 -4.658 19.874 1.00 83.56 368 GLN A CA 1
ATOM 2894 C C . GLN A 1 368 ? -0.727 -5.482 19.203 1.00 83.56 368 GLN A C 1
ATOM 2896 O O . GLN A 1 368 ? -1.680 -4.908 18.686 1.00 83.56 368 GLN A O 1
ATOM 2901 N N . LEU A 1 369 ? -0.677 -6.814 19.303 1.00 88.69 369 LEU A N 1
ATOM 2902 C CA . LEU A 1 369 ? -1.702 -7.688 18.710 1.00 88.69 369 LEU A CA 1
ATOM 2903 C C . LEU A 1 369 ? -3.113 -7.393 19.237 1.00 88.69 369 LEU A C 1
ATOM 2905 O O . LEU A 1 369 ? -4.077 -7.355 18.475 1.00 88.69 369 LEU A O 1
ATOM 2909 N N . GLN A 1 370 ? -3.248 -7.148 20.544 1.00 93.12 370 GLN A N 1
ATOM 2910 C CA . GLN A 1 370 ? -4.539 -6.764 21.113 1.00 93.12 370 GLN A CA 1
ATOM 2911 C C . GLN A 1 370 ? -4.985 -5.379 20.630 1.00 93.12 370 GLN A C 1
ATOM 2913 O O . GLN A 1 370 ? -6.176 -5.202 20.390 1.00 93.12 370 GLN A O 1
ATOM 2918 N N . ARG A 1 371 ? -4.076 -4.402 20.487 1.00 93.44 371 ARG A N 1
ATOM 2919 C CA . ARG A 1 371 ? -4.423 -3.067 19.966 1.00 93.44 371 ARG A CA 1
ATOM 2920 C C . ARG A 1 371 ? -4.987 -3.156 18.553 1.00 93.44 371 ARG A C 1
ATOM 2922 O O . ARG A 1 371 ? -6.063 -2.619 18.324 1.00 93.44 371 ARG A O 1
ATOM 2929 N N . LEU A 1 372 ? -4.339 -3.912 17.665 1.00 96.62 372 LEU A N 1
ATOM 2930 C CA . LEU A 1 372 ? -4.827 -4.132 16.298 1.00 96.62 372 LEU A CA 1
ATOM 2931 C C . LEU A 1 372 ? -6.203 -4.808 16.284 1.00 96.62 372 LEU A C 1
ATOM 2933 O O . LEU A 1 372 ? -7.102 -4.354 15.582 1.00 96.62 372 LEU A O 1
ATOM 2937 N N . TYR A 1 373 ? -6.419 -5.830 17.123 1.00 98.50 373 TYR A N 1
ATOM 2938 C CA . TYR A 1 373 ? -7.745 -6.439 17.266 1.00 98.50 373 TYR A CA 1
ATOM 2939 C C . TYR A 1 373 ? -8.816 -5.403 17.648 1.00 98.50 373 TYR A C 1
ATOM 2941 O O . TYR A 1 373 ? -9.884 -5.374 17.044 1.00 98.50 373 TYR A O 1
ATOM 2949 N N . TRP A 1 374 ? -8.553 -4.542 18.637 1.00 98.50 374 TRP A N 1
ATOM 2950 C CA . TRP A 1 374 ? -9.536 -3.543 19.072 1.00 98.50 374 TRP A CA 1
ATOM 2951 C C . TRP A 1 374 ? -9.700 -2.395 18.072 1.00 98.50 374 TRP A C 1
ATOM 2953 O O . TRP A 1 374 ? -10.814 -1.897 17.924 1.00 98.50 374 TRP A O 1
ATOM 2963 N N . ALA A 1 375 ? -8.647 -2.040 17.332 1.00 98.50 375 ALA A N 1
ATOM 2964 C CA . ALA A 1 375 ? -8.715 -1.076 16.237 1.00 98.50 375 ALA A CA 1
ATOM 2965 C C . ALA A 1 375 ? -9.673 -1.584 15.156 1.00 98.50 375 ALA A C 1
ATOM 2967 O O . ALA A 1 375 ? -10.562 -0.853 14.724 1.00 98.50 375 ALA A O 1
ATOM 2968 N N . ALA A 1 376 ? -9.579 -2.877 14.823 1.00 98.69 376 ALA A N 1
ATOM 2969 C CA . ALA A 1 376 ? -10.509 -3.538 13.916 1.00 98.69 376 ALA A CA 1
ATOM 2970 C C . ALA A 1 376 ? -11.961 -3.409 14.400 1.00 98.69 376 ALA A C 1
ATOM 2972 O O . ALA A 1 376 ? -12.857 -3.152 13.606 1.00 98.69 376 ALA A O 1
ATOM 2973 N N . LYS A 1 377 ? -12.222 -3.538 15.709 1.00 98.75 377 LYS A N 1
ATOM 2974 C CA . LYS A 1 377 ? -13.587 -3.416 16.254 1.00 98.75 377 LYS A CA 1
ATOM 2975 C C . LYS A 1 377 ? -14.129 -1.989 16.224 1.00 98.75 377 LYS A C 1
ATOM 2977 O O . LYS A 1 377 ? -15.329 -1.817 16.023 1.00 98.75 377 LYS A O 1
ATOM 2982 N N . GLU A 1 378 ? -13.280 -0.975 16.383 1.00 98.88 378 GLU A N 1
ATOM 2983 C CA . GLU A 1 378 ? -13.687 0.425 16.204 1.00 98.88 378 GLU A CA 1
ATOM 2984 C C . GLU A 1 378 ? -14.035 0.723 14.742 1.00 98.88 378 GLU A C 1
ATOM 2986 O O . GLU A 1 378 ? -15.114 1.255 14.474 1.00 98.88 378 GLU A O 1
ATOM 2991 N N . VAL A 1 379 ? -13.174 0.311 13.805 1.00 98.88 379 VAL A N 1
ATOM 2992 C CA . VAL A 1 379 ? -13.403 0.465 12.358 1.00 98.88 379 VAL A CA 1
ATOM 2993 C C . VAL A 1 379 ? -14.652 -0.296 11.917 1.00 98.88 379 VAL A C 1
ATOM 2995 O O . VAL A 1 379 ? -15.539 0.295 11.310 1.00 98.88 379 VAL A O 1
ATOM 2998 N N . GLN A 1 380 ? -14.781 -1.569 12.302 1.00 98.81 380 GLN A N 1
ATOM 2999 C CA . GLN A 1 380 ? -15.941 -2.410 11.989 1.00 98.81 380 GLN A CA 1
ATOM 3000 C C . GLN A 1 380 ? -17.251 -1.770 12.459 1.00 98.81 380 GLN A C 1
ATOM 3002 O O . GLN A 1 380 ? -18.243 -1.790 11.737 1.00 98.81 380 GLN A O 1
ATOM 3007 N N . ALA A 1 381 ? -17.267 -1.199 13.667 1.00 98.88 381 ALA A N 1
ATOM 3008 C CA . ALA A 1 381 ? -18.462 -0.556 14.187 1.00 98.88 381 ALA A CA 1
ATOM 3009 C C . ALA A 1 381 ? -18.857 0.668 13.348 1.00 98.88 381 ALA A C 1
ATOM 3011 O O . ALA A 1 381 ? -20.017 0.783 12.966 1.00 98.88 381 ALA A O 1
ATOM 3012 N N . GLN A 1 382 ? -17.919 1.565 13.032 1.00 98.81 382 GLN A N 1
ATOM 3013 C CA . GLN A 1 382 ? -18.235 2.749 12.224 1.00 98.81 382 GLN A CA 1
ATOM 3014 C C . GLN A 1 382 ? -18.611 2.384 10.783 1.00 98.81 382 GLN A C 1
ATOM 3016 O O . GLN A 1 382 ? -19.568 2.943 10.252 1.00 98.81 382 GLN A O 1
ATOM 3021 N N . PHE A 1 383 ? -17.933 1.402 10.188 1.00 98.75 383 PHE A N 1
ATOM 3022 C CA . PHE A 1 383 ? -18.271 0.878 8.866 1.00 98.75 383 PHE A CA 1
ATOM 3023 C C . PHE A 1 383 ? -19.719 0.380 8.820 1.00 98.75 383 PHE A C 1
ATOM 3025 O O . PHE A 1 383 ? -20.514 0.867 8.021 1.00 98.75 383 PHE A O 1
ATOM 3032 N N . HIS A 1 384 ? -20.109 -0.494 9.752 1.00 98.69 384 HIS A N 1
ATOM 3033 C CA . HIS A 1 384 ? -21.465 -1.051 9.797 1.00 98.69 384 HIS A CA 1
ATOM 3034 C C . HIS A 1 384 ? -22.540 -0.004 10.083 1.00 98.69 384 HIS A C 1
ATOM 3036 O O . HIS A 1 384 ? -23.656 -0.140 9.587 1.00 98.69 384 HIS A O 1
ATOM 3042 N N . ARG A 1 385 ? -22.221 1.064 10.831 1.00 98.19 385 ARG A N 1
ATOM 3043 C CA . ARG A 1 385 ? -23.137 2.206 10.990 1.00 98.19 385 ARG A CA 1
ATOM 3044 C C . ARG A 1 385 ? -23.390 2.898 9.657 1.00 98.19 385 ARG A C 1
ATOM 3046 O O . ARG A 1 385 ? -24.542 3.171 9.350 1.00 98.19 385 ARG A O 1
ATOM 3053 N N . VAL A 1 386 ? -22.340 3.210 8.896 1.00 97.19 386 VAL A N 1
ATOM 3054 C CA . VAL A 1 386 ? -22.462 3.956 7.632 1.00 97.19 386 VAL A CA 1
ATOM 3055 C C . VAL A 1 386 ? -23.117 3.103 6.551 1.00 97.19 386 VAL A C 1
ATOM 3057 O O . VAL A 1 386 ? -24.048 3.560 5.902 1.00 97.19 386 VAL A O 1
ATOM 3060 N N . ILE A 1 387 ? -22.671 1.858 6.403 1.00 95.25 387 ILE A N 1
ATOM 3061 C CA . ILE A 1 387 ? -23.146 0.943 5.363 1.00 95.25 387 ILE A CA 1
ATOM 3062 C C . ILE A 1 387 ? -24.540 0.379 5.677 1.00 95.25 387 ILE A C 1
ATOM 3064 O O . ILE A 1 387 ? -25.329 0.097 4.775 1.00 95.25 387 ILE A O 1
ATOM 3068 N N . GLY A 1 388 ? -24.870 0.212 6.961 1.00 95.75 388 GLY A N 1
ATOM 3069 C CA . GLY A 1 388 ? -26.166 -0.304 7.402 1.00 95.75 388 GLY A CA 1
ATOM 3070 C C . GLY A 1 388 ? -26.353 -1.813 7.205 1.00 95.75 388 GLY A C 1
ATOM 3071 O O . GLY A 1 388 ? -27.458 -2.312 7.432 1.00 95.75 388 GLY A O 1
ATOM 3072 N N . ASN A 1 389 ? -25.290 -2.535 6.834 1.00 95.56 389 ASN A N 1
ATOM 3073 C CA . ASN A 1 389 ? -25.253 -3.983 6.645 1.00 95.56 389 ASN A CA 1
ATOM 3074 C C . ASN A 1 389 ? -24.100 -4.602 7.450 1.00 95.56 389 ASN A C 1
ATOM 3076 O O . ASN A 1 389 ? -22.973 -4.130 7.380 1.00 95.56 389 ASN A O 1
ATOM 3080 N N . ASP A 1 390 ? -24.383 -5.679 8.182 1.00 97.19 390 ASP A N 1
ATOM 3081 C CA . ASP A 1 390 ? -23.394 -6.475 8.923 1.00 97.19 390 ASP A CA 1
ATOM 3082 C C . ASP A 1 390 ? -23.392 -7.956 8.509 1.00 97.19 390 ASP A C 1
ATOM 3084 O O . ASP A 1 390 ? -22.728 -8.783 9.143 1.00 97.19 390 ASP A O 1
ATOM 3088 N N . GLN A 1 391 ? -24.146 -8.298 7.461 1.00 96.50 391 GLN A N 1
ATOM 3089 C CA . GLN A 1 391 ? -24.188 -9.631 6.881 1.00 96.50 391 GLN A CA 1
ATOM 3090 C C . GLN A 1 391 ? -23.269 -9.681 5.660 1.00 96.50 391 GLN A C 1
ATOM 3092 O O . GLN A 1 391 ? -23.382 -8.811 4.795 1.00 96.50 391 GLN A O 1
ATOM 3097 N N . PRO A 1 392 ? -22.366 -10.672 5.560 1.00 96.50 392 PRO A N 1
ATOM 3098 C CA . PRO A 1 392 ? -21.557 -10.841 4.359 1.00 96.50 392 PRO A CA 1
ATOM 3099 C C . PRO A 1 392 ? -22.453 -10.946 3.124 1.00 96.50 392 PRO A C 1
ATOM 3101 O O . PRO A 1 392 ? -23.478 -11.635 3.174 1.00 96.50 392 PRO A O 1
ATOM 3104 N N . LEU A 1 393 ? -22.078 -10.273 2.037 1.00 95.56 393 LEU A N 1
ATOM 3105 C CA . LEU A 1 393 ? -22.850 -10.305 0.790 1.00 95.56 393 LEU A CA 1
ATOM 3106 C C . LEU A 1 393 ? -22.852 -11.707 0.172 1.00 95.56 393 LEU A C 1
ATOM 3108 O O . LEU A 1 393 ? -23.859 -12.148 -0.384 1.00 95.56 393 LEU A O 1
ATOM 3112 N N . GLU A 1 394 ? -21.742 -12.429 0.332 1.00 93.94 394 GLU A N 1
ATOM 3113 C CA . GLU A 1 394 ? -21.539 -13.767 -0.205 1.00 93.94 394 GLU A CA 1
ATOM 3114 C C . GLU A 1 394 ? -21.105 -14.743 0.902 1.00 93.94 394 GLU A C 1
ATOM 3116 O O . GLU A 1 394 ? -20.241 -14.429 1.724 1.00 93.94 394 GLU A O 1
ATOM 3121 N N . PRO A 1 395 ? -21.710 -15.941 0.985 1.00 89.25 395 PRO A N 1
ATOM 3122 C CA . PRO A 1 395 ? -21.344 -16.926 1.994 1.00 89.25 395 PRO A CA 1
ATOM 3123 C C . PRO A 1 395 ? -20.151 -17.781 1.548 1.00 89.25 395 PRO A C 1
ATOM 3125 O O . PRO A 1 395 ? -20.090 -18.197 0.394 1.00 89.25 395 PRO A O 1
ATOM 3128 N N . ARG A 1 396 ? -19.327 -18.228 2.509 1.00 84.38 396 ARG A N 1
ATOM 3129 C CA . ARG A 1 396 ? -18.249 -19.220 2.305 1.00 84.38 396 ARG A CA 1
ATOM 3130 C C . ARG A 1 396 ? -17.093 -18.743 1.416 1.00 84.38 396 ARG A C 1
ATOM 3132 O O . ARG A 1 396 ? -16.382 -19.584 0.862 1.00 84.38 396 ARG A O 1
ATOM 3139 N N . ASN A 1 397 ? -16.885 -17.434 1.326 1.00 90.50 397 ASN A N 1
ATOM 3140 C CA . ASN A 1 397 ? -15.648 -16.872 0.795 1.00 90.50 397 ASN A CA 1
ATOM 3141 C C . ASN A 1 397 ? -14.505 -17.060 1.818 1.00 90.50 397 ASN A C 1
ATOM 3143 O O . ASN A 1 397 ? -14.730 -17.376 2.993 1.00 90.50 397 ASN A O 1
ATOM 3147 N N . THR A 1 398 ? -13.256 -16.972 1.358 1.00 89.62 398 THR A N 1
ATOM 3148 C CA . THR A 1 398 ? -12.047 -17.231 2.170 1.00 89.62 398 THR A CA 1
ATOM 3149 C C . THR A 1 398 ? -11.878 -16.235 3.317 1.00 89.62 398 THR A C 1
ATOM 3151 O O . THR A 1 398 ? -11.353 -16.584 4.374 1.00 89.62 398 THR A O 1
ATOM 3154 N N . ASP A 1 399 ? -12.424 -15.038 3.145 1.00 90.56 399 ASP A N 1
ATOM 3155 C CA . ASP A 1 399 ? -12.553 -13.960 4.121 1.00 90.56 399 ASP A CA 1
ATOM 3156 C C . ASP A 1 399 ? -13.504 -14.274 5.307 1.00 90.56 399 ASP A C 1
ATOM 3158 O O . ASP A 1 399 ? -13.561 -13.509 6.270 1.00 90.56 399 ASP A O 1
ATOM 3162 N N . ASP A 1 400 ? -14.192 -15.430 5.328 1.00 93.69 400 ASP A N 1
ATOM 3163 C CA . ASP A 1 400 ? -14.846 -15.962 6.541 1.00 93.69 400 ASP A CA 1
ATOM 3164 C C . ASP A 1 400 ? -13.857 -16.101 7.718 1.00 93.69 400 ASP A C 1
ATOM 3166 O O . ASP A 1 400 ? -14.261 -16.081 8.892 1.00 93.69 400 ASP A O 1
ATOM 3170 N N . VAL A 1 401 ? -12.565 -16.237 7.400 1.00 97.00 401 VAL A N 1
ATOM 3171 C CA . VAL A 1 401 ? -11.445 -16.115 8.331 1.00 97.00 401 VAL A CA 1
ATOM 3172 C C . VAL A 1 401 ? -10.500 -15.029 7.828 1.00 97.00 401 VAL A C 1
ATOM 3174 O O . VAL A 1 401 ? -9.739 -15.249 6.892 1.00 97.00 401 VAL A O 1
ATOM 3177 N N . LEU A 1 402 ? -10.464 -13.888 8.515 1.00 98.25 402 LEU A N 1
ATOM 3178 C CA . LEU A 1 402 ? -9.456 -12.868 8.243 1.00 98.25 402 LEU A CA 1
ATOM 3179 C C . LEU A 1 402 ? -8.102 -13.314 8.806 1.00 98.25 402 LEU A C 1
ATOM 3181 O O . LEU A 1 402 ? -7.953 -13.473 10.023 1.00 98.25 402 LEU A O 1
ATOM 3185 N N . THR A 1 403 ? -7.102 -13.466 7.940 1.00 98.62 403 THR A N 1
ATOM 3186 C CA . THR A 1 403 ? -5.705 -13.661 8.349 1.00 98.62 403 THR A CA 1
ATOM 3187 C C . THR A 1 403 ? -4.912 -12.370 8.170 1.00 98.62 403 THR A C 1
ATOM 3189 O O . THR A 1 403 ? -5.038 -11.681 7.169 1.00 98.62 403 THR A O 1
ATOM 3192 N N . VAL A 1 404 ? -4.069 -12.028 9.137 1.00 98.50 404 VAL A N 1
ATOM 3193 C CA . VAL A 1 404 ? -3.212 -10.842 9.101 1.00 98.50 404 VAL A CA 1
ATOM 3194 C C . VAL A 1 404 ? -1.775 -11.273 9.316 1.00 98.50 404 VAL A C 1
ATOM 3196 O O . VAL A 1 404 ? -1.414 -11.793 10.373 1.00 98.50 404 VAL A O 1
ATOM 3199 N N . VAL A 1 405 ? -0.963 -11.085 8.288 1.00 98.50 405 VAL A N 1
ATOM 3200 C CA . VAL A 1 405 ? 0.441 -11.461 8.221 1.00 98.50 405 VAL A CA 1
ATOM 3201 C C . VAL A 1 405 ? 1.301 -10.228 8.479 1.00 98.50 405 VAL A C 1
ATOM 3203 O O . VAL A 1 405 ? 1.258 -9.281 7.700 1.00 98.50 405 VAL A O 1
ATOM 3206 N N . ILE A 1 406 ? 2.085 -10.230 9.561 1.00 97.25 406 ILE A N 1
ATOM 3207 C CA . ILE A 1 406 ? 2.914 -9.077 9.954 1.00 97.25 406 ILE A CA 1
ATOM 3208 C C . ILE A 1 406 ? 4.376 -9.492 10.117 1.00 97.25 406 ILE A C 1
ATOM 3210 O O . ILE A 1 406 ? 4.733 -10.153 11.093 1.00 97.25 406 ILE A O 1
ATOM 3214 N N . TYR A 1 407 ? 5.230 -9.076 9.186 1.00 95.88 407 TYR A N 1
ATOM 3215 C CA . TYR A 1 407 ? 6.683 -9.264 9.274 1.00 95.88 407 TYR A CA 1
ATOM 3216 C C . TYR A 1 407 ? 7.307 -8.305 10.303 1.00 95.88 407 TYR A C 1
ATOM 3218 O O . TYR A 1 407 ? 6.715 -7.274 10.637 1.00 95.88 407 TYR A O 1
ATOM 3226 N N . ASN A 1 408 ? 8.507 -8.611 10.816 1.00 87.62 408 ASN A N 1
ATOM 3227 C CA . ASN A 1 408 ? 9.121 -7.772 11.856 1.00 87.62 408 ASN A CA 1
ATOM 3228 C C . ASN A 1 408 ? 9.491 -6.369 11.349 1.00 87.62 408 ASN A C 1
ATOM 3230 O O . ASN A 1 408 ? 9.525 -5.428 12.136 1.00 87.62 408 ASN A O 1
ATOM 3234 N N . ASN A 1 409 ? 9.815 -6.236 10.061 1.00 86.06 409 ASN A N 1
ATOM 3235 C CA . ASN A 1 409 ? 10.266 -4.992 9.437 1.00 86.06 409 ASN A CA 1
ATOM 3236 C C . ASN A 1 409 ? 10.119 -5.052 7.905 1.00 86.06 409 ASN A C 1
ATOM 3238 O O . ASN A 1 409 ? 9.838 -6.111 7.340 1.00 86.06 409 ASN A O 1
ATOM 3242 N N . GLN A 1 410 ? 10.342 -3.917 7.237 1.00 87.12 410 GLN A N 1
ATOM 3243 C CA . GLN A 1 410 ? 10.230 -3.788 5.779 1.00 87.12 410 GLN A CA 1
ATOM 3244 C C . GLN A 1 410 ? 11.209 -4.698 5.013 1.00 87.12 410 GLN A C 1
ATOM 3246 O O . GLN A 1 410 ? 10.866 -5.219 3.955 1.00 87.12 410 GLN A O 1
ATOM 3251 N N . ASN A 1 411 ? 12.406 -4.954 5.550 1.00 86.75 411 ASN A N 1
ATOM 3252 C CA . ASN A 1 411 ? 13.372 -5.841 4.893 1.00 86.75 411 ASN A CA 1
ATOM 3253 C C . ASN A 1 411 ? 12.879 -7.292 4.880 1.00 86.75 411 ASN A C 1
ATOM 3255 O O . ASN A 1 411 ? 12.979 -7.966 3.860 1.00 86.75 411 ASN A O 1
ATOM 3259 N N . GLU A 1 412 ? 12.309 -7.774 5.986 1.00 92.50 412 GLU A N 1
ATOM 3260 C CA . GLU A 1 412 ? 11.669 -9.092 6.023 1.00 92.50 412 GLU A CA 1
ATOM 3261 C C . GLU A 1 412 ? 10.393 -9.138 5.176 1.00 92.50 412 GLU A C 1
ATOM 3263 O O . GLU A 1 412 ? 10.105 -10.176 4.585 1.00 92.50 412 GLU A O 1
ATOM 3268 N N . TYR A 1 413 ? 9.658 -8.025 5.064 1.00 94.38 413 TYR A N 1
ATOM 3269 C CA . TYR A 1 413 ? 8.454 -7.946 4.234 1.00 94.38 413 TYR A CA 1
ATOM 3270 C C . TYR A 1 413 ? 8.720 -8.289 2.772 1.00 94.38 413 TYR A C 1
ATOM 3272 O O . TYR A 1 413 ? 7.899 -8.971 2.171 1.00 94.38 413 TYR A O 1
ATOM 3280 N N . ARG A 1 414 ? 9.892 -7.932 2.223 1.00 91.88 414 ARG A N 1
ATOM 3281 C CA . ARG A 1 414 ? 10.317 -8.316 0.860 1.00 91.88 414 ARG A CA 1
ATOM 3282 C C . ARG A 1 414 ? 10.216 -9.821 0.600 1.00 91.88 414 ARG A C 1
ATOM 3284 O O . ARG A 1 414 ? 9.964 -10.244 -0.527 1.00 91.88 414 ARG A O 1
ATOM 3291 N N . MET A 1 415 ? 10.351 -10.646 1.642 1.00 95.31 415 MET A N 1
ATOM 3292 C CA . MET A 1 415 ? 10.193 -12.096 1.526 1.00 95.31 415 MET A CA 1
ATOM 3293 C C . MET A 1 415 ? 8.769 -12.512 1.141 1.00 95.31 415 MET A C 1
ATOM 3295 O O . MET A 1 415 ? 8.587 -13.599 0.598 1.00 95.31 415 MET A O 1
ATOM 3299 N N . ASN A 1 416 ? 7.761 -11.665 1.349 1.00 96.56 416 ASN A N 1
ATOM 3300 C CA . ASN A 1 416 ? 6.374 -11.943 0.990 1.00 96.56 416 ASN A CA 1
ATOM 3301 C C . ASN A 1 416 ? 6.194 -12.270 -0.502 1.00 96.56 416 ASN A C 1
ATOM 3303 O O . ASN A 1 416 ? 5.489 -13.228 -0.832 1.00 96.56 416 ASN A O 1
ATOM 3307 N N . SER A 1 417 ? 6.925 -11.576 -1.380 1.00 94.06 417 SER A N 1
ATOM 3308 C CA . SER A 1 417 ? 6.968 -11.841 -2.826 1.00 94.06 417 SER A CA 1
ATOM 3309 C C . SER A 1 417 ? 7.399 -13.277 -3.150 1.00 94.06 417 SER A C 1
ATOM 3311 O O . SER A 1 417 ? 6.919 -13.878 -4.107 1.00 94.06 417 SER A O 1
ATOM 3313 N N . TYR A 1 418 ? 8.256 -13.877 -2.321 1.00 94.38 418 TYR A N 1
ATOM 3314 C CA . TYR A 1 418 ? 8.758 -15.240 -2.515 1.00 94.38 418 TYR A CA 1
ATOM 3315 C C . TYR A 1 418 ? 7.908 -16.289 -1.786 1.00 94.38 418 TYR A C 1
ATOM 3317 O O . TYR A 1 418 ? 7.704 -17.395 -2.292 1.00 94.38 418 TYR A O 1
ATOM 3325 N N . LEU A 1 419 ? 7.400 -15.958 -0.596 1.00 97.00 419 LEU A N 1
ATOM 3326 C CA . LEU A 1 419 ? 6.664 -16.886 0.267 1.00 97.00 419 LEU A CA 1
ATOM 3327 C C . LEU A 1 419 ? 5.187 -17.022 -0.121 1.00 97.00 419 LEU A C 1
ATOM 3329 O O . LEU A 1 419 ? 4.634 -18.127 -0.059 1.00 97.00 419 LEU A O 1
ATOM 3333 N N . TYR A 1 420 ? 4.553 -15.916 -0.507 1.00 95.88 420 TYR A N 1
ATOM 3334 C CA . TYR A 1 420 ? 3.130 -15.844 -0.845 1.00 95.88 420 TYR A CA 1
ATOM 3335 C C . TYR A 1 420 ? 2.894 -15.426 -2.299 1.00 95.88 420 TYR A C 1
ATOM 3337 O O . TYR A 1 420 ? 1.959 -15.933 -2.908 1.00 95.88 420 TYR A O 1
ATOM 3345 N N . GLY A 1 421 ? 3.800 -14.649 -2.902 1.00 94.25 421 GLY A N 1
ATOM 3346 C CA . GLY A 1 421 ? 3.701 -14.257 -4.315 1.00 94.25 421 GLY A CA 1
ATOM 3347 C C . GLY A 1 421 ? 3.137 -12.857 -4.551 1.00 94.25 421 GLY A C 1
ATOM 3348 O O . GLY A 1 421 ? 2.912 -12.504 -5.704 1.00 94.25 421 GLY A O 1
ATOM 3349 N N . HIS A 1 422 ? 2.927 -12.074 -3.490 1.00 93.38 422 HIS A N 1
ATOM 3350 C CA . HIS A 1 422 ? 2.334 -10.734 -3.560 1.00 93.38 422 HIS A CA 1
ATOM 3351 C C . HIS A 1 422 ? 3.403 -9.646 -3.498 1.00 93.38 422 HIS A C 1
ATOM 3353 O O . HIS A 1 422 ? 4.386 -9.793 -2.773 1.00 93.38 422 HIS A O 1
ATOM 3359 N N . THR A 1 423 ? 3.186 -8.553 -4.233 1.00 88.50 423 THR A N 1
ATOM 3360 C CA . THR A 1 423 ? 4.118 -7.417 -4.306 1.00 88.50 423 THR A CA 1
ATOM 3361 C C . THR A 1 423 ? 4.356 -6.762 -2.945 1.00 88.50 423 THR A C 1
ATOM 3363 O O . THR A 1 423 ? 3.447 -6.648 -2.121 1.00 88.50 423 THR A O 1
ATOM 3366 N N . THR A 1 424 ? 5.591 -6.316 -2.728 1.00 89.12 424 THR A N 1
ATOM 3367 C CA . THR A 1 424 ? 6.067 -5.698 -1.481 1.00 89.12 424 THR A CA 1
ATOM 3368 C C . THR A 1 424 ? 6.404 -4.219 -1.635 1.00 89.12 424 THR A C 1
ATOM 3370 O O . THR A 1 424 ? 6.868 -3.598 -0.683 1.00 89.12 424 THR A O 1
ATOM 3373 N N . GLU A 1 425 ? 6.145 -3.646 -2.812 1.00 86.00 425 GLU A N 1
ATOM 3374 C CA . GLU A 1 425 ? 6.299 -2.215 -3.105 1.00 86.00 425 GLU A CA 1
ATOM 3375 C C . GLU A 1 425 ? 5.090 -1.415 -2.582 1.00 86.00 425 GLU A C 1
ATOM 3377 O O . GLU A 1 425 ? 4.426 -0.682 -3.311 1.00 86.00 425 GLU A O 1
ATOM 3382 N N . ASN A 1 426 ? 4.746 -1.634 -1.312 1.00 85.69 426 ASN A N 1
ATOM 3383 C CA . ASN A 1 426 ? 3.622 -1.027 -0.598 1.00 85.69 426 ASN A CA 1
ATOM 3384 C C . ASN A 1 426 ? 3.853 -1.101 0.926 1.00 85.69 426 ASN A C 1
ATOM 3386 O O . ASN A 1 426 ? 4.726 -1.823 1.409 1.00 85.69 426 ASN A O 1
ATOM 3390 N N . GLY A 1 427 ? 3.063 -0.348 1.701 1.00 83.69 427 GLY A N 1
ATOM 3391 C CA . GLY A 1 427 ? 3.061 -0.438 3.171 1.00 83.69 427 GLY A CA 1
ATOM 3392 C C . GLY A 1 427 ? 2.287 -1.650 3.715 1.00 83.69 427 GLY A C 1
ATOM 3393 O O . GLY A 1 427 ? 2.406 -2.005 4.893 1.00 83.69 427 GLY A O 1
ATOM 3394 N N . GLY A 1 428 ? 1.487 -2.275 2.861 1.00 89.38 428 GLY A N 1
ATOM 3395 C CA . GLY A 1 428 ? 0.644 -3.423 3.129 1.00 89.38 428 GLY A CA 1
ATOM 3396 C C . GLY A 1 428 ? -0.284 -3.676 1.940 1.00 89.38 428 GLY A C 1
ATOM 3397 O O . GLY A 1 428 ? -0.371 -2.832 1.050 1.00 89.38 428 GLY A O 1
ATOM 3398 N N . ILE A 1 429 ? -0.900 -4.855 1.896 1.00 92.75 429 ILE A N 1
ATOM 3399 C CA . ILE A 1 429 ? -1.888 -5.207 0.873 1.00 92.75 429 ILE A CA 1
ATOM 3400 C C . ILE A 1 429 ? -2.869 -6.258 1.395 1.00 92.75 429 ILE A C 1
ATOM 3402 O O . ILE A 1 429 ? -2.458 -7.299 1.927 1.00 92.75 429 ILE A O 1
ATOM 3406 N N . TYR A 1 430 ? -4.166 -6.001 1.241 1.00 96.69 430 TYR A N 1
ATOM 3407 C CA . TYR A 1 430 ? -5.216 -6.995 1.428 1.00 96.69 430 TYR A CA 1
ATOM 3408 C C . TYR A 1 430 ? -5.482 -7.792 0.146 1.00 96.69 430 TYR A C 1
ATOM 3410 O O . TYR A 1 430 ? -5.659 -7.240 -0.935 1.00 96.69 430 TYR A O 1
ATOM 3418 N N . ILE A 1 431 ? -5.519 -9.115 0.289 1.00 96.50 431 ILE A N 1
ATOM 3419 C CA . ILE A 1 431 ? -5.730 -10.082 -0.782 1.00 96.50 431 ILE A CA 1
ATOM 3420 C C . ILE A 1 431 ? -7.019 -10.848 -0.469 1.00 96.50 431 ILE A C 1
ATOM 3422 O O . ILE A 1 431 ? -7.049 -11.710 0.417 1.00 96.50 431 ILE A O 1
ATOM 3426 N N . GLU A 1 432 ? -8.099 -10.482 -1.159 1.00 94.62 432 GLU A N 1
ATOM 3427 C CA . GLU A 1 432 ? -9.454 -10.964 -0.866 1.00 94.62 432 GLU A CA 1
ATOM 3428 C C . GLU A 1 432 ? -9.624 -12.463 -1.131 1.00 94.62 432 GLU A C 1
ATOM 3430 O O . GLU A 1 432 ? -10.183 -13.170 -0.295 1.00 94.62 432 GLU A O 1
ATOM 3435 N N . ASP A 1 433 ? -9.082 -12.977 -2.239 1.00 92.31 433 ASP A N 1
ATOM 3436 C CA . ASP A 1 433 ? -9.184 -14.397 -2.600 1.00 92.31 433 ASP A CA 1
ATOM 3437 C C . ASP A 1 433 ? -8.502 -15.315 -1.570 1.00 92.31 433 ASP A C 1
ATOM 3439 O O . ASP A 1 433 ? -8.866 -16.485 -1.430 1.00 92.31 433 ASP A O 1
ATOM 3443 N N . GLU A 1 434 ? -7.586 -14.776 -0.765 1.00 95.50 434 GLU A N 1
ATOM 3444 C CA . GLU A 1 434 ? -6.952 -15.452 0.366 1.00 95.50 434 GLU A CA 1
ATOM 3445 C C . GLU A 1 434 ? -7.541 -15.065 1.731 1.00 95.50 434 GLU A C 1
ATOM 3447 O O . GLU A 1 434 ? -7.130 -15.630 2.749 1.00 95.50 434 GLU A O 1
ATOM 3452 N N . GLY A 1 435 ? -8.445 -14.084 1.795 1.00 96.62 435 GLY A N 1
ATOM 3453 C CA . GLY A 1 435 ? -8.915 -13.502 3.051 1.00 96.62 435 GLY A CA 1
ATOM 3454 C C . GLY A 1 435 ? -7.770 -12.959 3.916 1.00 96.62 435 GLY A C 1
ATOM 3455 O O . GLY A 1 435 ? -7.843 -13.031 5.146 1.00 96.62 435 GLY A O 1
ATOM 3456 N N . THR A 1 436 ? -6.674 -12.493 3.301 1.00 98.19 436 THR A N 1
ATOM 3457 C CA . THR A 1 436 ? -5.404 -12.258 4.002 1.00 98.19 436 THR A CA 1
ATOM 3458 C C . THR A 1 436 ? -4.822 -10.870 3.749 1.00 98.19 436 THR A C 1
ATOM 3460 O O . THR A 1 436 ? -4.609 -10.464 2.614 1.00 98.19 436 THR A O 1
ATOM 3463 N N . PHE A 1 437 ? -4.503 -10.156 4.828 1.00 96.88 437 PHE A N 1
ATOM 3464 C CA . PHE A 1 437 ? -3.766 -8.893 4.815 1.00 96.88 437 PHE A CA 1
ATOM 3465 C C . PHE A 1 437 ? -2.278 -9.137 5.097 1.00 96.88 437 PHE A C 1
ATOM 3467 O O . PHE A 1 437 ? -1.946 -9.773 6.095 1.00 96.88 437 PHE A O 1
ATOM 3474 N N . TYR A 1 438 ? -1.385 -8.603 4.265 1.00 97.69 438 TYR A N 1
ATOM 3475 C CA . TYR A 1 438 ? 0.069 -8.677 4.428 1.00 97.69 438 TYR A CA 1
ATOM 3476 C C . TYR A 1 438 ? 0.664 -7.298 4.740 1.00 97.69 438 TYR A C 1
ATOM 3478 O O . TYR A 1 438 ? 0.385 -6.338 4.037 1.00 97.69 438 TYR A O 1
ATOM 3486 N N . THR A 1 439 ? 1.500 -7.183 5.776 1.00 95.56 439 THR A N 1
ATOM 3487 C CA . THR A 1 439 ? 2.205 -5.937 6.142 1.00 95.56 439 THR A CA 1
ATOM 3488 C C . THR A 1 439 ? 3.435 -6.216 7.015 1.00 95.56 439 THR A C 1
ATOM 3490 O O . THR A 1 439 ? 3.836 -7.362 7.221 1.00 95.56 439 THR A O 1
ATOM 3493 N N . TYR A 1 440 ? 4.043 -5.169 7.566 1.00 92.88 440 TYR A N 1
ATOM 3494 C CA . TYR A 1 440 ? 5.186 -5.234 8.464 1.00 92.88 440 TYR A CA 1
ATOM 3495 C C . TYR A 1 440 ? 5.093 -4.215 9.598 1.00 92.88 440 TYR A C 1
ATOM 3497 O O . TYR A 1 440 ? 4.460 -3.162 9.480 1.00 92.88 440 TYR A O 1
ATOM 3505 N N . SER A 1 441 ? 5.763 -4.519 10.707 1.00 84.75 441 SER A N 1
ATOM 3506 C CA . SER A 1 441 ? 5.948 -3.573 11.806 1.00 84.75 441 SER A CA 1
ATOM 3507 C C . SER A 1 441 ? 6.995 -2.520 11.436 1.00 84.75 441 SER A C 1
ATOM 3509 O O . SER A 1 441 ? 8.070 -2.848 10.943 1.00 84.75 441 SER A O 1
ATOM 3511 N N . SER A 1 442 ? 6.699 -1.243 11.674 1.00 70.69 442 SER A N 1
ATOM 3512 C CA . SER A 1 442 ? 7.623 -0.127 11.437 1.00 70.69 442 SER A CA 1
ATOM 3513 C C . SER A 1 442 ? 8.037 0.504 12.765 1.00 70.69 442 SER A C 1
ATOM 3515 O O . SER A 1 442 ? 7.176 0.809 13.583 1.00 70.69 442 SER A O 1
ATOM 3517 N N . MET A 1 443 ? 9.336 0.736 12.960 1.00 54.09 443 MET A N 1
ATOM 3518 C CA . MET A 1 443 ? 9.873 1.553 14.055 1.00 54.09 443 MET A CA 1
ATOM 3519 C C . MET A 1 443 ? 10.326 2.904 13.465 1.00 54.09 443 MET A C 1
ATOM 3521 O O . MET A 1 443 ? 11.428 2.977 12.932 1.00 54.09 443 MET A O 1
ATOM 3525 N N . GLY A 1 444 ? 9.486 3.953 13.458 1.00 46.78 444 GLY A N 1
ATOM 3526 C CA . GLY A 1 444 ? 9.890 5.303 12.997 1.00 46.78 444 GLY A CA 1
ATOM 3527 C C . GLY A 1 444 ? 8.863 6.098 12.164 1.00 46.78 444 GLY A C 1
ATOM 3528 O O . GLY A 1 444 ? 7.682 5.776 12.178 1.00 46.78 444 GLY A O 1
ATOM 3529 N N . LYS A 1 445 ? 9.352 7.124 11.432 1.00 42.56 445 LYS A N 1
ATOM 3530 C CA . LYS A 1 445 ? 8.642 8.222 10.707 1.00 42.56 445 LYS A CA 1
ATOM 3531 C C . LYS A 1 445 ? 7.637 7.829 9.592 1.00 42.56 445 LYS A C 1
ATOM 3533 O O . LYS A 1 445 ? 7.184 8.698 8.854 1.00 42.56 445 LYS A O 1
ATOM 3538 N N . GLN A 1 446 ? 7.315 6.550 9.412 1.00 54.81 446 GLN A N 1
ATOM 3539 C CA . GLN A 1 446 ? 6.245 6.121 8.495 1.00 54.81 446 GLN A CA 1
ATOM 3540 C C . GLN A 1 446 ? 4.898 6.110 9.238 1.00 54.81 446 GLN A C 1
ATOM 3542 O O . GLN A 1 446 ? 4.886 6.085 10.469 1.00 54.81 446 GLN A O 1
ATOM 3547 N N . ARG A 1 447 ? 3.764 6.065 8.511 1.00 68.50 447 ARG A N 1
ATOM 3548 C CA . ARG A 1 447 ? 2.446 5.779 9.122 1.00 68.50 447 ARG A CA 1
ATOM 3549 C C . ARG A 1 447 ? 2.573 4.590 10.074 1.00 68.50 447 ARG A C 1
ATOM 3551 O O . ARG A 1 447 ? 3.250 3.613 9.741 1.00 68.50 447 ARG A O 1
ATOM 3558 N N . SER A 1 448 ? 1.954 4.659 11.248 1.00 81.75 448 SER A N 1
ATOM 3559 C CA . SER A 1 448 ? 2.121 3.593 12.241 1.00 81.75 448 SER A CA 1
ATOM 3560 C C . SER A 1 448 ? 1.507 2.275 11.748 1.00 81.75 448 SER A C 1
ATOM 3562 O O . SER A 1 448 ? 0.658 2.255 10.850 1.00 81.75 448 SER A O 1
ATOM 3564 N N . LEU A 1 449 ? 1.910 1.152 12.352 1.00 87.56 449 LEU A N 1
ATOM 3565 C CA . LEU A 1 449 ? 1.311 -0.150 12.039 1.00 87.56 449 LEU A CA 1
ATOM 3566 C C . LEU A 1 449 ? -0.209 -0.136 12.266 1.00 87.56 449 LEU A C 1
ATOM 3568 O O . LEU A 1 449 ? -0.939 -0.730 11.480 1.00 87.56 449 LEU A O 1
ATOM 3572 N N . GLU A 1 450 ? -0.693 0.549 13.308 1.00 91.75 450 GLU A N 1
ATOM 3573 C CA . GLU A 1 450 ? -2.131 0.643 13.582 1.00 91.75 450 GLU A CA 1
ATOM 3574 C C . GLU A 1 450 ? -2.864 1.466 12.514 1.00 91.75 450 GLU A C 1
ATOM 3576 O O . GLU A 1 450 ? -3.935 1.049 12.086 1.00 91.75 450 GLU A O 1
ATOM 3581 N N . GLU A 1 451 ? -2.297 2.580 12.033 1.00 90.56 451 GLU A N 1
ATOM 3582 C CA . GLU A 1 451 ? -2.905 3.352 10.936 1.00 90.56 451 GLU A CA 1
ATOM 3583 C C . GLU A 1 451 ? -3.018 2.530 9.651 1.00 90.56 451 GLU A C 1
ATOM 3585 O O . GLU A 1 451 ? -4.096 2.472 9.060 1.00 90.56 451 GLU A O 1
ATOM 3590 N N . ARG A 1 452 ? -1.924 1.874 9.233 1.00 90.88 452 ARG A N 1
ATOM 3591 C CA . ARG A 1 452 ? -1.934 1.007 8.042 1.00 90.88 452 ARG A CA 1
ATOM 3592 C C . ARG A 1 452 ? -2.922 -0.141 8.206 1.00 90.88 452 ARG A C 1
ATOM 3594 O O . ARG A 1 452 ? -3.713 -0.406 7.312 1.00 90.88 452 ARG A O 1
ATOM 3601 N N . PHE A 1 453 ? -2.918 -0.789 9.369 1.00 95.94 453 PHE A N 1
ATOM 3602 C CA . PHE A 1 453 ? -3.850 -1.870 9.670 1.00 95.94 453 PHE A CA 1
ATOM 3603 C C . PHE A 1 453 ? -5.310 -1.404 9.610 1.00 95.94 453 PHE A C 1
ATOM 3605 O O . PHE A 1 453 ? -6.149 -2.114 9.067 1.00 95.94 453 PHE A O 1
ATOM 3612 N N . ARG A 1 454 ? -5.625 -0.223 10.159 1.00 97.69 454 ARG A N 1
ATOM 3613 C CA . ARG A 1 454 ? -6.979 0.344 10.121 1.00 97.69 454 ARG A CA 1
ATOM 3614 C C . ARG A 1 454 ? -7.450 0.562 8.686 1.00 97.69 454 ARG A C 1
ATOM 3616 O O . ARG A 1 454 ? -8.586 0.214 8.406 1.00 97.69 454 ARG A O 1
ATOM 3623 N N . HIS A 1 455 ? -6.589 1.087 7.814 1.00 96.38 455 HIS A N 1
ATOM 3624 C CA . HIS A 1 455 ? -6.872 1.281 6.389 1.00 96.38 455 HIS A CA 1
ATOM 3625 C C . HIS A 1 455 ? -7.139 -0.057 5.679 1.00 96.38 455 HIS A C 1
ATOM 3627 O O . HIS A 1 455 ? -8.220 -0.275 5.148 1.00 96.38 455 HIS A O 1
ATOM 3633 N N . GLU A 1 456 ? -6.213 -1.008 5.771 1.00 96.12 456 GLU A N 1
ATOM 3634 C CA . GLU A 1 456 ? -6.308 -2.298 5.066 1.00 96.12 456 GLU A CA 1
ATOM 3635 C C . GLU A 1 456 ? -7.458 -3.174 5.579 1.00 96.12 456 GLU A C 1
ATOM 3637 O O . GLU A 1 456 ? -8.090 -3.924 4.834 1.00 96.12 456 GLU A O 1
ATOM 3642 N N . PHE A 1 457 ? -7.794 -3.049 6.864 1.00 98.44 457 PHE A N 1
ATOM 3643 C CA . PHE A 1 457 ? -8.965 -3.710 7.426 1.00 98.44 457 PHE A CA 1
ATOM 3644 C C . PHE A 1 457 ? -10.277 -3.197 6.809 1.00 98.44 457 PHE A C 1
ATOM 3646 O O . PHE A 1 457 ? -11.257 -3.940 6.781 1.00 98.44 457 PHE A O 1
ATOM 3653 N N . VAL A 1 458 ? -10.317 -1.967 6.287 1.00 98.56 458 VAL A N 1
ATOM 3654 C CA . VAL A 1 458 ? -11.492 -1.453 5.571 1.00 98.56 458 VAL A CA 1
ATOM 3655 C C . VAL A 1 458 ? -11.664 -2.144 4.228 1.00 98.56 458 VAL A C 1
ATOM 3657 O O . VAL A 1 458 ? -12.802 -2.456 3.904 1.00 98.56 458 VAL A O 1
ATOM 3660 N N . HIS A 1 459 ? -10.597 -2.471 3.497 1.00 98.19 459 HIS A N 1
ATOM 3661 C CA . HIS A 1 459 ? -10.720 -3.249 2.256 1.00 98.19 459 HIS A CA 1
ATOM 3662 C C . HIS A 1 459 ? -11.361 -4.616 2.502 1.00 98.19 459 HIS A C 1
ATOM 3664 O O . HIS A 1 459 ? -12.300 -4.996 1.804 1.00 98.19 459 HIS A O 1
ATOM 3670 N N . TYR A 1 460 ? -10.965 -5.303 3.580 1.00 98.38 460 TYR A N 1
ATOM 3671 C CA . TYR A 1 460 ? -11.669 -6.509 4.031 1.00 98.38 460 TYR A CA 1
ATOM 3672 C C . TYR A 1 460 ? -13.166 -6.251 4.266 1.00 98.38 460 TYR A C 1
ATOM 3674 O O . TYR A 1 460 ? -14.005 -7.048 3.854 1.00 98.38 460 TYR A O 1
ATOM 3682 N N . LEU A 1 461 ? -13.529 -5.144 4.920 1.00 98.62 461 LEU A N 1
ATOM 3683 C CA . LEU A 1 461 ? -14.937 -4.823 5.159 1.00 98.62 461 LEU A CA 1
ATOM 3684 C C . LEU A 1 461 ? -15.691 -4.461 3.868 1.00 98.62 461 LEU A C 1
ATOM 3686 O O . LEU A 1 461 ? -16.834 -4.884 3.707 1.00 98.62 461 LEU A O 1
ATOM 3690 N N . GLN A 1 462 ? -15.068 -3.709 2.960 1.00 98.00 462 GLN A N 1
ATOM 3691 C CA . GLN A 1 462 ? -15.638 -3.308 1.674 1.00 98.00 462 GLN A CA 1
ATOM 3692 C C . GLN A 1 462 ? -16.016 -4.537 0.853 1.00 98.00 462 GLN A C 1
ATOM 3694 O O . GLN A 1 462 ? -17.185 -4.685 0.501 1.00 98.00 462 GLN A O 1
ATOM 3699 N N . PHE A 1 463 ? -15.071 -5.446 0.616 1.00 96.25 463 PHE A N 1
ATOM 3700 C CA . PHE A 1 463 ? -15.307 -6.606 -0.250 1.00 96.25 463 PHE A CA 1
ATOM 3701 C C . PHE A 1 463 ? -16.214 -7.651 0.408 1.00 96.25 463 PHE A C 1
ATOM 3703 O O . PHE A 1 463 ? -17.003 -8.319 -0.250 1.00 96.25 463 PHE A O 1
ATOM 3710 N N . ARG A 1 464 ? -16.226 -7.714 1.744 1.00 97.19 464 ARG A N 1
ATOM 3711 C CA . ARG A 1 464 ? -17.111 -8.634 2.461 1.00 97.19 464 ARG A CA 1
ATOM 3712 C C . ARG A 1 464 ? -18.560 -8.156 2.582 1.00 97.19 464 ARG A C 1
ATOM 3714 O O . ARG A 1 464 ? -19.481 -8.977 2.557 1.00 97.19 464 ARG A O 1
ATOM 3721 N N . TYR A 1 465 ? -18.781 -6.860 2.810 1.00 97.44 465 TYR A N 1
ATOM 3722 C CA . TYR A 1 465 ? -20.080 -6.334 3.260 1.00 97.44 465 TYR A CA 1
ATOM 3723 C C . TYR A 1 465 ? -20.706 -5.282 2.338 1.00 97.44 465 TYR A C 1
ATOM 3725 O O . TYR A 1 465 ? -21.888 -4.984 2.530 1.00 97.44 465 TYR A O 1
ATOM 3733 N N . GLU A 1 466 ? -19.966 -4.728 1.371 1.00 96.75 466 GLU A N 1
ATOM 3734 C CA . GLU A 1 466 ? -20.447 -3.615 0.539 1.00 96.75 466 GLU A CA 1
ATOM 3735 C C . GLU A 1 466 ? -20.334 -3.842 -0.972 1.00 96.75 466 GLU A C 1
ATOM 3737 O O . GLU A 1 466 ? -21.267 -3.502 -1.697 1.00 96.75 466 GLU A O 1
ATOM 3742 N N . ILE A 1 467 ? -19.242 -4.437 -1.451 1.00 96.75 467 ILE A N 1
ATOM 3743 C CA . ILE A 1 467 ? -18.966 -4.621 -2.879 1.00 96.75 467 ILE A CA 1
ATOM 3744 C C . ILE A 1 467 ? -19.213 -6.093 -3.250 1.00 96.75 467 ILE A C 1
ATOM 3746 O O . ILE A 1 467 ? -18.538 -6.959 -2.706 1.00 96.75 467 ILE A O 1
ATOM 3750 N N . PRO A 1 468 ? -20.179 -6.412 -4.135 1.00 95.12 468 PRO A N 1
ATOM 3751 C CA . PRO A 1 468 ? -20.448 -7.793 -4.541 1.00 95.12 468 PRO A CA 1
ATOM 3752 C C . PRO A 1 468 ? -19.378 -8.372 -5.476 1.00 95.12 468 PRO A C 1
ATOM 3754 O O . PRO A 1 468 ? -18.904 -7.684 -6.384 1.00 95.12 468 PRO A O 1
ATOM 3757 N N . GLY A 1 469 ? -19.128 -9.679 -5.365 1.00 92.44 469 GLY A N 1
ATOM 3758 C CA . GLY A 1 469 ? -18.115 -10.388 -6.141 1.00 92.44 469 GLY A CA 1
ATOM 3759 C C . GLY A 1 469 ? -16.685 -10.088 -5.691 1.00 92.44 469 GLY A C 1
ATOM 3760 O O . GLY A 1 469 ? -16.456 -9.364 -4.733 1.00 92.44 469 GLY A O 1
ATOM 3761 N N . MET A 1 470 ? -15.720 -10.657 -6.416 1.00 90.88 470 MET A N 1
ATOM 3762 C CA . MET A 1 470 ? -14.299 -10.488 -6.107 1.00 90.88 470 MET A CA 1
ATOM 3763 C C . MET A 1 470 ? -13.779 -9.120 -6.570 1.00 90.88 470 MET A C 1
ATOM 3765 O O . MET A 1 470 ? -14.118 -8.642 -7.657 1.00 90.88 470 MET A O 1
ATOM 3769 N N . TRP A 1 471 ? -12.886 -8.537 -5.785 1.00 91.94 471 TRP A N 1
ATOM 3770 C CA . TRP A 1 471 ? -12.196 -7.285 -6.023 1.00 91.94 471 TRP A CA 1
ATOM 3771 C C . TRP A 1 471 ? -11.525 -7.258 -7.394 1.00 91.94 471 TRP A C 1
ATOM 3773 O O . TRP A 1 471 ? -10.925 -8.233 -7.859 1.00 91.94 471 TRP A O 1
ATOM 3783 N N . GLY A 1 472 ? -11.656 -6.115 -8.069 1.00 87.94 472 GLY A N 1
ATOM 3784 C CA . GLY A 1 472 ? -11.156 -5.922 -9.427 1.00 87.94 472 GLY A CA 1
ATOM 3785 C C . GLY A 1 472 ? -11.932 -6.699 -10.497 1.00 87.94 472 GLY A C 1
ATOM 3786 O O . GLY A 1 472 ? -11.587 -6.612 -11.676 1.00 87.94 472 GLY A O 1
ATOM 3787 N N . GLN A 1 473 ? -12.977 -7.449 -10.128 1.00 88.69 473 GLN A N 1
ATOM 3788 C CA . GLN A 1 473 ? -13.801 -8.230 -11.047 1.00 88.69 473 GLN A CA 1
ATOM 3789 C C . GLN A 1 473 ? -15.242 -7.709 -11.092 1.00 88.69 473 GLN A C 1
ATOM 3791 O O . GLN A 1 473 ? -15.714 -6.974 -10.234 1.00 88.69 473 GLN A O 1
ATOM 3796 N N . GLY A 1 474 ? -15.978 -8.107 -12.128 1.00 89.12 474 GLY A N 1
ATOM 3797 C CA . GLY A 1 474 ? -17.389 -7.755 -12.272 1.00 89.12 474 GLY A CA 1
ATOM 3798 C C . GLY A 1 474 ? -17.648 -6.388 -12.926 1.00 89.12 474 GLY A C 1
ATOM 3799 O O . GLY A 1 474 ? -16.727 -5.718 -13.392 1.00 89.12 474 GLY A O 1
ATOM 3800 N N . PRO A 1 475 ? -18.930 -6.001 -13.067 1.00 92.88 475 PRO A N 1
ATOM 3801 C CA . PRO A 1 475 ? -19.344 -4.823 -13.833 1.00 92.88 475 PRO A CA 1
ATOM 3802 C C . PRO A 1 475 ? -18.795 -3.488 -13.318 1.00 92.88 475 PRO A C 1
ATOM 3804 O O . PRO A 1 475 ? -18.420 -2.659 -14.143 1.00 92.88 475 PRO A O 1
ATOM 3807 N N . LEU A 1 476 ? -18.728 -3.294 -11.996 1.00 93.62 476 LEU A N 1
ATOM 3808 C CA . LEU A 1 476 ? -18.298 -2.034 -11.368 1.00 93.62 476 LEU A CA 1
ATOM 3809 C C . LEU A 1 476 ? -16.839 -1.672 -11.683 1.00 93.62 476 LEU A C 1
ATOM 3811 O O . LEU A 1 476 ? -16.512 -0.504 -11.864 1.00 93.62 476 LEU A O 1
ATOM 3815 N N . TYR A 1 477 ? -15.963 -2.669 -11.818 1.00 91.81 477 TYR A N 1
ATOM 3816 C CA . TYR A 1 477 ? -14.534 -2.450 -12.053 1.00 91.81 477 TYR A CA 1
ATOM 3817 C C . TYR A 1 477 ? -14.164 -2.272 -13.535 1.00 91.81 477 TYR A C 1
ATOM 3819 O O . TYR A 1 477 ? -13.032 -1.901 -13.841 1.00 91.81 477 TYR A O 1
ATOM 3827 N N . LYS A 1 478 ? -15.101 -2.472 -14.478 1.00 86.94 478 LYS A N 1
ATOM 3828 C CA . LYS A 1 478 ? -14.818 -2.408 -15.928 1.00 86.94 478 LYS A CA 1
ATOM 3829 C C . LYS A 1 478 ? -14.362 -1.034 -16.415 1.00 86.94 478 LYS A C 1
ATOM 3831 O O . LYS A 1 478 ? -13.616 -0.960 -17.385 1.00 86.94 478 LYS A O 1
ATOM 3836 N N . THR A 1 479 ? -14.843 0.039 -15.791 1.00 81.00 479 THR A N 1
ATOM 3837 C CA . THR A 1 479 ? -14.510 1.420 -16.177 1.00 81.00 479 THR A CA 1
ATOM 3838 C C . THR A 1 479 ? -13.248 1.935 -15.489 1.00 81.00 479 THR A C 1
ATOM 3840 O O . THR A 1 479 ? -12.741 2.987 -15.872 1.00 81.00 479 THR A O 1
ATOM 3843 N N . GLY A 1 480 ? -12.725 1.207 -14.492 1.00 83.94 480 GLY A N 1
ATOM 3844 C CA . GLY A 1 480 ? -11.576 1.644 -13.701 1.00 83.94 480 GLY A CA 1
ATOM 3845 C C . GLY A 1 480 ? -11.849 2.925 -12.908 1.00 83.94 480 GLY A C 1
ATOM 3846 O O . GLY A 1 480 ? -10.975 3.784 -12.856 1.00 83.94 480 GLY A O 1
ATOM 3847 N N . ARG A 1 481 ? -13.065 3.074 -12.357 1.00 88.81 481 ARG A N 1
ATOM 3848 C CA . ARG A 1 481 ? -13.485 4.225 -11.533 1.00 88.81 481 ARG A CA 1
ATOM 3849 C C . ARG A 1 481 ? -13.816 3.877 -10.080 1.00 88.81 481 ARG A C 1
ATOM 3851 O O . ARG A 1 481 ? -14.241 4.750 -9.337 1.00 88.81 481 ARG A O 1
ATOM 3858 N N . MET A 1 482 ? -13.611 2.634 -9.650 1.00 95.25 482 MET A N 1
ATOM 3859 C CA . MET A 1 482 ? -13.856 2.223 -8.258 1.00 95.25 482 MET A CA 1
ATOM 3860 C C . MET A 1 482 ? -12.751 2.677 -7.292 1.00 95.25 482 MET A C 1
ATOM 3862 O O . MET A 1 482 ? -12.994 2.778 -6.097 1.00 95.25 482 MET A O 1
ATOM 3866 N N . GLN A 1 483 ? -11.561 3.016 -7.795 1.00 93.62 483 GLN A N 1
ATOM 3867 C CA . GLN A 1 483 ? -10.367 3.292 -6.991 1.00 93.62 483 GLN A CA 1
ATOM 3868 C C . GLN A 1 483 ? -10.560 4.439 -5.993 1.00 93.62 483 GLN A C 1
ATOM 3870 O O . GLN A 1 483 ? -10.084 4.350 -4.867 1.00 93.62 483 GLN A O 1
ATOM 3875 N N . TRP A 1 484 ? -11.281 5.504 -6.362 1.00 96.31 484 TRP A N 1
ATOM 3876 C CA . TRP A 1 484 ? -11.553 6.596 -5.419 1.00 96.31 484 TRP A CA 1
ATOM 3877 C C . TRP A 1 484 ? -12.447 6.136 -4.257 1.00 96.31 484 TRP A C 1
ATOM 3879 O O . TRP A 1 484 ? -12.304 6.613 -3.135 1.00 96.31 484 TRP A O 1
ATOM 3889 N N . PHE A 1 485 ? -13.379 5.215 -4.514 1.00 97.69 485 PHE A N 1
ATOM 3890 C CA . PHE A 1 485 ? -14.282 4.692 -3.495 1.00 97.69 485 PHE A CA 1
ATOM 3891 C C . PHE A 1 485 ? -13.556 3.691 -2.594 1.00 97.69 485 PHE A C 1
ATOM 3893 O O . PHE A 1 485 ? -13.656 3.794 -1.370 1.00 97.69 485 PHE A O 1
ATOM 3900 N N . ASP A 1 486 ? -12.794 2.775 -3.198 1.00 96.81 486 ASP A N 1
ATOM 3901 C CA . ASP A 1 486 ? -12.003 1.763 -2.499 1.00 96.81 486 ASP A CA 1
ATOM 3902 C C . ASP A 1 486 ? -10.997 2.446 -1.555 1.00 96.81 486 ASP A C 1
ATOM 3904 O O . ASP A 1 486 ? -11.086 2.288 -0.335 1.00 96.81 486 ASP A O 1
ATOM 3908 N N . GLU A 1 487 ? -10.127 3.307 -2.091 1.00 96.31 487 GLU A N 1
ATOM 3909 C CA . GLU A 1 487 ? -9.063 3.964 -1.320 1.00 96.31 487 GLU A CA 1
ATOM 3910 C C . GLU A 1 487 ? -9.573 5.112 -0.446 1.00 96.31 487 GLU A C 1
ATOM 3912 O O . GLU A 1 487 ? -9.179 5.252 0.714 1.00 96.31 487 GLU A O 1
ATOM 3917 N N . GLY A 1 488 ? -10.490 5.934 -0.966 1.00 97.44 488 GLY A N 1
ATOM 3918 C CA . GLY A 1 488 ? -11.068 7.042 -0.206 1.00 97.44 488 GLY A CA 1
ATOM 3919 C C . GLY A 1 488 ? -11.868 6.555 0.997 1.00 97.44 488 GLY A C 1
ATOM 3920 O O . GLY A 1 488 ? -11.743 7.114 2.089 1.00 97.44 488 GLY A O 1
ATOM 3921 N N . GLY A 1 489 ? -12.630 5.470 0.825 1.00 97.88 489 GLY A N 1
ATOM 3922 C CA . GLY A 1 489 ? -13.330 4.798 1.913 1.00 97.88 489 GLY A CA 1
ATOM 3923 C C . GLY A 1 489 ? -12.362 4.224 2.947 1.00 97.88 489 GLY A C 1
ATOM 3924 O O . GLY A 1 489 ? -12.562 4.435 4.145 1.00 97.88 489 GLY A O 1
ATOM 3925 N N . ALA A 1 490 ? -11.290 3.557 2.510 1.00 98.12 490 ALA A N 1
ATOM 3926 C CA . ALA A 1 490 ? -10.282 2.998 3.408 1.00 98.12 490 ALA A CA 1
ATOM 3927 C C . ALA A 1 490 ? -9.576 4.068 4.251 1.00 98.12 490 ALA A C 1
ATOM 3929 O O . ALA A 1 490 ? -9.486 3.944 5.477 1.00 98.12 490 ALA A O 1
ATOM 3930 N N . GLU A 1 491 ? -9.165 5.175 3.633 1.00 97.31 491 GLU A N 1
ATOM 3931 C CA . GLU A 1 491 ? -8.559 6.296 4.349 1.00 97.31 491 GLU A CA 1
ATOM 3932 C C . GLU A 1 491 ? -9.526 6.972 5.328 1.00 97.31 491 GLU A C 1
ATOM 3934 O O . GLU A 1 491 ? -9.120 7.328 6.442 1.00 97.31 491 GLU A O 1
ATOM 3939 N N . PHE A 1 492 ? -10.798 7.101 4.938 1.00 98.19 492 PHE A N 1
ATOM 3940 C CA . PHE A 1 492 ? -11.854 7.705 5.747 1.00 98.19 492 PHE A CA 1
ATOM 3941 C C . PHE A 1 492 ? -12.184 6.852 6.974 1.00 98.19 492 PHE A C 1
ATOM 3943 O O . PHE A 1 492 ? -12.046 7.307 8.112 1.00 98.19 492 PHE A O 1
ATOM 3950 N N . PHE A 1 493 ? -12.549 5.583 6.777 1.00 98.62 493 PHE A N 1
ATOM 3951 C CA . PHE A 1 493 ? -12.918 4.688 7.874 1.00 98.62 493 PHE A CA 1
ATOM 3952 C C . PHE A 1 493 ? -11.743 4.347 8.796 1.00 98.62 493 PHE A C 1
ATOM 3954 O O . PHE A 1 493 ? -11.971 4.035 9.968 1.00 98.62 493 PHE A O 1
ATOM 3961 N N . ALA A 1 494 ? -10.490 4.483 8.347 1.00 97.75 494 ALA A N 1
ATOM 3962 C CA . ALA A 1 494 ? -9.336 4.363 9.235 1.00 97.75 494 ALA A CA 1
ATOM 3963 C C . ALA A 1 494 ? -9.359 5.390 10.389 1.00 97.75 494 ALA A C 1
ATOM 3965 O O . ALA A 1 494 ? -8.801 5.131 11.456 1.00 97.75 494 ALA A O 1
ATOM 3966 N N . GLY A 1 495 ? -10.060 6.519 10.219 1.00 97.06 495 GLY A N 1
ATOM 3967 C CA . GLY A 1 495 ? -10.314 7.523 11.256 1.00 97.06 495 GLY A CA 1
ATOM 3968 C C . GLY A 1 495 ? -11.379 7.137 12.296 1.00 97.06 495 GLY A C 1
ATOM 3969 O O . GLY A 1 495 ? -11.750 7.961 13.135 1.00 97.06 495 GLY A O 1
ATOM 3970 N N . ALA A 1 496 ? -11.916 5.915 12.251 1.00 98.38 496 ALA A N 1
ATOM 3971 C CA . ALA A 1 496 ? -12.959 5.449 13.157 1.00 98.38 496 ALA A CA 1
ATOM 3972 C C . ALA A 1 496 ? -12.544 5.482 14.636 1.00 98.38 496 ALA A C 1
ATOM 3974 O O . ALA A 1 496 ? -11.461 5.040 15.021 1.00 98.38 496 ALA A O 1
ATOM 3975 N N . THR A 1 497 ? -13.468 5.928 15.486 1.00 97.62 497 THR A N 1
ATOM 3976 C CA . THR A 1 497 ? -13.309 5.948 16.944 1.00 97.62 497 THR A CA 1
ATOM 3977 C C . THR A 1 497 ? -14.432 5.184 17.636 1.00 97.62 497 THR A C 1
ATOM 3979 O O . THR A 1 497 ? -15.490 4.909 17.062 1.00 97.62 497 THR A O 1
ATOM 3982 N N . ARG A 1 498 ? -14.242 4.893 18.926 1.00 97.69 498 ARG A N 1
ATOM 3983 C CA . ARG A 1 498 ? -15.263 4.236 19.749 1.00 97.69 498 ARG A CA 1
ATOM 3984 C C . ARG A 1 498 ? -16.524 5.083 19.971 1.00 97.69 498 ARG A C 1
ATOM 3986 O O . ARG A 1 498 ? -17.612 4.524 19.964 1.00 97.69 498 ARG A O 1
ATOM 3993 N N . THR A 1 499 ? -16.391 6.390 20.233 1.00 95.44 499 THR A N 1
ATOM 3994 C CA . THR A 1 499 ? -17.500 7.238 20.748 1.00 95.44 499 THR A CA 1
ATOM 3995 C C . THR A 1 499 ? -17.601 8.632 20.136 1.00 95.44 499 THR A C 1
ATOM 3997 O O . THR A 1 499 ? -18.291 9.487 20.694 1.00 95.44 499 THR A O 1
ATOM 4000 N N . LYS A 1 500 ? -16.832 8.915 19.085 1.00 94.38 500 LYS A N 1
ATOM 4001 C CA . LYS A 1 500 ? -16.800 10.217 18.406 1.00 94.38 500 LYS A CA 1
ATOM 4002 C C . LYS A 1 500 ? -16.939 10.028 16.890 1.00 94.38 500 LYS A C 1
ATOM 4004 O O . LYS A 1 500 ? -16.326 10.762 16.125 1.00 94.38 500 LYS A O 1
ATOM 4009 N N . GLY A 1 501 ? -17.679 9.011 16.449 1.00 95.25 501 GLY A N 1
ATOM 4010 C CA . GLY A 1 501 ? -17.787 8.667 15.029 1.00 95.25 501 GLY A CA 1
ATOM 4011 C C . GLY A 1 501 ? -16.428 8.454 14.346 1.00 95.25 501 GLY A C 1
ATOM 4012 O O . GLY A 1 501 ? -15.518 7.848 14.920 1.00 95.25 501 GLY A O 1
ATOM 4013 N N . ILE A 1 502 ? -16.304 8.980 13.131 1.00 96.62 502 ILE A N 1
ATOM 4014 C CA . ILE A 1 502 ? -15.090 8.969 12.309 1.00 96.62 502 ILE A CA 1
ATOM 4015 C C . ILE A 1 502 ? -14.462 10.363 12.381 1.00 96.62 502 ILE A C 1
ATOM 4017 O O . ILE A 1 502 ? -15.172 11.364 12.289 1.00 96.62 502 ILE A O 1
ATOM 4021 N N . GLN A 1 503 ? -13.156 10.427 12.629 1.00 93.56 503 GLN A N 1
ATOM 4022 C CA . GLN A 1 503 ? -12.409 11.673 12.780 1.00 93.56 503 GLN A CA 1
ATOM 4023 C C . GLN A 1 503 ? -11.389 11.830 11.648 1.00 93.56 503 GLN A C 1
ATOM 4025 O O . GLN A 1 503 ? -10.777 10.832 11.257 1.00 93.56 503 GLN A O 1
ATOM 4030 N N . PRO A 1 504 ? -11.135 13.066 11.178 1.00 90.69 504 PRO A N 1
ATOM 4031 C CA . PRO A 1 504 ? -10.048 13.323 10.250 1.00 90.69 504 PRO A CA 1
ATOM 4032 C C . PRO A 1 504 ? -8.708 12.858 10.806 1.00 90.69 504 PRO A C 1
ATOM 4034 O O . PRO A 1 504 ? -8.439 12.986 12.004 1.00 90.69 504 PRO A O 1
ATOM 4037 N N . ARG A 1 505 ? -7.847 12.353 9.924 1.00 90.12 505 ARG A N 1
ATOM 4038 C CA . ARG A 1 505 ? -6.506 11.891 10.284 1.00 90.12 505 ARG A CA 1
ATOM 4039 C C . ARG A 1 505 ? -5.481 12.963 9.971 1.00 90.12 505 ARG A C 1
ATOM 4041 O O . ARG A 1 505 ? -5.333 13.360 8.817 1.00 90.12 505 ARG A O 1
ATOM 4048 N N . LYS A 1 506 ? -4.728 13.385 10.991 1.00 88.25 506 LYS A N 1
ATOM 4049 C CA . LYS A 1 506 ? -3.666 14.396 10.850 1.00 88.25 506 LYS A CA 1
ATOM 4050 C C . LYS A 1 506 ? -2.679 14.065 9.721 1.00 88.25 506 LYS A C 1
ATOM 4052 O O . LYS A 1 506 ? -2.301 14.966 8.982 1.00 88.25 506 LYS A O 1
ATOM 4057 N N . SER A 1 507 ? -2.335 12.786 9.546 1.00 86.25 507 SER A N 1
ATOM 4058 C CA . SER A 1 507 ? -1.447 12.292 8.483 1.00 86.25 507 SER A CA 1
ATOM 4059 C C . SER A 1 507 ? -1.974 12.556 7.064 1.00 86.25 507 SER A C 1
ATOM 4061 O O . SER A 1 507 ? -1.192 12.887 6.181 1.00 86.25 507 SER A O 1
ATOM 4063 N N . VAL A 1 508 ? -3.289 12.471 6.842 1.00 88.94 508 VAL A N 1
ATOM 4064 C CA . VAL A 1 508 ? -3.918 12.735 5.533 1.00 88.94 508 VAL A CA 1
ATOM 4065 C C . VAL A 1 508 ? -4.100 14.238 5.306 1.00 88.94 508 VAL A C 1
ATOM 4067 O O . VAL A 1 508 ? -3.801 14.754 4.233 1.00 88.94 508 VAL A O 1
ATOM 4070 N N . VAL A 1 509 ? -4.531 14.965 6.344 1.00 89.69 509 VAL A N 1
ATOM 4071 C CA . VAL A 1 509 ? -4.705 16.428 6.281 1.00 89.69 509 VAL A CA 1
ATOM 4072 C C . VAL A 1 509 ? -3.367 17.143 6.068 1.00 89.69 509 VAL A C 1
ATOM 4074 O O . VAL A 1 509 ? -3.335 18.173 5.399 1.00 89.69 509 VAL A O 1
ATOM 4077 N N . TYR A 1 510 ? -2.263 16.594 6.590 1.00 88.62 510 TYR A N 1
ATOM 4078 C CA . TYR A 1 510 ? -0.913 17.080 6.301 1.00 88.62 510 TYR A CA 1
ATOM 4079 C C . TYR A 1 510 ? -0.638 17.082 4.792 1.00 88.62 510 TYR A C 1
ATOM 4081 O O . TYR A 1 510 ? -0.351 18.132 4.233 1.00 88.62 510 TYR A O 1
ATOM 4089 N N . ASN A 1 511 ? -0.834 15.950 4.112 1.00 88.06 511 ASN A N 1
ATOM 4090 C CA . ASN A 1 511 ? -0.587 15.846 2.671 1.00 88.06 511 ASN A CA 1
ATOM 4091 C C . ASN A 1 511 ? -1.495 16.779 1.842 1.00 88.06 511 ASN A C 1
ATOM 4093 O O . ASN A 1 511 ? -1.039 17.358 0.861 1.00 88.06 511 ASN A O 1
ATOM 4097 N N . LEU A 1 512 ? -2.754 16.983 2.254 1.00 89.81 512 LEU A N 1
ATOM 4098 C CA . LEU A 1 512 ? -3.651 17.967 1.623 1.00 89.81 512 LEU A CA 1
ATOM 4099 C C . LEU A 1 512 ? -3.161 19.415 1.788 1.00 89.81 512 LEU A C 1
ATOM 4101 O O . LEU A 1 512 ? -3.416 20.257 0.927 1.00 89.81 512 LEU A O 1
ATOM 4105 N N . ARG A 1 513 ? -2.504 19.723 2.912 1.00 88.00 513 ARG A N 1
ATOM 4106 C CA . ARG A 1 513 ? -1.966 21.055 3.216 1.00 88.00 513 ARG A CA 1
ATOM 4107 C C . ARG A 1 513 ? -0.705 21.365 2.414 1.00 88.00 513 ARG A C 1
ATOM 4109 O O . ARG A 1 513 ? -0.544 22.513 2.013 1.00 88.00 513 ARG A O 1
ATOM 4116 N N . GLU A 1 514 ? 0.164 20.377 2.222 1.00 84.31 514 GLU A N 1
ATOM 4117 C CA . GLU A 1 514 ? 1.437 20.543 1.505 1.00 84.31 514 GLU A CA 1
ATOM 4118 C C . GLU A 1 514 ? 1.262 20.667 -0.018 1.00 84.31 514 GLU A C 1
ATOM 4120 O O . GLU A 1 514 ? 2.215 20.990 -0.720 1.00 84.31 514 GLU A O 1
ATOM 4125 N N . ASP A 1 515 ? 0.062 20.414 -0.543 1.00 80.69 515 ASP A N 1
ATOM 4126 C CA . ASP A 1 515 ? -0.211 20.490 -1.973 1.00 80.69 515 ASP A CA 1
ATOM 4127 C C . ASP A 1 515 ? -0.622 21.902 -2.427 1.00 80.69 515 ASP A C 1
ATOM 4129 O O . ASP A 1 515 ? -1.479 22.563 -1.827 1.00 80.69 515 ASP A O 1
ATOM 4133 N N . ASP A 1 516 ? -0.044 22.344 -3.544 1.00 69.75 516 ASP A N 1
ATOM 4134 C CA . ASP A 1 516 ? -0.300 23.662 -4.118 1.00 69.75 516 ASP A CA 1
ATOM 4135 C C . ASP A 1 516 ? -1.750 23.806 -4.611 1.00 69.75 516 ASP A C 1
ATOM 4137 O O . ASP A 1 516 ? -2.339 22.890 -5.191 1.00 69.75 516 ASP A O 1
ATOM 4141 N N . LEU A 1 517 ? -2.317 25.014 -4.487 1.00 65.19 517 LEU A N 1
ATOM 4142 C CA . LEU A 1 517 ? -3.693 25.311 -4.922 1.00 65.19 517 LEU A CA 1
ATOM 4143 C C . LEU A 1 517 ? -3.949 24.993 -6.407 1.00 65.19 517 LEU A C 1
ATOM 4145 O O . LEU A 1 517 ? -5.054 24.591 -6.761 1.00 65.19 517 LEU A O 1
ATOM 4149 N N . GLY A 1 518 ? -2.939 25.151 -7.270 1.00 63.25 518 GLY A N 1
ATOM 4150 C CA . GLY A 1 518 ? -3.028 24.823 -8.699 1.00 63.25 518 GLY A CA 1
ATOM 4151 C C . GLY A 1 518 ? -2.969 23.324 -9.009 1.00 63.25 518 GLY A C 1
ATOM 4152 O O . GLY A 1 518 ? -3.229 22.935 -10.144 1.00 63.25 518 GLY A O 1
ATOM 4153 N N . GLY A 1 519 ? -2.630 22.492 -8.020 1.00 74.88 519 GLY A N 1
ATOM 4154 C CA . GLY A 1 519 ? -2.518 21.043 -8.149 1.00 74.88 519 GLY A CA 1
ATOM 4155 C C . GLY A 1 519 ? -3.709 20.261 -7.591 1.00 74.88 519 GLY A C 1
ATOM 4156 O O . GLY A 1 519 ? -3.746 19.045 -7.783 1.00 74.88 519 GLY A O 1
ATOM 4157 N N . ARG A 1 520 ? -4.661 20.906 -6.901 1.00 89.50 520 ARG A N 1
ATOM 4158 C CA . ARG A 1 520 ? -5.771 20.204 -6.238 1.00 89.50 520 ARG A CA 1
ATOM 4159 C C . ARG A 1 520 ? -6.685 19.498 -7.228 1.00 89.50 520 ARG A C 1
ATOM 4161 O O . ARG A 1 520 ? -7.042 20.059 -8.261 1.00 89.50 520 ARG A O 1
ATOM 4168 N N . PHE A 1 521 ? -7.123 18.293 -6.875 1.00 93.50 521 PHE A N 1
ATOM 4169 C CA . PHE A 1 521 ? -8.069 17.556 -7.705 1.00 93.50 521 PHE A CA 1
ATOM 4170 C C . PHE A 1 521 ? -9.460 18.171 -7.579 1.00 93.50 521 PHE A C 1
ATOM 4172 O O . PHE A 1 521 ? -9.922 18.498 -6.483 1.00 93.50 521 PHE A O 1
ATOM 4179 N N . THR A 1 522 ? -10.141 18.325 -8.710 1.00 95.69 522 THR A N 1
ATOM 4180 C CA . THR A 1 522 ? -11.584 18.568 -8.741 1.00 95.69 522 THR A CA 1
ATOM 4181 C C . THR A 1 522 ? -12.344 17.282 -8.417 1.00 95.69 522 THR A C 1
ATOM 4183 O O . THR A 1 522 ? -11.783 16.190 -8.446 1.00 95.69 522 THR A O 1
ATOM 4186 N N . VAL A 1 523 ? -13.657 17.374 -8.182 1.00 97.50 523 VAL A N 1
ATOM 4187 C CA . VAL A 1 523 ? -14.512 16.174 -8.063 1.00 97.50 523 VAL A CA 1
ATOM 4188 C C . VAL A 1 523 ? -14.366 15.274 -9.292 1.00 97.50 523 VAL A C 1
ATOM 4190 O O . VAL A 1 523 ? -14.349 14.053 -9.162 1.00 97.50 523 VAL A O 1
ATOM 4193 N N . ALA A 1 524 ? -14.244 15.866 -10.485 1.00 95.44 524 ALA A N 1
ATOM 4194 C CA . ALA A 1 524 ? -14.048 15.119 -11.718 1.00 95.44 524 ALA A CA 1
ATOM 4195 C C . ALA A 1 524 ? -12.693 14.398 -11.738 1.00 95.44 524 ALA A C 1
ATOM 4197 O O . ALA A 1 524 ? -12.663 13.218 -12.075 1.00 95.44 524 ALA A O 1
ATOM 4198 N N . ASP A 1 525 ? -11.603 15.051 -11.335 1.00 94.06 525 ASP A N 1
ATOM 4199 C CA . ASP A 1 525 ? -10.278 14.414 -11.278 1.00 94.06 525 ASP A CA 1
ATOM 4200 C C . ASP A 1 525 ? -10.260 13.265 -10.261 1.00 94.06 525 ASP A C 1
ATOM 4202 O O . ASP A 1 525 ? -9.781 12.169 -10.560 1.00 94.06 525 ASP A O 1
ATOM 4206 N N . THR A 1 526 ? -10.864 13.473 -9.086 1.00 95.75 526 THR A N 1
ATOM 4207 C CA . THR A 1 526 ? -10.925 12.474 -8.013 1.00 95.75 526 THR A CA 1
ATOM 4208 C C . THR A 1 526 ? -11.662 11.210 -8.452 1.00 95.75 526 THR A C 1
ATOM 4210 O O . THR A 1 526 ? -11.101 10.123 -8.364 1.00 95.75 526 THR A O 1
ATOM 4213 N N . VAL A 1 527 ? -12.880 11.311 -9.000 1.00 95.69 527 VAL A N 1
ATOM 4214 C CA . VAL A 1 527 ? -13.647 10.102 -9.378 1.00 95.69 527 VAL A CA 1
ATOM 4215 C C . VAL A 1 527 ? -13.139 9.409 -10.646 1.00 95.69 527 VAL A C 1
ATOM 4217 O O . VAL A 1 527 ? -13.537 8.283 -10.931 1.00 95.69 527 VAL A O 1
ATOM 4220 N N . ASN A 1 528 ? -12.273 10.071 -11.420 1.00 90.81 528 ASN A N 1
ATOM 4221 C CA . ASN A 1 528 ? -11.585 9.489 -12.578 1.00 90.81 528 ASN A CA 1
ATOM 4222 C C . ASN A 1 528 ? -10.154 9.030 -12.252 1.00 90.81 528 ASN A C 1
ATOM 4224 O O . ASN A 1 528 ? -9.412 8.652 -13.161 1.00 90.81 528 ASN A O 1
ATOM 4228 N N . SER A 1 529 ? -9.750 9.082 -10.982 1.00 87.75 529 SER A N 1
ATOM 4229 C CA . SER A 1 529 ? -8.409 8.693 -10.564 1.00 87.75 529 SER A CA 1
ATOM 4230 C C . SER A 1 529 ? -8.178 7.191 -10.709 1.00 87.75 529 SER A C 1
ATOM 4232 O O . SER A 1 529 ? -9.062 6.375 -10.462 1.00 87.75 529 SER A O 1
ATOM 4234 N N . GLN A 1 530 ? -6.951 6.837 -11.085 1.00 80.81 530 GLN A N 1
ATOM 4235 C CA . GLN A 1 530 ? -6.482 5.462 -11.223 1.00 80.81 530 GLN A CA 1
ATOM 4236 C C . GLN A 1 530 ? -5.178 5.273 -10.447 1.00 80.81 530 GLN A C 1
ATOM 4238 O O . GLN A 1 530 ? -4.448 6.233 -10.181 1.00 80.81 530 GLN A O 1
ATOM 4243 N N . TYR A 1 531 ? -4.859 4.018 -10.128 1.00 77.75 531 TYR A N 1
ATOM 4244 C CA . TYR A 1 531 ? -3.586 3.658 -9.513 1.00 77.75 531 TYR A CA 1
ATOM 4245 C C . TYR A 1 531 ? -2.393 4.149 -10.347 1.00 77.75 531 TYR A C 1
ATOM 4247 O O . TYR A 1 531 ? -2.383 4.045 -11.573 1.00 77.75 531 TYR A O 1
ATOM 4255 N N . GLY A 1 532 ? -1.361 4.661 -9.669 1.00 66.19 532 GLY A N 1
ATOM 4256 C CA . GLY A 1 532 ? -0.124 5.129 -10.311 1.00 66.19 532 GLY A CA 1
ATOM 4257 C C . GLY A 1 532 ? 0.411 6.474 -9.813 1.00 66.19 532 GLY A C 1
ATOM 4258 O O . GLY A 1 532 ? 1.516 6.851 -10.211 1.00 66.19 532 GLY A O 1
ATOM 4259 N N . SER A 1 533 ? -0.344 7.163 -8.953 1.00 73.88 533 SER A N 1
ATOM 4260 C CA . SER A 1 533 ? 0.062 8.340 -8.175 1.00 73.88 533 SER A CA 1
ATOM 4261 C C . SER A 1 533 ? -0.410 8.173 -6.729 1.00 73.88 533 SER A C 1
ATOM 4263 O O . SER A 1 533 ? -1.435 7.541 -6.501 1.00 73.88 533 SER A O 1
ATOM 4265 N N . TRP A 1 534 ? 0.309 8.733 -5.758 1.00 79.19 534 TRP A N 1
ATOM 4266 C CA . TRP A 1 534 ? -0.117 8.711 -4.351 1.00 79.19 534 TRP A CA 1
ATOM 4267 C C . TRP A 1 534 ? -1.177 9.765 -4.045 1.00 79.19 534 TRP A C 1
ATOM 4269 O O . TRP A 1 534 ? -2.069 9.519 -3.250 1.00 79.19 534 TRP A O 1
ATOM 4279 N N . LYS A 1 535 ? -1.144 10.886 -4.767 1.00 85.69 535 LYS A N 1
ATOM 4280 C CA . LYS A 1 535 ? -1.975 12.067 -4.521 1.00 85.69 535 LYS A CA 1
ATOM 4281 C C . LYS A 1 535 ? -3.482 11.791 -4.505 1.00 85.69 535 LYS A C 1
ATOM 4283 O O . LYS A 1 535 ? -4.232 12.479 -3.822 1.00 85.69 535 LYS A O 1
ATOM 4288 N N . PHE A 1 536 ? -3.960 10.823 -5.290 1.00 91.50 536 PHE A N 1
ATOM 4289 C CA . PHE A 1 536 ? -5.402 10.596 -5.389 1.00 91.50 536 PHE A CA 1
ATOM 4290 C C . PHE A 1 536 ? -6.003 10.018 -4.104 1.00 91.50 536 PHE A C 1
ATOM 4292 O O . PHE A 1 536 ? -7.203 10.187 -3.901 1.00 91.50 536 PHE A O 1
ATOM 4299 N N . TYR A 1 537 ? -5.213 9.375 -3.238 1.00 93.25 537 TYR A N 1
ATOM 4300 C CA . TYR A 1 537 ? -5.703 8.800 -1.983 1.00 93.25 537 TYR A CA 1
ATOM 4301 C C . TYR A 1 537 ? -6.239 9.906 -1.068 1.00 93.25 537 TYR A C 1
ATOM 4303 O O . TYR A 1 537 ? -7.365 9.821 -0.576 1.00 93.25 537 TYR A O 1
ATOM 4311 N N . GLU A 1 538 ? -5.483 10.996 -0.916 1.00 93.56 538 GLU A N 1
ATOM 4312 C CA . GLU A 1 538 ? -5.865 12.147 -0.097 1.00 93.56 538 GLU A CA 1
ATOM 4313 C C . GLU A 1 538 ? -7.130 12.839 -0.617 1.00 93.56 538 GLU A C 1
ATOM 4315 O O . GLU A 1 538 ? -8.029 13.177 0.157 1.00 93.56 538 GLU A O 1
ATOM 4320 N N . TYR A 1 539 ? -7.229 13.035 -1.933 1.00 96.25 539 TYR A N 1
ATOM 4321 C CA . TYR A 1 539 ? -8.392 13.684 -2.540 1.00 96.25 539 TYR A CA 1
ATOM 4322 C C . TYR A 1 539 ? -9.627 12.781 -2.555 1.00 96.25 539 TYR A C 1
ATOM 4324 O O . TYR A 1 539 ? -10.745 13.277 -2.382 1.00 96.25 539 TYR A O 1
ATOM 4332 N N . SER A 1 540 ? -9.437 11.467 -2.686 1.00 97.50 540 SER A N 1
ATOM 4333 C CA . SER A 1 540 ? -10.505 10.469 -2.570 1.00 97.50 540 SER A CA 1
ATOM 4334 C C . SER A 1 540 ? -11.059 10.418 -1.152 1.00 97.50 540 SER A C 1
ATOM 4336 O O . SER A 1 540 ? -12.276 10.461 -0.974 1.00 97.50 540 SER A O 1
ATOM 4338 N N . TYR A 1 541 ? -10.180 10.436 -0.145 1.00 97.50 541 TYR A N 1
ATOM 4339 C CA . TYR A 1 541 ? -10.559 10.622 1.255 1.00 97.50 541 TYR A CA 1
ATOM 4340 C C . TYR A 1 541 ? -11.376 11.902 1.443 1.00 97.50 541 TYR A C 1
ATOM 4342 O O . TYR A 1 541 ? -12.468 11.857 2.007 1.00 97.50 541 TYR A O 1
ATOM 4350 N N . ALA A 1 542 ? -10.882 13.037 0.939 1.00 97.19 542 ALA A N 1
ATOM 4351 C CA . ALA A 1 542 ? -11.561 14.316 1.108 1.00 97.19 542 ALA A CA 1
ATOM 4352 C C . ALA A 1 542 ? -12.953 14.316 0.458 1.00 97.19 542 ALA A C 1
ATOM 4354 O O . ALA A 1 542 ? -13.885 14.904 1.003 1.00 97.19 542 ALA A O 1
ATOM 4355 N N . LEU A 1 543 ? -13.113 13.653 -0.696 1.00 98.25 543 LEU A N 1
ATOM 4356 C CA . LEU A 1 543 ? -14.407 13.548 -1.368 1.00 98.25 543 LEU A CA 1
ATOM 4357 C C . LEU A 1 543 ? -15.362 12.666 -0.561 1.00 98.25 543 LEU A C 1
ATOM 4359 O O . LEU A 1 543 ? -16.524 13.028 -0.386 1.00 98.25 543 LEU A O 1
ATOM 4363 N N . TYR A 1 544 ? -14.874 11.542 -0.036 1.00 98.06 544 TYR A N 1
ATOM 4364 C CA . TYR A 1 544 ? -15.662 10.655 0.816 1.00 98.06 544 TYR A CA 1
ATOM 4365 C C . TYR A 1 544 ? -16.110 11.364 2.106 1.00 98.06 544 TYR A C 1
ATOM 4367 O O . TYR A 1 544 ? -17.285 11.296 2.465 1.00 98.06 544 TYR A O 1
ATOM 4375 N N . ASP A 1 545 ? -15.208 12.103 2.762 1.00 97.38 545 ASP A N 1
ATOM 4376 C CA . ASP A 1 545 ? -15.489 12.906 3.960 1.00 97.38 545 ASP A CA 1
ATOM 4377 C C . ASP A 1 545 ? -16.518 14.016 3.682 1.00 97.38 545 ASP A C 1
ATOM 4379 O O . ASP A 1 545 ? -17.503 14.154 4.415 1.00 97.38 545 ASP A O 1
ATOM 4383 N N . TYR A 1 546 ? -16.355 14.747 2.572 1.00 97.81 546 TYR A N 1
ATOM 4384 C CA . TYR A 1 546 ? -17.319 15.746 2.106 1.00 97.81 546 TYR A CA 1
ATOM 4385 C C . TYR A 1 546 ? -18.710 15.139 1.907 1.00 97.81 546 TYR A C 1
ATOM 4387 O O . TYR A 1 546 ? -19.694 15.660 2.439 1.00 97.81 546 TYR A O 1
ATOM 4395 N N . LEU A 1 547 ? -18.802 14.029 1.169 1.00 97.50 547 LEU A N 1
ATOM 4396 C CA . LEU A 1 547 ? -20.073 13.358 0.919 1.00 97.50 547 LEU A CA 1
ATOM 4397 C C . LEU A 1 547 ? -20.689 12.868 2.233 1.00 97.50 547 LEU A C 1
ATOM 4399 O O . LEU A 1 547 ? -21.871 13.081 2.469 1.00 97.50 547 LEU A O 1
ATOM 4403 N N . TYR A 1 548 ? -19.899 12.293 3.137 1.00 96.31 548 TYR A N 1
ATOM 4404 C CA . TYR A 1 548 ? -20.387 11.837 4.436 1.00 96.31 548 TYR A CA 1
ATOM 4405 C C . TYR A 1 548 ? -20.951 12.977 5.302 1.00 96.31 548 TYR A C 1
ATOM 4407 O O . TYR A 1 548 ? -22.019 12.828 5.902 1.00 96.31 548 TYR A O 1
ATOM 4415 N N . HIS A 1 549 ? -20.260 14.118 5.373 1.00 93.56 549 HIS A N 1
ATOM 4416 C CA . HIS A 1 549 ? -20.637 15.216 6.264 1.00 93.56 549 HIS A CA 1
ATOM 4417 C C . HIS A 1 549 ? -21.637 16.211 5.667 1.00 93.56 549 HIS A C 1
ATOM 4419 O O . HIS A 1 549 ? -22.406 16.810 6.423 1.00 93.56 549 HIS A O 1
ATOM 4425 N N . GLN A 1 550 ? -21.618 16.420 4.349 1.00 94.00 550 GLN A N 1
ATOM 4426 C CA . GLN A 1 550 ? -22.364 17.499 3.692 1.00 94.00 550 GLN A CA 1
ATOM 4427 C C . GLN A 1 550 ? -23.402 17.012 2.672 1.00 94.00 550 GLN A C 1
ATOM 4429 O O . GLN A 1 550 ? -24.370 17.733 2.431 1.00 94.00 550 GLN A O 1
ATOM 4434 N N . ASP A 1 551 ? -23.244 15.819 2.088 1.00 93.94 551 ASP A N 1
ATOM 4435 C CA . ASP A 1 551 ? -24.186 15.269 1.100 1.00 93.94 551 ASP A CA 1
ATOM 4436 C C . ASP A 1 551 ? -24.357 13.746 1.237 1.00 93.94 551 ASP A C 1
ATOM 4438 O O . ASP A 1 551 ? -24.127 12.960 0.310 1.00 93.94 551 ASP A O 1
ATOM 4442 N N . PHE A 1 552 ? -24.777 13.323 2.435 1.00 92.62 552 PHE A N 1
ATOM 4443 C CA . PHE A 1 552 ? -24.902 11.905 2.787 1.00 92.62 552 PHE A CA 1
ATOM 4444 C C . PHE A 1 552 ? -25.861 11.162 1.850 1.00 92.62 552 PHE A C 1
ATOM 4446 O O . PHE A 1 552 ? -25.688 9.984 1.560 1.00 92.62 552 PHE A O 1
ATOM 4453 N N . LYS A 1 553 ? -26.860 11.867 1.314 1.00 91.69 553 LYS A N 1
ATOM 4454 C CA . LYS A 1 553 ? -27.810 11.321 0.345 1.00 91.69 553 LYS A CA 1
ATOM 4455 C C . LYS A 1 553 ? -27.141 10.896 -0.963 1.00 91.69 553 LYS A C 1
ATOM 4457 O O . LYS A 1 553 ? -27.558 9.906 -1.563 1.00 91.69 553 LYS A O 1
ATOM 4462 N N . THR A 1 554 ? -26.152 11.648 -1.436 1.00 95.56 554 THR A N 1
ATOM 4463 C CA . THR A 1 554 ? -25.379 11.261 -2.619 1.00 95.56 554 THR A CA 1
ATOM 4464 C C . THR A 1 554 ? -24.467 10.077 -2.303 1.00 95.56 554 THR A C 1
ATOM 4466 O O . THR A 1 554 ? -24.420 9.142 -3.102 1.00 95.56 554 THR A O 1
ATOM 4469 N N . LEU A 1 555 ? -23.836 10.051 -1.120 1.00 96.44 555 LEU A N 1
ATOM 4470 C CA . LEU A 1 555 ? -23.060 8.890 -0.663 1.00 96.44 555 LEU A CA 1
ATOM 4471 C C . LEU A 1 555 ? -23.910 7.610 -0.626 1.00 96.44 555 LEU A C 1
ATOM 4473 O O . LEU A 1 555 ? -23.522 6.605 -1.213 1.00 96.44 555 LEU A O 1
ATOM 4477 N N . ASP A 1 556 ? -25.094 7.673 -0.011 1.00 93.31 556 ASP A N 1
ATOM 4478 C CA . ASP A 1 556 ? -26.041 6.554 0.098 1.00 93.31 556 ASP A CA 1
ATOM 4479 C C . ASP A 1 556 ? -26.475 6.034 -1.281 1.00 93.31 556 ASP A C 1
ATOM 4481 O O . ASP A 1 556 ? -26.538 4.829 -1.502 1.00 93.31 556 ASP A O 1
ATOM 4485 N N . ARG A 1 557 ? -26.703 6.918 -2.263 1.00 95.81 557 ARG A N 1
ATOM 4486 C CA . ARG A 1 557 ? -27.023 6.506 -3.644 1.00 95.81 557 ARG A CA 1
ATOM 4487 C C . ARG A 1 557 ? -25.866 5.798 -4.339 1.00 95.81 557 ARG A C 1
ATOM 4489 O O . ARG A 1 557 ? -26.111 4.838 -5.067 1.00 95.81 557 ARG A O 1
ATOM 4496 N N . ILE A 1 558 ? -24.639 6.280 -4.146 1.00 97.81 558 ILE A N 1
ATOM 4497 C CA . ILE A 1 558 ? -23.432 5.650 -4.695 1.00 97.81 558 ILE A CA 1
ATOM 4498 C C . ILE A 1 558 ? -23.263 4.254 -4.084 1.00 97.81 558 ILE A C 1
ATOM 4500 O O . ILE A 1 558 ? -23.166 3.275 -4.818 1.00 97.81 558 ILE A O 1
ATOM 4504 N N . GLN A 1 559 ? -23.325 4.156 -2.756 1.00 96.75 559 GLN A N 1
ATOM 4505 C CA . GLN A 1 559 ? -23.255 2.899 -2.004 1.00 96.75 559 GLN A CA 1
ATOM 4506 C C . GLN A 1 559 ? -24.366 1.921 -2.400 1.00 96.75 559 GLN A C 1
ATOM 4508 O O . GLN A 1 559 ? -24.122 0.741 -2.630 1.00 96.75 559 GLN A O 1
ATOM 4513 N N . HIS A 1 560 ? -25.594 2.409 -2.584 1.00 95.31 560 HIS A N 1
ATOM 4514 C CA . HIS A 1 560 ? -26.698 1.595 -3.079 1.00 95.31 560 HIS A CA 1
ATOM 4515 C C . HIS A 1 560 ? -26.399 1.026 -4.472 1.00 95.31 560 HIS A C 1
ATOM 4517 O O . HIS A 1 560 ? -26.567 -0.171 -4.688 1.00 95.31 560 HIS A O 1
ATOM 4523 N N . ALA A 1 561 ? -25.929 1.848 -5.415 1.00 97.81 561 ALA A N 1
ATOM 4524 C CA . ALA A 1 561 ? -25.570 1.365 -6.748 1.00 97.81 561 ALA A CA 1
ATOM 4525 C C . ALA A 1 561 ? -24.475 0.284 -6.691 1.00 97.81 561 ALA A C 1
ATOM 4527 O O . ALA A 1 561 ? -24.594 -0.743 -7.358 1.00 97.81 561 ALA A O 1
ATOM 4528 N N . ILE A 1 562 ? -23.464 0.475 -5.839 1.00 97.62 562 ILE A N 1
ATOM 4529 C CA . ILE A 1 562 ? -22.386 -0.495 -5.607 1.00 97.62 562 ILE A CA 1
ATOM 4530 C C . ILE A 1 562 ? -22.941 -1.809 -5.040 1.00 97.62 562 ILE A C 1
ATOM 4532 O O . ILE A 1 562 ? -22.745 -2.869 -5.633 1.00 97.62 562 ILE A O 1
ATOM 4536 N N . ARG A 1 563 ? -23.705 -1.751 -3.945 1.00 95.56 563 ARG A N 1
ATOM 4537 C CA . ARG A 1 563 ? -24.232 -2.934 -3.244 1.00 95.56 563 ARG A CA 1
ATOM 4538 C C . ARG A 1 563 ? -25.170 -3.781 -4.101 1.00 95.56 563 ARG A C 1
ATOM 4540 O O . ARG A 1 563 ? -25.229 -4.997 -3.941 1.00 95.56 563 ARG A O 1
ATOM 4547 N N . PHE A 1 564 ? -25.902 -3.154 -5.021 1.00 95.56 564 PHE A N 1
ATOM 4548 C CA . PHE A 1 564 ? -26.757 -3.848 -5.990 1.00 95.56 564 PHE A CA 1
ATOM 4549 C C . PHE A 1 564 ? -26.028 -4.237 -7.287 1.00 95.56 564 PHE A C 1
ATOM 4551 O O . PHE A 1 564 ? -26.656 -4.788 -8.192 1.00 95.56 564 PHE A O 1
ATOM 4558 N N . ASN A 1 565 ? -24.714 -4.000 -7.369 1.00 96.25 565 ASN A N 1
ATOM 4559 C CA . ASN A 1 565 ? -23.874 -4.249 -8.541 1.00 96.25 565 ASN A CA 1
ATOM 4560 C C . ASN A 1 565 ? -24.398 -3.555 -9.818 1.00 96.25 565 ASN A C 1
ATOM 4562 O O . ASN A 1 565 ? -24.274 -4.076 -10.931 1.00 96.25 565 ASN A O 1
ATOM 4566 N N . ASP A 1 566 ? -25.022 -2.383 -9.661 1.00 97.50 566 ASP A N 1
ATOM 4567 C CA . ASP A 1 566 ? -25.598 -1.589 -10.746 1.00 97.50 566 ASP A CA 1
ATOM 4568 C C . ASP A 1 566 ? -24.577 -0.563 -11.254 1.00 97.50 566 ASP A C 1
ATOM 4570 O O . ASP A 1 566 ? -24.567 0.612 -10.873 1.00 97.50 566 ASP A O 1
ATOM 4574 N N . ALA A 1 567 ? -23.703 -1.025 -12.151 1.00 96.25 567 ALA A N 1
ATOM 4575 C CA . ALA A 1 567 ? -22.675 -0.185 -12.760 1.00 96.25 567 ALA A CA 1
ATOM 4576 C C . ALA A 1 567 ? -23.255 1.013 -13.534 1.00 96.25 567 ALA A C 1
ATOM 4578 O O . ALA A 1 567 ? -22.625 2.065 -13.591 1.00 96.25 567 ALA A O 1
ATOM 4579 N N . ALA A 1 568 ? -24.460 0.900 -14.102 1.00 97.19 568 ALA A N 1
ATOM 4580 C CA . ALA A 1 568 ? -25.071 2.007 -14.834 1.00 97.19 568 ALA A CA 1
ATOM 4581 C C . ALA A 1 568 ? -25.545 3.114 -13.880 1.00 97.19 568 ALA A C 1
ATOM 4583 O O . ALA A 1 568 ? -25.290 4.294 -14.131 1.00 97.19 568 ALA A O 1
ATOM 4584 N N . ALA A 1 569 ? -26.193 2.742 -12.772 1.00 98.06 569 ALA A N 1
ATOM 4585 C CA . ALA A 1 569 ? -26.578 3.693 -11.733 1.00 98.06 569 ALA A CA 1
ATOM 4586 C C . ALA A 1 569 ? -25.352 4.339 -11.071 1.00 98.06 569 ALA A C 1
ATOM 4588 O O . ALA A 1 569 ? -25.369 5.544 -10.808 1.00 98.06 569 ALA A O 1
ATOM 4589 N N . TYR A 1 570 ? -24.283 3.566 -10.854 1.00 98.31 570 TYR A N 1
ATOM 4590 C CA . TYR A 1 570 ? -23.017 4.063 -10.316 1.00 98.31 570 TYR A CA 1
ATOM 4591 C C . TYR A 1 570 ? -22.402 5.135 -11.227 1.00 98.31 570 TYR A C 1
ATOM 4593 O O . TYR A 1 570 ? -22.203 6.272 -10.795 1.00 98.31 570 TYR A O 1
ATOM 4601 N N . GLU A 1 571 ? -22.210 4.828 -12.514 1.00 96.88 571 GLU A N 1
ATOM 4602 C CA . GLU A 1 571 ? -21.674 5.782 -13.495 1.00 96.88 571 GLU A CA 1
ATOM 4603 C C . GLU A 1 571 ? -22.559 7.028 -13.640 1.00 96.88 571 GLU A C 1
ATOM 4605 O O . GLU A 1 571 ? -22.057 8.144 -13.795 1.00 96.88 571 GLU A O 1
ATOM 4610 N N . GLN A 1 572 ? -23.882 6.873 -13.527 1.00 97.56 572 GLN A N 1
ATOM 4611 C CA . GLN A 1 572 ? -24.800 8.008 -13.512 1.00 97.56 572 GLN A CA 1
ATOM 4612 C C . GLN A 1 572 ? -24.564 8.920 -12.299 1.00 97.56 572 GLN A C 1
ATOM 4614 O O . GLN A 1 572 ? -24.567 10.142 -12.464 1.00 97.56 572 GLN A O 1
ATOM 4619 N N . GLN A 1 573 ? -24.361 8.369 -11.095 1.00 97.88 573 GLN A N 1
ATOM 4620 C CA . GLN A 1 573 ? -24.054 9.189 -9.916 1.00 97.88 573 GLN A CA 1
ATOM 4621 C C . GLN A 1 573 ? -22.723 9.927 -10.083 1.00 97.88 573 GLN A C 1
ATOM 4623 O O . GLN A 1 573 ? -22.669 11.126 -9.804 1.00 97.88 573 GLN A O 1
ATOM 4628 N N . LEU A 1 574 ? -21.685 9.258 -10.599 1.00 97.38 574 LEU A N 1
ATOM 4629 C CA . LEU A 1 574 ? -20.392 9.899 -10.851 1.00 97.38 574 LEU A CA 1
ATOM 4630 C C . LEU A 1 574 ? -20.522 11.051 -11.855 1.00 97.38 574 LEU A C 1
ATOM 4632 O O . LEU A 1 574 ? -20.071 12.161 -11.582 1.00 97.38 574 LEU A O 1
ATOM 4636 N N . ALA A 1 575 ? -21.223 10.838 -12.972 1.00 96.31 575 ALA A N 1
ATOM 4637 C CA . ALA A 1 575 ? -21.457 11.886 -13.964 1.00 96.31 575 ALA A CA 1
ATOM 4638 C C . ALA A 1 575 ? -22.199 13.104 -13.379 1.00 96.31 575 ALA A C 1
ATOM 4640 O O . ALA A 1 575 ? -21.887 14.246 -13.728 1.00 96.31 575 ALA A O 1
ATOM 4641 N N . LEU A 1 576 ? -23.156 12.880 -12.469 1.00 97.00 576 LEU A N 1
ATOM 4642 C CA . LEU A 1 576 ? -23.904 13.952 -11.806 1.00 97.00 576 LEU A CA 1
ATOM 4643 C C . LEU A 1 576 ? -23.016 14.821 -10.908 1.00 97.00 576 LEU A C 1
ATOM 4645 O O . LEU A 1 576 ? -23.164 16.044 -10.930 1.00 97.00 576 LEU A O 1
ATOM 4649 N N . ILE A 1 577 ? -22.108 14.220 -10.133 1.00 97.44 577 ILE A N 1
ATOM 4650 C CA . ILE A 1 577 ? -21.217 14.983 -9.246 1.00 97.44 577 ILE A CA 1
ATOM 4651 C C . ILE A 1 577 ? -20.052 15.621 -10.008 1.00 97.44 577 ILE A C 1
ATOM 4653 O O . ILE A 1 577 ? -19.732 16.779 -9.745 1.00 97.44 577 ILE A O 1
ATOM 4657 N N . SER A 1 578 ? -19.476 14.940 -11.006 1.00 95.00 578 SER A N 1
ATOM 4658 C CA . SER A 1 578 ? -18.396 15.496 -11.833 1.00 95.00 578 SER A CA 1
ATOM 4659 C C . SER A 1 578 ? -18.854 16.691 -12.669 1.00 95.00 578 SER A C 1
ATOM 4661 O O . SER A 1 578 ? -18.089 17.628 -12.877 1.00 95.00 578 SER A O 1
ATOM 4663 N N . GLY A 1 579 ? -20.101 16.677 -13.150 1.00 92.06 579 GLY A N 1
ATOM 4664 C CA . GLY A 1 579 ? -20.656 17.736 -13.994 1.00 92.06 579 GLY A CA 1
ATOM 4665 C C . GLY A 1 579 ? -21.212 18.947 -13.239 1.00 92.06 579 GLY A C 1
ATOM 4666 O O . GLY A 1 579 ? -21.759 19.845 -13.879 1.00 92.06 579 GLY A O 1
ATOM 4667 N N . ASN A 1 580 ? -21.134 18.983 -11.902 1.00 95.94 580 ASN A N 1
ATOM 4668 C CA . ASN A 1 580 ? -21.784 20.010 -11.089 1.00 95.94 580 ASN A CA 1
ATOM 4669 C C . ASN A 1 580 ? -20.770 20.959 -10.418 1.00 95.94 580 ASN A C 1
ATOM 4671 O O . ASN A 1 580 ? -20.209 20.618 -9.373 1.00 95.94 580 ASN A O 1
ATOM 4675 N N . PRO A 1 581 ? -20.602 22.198 -10.929 1.00 95.56 581 PRO A N 1
ATOM 4676 C CA . PRO A 1 581 ? -19.665 23.168 -10.361 1.00 95.56 581 PRO A CA 1
ATOM 4677 C C . PRO A 1 581 ? -19.917 23.474 -8.883 1.00 95.56 581 PRO A C 1
ATOM 4679 O O . PRO A 1 581 ? -18.974 23.658 -8.127 1.00 95.56 581 PRO A O 1
ATOM 4682 N N . ARG A 1 582 ? -21.180 23.459 -8.431 1.00 96.56 582 ARG A N 1
ATOM 4683 C CA . ARG A 1 582 ? -21.509 23.748 -7.025 1.00 96.56 582 ARG A CA 1
ATOM 4684 C C . ARG A 1 582 ? -21.044 22.649 -6.075 1.00 96.56 582 ARG A C 1
ATOM 4686 O O . ARG A 1 582 ? -20.697 22.956 -4.938 1.00 96.56 582 ARG A O 1
ATOM 4693 N N . VAL A 1 583 ? -21.071 21.393 -6.527 1.00 97.06 583 VAL A N 1
ATOM 4694 C CA . VAL A 1 583 ? -20.540 20.259 -5.755 1.00 97.06 583 VAL A CA 1
ATOM 4695 C C . VAL A 1 583 ? -19.028 20.399 -5.659 1.00 97.06 583 VAL A C 1
ATOM 4697 O O . VAL A 1 583 ? -18.485 20.305 -4.565 1.00 97.06 583 VAL A O 1
ATOM 4700 N N . ASN A 1 584 ? -18.361 20.741 -6.766 1.00 97.62 584 ASN A N 1
ATOM 4701 C CA . ASN A 1 584 ? -16.928 21.007 -6.748 1.00 97.62 584 ASN A CA 1
ATOM 4702 C C . ASN A 1 584 ? -16.552 22.177 -5.822 1.00 97.62 584 ASN A C 1
ATOM 4704 O O . ASN A 1 584 ? -15.648 22.031 -5.011 1.00 97.62 584 ASN A O 1
ATOM 4708 N N . ASP A 1 585 ? -17.270 23.301 -5.863 1.00 97.00 585 ASP A N 1
ATOM 4709 C CA . ASP A 1 585 ? -17.006 24.449 -4.982 1.00 97.00 585 ASP A CA 1
ATOM 4710 C C . ASP A 1 585 ? -17.218 24.110 -3.495 1.00 97.00 585 ASP A C 1
ATOM 4712 O O . ASP A 1 585 ? -16.519 24.613 -2.614 1.00 97.00 585 ASP A O 1
ATOM 4716 N N . ALA A 1 586 ? -18.213 23.277 -3.177 1.00 97.69 586 ALA A N 1
ATOM 4717 C CA . ALA A 1 586 ? -18.434 22.797 -1.814 1.00 97.69 586 ALA A CA 1
ATOM 4718 C C . ALA A 1 586 ? -17.325 21.832 -1.367 1.00 97.69 586 ALA A C 1
ATOM 4720 O O . ALA A 1 586 ? -16.797 21.986 -0.268 1.00 97.69 586 ALA A O 1
ATOM 4721 N N . TYR A 1 587 ? -16.914 20.918 -2.245 1.00 97.94 587 TYR A N 1
ATOM 4722 C CA . TYR A 1 587 ? -15.789 20.019 -2.025 1.00 97.94 587 TYR A CA 1
ATOM 4723 C C . TYR A 1 587 ? -14.477 20.782 -1.774 1.00 97.94 587 TYR A C 1
ATOM 4725 O O . TYR A 1 587 ? -13.828 20.548 -0.757 1.00 97.94 587 TYR A O 1
ATOM 4733 N N . GLN A 1 588 ? -14.128 21.770 -2.606 1.00 96.50 588 GLN A N 1
ATOM 4734 C CA . GLN A 1 588 ? -12.918 22.581 -2.406 1.00 96.50 588 GLN A CA 1
ATOM 4735 C C . GLN A 1 588 ? -12.939 23.337 -1.069 1.00 96.50 588 GLN A C 1
ATOM 4737 O O . GLN A 1 588 ? -11.947 23.326 -0.342 1.00 96.50 588 GLN A O 1
ATOM 4742 N N . ARG A 1 589 ? -14.086 23.920 -0.687 1.00 96.31 589 ARG A N 1
ATOM 4743 C CA . ARG A 1 589 ? -14.241 24.560 0.633 1.00 96.31 589 ARG A CA 1
ATOM 4744 C C . ARG A 1 589 ? -14.093 23.570 1.784 1.00 96.31 589 ARG A C 1
ATOM 4746 O O . ARG A 1 589 ? -13.472 23.903 2.785 1.00 96.31 589 ARG A O 1
ATOM 4753 N N . SER A 1 590 ? -14.610 22.349 1.641 1.00 96.00 590 SER A N 1
ATOM 4754 C CA . SER A 1 590 ? -14.449 21.317 2.672 1.00 96.00 590 SER A CA 1
ATOM 4755 C C . SER A 1 590 ? -12.976 20.942 2.891 1.00 96.00 590 SER A C 1
ATOM 4757 O O . SER A 1 590 ? -12.556 20.768 4.033 1.00 96.00 590 SER A O 1
ATOM 4759 N N . ILE A 1 591 ? -12.158 20.916 1.829 1.00 95.19 591 ILE A N 1
ATOM 4760 C CA . ILE A 1 591 ? -10.706 20.704 1.934 1.00 95.19 591 ILE A CA 1
ATOM 4761 C C . ILE A 1 591 ? -10.057 21.851 2.718 1.00 95.19 591 ILE A C 1
ATOM 4763 O O . ILE A 1 591 ? -9.261 21.609 3.625 1.00 95.19 591 ILE A O 1
ATOM 4767 N N . GLU A 1 592 ? -10.412 23.102 2.416 1.00 94.06 592 GLU A N 1
ATOM 4768 C CA . GLU A 1 592 ? -9.902 24.273 3.143 1.00 94.06 592 GLU A CA 1
ATOM 4769 C C . GLU A 1 592 ? -10.274 24.237 4.630 1.00 94.06 592 GLU A C 1
ATOM 4771 O O . GLU A 1 592 ? -9.429 24.509 5.483 1.00 94.06 592 GLU A O 1
ATOM 4776 N N . GLU A 1 593 ? -11.507 23.847 4.958 1.00 93.06 593 GLU A N 1
ATOM 4777 C CA . GLU A 1 593 ? -11.969 23.680 6.339 1.00 93.06 593 GLU A CA 1
ATOM 4778 C C . GLU A 1 593 ? -11.181 22.592 7.085 1.00 93.06 593 GLU A C 1
ATOM 4780 O O . GLU A 1 593 ? -10.845 22.768 8.261 1.00 93.06 593 GLU A O 1
ATOM 4785 N N . GLN A 1 594 ? -10.849 21.481 6.420 1.00 90.75 594 GLN A N 1
ATOM 4786 C CA . GLN A 1 594 ? -10.006 20.435 7.002 1.00 90.75 594 GLN A CA 1
ATOM 4787 C C . GLN A 1 594 ? -8.572 20.929 7.238 1.00 90.75 594 GLN A C 1
ATOM 4789 O O . GLN A 1 594 ? -8.044 20.756 8.340 1.00 90.75 594 GLN A O 1
ATOM 4794 N N . ILE A 1 595 ? -7.966 21.600 6.254 1.00 92.06 595 ILE A N 1
ATOM 4795 C CA . ILE A 1 595 ? -6.616 22.177 6.368 1.00 92.06 595 ILE A CA 1
ATOM 4796 C C . ILE A 1 595 ? -6.561 23.216 7.493 1.00 92.06 595 ILE A C 1
ATOM 4798 O O . ILE A 1 595 ? -5.635 23.197 8.305 1.00 92.06 595 ILE A O 1
ATOM 4802 N N . ALA A 1 596 ? -7.575 24.076 7.616 1.00 91.75 596 ALA A N 1
ATOM 4803 C CA . ALA A 1 596 ? -7.654 25.075 8.683 1.00 91.75 596 ALA A CA 1
ATOM 4804 C C . ALA A 1 596 ? -7.676 24.445 10.088 1.00 91.75 596 ALA A C 1
ATOM 4806 O O . ALA A 1 596 ? -7.264 25.065 11.069 1.00 91.75 596 ALA A O 1
ATOM 4807 N N . ARG A 1 597 ? -8.127 23.190 10.194 1.00 87.06 597 ARG A N 1
ATOM 4808 C CA . ARG A 1 597 ? -8.177 22.420 11.441 1.00 87.06 597 ARG A CA 1
ATOM 4809 C C . ARG A 1 597 ? -6.929 21.576 11.689 1.00 87.06 597 ARG A C 1
ATOM 4811 O O . ARG A 1 597 ? -6.894 20.904 12.721 1.00 87.06 597 ARG A O 1
ATOM 4818 N N . TYR A 1 598 ? -5.907 21.628 10.831 1.00 86.44 598 TYR A N 1
ATOM 4819 C CA . TYR A 1 598 ? -4.712 20.773 10.895 1.00 86.44 598 TYR A CA 1
ATOM 4820 C C . TYR A 1 598 ? -4.077 20.684 12.297 1.00 86.44 598 TYR A C 1
ATOM 4822 O O . TYR A 1 598 ? -3.814 19.593 12.797 1.00 86.44 598 TYR A O 1
ATOM 4830 N N . HIS A 1 599 ? -3.894 21.817 12.983 1.00 81.31 599 HIS A N 1
ATOM 4831 C CA . HIS A 1 599 ? -3.287 21.843 14.322 1.00 81.31 599 HIS A CA 1
ATOM 4832 C C . HIS A 1 599 ? -4.187 21.274 15.434 1.00 81.31 599 HIS A C 1
ATOM 4834 O O . HIS A 1 599 ? -3.705 20.990 16.525 1.00 81.31 599 HIS A O 1
ATOM 4840 N N . SER A 1 600 ? -5.484 21.099 15.164 1.00 78.69 600 SER A N 1
ATOM 4841 C CA . SER A 1 600 ? -6.480 20.578 16.112 1.00 78.69 600 SER A CA 1
ATOM 4842 C C . SER A 1 600 ? -6.848 19.107 15.888 1.00 78.69 600 SER A C 1
ATOM 4844 O O . SER A 1 600 ? -7.553 18.528 16.714 1.00 78.69 600 SER A O 1
ATOM 4846 N N . VAL A 1 601 ? -6.415 18.507 14.773 1.00 79.81 601 VAL A N 1
ATOM 4847 C CA . VAL A 1 601 ? -6.694 17.102 14.449 1.00 79.81 601 VAL A CA 1
ATOM 4848 C C . VAL A 1 601 ? -5.543 16.200 14.889 1.00 79.81 601 VAL A C 1
ATOM 4850 O O . VAL A 1 601 ? -4.378 16.594 14.897 1.00 79.81 601 VAL A O 1
ATOM 4853 N N . SER A 1 602 ? -5.883 14.968 15.254 1.00 80.31 602 SER A N 1
ATOM 4854 C CA . SER A 1 602 ? -4.962 13.917 15.693 1.00 80.31 602 SER A CA 1
ATOM 4855 C C . SER A 1 602 ? -5.029 12.709 14.763 1.00 80.31 602 SER A C 1
ATOM 4857 O O . SER A 1 602 ? -5.877 12.639 13.875 1.00 80.31 602 SER A O 1
ATOM 4859 N N . VAL A 1 603 ? -4.171 11.716 14.986 1.00 82.56 603 VAL A N 1
ATOM 4860 C CA . VAL A 1 603 ? -4.394 10.371 14.445 1.00 82.56 603 VAL A CA 1
ATOM 4861 C C . VAL A 1 603 ? -5.209 9.560 15.462 1.00 82.56 603 VAL A C 1
ATOM 4863 O O . VAL A 1 603 ? -4.780 9.442 16.611 1.00 82.56 603 VAL A O 1
ATOM 4866 N N . PRO A 1 604 ? -6.388 9.018 15.105 1.00 87.44 604 PRO A N 1
ATOM 4867 C CA . PRO A 1 604 ? -7.177 8.215 16.032 1.00 87.44 604 PRO A CA 1
ATOM 4868 C C . PRO A 1 604 ? -6.553 6.835 16.289 1.00 87.44 604 PRO A C 1
ATOM 4870 O O . PRO A 1 604 ? -6.548 5.970 15.416 1.00 87.44 604 PRO A O 1
ATOM 4873 N N . PHE A 1 605 ? -6.082 6.615 17.517 1.00 87.19 605 PHE A N 1
ATOM 4874 C CA . PHE A 1 605 ? -5.592 5.320 17.997 1.00 87.19 605 PHE A CA 1
ATOM 4875 C C . PHE A 1 605 ? -6.508 4.721 19.064 1.00 87.19 605 PHE A C 1
ATOM 4877 O O . PHE A 1 605 ? -7.240 5.434 19.756 1.00 87.19 605 PHE A O 1
ATOM 4884 N N . VAL A 1 606 ? -6.453 3.397 19.238 1.00 88.19 606 VAL A N 1
ATOM 4885 C CA . VAL A 1 606 ? -7.194 2.735 20.320 1.00 88.19 606 VAL A CA 1
ATOM 4886 C C . VAL A 1 606 ? -6.706 3.195 21.693 1.00 88.19 606 VAL A C 1
ATOM 4888 O O . VAL A 1 606 ? -5.513 3.316 21.951 1.00 88.19 606 VAL A O 1
ATOM 4891 N N . SER A 1 607 ? -7.621 3.367 22.640 1.00 87.12 607 SER A N 1
ATOM 4892 C CA . SER A 1 607 ? -7.244 3.738 24.009 1.00 87.12 607 SER A CA 1
ATOM 4893 C C . SER A 1 607 ? -6.521 2.601 24.751 1.00 87.12 607 SER A C 1
ATOM 4895 O O . SER A 1 607 ? -6.842 1.417 24.597 1.00 87.12 607 SER A O 1
ATOM 4897 N N . ASN A 1 608 ? -5.633 2.935 25.692 1.00 79.19 608 ASN A N 1
ATOM 4898 C CA . ASN A 1 608 ? -5.080 1.950 26.633 1.00 79.19 608 ASN A CA 1
ATOM 4899 C C . ASN A 1 608 ? -6.130 1.243 27.502 1.00 79.19 608 ASN A C 1
ATOM 4901 O O . ASN A 1 608 ? -5.842 0.185 28.069 1.00 79.19 608 ASN A O 1
ATOM 4905 N N . ALA A 1 609 ? -7.356 1.768 27.590 1.00 84.62 609 ALA A N 1
ATOM 4906 C CA . ALA A 1 609 ? -8.442 1.130 28.327 1.00 84.62 609 ALA A CA 1
ATOM 4907 C C . ALA A 1 609 ? -8.673 -0.339 27.912 1.00 84.62 609 ALA A C 1
ATOM 4909 O O . ALA A 1 609 ? -8.942 -1.174 28.779 1.00 84.62 609 ALA A O 1
ATOM 4910 N N . TYR A 1 610 ? -8.487 -0.683 26.632 1.00 88.44 610 TYR A N 1
ATOM 4911 C CA . TYR A 1 610 ? -8.608 -2.057 26.126 1.00 88.44 610 TYR A CA 1
ATOM 4912 C C . TYR A 1 610 ? -7.561 -3.029 26.699 1.00 88.44 610 TYR A C 1
ATOM 4914 O O . TYR A 1 610 ? -7.817 -4.234 26.841 1.00 88.44 610 TYR A O 1
ATOM 4922 N N . MET A 1 611 ? -6.380 -2.512 27.052 1.00 86.94 611 MET A N 1
ATOM 4923 C CA . MET A 1 611 ? -5.251 -3.300 27.557 1.00 86.94 611 MET A CA 1
ATOM 4924 C C . MET A 1 611 ? -5.372 -3.611 29.051 1.00 86.94 611 MET A C 1
ATOM 4926 O O . MET A 1 611 ? -4.679 -4.491 29.559 1.00 86.94 611 MET A O 1
ATOM 4930 N N . ARG A 1 612 ? -6.273 -2.929 29.767 1.00 83.44 612 ARG A N 1
ATOM 4931 C CA . ARG A 1 612 ? -6.439 -3.103 31.211 1.00 83.44 612 ARG A CA 1
ATOM 4932 C C . ARG A 1 612 ? -7.074 -4.455 31.554 1.00 83.44 612 ARG A C 1
ATOM 4934 O O . ARG A 1 612 ? -7.918 -4.995 30.826 1.00 83.44 612 ARG A O 1
ATOM 4941 N N . THR A 1 613 ? -6.700 -4.980 32.718 1.00 85.00 613 THR A N 1
ATOM 4942 C CA . THR A 1 613 ? -7.380 -6.121 33.341 1.00 85.00 613 THR A CA 1
ATOM 4943 C C . THR A 1 613 ? -8.764 -5.690 33.813 1.00 85.00 613 THR A C 1
ATOM 4945 O O . THR A 1 613 ? -8.919 -4.662 34.480 1.00 85.00 613 THR A O 1
ATOM 4948 N N . LEU A 1 614 ? -9.789 -6.461 33.457 1.00 89.31 614 LEU A N 1
ATOM 4949 C CA . LEU A 1 614 ? -11.161 -6.145 33.837 1.00 89.31 614 LEU A CA 1
ATOM 4950 C C . LEU A 1 614 ? -11.420 -6.536 35.287 1.00 89.31 614 LEU A C 1
ATOM 4952 O O . LEU A 1 614 ? -11.033 -7.619 35.725 1.00 89.31 614 LEU A O 1
ATOM 4956 N N . LYS A 1 615 ? -12.115 -5.668 36.025 1.00 89.38 615 LYS A N 1
ATOM 4957 C CA . LYS A 1 615 ? -12.658 -6.043 37.332 1.00 89.38 615 LYS A CA 1
ATOM 4958 C C . LYS A 1 615 ? -13.670 -7.185 37.137 1.00 89.38 615 LYS A C 1
ATOM 4960 O O . LYS A 1 615 ? -14.390 -7.169 36.135 1.00 89.38 615 LYS A O 1
ATOM 4965 N N . PRO A 1 616 ? -13.772 -8.153 38.061 1.00 90.25 616 PRO A N 1
ATOM 4966 C CA . PRO A 1 616 ? -14.805 -9.178 37.984 1.00 90.25 616 PRO A CA 1
ATOM 4967 C C . PRO A 1 616 ? -16.202 -8.549 37.938 1.00 90.25 616 PRO A C 1
ATOM 4969 O O . PRO A 1 616 ? -16.487 -7.609 38.683 1.00 90.25 616 PRO A O 1
ATOM 4972 N N . LYS A 1 617 ? -17.068 -9.065 37.065 1.00 90.62 617 LYS A N 1
ATOM 4973 C CA . LYS A 1 617 ? -18.482 -8.688 36.983 1.00 90.62 617 LYS A CA 1
ATOM 4974 C C . LYS A 1 617 ? -19.279 -9.849 36.379 1.00 90.62 617 LYS A C 1
ATOM 4976 O O . LYS A 1 617 ? -18.796 -10.438 35.411 1.00 90.62 617 LYS A O 1
ATOM 4981 N N . PRO A 1 618 ? -20.460 -10.200 36.916 1.00 90.56 618 PRO A N 1
ATOM 4982 C CA . PRO A 1 618 ? -21.293 -11.235 36.318 1.00 90.56 618 PRO A CA 1
ATOM 4983 C C . PRO A 1 618 ? -21.683 -10.868 34.886 1.00 90.56 618 PRO A C 1
ATOM 4985 O O . PRO A 1 618 ? -22.162 -9.768 34.617 1.00 90.56 618 PRO A O 1
ATOM 4988 N N . VAL A 1 619 ? -21.497 -11.809 33.963 1.00 93.12 619 VAL A N 1
ATOM 4989 C CA . VAL A 1 619 ? -21.722 -11.586 32.529 1.00 93.12 619 VAL A CA 1
ATOM 4990 C C . VAL A 1 619 ? -23.178 -11.214 32.220 1.00 93.12 619 VAL A C 1
ATOM 4992 O O . VAL A 1 619 ? -23.442 -10.318 31.422 1.00 93.12 619 VAL A O 1
ATOM 4995 N N . ARG A 1 620 ? -24.132 -11.816 32.940 1.00 90.06 620 ARG A N 1
ATOM 4996 C CA . ARG A 1 620 ? -25.555 -11.457 32.859 1.00 90.06 620 ARG A CA 1
ATOM 4997 C C . ARG A 1 620 ? -25.809 -9.984 33.196 1.00 90.06 620 ARG A C 1
ATOM 4999 O O . ARG A 1 620 ? -26.620 -9.352 32.523 1.00 90.06 620 ARG A O 1
ATOM 5006 N N . ASP A 1 621 ? -25.120 -9.453 34.206 1.00 93.75 621 ASP A N 1
ATOM 5007 C CA . ASP A 1 621 ? -25.293 -8.063 34.634 1.00 93.75 621 ASP A CA 1
ATOM 5008 C C . ASP A 1 621 ? -24.794 -7.115 33.546 1.00 93.75 621 ASP A C 1
ATOM 5010 O O . ASP A 1 621 ? -25.490 -6.160 33.219 1.00 93.75 621 ASP A O 1
ATOM 5014 N N . ILE A 1 622 ? -23.652 -7.433 32.917 1.00 97.06 622 ILE A N 1
ATOM 5015 C CA . ILE A 1 622 ? -23.106 -6.681 31.774 1.00 97.06 622 ILE A CA 1
ATOM 5016 C C . ILE A 1 622 ? -24.159 -6.562 30.666 1.00 97.06 622 ILE A C 1
ATOM 5018 O O . ILE A 1 622 ? -24.460 -5.458 30.217 1.00 97.06 622 ILE A O 1
ATOM 5022 N N . TYR A 1 623 ? -24.761 -7.679 30.251 1.00 96.81 623 TYR A N 1
ATOM 5023 C CA . TYR A 1 623 ? -25.767 -7.664 29.185 1.00 96.81 623 TYR A CA 1
ATOM 5024 C C . TYR A 1 623 ? -27.024 -6.892 29.584 1.00 96.81 623 TYR A C 1
ATOM 5026 O O . TYR A 1 623 ? -27.548 -6.121 28.783 1.00 96.81 623 TYR A O 1
ATOM 5034 N N . SER A 1 624 ? -27.493 -7.069 30.823 1.00 93.88 624 SER A N 1
ATOM 5035 C CA . SER A 1 624 ? -28.680 -6.366 31.314 1.00 93.88 624 SER A CA 1
ATOM 5036 C C . SER A 1 624 ? -28.467 -4.856 31.440 1.00 93.88 624 SER A C 1
ATOM 5038 O O . SER A 1 624 ? -29.362 -4.092 31.096 1.00 93.88 624 SER A O 1
ATOM 5040 N N . GLU A 1 625 ? -27.281 -4.418 31.867 1.00 98.12 625 GLU A N 1
ATOM 5041 C CA . GLU A 1 625 ? -26.930 -3.002 31.994 1.00 98.12 625 GLU A CA 1
ATOM 5042 C C . GLU A 1 625 ? -26.780 -2.345 30.619 1.00 98.12 625 GLU A C 1
ATOM 5044 O O . GLU A 1 625 ? -27.313 -1.258 30.416 1.00 98.12 625 GLU A O 1
ATOM 5049 N N . ILE A 1 626 ? -26.149 -3.017 29.648 1.00 98.44 626 ILE A N 1
ATOM 5050 C CA . ILE A 1 626 ? -26.077 -2.522 28.262 1.00 98.44 626 ILE A CA 1
ATOM 5051 C C . ILE A 1 626 ? -27.479 -2.406 27.659 1.00 98.44 626 ILE A C 1
ATOM 5053 O O . ILE A 1 626 ? -27.832 -1.356 27.122 1.00 98.44 626 ILE A O 1
ATOM 5057 N N . ALA A 1 627 ? -28.299 -3.454 27.786 1.00 97.19 627 ALA A N 1
ATOM 5058 C CA . ALA A 1 627 ? -29.669 -3.443 27.284 1.00 97.19 627 ALA A CA 1
ATOM 5059 C C . ALA A 1 627 ? -30.511 -2.337 27.937 1.00 97.19 627 ALA A C 1
ATOM 5061 O O . ALA A 1 627 ? -31.285 -1.678 27.248 1.00 97.19 627 ALA A O 1
ATOM 5062 N N . ALA A 1 628 ? -30.333 -2.095 29.239 1.00 97.25 628 ALA A N 1
ATOM 5063 C CA . ALA A 1 628 ? -31.030 -1.035 29.959 1.00 97.25 628 ALA A CA 1
ATOM 5064 C C . ALA A 1 628 ? -30.584 0.367 29.514 1.00 97.25 628 ALA A C 1
ATOM 5066 O O . ALA A 1 628 ? -31.441 1.206 29.247 1.00 97.25 628 ALA A O 1
ATOM 5067 N N . VAL A 1 629 ? -29.273 0.617 29.392 1.00 98.12 629 VAL A N 1
ATOM 5068 C CA . VAL A 1 629 ? -28.736 1.921 28.955 1.00 98.12 629 VAL A CA 1
ATOM 5069 C C . VAL A 1 629 ? -29.190 2.264 27.538 1.00 98.12 629 VAL A C 1
ATOM 5071 O O . VAL A 1 629 ? -29.569 3.403 27.277 1.00 98.12 629 VAL A O 1
ATOM 5074 N N . ALA A 1 630 ? -29.185 1.285 26.634 1.00 97.50 630 ALA A N 1
ATOM 5075 C CA . ALA A 1 630 ? -29.575 1.487 25.243 1.00 97.50 630 ALA A CA 1
ATOM 5076 C C . ALA A 1 630 ? -31.081 1.294 24.982 1.00 97.50 630 ALA A C 1
ATOM 5078 O O . ALA A 1 630 ? -31.539 1.521 23.867 1.00 97.50 630 ALA A O 1
ATOM 5079 N N . GLY A 1 631 ? -31.868 0.874 25.978 1.00 97.38 631 GLY A N 1
ATOM 5080 C CA . GLY A 1 631 ? -33.300 0.602 25.815 1.00 97.38 631 GLY A CA 1
ATOM 5081 C C . GLY A 1 631 ? -33.611 -0.535 24.830 1.00 97.38 631 GLY A C 1
ATOM 5082 O O . GLY A 1 631 ? -34.614 -0.467 24.117 1.00 97.38 631 GLY A O 1
ATOM 5083 N N . LEU A 1 632 ? -32.753 -1.559 24.763 1.00 97.69 632 LEU A N 1
ATOM 5084 C CA . LEU A 1 632 ? -32.895 -2.676 23.826 1.00 97.69 632 LEU A CA 1
ATOM 5085 C C . LEU A 1 632 ? -33.985 -3.662 24.248 1.00 97.69 632 LEU A C 1
ATOM 5087 O O . LEU A 1 632 ? -34.187 -3.940 25.432 1.00 97.69 632 LEU A O 1
ATOM 5091 N N . ARG A 1 633 ? -34.627 -4.261 23.245 1.00 94.88 633 ARG A N 1
ATOM 5092 C CA . ARG A 1 633 ? -35.556 -5.390 23.380 1.00 94.88 633 ARG A CA 1
ATOM 5093 C C . ARG A 1 633 ? -35.003 -6.625 22.675 1.00 94.88 633 ARG A C 1
ATOM 5095 O O . ARG A 1 633 ? -34.114 -6.504 21.834 1.00 94.88 633 ARG A O 1
ATOM 5102 N N . ASP A 1 634 ? -35.539 -7.791 23.032 1.00 94.44 634 ASP A N 1
ATOM 5103 C CA . ASP A 1 634 ? -35.279 -9.068 22.352 1.00 94.44 634 ASP A CA 1
ATOM 5104 C C . ASP A 1 634 ? -33.783 -9.365 22.183 1.00 94.44 634 ASP A C 1
ATOM 5106 O O . ASP A 1 634 ? -33.294 -9.672 21.096 1.00 94.44 634 ASP A O 1
ATOM 5110 N N . THR A 1 635 ? -33.032 -9.198 23.275 1.00 96.38 635 THR A N 1
ATOM 5111 C CA . THR A 1 635 ? -31.577 -9.270 23.226 1.00 96.38 635 THR A CA 1
ATOM 5112 C C . THR A 1 635 ? -31.062 -10.704 23.148 1.00 96.38 635 THR A C 1
ATOM 5114 O O . THR A 1 635 ? -31.532 -11.603 23.848 1.00 96.38 635 THR A O 1
ATOM 5117 N N . ILE A 1 636 ? -30.041 -10.910 22.317 1.00 96.12 636 ILE A N 1
ATOM 5118 C CA . ILE A 1 636 ? -29.328 -12.176 22.157 1.00 96.12 636 ILE A CA 1
ATOM 5119 C C . ILE A 1 636 ? -27.835 -11.890 22.285 1.00 96.12 636 ILE A C 1
ATOM 5121 O O . ILE A 1 636 ? -27.295 -11.023 21.598 1.00 96.12 636 ILE A O 1
ATOM 5125 N N . ALA A 1 637 ? -27.168 -12.628 23.170 1.00 95.88 637 ALA A N 1
ATOM 5126 C CA . ALA A 1 637 ? -25.730 -12.538 23.365 1.00 95.88 637 ALA A CA 1
ATOM 5127 C C . ALA A 1 637 ? -25.019 -13.737 22.735 1.00 95.88 637 ALA A C 1
ATOM 5129 O O . ALA A 1 637 ? -25.458 -14.882 22.869 1.00 95.88 637 ALA A O 1
ATOM 5130 N N . LYS A 1 638 ? -23.880 -13.474 22.101 1.00 96.81 638 LYS A N 1
ATOM 5131 C CA . LYS A 1 638 ? -22.933 -14.479 21.634 1.00 96.81 638 LYS A CA 1
ATOM 5132 C C . LYS A 1 638 ? -21.568 -14.183 22.224 1.00 96.81 638 LYS A C 1
ATOM 5134 O O . LYS A 1 638 ? -21.062 -13.075 22.109 1.00 96.81 638 LYS A O 1
ATOM 5139 N N . GLU A 1 639 ? -20.949 -15.189 22.814 1.00 96.56 639 GLU A N 1
ATOM 5140 C CA . GLU A 1 639 ? -19.613 -15.072 23.387 1.00 96.56 639 GLU A CA 1
ATOM 5141 C C . GLU A 1 639 ? -18.593 -15.748 22.490 1.00 96.56 639 GLU A C 1
ATOM 5143 O O . GLU A 1 639 ? -18.903 -16.743 21.832 1.00 96.56 639 GLU A O 1
ATOM 5148 N N . ARG A 1 640 ? -17.376 -15.212 22.482 1.00 95.81 640 ARG A N 1
ATOM 5149 C CA . ARG A 1 640 ? -16.273 -15.738 21.683 1.00 95.81 640 ARG A CA 1
ATOM 5150 C C . ARG A 1 640 ? -15.013 -15.867 22.511 1.00 95.81 640 ARG A C 1
ATOM 5152 O O . ARG A 1 640 ? -14.746 -15.064 23.414 1.00 95.81 640 ARG A O 1
ATOM 5159 N N . LYS A 1 641 ? -14.224 -16.887 22.196 1.00 95.38 641 LYS A N 1
ATOM 5160 C CA . LYS A 1 641 ? -12.894 -17.086 22.760 1.00 95.38 641 LYS A CA 1
ATOM 5161 C C . LYS A 1 641 ? -11.863 -16.451 21.840 1.00 95.38 641 LYS A C 1
ATOM 5163 O O . LYS A 1 641 ? -11.856 -16.675 20.636 1.00 95.38 641 LYS A O 1
ATOM 5168 N N . SER A 1 642 ? -10.969 -15.683 22.440 1.00 95.00 642 SER A N 1
ATOM 5169 C CA . SER A 1 642 ? -9.748 -15.207 21.807 1.00 95.00 642 SER A CA 1
ATOM 5170 C C . SER A 1 642 ? -8.552 -15.660 22.634 1.00 95.00 642 SER A C 1
ATOM 5172 O O . SER A 1 642 ? -8.695 -16.016 23.805 1.00 95.00 642 SER A O 1
ATOM 5174 N N . HIS A 1 643 ? -7.360 -15.625 22.048 1.00 92.12 643 HIS A N 1
ATOM 5175 C CA . HIS A 1 643 ? -6.141 -16.108 22.692 1.00 92.12 643 HIS A CA 1
ATOM 5176 C C . HIS A 1 643 ? -5.875 -15.424 24.045 1.00 92.12 643 HIS A C 1
ATOM 5178 O O . HIS A 1 643 ? -5.444 -16.069 24.997 1.00 92.12 643 HIS A O 1
ATOM 5184 N N . PHE A 1 644 ? -6.148 -14.118 24.157 1.00 90.25 644 PHE A N 1
ATOM 5185 C CA . PHE A 1 644 ? -5.830 -13.337 25.361 1.00 90.25 644 PHE A CA 1
ATOM 5186 C C . PHE A 1 644 ? -7.024 -13.028 26.271 1.00 90.25 644 PHE A C 1
ATOM 5188 O O . PHE A 1 644 ? -6.819 -12.624 27.416 1.00 90.25 644 PHE A O 1
ATOM 5195 N N . PHE A 1 645 ? -8.253 -13.144 25.771 1.00 92.88 645 PHE A N 1
ATOM 5196 C CA . PHE A 1 645 ? -9.473 -12.754 26.481 1.00 92.88 645 PHE A CA 1
ATOM 5197 C C . PHE A 1 645 ? -10.710 -13.396 25.846 1.00 92.88 645 PHE A C 1
ATOM 5199 O O . PHE A 1 645 ? -10.649 -13.979 24.767 1.00 92.88 645 PHE A O 1
ATOM 5206 N N . ARG A 1 646 ? -11.862 -13.248 26.500 1.00 95.25 646 ARG A N 1
ATOM 5207 C CA . ARG A 1 646 ? -13.170 -13.496 25.886 1.00 95.25 646 ARG A CA 1
ATOM 5208 C C . ARG A 1 646 ? -13.806 -12.182 25.471 1.00 95.25 646 ARG A C 1
ATOM 5210 O O . ARG A 1 646 ? -13.564 -11.150 26.099 1.00 95.25 646 ARG A O 1
ATOM 5217 N N . SER A 1 647 ? -14.628 -12.237 24.440 1.00 97.38 647 SER A N 1
ATOM 5218 C CA . SER A 1 647 ? -15.446 -11.120 23.981 1.00 97.38 647 SER A CA 1
ATOM 5219 C C . SER A 1 647 ? -16.913 -11.538 23.918 1.00 97.38 647 SER A C 1
ATOM 5221 O O . SER A 1 647 ? -17.239 -12.728 23.956 1.00 97.38 647 SER A O 1
ATOM 5223 N N . PHE A 1 648 ? -17.799 -10.552 23.855 1.00 98.19 648 PHE A N 1
ATOM 5224 C CA . PHE A 1 648 ? -19.217 -10.756 23.596 1.00 98.19 648 PHE A CA 1
ATOM 5225 C C . PHE A 1 648 ? -19.668 -9.911 22.410 1.00 98.19 648 PHE A C 1
ATOM 5227 O O . PHE A 1 648 ? -19.081 -8.871 22.120 1.00 98.19 648 PHE A O 1
ATOM 5234 N N . GLU A 1 649 ? -20.738 -10.352 21.769 1.00 98.50 649 GLU A N 1
ATOM 5235 C CA . GLU A 1 649 ? -21.594 -9.579 20.883 1.00 98.50 649 GLU A CA 1
ATOM 5236 C C . GLU A 1 649 ? -23.014 -9.647 21.455 1.00 98.50 649 GLU A C 1
ATOM 5238 O O . GLU A 1 649 ? -23.545 -10.738 21.649 1.00 98.50 649 GLU A O 1
ATOM 5243 N N . LEU A 1 650 ? -23.615 -8.504 21.771 1.00 98.56 650 LEU A N 1
ATOM 5244 C CA . LEU A 1 650 ? -24.988 -8.388 22.252 1.00 98.56 650 LEU A CA 1
ATOM 5245 C C . LEU A 1 650 ? -25.807 -7.664 21.189 1.00 98.56 650 LEU A C 1
ATOM 5247 O O . LEU A 1 650 ? -25.618 -6.467 20.980 1.00 98.56 650 LEU A O 1
ATOM 5251 N N . ARG A 1 651 ? -26.720 -8.385 20.542 1.00 98.69 651 ARG A N 1
ATOM 5252 C CA . ARG A 1 651 ? -27.662 -7.835 19.564 1.00 98.69 651 ARG A CA 1
ATOM 5253 C C . ARG A 1 651 ? -29.021 -7.629 20.214 1.00 98.69 651 ARG A C 1
ATOM 5255 O O . ARG A 1 651 ? -29.454 -8.482 20.981 1.00 98.69 651 ARG A O 1
ATOM 5262 N N . GLY A 1 652 ? -29.706 -6.540 19.889 1.00 98.31 652 GLY A N 1
ATOM 5263 C CA . GLY A 1 652 ? -31.093 -6.302 20.285 1.00 98.31 652 GLY A CA 1
ATOM 5264 C C . GLY A 1 652 ? -31.791 -5.311 19.364 1.00 98.31 652 GLY A C 1
ATOM 5265 O O . GLY A 1 652 ? -31.156 -4.667 18.536 1.00 98.31 652 GLY A O 1
ATOM 5266 N N . THR A 1 653 ? -33.103 -5.176 19.521 1.00 98.69 653 THR A N 1
ATOM 5267 C CA . THR A 1 653 ? -33.913 -4.224 18.751 1.00 98.69 653 THR A CA 1
ATOM 5268 C C . THR A 1 653 ? -34.054 -2.909 19.510 1.00 98.69 653 THR A C 1
ATOM 5270 O O . THR A 1 653 ? -34.466 -2.906 20.674 1.00 98.69 653 THR A O 1
ATOM 5273 N N . TYR A 1 654 ? -33.768 -1.789 18.847 1.00 98.69 654 TYR A N 1
ATOM 5274 C CA . TYR A 1 654 ? -34.052 -0.443 19.341 1.00 98.69 654 TYR A CA 1
ATOM 5275 C C . TYR A 1 654 ? -35.247 0.156 18.598 1.00 98.69 654 TYR A C 1
ATOM 5277 O O . TYR A 1 654 ? -35.282 0.142 17.370 1.00 98.69 654 TYR A O 1
ATOM 5285 N N . ILE A 1 655 ? -36.211 0.708 19.340 1.00 98.19 655 ILE A N 1
ATOM 5286 C CA . ILE A 1 655 ? -37.379 1.408 18.786 1.00 98.19 655 ILE A CA 1
ATOM 5287 C C . ILE A 1 655 ? -37.298 2.875 19.206 1.00 98.19 655 ILE A C 1
ATOM 5289 O O . ILE A 1 655 ? -37.510 3.209 20.376 1.00 98.19 655 ILE A O 1
ATOM 5293 N N . GLY A 1 656 ? -37.007 3.742 18.241 1.00 96.19 656 GLY A N 1
ATOM 5294 C CA . GLY A 1 656 ? -36.794 5.170 18.436 1.00 96.19 656 GLY A CA 1
ATOM 5295 C C . GLY A 1 656 ? -38.073 6.002 18.459 1.00 96.19 656 GLY A C 1
ATOM 5296 O O . GLY A 1 656 ? -39.148 5.517 18.809 1.00 96.19 656 GLY A O 1
ATOM 5297 N N . GLY A 1 657 ? -37.955 7.287 18.132 1.00 95.75 657 GLY A N 1
ATOM 5298 C CA . GLY A 1 657 ? -39.092 8.203 17.988 1.00 95.75 657 GLY A CA 1
ATOM 5299 C C . GLY A 1 657 ? -39.874 7.986 16.688 1.00 95.75 657 GLY A C 1
ATOM 5300 O O . GLY A 1 657 ? -39.639 7.016 15.970 1.00 95.75 657 GLY A O 1
ATOM 5301 N N . ILE A 1 658 ? -40.803 8.898 16.387 1.00 97.94 658 ILE A N 1
ATOM 5302 C CA . ILE A 1 658 ? -41.467 8.960 15.075 1.00 97.94 658 ILE A CA 1
ATOM 5303 C C . ILE A 1 658 ? -40.403 9.170 13.992 1.00 97.94 658 ILE A C 1
ATOM 5305 O O . ILE A 1 658 ? -39.533 10.025 14.159 1.00 97.94 658 ILE A O 1
ATOM 5309 N N . ALA A 1 659 ? -40.471 8.382 12.921 1.00 97.31 659 ALA A N 1
ATOM 5310 C CA . ALA A 1 659 ? -39.529 8.438 11.812 1.00 97.31 659 ALA A CA 1
ATOM 5311 C C . ALA A 1 659 ? -39.598 9.799 11.101 1.00 97.31 659 ALA A C 1
ATOM 5313 O O . ALA A 1 659 ? -40.682 10.282 10.763 1.00 97.31 659 ALA A O 1
ATOM 5314 N N . ALA A 1 660 ? -38.436 10.407 10.867 1.00 95.75 660 ALA A N 1
ATOM 5315 C CA . ALA A 1 660 ? -38.282 11.694 10.187 1.00 95.75 660 ALA A CA 1
ATOM 5316 C C . ALA A 1 660 ? -37.676 11.560 8.777 1.00 95.75 660 ALA A C 1
ATOM 5318 O O . ALA A 1 660 ? -37.468 12.567 8.101 1.00 95.75 660 ALA A O 1
ATOM 5319 N N . GLY A 1 661 ? -37.426 10.325 8.332 1.00 92.31 661 GLY A N 1
ATOM 5320 C CA . GLY A 1 661 ? -36.726 10.005 7.091 1.00 92.31 661 GLY A CA 1
ATOM 5321 C C . GLY A 1 661 ? -35.395 9.319 7.385 1.00 92.31 661 GLY A C 1
ATOM 5322 O O . GLY A 1 661 ? -34.787 9.566 8.424 1.00 92.31 661 GLY A O 1
ATOM 5323 N N . ASN A 1 662 ? -34.949 8.454 6.467 1.00 89.94 662 ASN A N 1
ATOM 5324 C CA . ASN A 1 662 ? -33.794 7.573 6.682 1.00 89.94 662 ASN A CA 1
ATOM 5325 C C . ASN A 1 662 ? -32.551 8.337 7.177 1.00 89.94 662 ASN A C 1
ATOM 5327 O O . ASN A 1 662 ? -31.983 7.990 8.204 1.00 89.94 662 ASN A O 1
ATOM 5331 N N . GLU A 1 663 ? -32.185 9.436 6.516 1.00 90.31 663 GLU A N 1
ATOM 5332 C CA . GLU A 1 663 ? -31.010 10.237 6.881 1.00 90.31 663 GLU A CA 1
ATOM 5333 C C . GLU A 1 663 ? -31.128 10.861 8.283 1.00 90.31 663 GLU A C 1
ATOM 5335 O O . GLU A 1 663 ? -30.209 10.766 9.097 1.00 90.31 663 GLU A O 1
ATOM 5340 N N . GLN A 1 664 ? -32.267 11.481 8.598 1.00 94.81 664 GLN A N 1
ATOM 5341 C CA . GLN A 1 664 ? -32.493 12.120 9.896 1.00 94.81 664 GLN A CA 1
ATOM 5342 C C . GLN A 1 664 ? -32.521 11.084 11.026 1.00 94.81 664 GLN A C 1
ATOM 5344 O O . GLN A 1 664 ? -31.945 11.314 12.095 1.00 94.81 664 GLN A O 1
ATOM 5349 N N . ASP A 1 665 ? -33.153 9.937 10.777 1.00 97.00 665 ASP A N 1
ATOM 5350 C CA . ASP A 1 665 ? -33.230 8.823 11.719 1.00 97.00 665 ASP A CA 1
ATOM 5351 C C . ASP A 1 665 ? -31.850 8.183 11.924 1.00 97.00 665 ASP A C 1
ATOM 5353 O O . ASP A 1 665 ? -31.478 7.878 13.057 1.00 97.00 665 ASP A O 1
ATOM 5357 N N . TRP A 1 666 ? -31.058 8.036 10.859 1.00 95.75 666 TRP A N 1
ATOM 5358 C CA . TRP A 1 666 ? -29.673 7.569 10.915 1.00 95.75 666 TRP A CA 1
ATOM 5359 C C . TRP A 1 666 ? -28.799 8.509 11.749 1.00 95.75 666 TRP A C 1
ATOM 5361 O O . TRP A 1 666 ? -28.125 8.066 12.677 1.00 95.75 666 TRP A O 1
ATOM 5371 N N . GLN A 1 667 ? -28.865 9.824 11.510 1.00 95.12 667 GLN A N 1
ATOM 5372 C CA . GLN A 1 667 ? -28.121 10.814 12.297 1.00 95.12 667 GLN A CA 1
ATOM 5373 C C . GLN A 1 667 ? -28.535 10.798 13.775 1.00 95.12 667 GLN A C 1
ATOM 5375 O O . GLN A 1 667 ? -27.695 10.954 14.667 1.00 95.12 667 GLN A O 1
ATOM 5380 N N . ALA A 1 668 ? -29.832 10.623 14.052 1.00 97.38 668 ALA A N 1
ATOM 5381 C CA . ALA A 1 668 ? -30.335 10.483 15.412 1.00 97.38 668 ALA A CA 1
ATOM 5382 C C . ALA A 1 668 ? -29.789 9.210 16.072 1.00 97.38 668 ALA A C 1
ATOM 5384 O O . ALA A 1 668 ? -29.264 9.282 17.185 1.00 97.38 668 ALA A O 1
ATOM 5385 N N . MET A 1 669 ? -29.850 8.072 15.378 1.00 98.25 669 MET A N 1
ATOM 5386 C CA . MET A 1 669 ? -29.346 6.792 15.870 1.00 98.25 669 MET A CA 1
ATOM 5387 C C . MET A 1 669 ? -27.825 6.801 16.065 1.00 98.25 669 MET A C 1
ATOM 5389 O O . MET A 1 669 ? -27.334 6.262 17.058 1.00 98.25 669 MET A O 1
ATOM 5393 N N . ASN A 1 670 ? -27.073 7.478 15.195 1.00 97.56 670 ASN A N 1
ATOM 5394 C CA . ASN A 1 670 ? -25.627 7.623 15.333 1.00 97.56 670 ASN A CA 1
ATOM 5395 C C . ASN A 1 670 ? -25.256 8.385 16.615 1.00 97.56 670 ASN A C 1
ATOM 5397 O O . ASN A 1 670 ? -24.465 7.895 17.421 1.00 97.56 670 ASN A O 1
ATOM 5401 N N . ARG A 1 671 ? -25.921 9.523 16.875 1.00 97.81 671 ARG A N 1
ATOM 5402 C CA . ARG A 1 671 ? -25.753 10.285 18.128 1.00 97.81 671 ARG A CA 1
ATOM 5403 C C . ARG A 1 671 ? -26.167 9.481 19.361 1.00 97.81 671 ARG A C 1
ATOM 5405 O O . ARG A 1 671 ? -25.474 9.521 20.375 1.00 97.81 671 ARG A O 1
ATOM 5412 N N . LEU A 1 672 ? -27.281 8.750 19.285 1.00 98.38 672 LEU A N 1
ATOM 5413 C CA . LEU A 1 672 ? -27.753 7.894 20.377 1.00 98.38 672 LEU A CA 1
ATOM 5414 C C . LEU A 1 672 ? -26.753 6.782 20.694 1.00 98.38 672 LEU A C 1
ATOM 5416 O O . LEU A 1 672 ? -26.454 6.553 21.861 1.00 98.38 672 LEU A O 1
ATOM 5420 N N . THR A 1 673 ? -26.196 6.136 19.670 1.00 98.56 673 THR A N 1
ATOM 5421 C CA . THR A 1 673 ? -25.225 5.049 19.835 1.00 98.56 673 THR A CA 1
ATOM 5422 C C . THR A 1 673 ? -23.961 5.536 20.540 1.00 98.56 673 THR A C 1
ATOM 5424 O O . THR A 1 673 ? -23.510 4.898 21.492 1.00 98.56 673 THR A O 1
ATOM 5427 N N . ASP A 1 674 ? -23.429 6.700 20.152 1.00 98.38 674 ASP A N 1
ATOM 5428 C CA . ASP A 1 674 ? -22.308 7.320 20.869 1.00 98.38 674 ASP A CA 1
ATOM 5429 C C . ASP A 1 674 ? -22.692 7.694 22.308 1.00 98.38 674 ASP A C 1
ATOM 5431 O O . ASP A 1 674 ? -21.930 7.421 23.239 1.00 98.38 674 ASP A O 1
ATOM 5435 N N . GLY A 1 675 ? -23.900 8.226 22.515 1.00 98.31 675 GLY A N 1
ATOM 5436 C CA . GLY A 1 675 ? -24.444 8.525 23.841 1.00 98.31 675 GLY A CA 1
ATOM 5437 C C . GLY A 1 675 ? -24.544 7.293 24.749 1.00 98.31 675 GLY A C 1
ATOM 5438 O O . GLY A 1 675 ? -24.160 7.360 25.916 1.00 98.31 675 GLY A O 1
ATOM 5439 N N . PHE A 1 676 ? -24.976 6.141 24.224 1.00 98.56 676 PHE A N 1
ATOM 5440 C CA . PHE A 1 676 ? -25.022 4.884 24.981 1.00 98.56 676 PHE A CA 1
ATOM 5441 C C . PHE A 1 676 ? -23.624 4.454 25.427 1.00 98.56 676 PHE A C 1
ATOM 5443 O O . PHE A 1 676 ? -23.421 4.081 26.583 1.00 98.56 676 PHE A O 1
ATOM 5450 N N . LEU A 1 677 ? -22.637 4.536 24.533 1.00 98.62 677 LEU A N 1
ATOM 5451 C CA . LEU A 1 677 ? -21.256 4.168 24.842 1.00 98.62 677 LEU A CA 1
ATOM 5452 C C . LEU A 1 677 ? -20.610 5.120 25.854 1.00 98.62 677 LEU A C 1
ATOM 5454 O O . LEU A 1 677 ? -19.824 4.671 26.694 1.00 98.62 677 LEU A O 1
ATOM 5458 N N . GLN A 1 678 ? -20.936 6.412 25.799 1.00 97.88 678 GLN A N 1
ATOM 5459 C CA . GLN A 1 678 ? -20.503 7.408 26.780 1.00 97.88 678 GLN A CA 1
ATOM 5460 C C . GLN A 1 678 ? -21.123 7.124 28.153 1.00 97.88 678 GLN A C 1
ATOM 5462 O O . GLN A 1 678 ? -20.380 6.954 29.118 1.00 97.88 678 GLN A O 1
ATOM 5467 N N . ALA A 1 679 ? -22.442 6.921 28.224 1.00 97.69 679 ALA A N 1
ATOM 5468 C CA . ALA A 1 679 ? -23.143 6.581 29.464 1.00 97.69 679 ALA A CA 1
ATOM 5469 C C . ALA A 1 679 ? -22.624 5.278 30.101 1.00 97.69 679 ALA A C 1
ATOM 5471 O O . ALA A 1 679 ? -22.443 5.198 31.315 1.00 97.69 679 ALA A O 1
ATOM 5472 N N . LEU A 1 680 ? -22.313 4.257 29.294 1.00 97.62 680 LEU A N 1
ATOM 5473 C CA . LEU A 1 680 ? -21.662 3.035 29.780 1.00 97.62 680 LEU A CA 1
ATOM 5474 C C . LEU A 1 680 ? -20.251 3.311 30.321 1.00 97.62 680 LEU A C 1
ATOM 5476 O O . LEU A 1 680 ? -19.836 2.703 31.303 1.00 97.62 680 LEU A O 1
ATOM 5480 N N . SER A 1 681 ? -19.509 4.238 29.715 1.00 95.00 681 SER A N 1
ATOM 5481 C CA . SER A 1 681 ? -18.135 4.571 30.126 1.00 95.00 681 SER A CA 1
ATOM 5482 C C . SER A 1 681 ? -18.056 5.305 31.467 1.00 95.00 681 SER A C 1
ATOM 5484 O O . SER A 1 681 ? -16.997 5.283 32.099 1.00 95.00 681 SER A O 1
ATOM 5486 N N . GLU A 1 682 ? -19.153 5.934 31.889 1.00 93.69 682 GLU A N 1
ATOM 5487 C CA . GLU A 1 682 ? -19.313 6.580 33.197 1.00 93.69 682 GLU A CA 1
ATOM 5488 C C . GLU A 1 682 ? -19.631 5.576 34.314 1.00 93.69 682 GLU A C 1
ATOM 5490 O O . GLU A 1 682 ? -19.449 5.878 35.496 1.00 93.69 682 GLU A O 1
ATOM 5495 N N . GLN A 1 683 ? -20.064 4.360 33.965 1.00 93.12 683 GLN A N 1
ATOM 5496 C CA . GLN A 1 683 ? -20.354 3.325 34.951 1.00 93.12 683 GLN A CA 1
ATOM 5497 C C . GLN A 1 683 ? -19.068 2.836 35.653 1.00 93.12 683 GLN A C 1
ATOM 5499 O O . GLN A 1 683 ? -17.989 2.805 35.053 1.00 93.12 683 GLN A O 1
ATOM 5504 N N . PRO A 1 684 ? -19.148 2.362 36.916 1.00 91.81 684 PRO A N 1
ATOM 5505 C CA . PRO A 1 684 ? -17.960 2.012 37.709 1.00 91.81 684 PRO A CA 1
ATOM 5506 C C . PRO A 1 684 ? -17.117 0.849 37.161 1.00 91.81 684 PRO A C 1
ATOM 5508 O O . PRO A 1 684 ? -15.956 0.671 37.555 1.00 91.81 684 PRO A O 1
ATOM 5511 N N . TRP A 1 685 ? -17.705 0.002 36.311 1.00 95.69 685 TRP A N 1
ATOM 5512 C CA . TRP A 1 685 ? -17.025 -1.165 35.767 1.00 95.69 685 TRP A CA 1
ATOM 5513 C C . TRP A 1 685 ? -16.144 -0.788 34.574 1.00 95.69 685 TRP A C 1
ATOM 5515 O O . TRP A 1 685 ? -16.614 -0.327 33.539 1.00 95.69 685 TRP A O 1
ATOM 5525 N N . ASN A 1 686 ? -14.840 -1.040 34.696 1.00 91.12 686 ASN A N 1
ATOM 5526 C CA . ASN A 1 686 ? -13.850 -0.597 33.716 1.00 91.12 686 ASN A CA 1
ATOM 5527 C C . ASN A 1 686 ? -13.951 -1.290 32.347 1.00 91.12 686 ASN A C 1
ATOM 5529 O O . ASN A 1 686 ? -13.405 -0.766 31.379 1.00 91.12 686 ASN A O 1
ATOM 5533 N N . GLY A 1 687 ? -14.643 -2.429 32.248 1.00 94.50 687 GLY A N 1
ATOM 5534 C CA . GLY A 1 687 ? -14.836 -3.138 30.981 1.00 94.50 687 GLY A CA 1
ATOM 5535 C C . GLY A 1 687 ? -15.743 -2.418 29.986 1.00 94.50 687 GLY A C 1
ATOM 5536 O O . GLY A 1 687 ? -15.591 -2.628 28.785 1.00 94.50 687 GLY A O 1
ATOM 5537 N N . TYR A 1 688 ? -16.595 -1.490 30.432 1.00 98.19 688 TYR A N 1
ATOM 5538 C CA . TYR A 1 688 ? -17.443 -0.712 29.524 1.00 98.19 688 TYR A CA 1
ATOM 5539 C C . TYR A 1 688 ? -16.663 0.192 28.569 1.00 98.19 688 TYR A C 1
ATOM 5541 O O . TYR A 1 688 ? -17.118 0.468 27.462 1.00 98.19 688 TYR A O 1
ATOM 5549 N N . LYS A 1 689 ? -15.436 0.570 28.935 1.00 96.00 689 LYS A N 1
ATOM 5550 C CA . LYS A 1 689 ? -14.535 1.323 28.054 1.00 96.00 689 LYS A CA 1
ATOM 5551 C C . LYS A 1 689 ? -13.990 0.493 26.885 1.00 96.00 689 LYS A C 1
ATOM 5553 O O . LYS A 1 689 ? -13.361 1.057 26.002 1.00 96.00 689 LYS A O 1
ATOM 5558 N N . THR A 1 690 ? -14.237 -0.820 26.875 1.00 97.81 690 THR A N 1
ATOM 5559 C CA . THR A 1 690 ? -13.904 -1.716 25.753 1.00 97.81 690 THR A CA 1
ATOM 5560 C C . THR A 1 690 ? -15.062 -1.914 24.778 1.00 97.81 690 THR A C 1
ATOM 5562 O O . THR A 1 690 ? -14.928 -2.648 23.804 1.00 97.81 690 THR A O 1
ATOM 5565 N N . VAL A 1 691 ? -16.222 -1.317 25.065 1.00 98.75 691 VAL A N 1
ATOM 5566 C CA . VAL A 1 691 ? -17.433 -1.567 24.293 1.00 98.75 691 VAL A CA 1
ATOM 5567 C C . VAL A 1 691 ? -17.476 -0.651 23.074 1.00 98.75 691 VAL A C 1
ATOM 5569 O O . VAL A 1 691 ? -17.381 0.573 23.205 1.00 98.75 691 VAL A O 1
ATOM 5572 N N . THR A 1 692 ? -17.641 -1.264 21.907 1.00 98.88 692 THR A N 1
ATOM 5573 C CA . THR A 1 692 ? -17.990 -0.636 20.626 1.00 98.88 692 THR A CA 1
ATOM 5574 C C . THR A 1 692 ? -19.439 -0.982 20.291 1.00 98.88 692 THR A C 1
ATOM 5576 O O . THR A 1 692 ? -19.975 -1.972 20.797 1.00 98.88 692 THR A O 1
ATOM 5579 N N . ALA A 1 693 ? -20.097 -0.163 19.472 1.00 98.88 693 ALA A N 1
ATOM 5580 C CA . ALA A 1 693 ? -21.467 -0.433 19.053 1.00 98.88 693 ALA A CA 1
ATOM 5581 C C . ALA A 1 693 ? -21.772 0.115 17.664 1.00 98.88 693 ALA A C 1
ATOM 5583 O O . ALA A 1 693 ? -21.211 1.138 17.261 1.00 98.88 693 ALA A O 1
ATOM 5584 N N . TYR A 1 694 ? -22.689 -0.545 16.969 1.00 98.88 694 TYR A N 1
ATOM 5585 C CA . TYR A 1 694 ? -23.215 -0.136 15.672 1.00 98.88 694 TYR A CA 1
ATOM 5586 C C . TYR A 1 694 ? -24.693 -0.509 15.547 1.00 98.88 694 TYR A C 1
ATOM 5588 O O . TYR A 1 694 ? -25.256 -1.169 16.426 1.00 98.88 694 TYR A O 1
ATOM 5596 N N . PHE A 1 695 ? -25.324 -0.063 14.466 1.00 98.81 695 PHE A N 1
ATOM 5597 C CA . PHE A 1 695 ? -26.723 -0.337 14.171 1.00 98.81 695 PHE A CA 1
ATOM 5598 C C . PHE A 1 695 ? -26.916 -0.597 12.678 1.00 98.81 695 PHE A C 1
ATOM 5600 O O . PHE A 1 695 ? -26.223 -0.007 11.855 1.00 98.81 695 PHE A O 1
ATOM 5607 N N . THR A 1 696 ? -27.849 -1.483 12.344 1.00 98.38 696 THR A N 1
ATOM 5608 C CA . THR A 1 696 ? -28.148 -1.923 10.975 1.00 98.38 696 THR A CA 1
ATOM 5609 C C . THR A 1 696 ? -29.650 -2.133 10.789 1.00 98.38 696 THR A C 1
ATOM 5611 O O . THR A 1 696 ? -30.439 -2.003 11.736 1.00 98.38 696 THR A O 1
ATOM 5614 N N . ASN A 1 697 ? -30.058 -2.465 9.561 1.00 96.69 697 ASN A N 1
ATOM 5615 C CA . ASN A 1 697 ? -31.430 -2.862 9.233 1.00 96.69 697 ASN A CA 1
ATOM 5616 C C . ASN A 1 697 ? -32.478 -1.789 9.587 1.00 96.69 697 ASN A C 1
ATOM 5618 O O . ASN A 1 697 ? -33.451 -2.069 10.297 1.00 96.69 697 ASN A O 1
ATOM 5622 N N . TYR A 1 698 ? -32.281 -0.553 9.109 1.00 97.06 698 TYR A N 1
ATOM 5623 C CA . TYR A 1 698 ? -33.276 0.516 9.252 1.00 97.06 698 TYR A CA 1
ATOM 5624 C C . TYR A 1 698 ? -34.643 0.073 8.724 1.00 97.06 698 TYR A C 1
ATOM 5626 O O . TYR A 1 698 ? -34.766 -0.471 7.626 1.00 97.06 698 TYR A O 1
ATOM 5634 N N . ARG A 1 699 ? -35.685 0.344 9.507 1.00 97.62 699 ARG A N 1
ATOM 5635 C CA . ARG A 1 699 ? -37.084 0.109 9.139 1.00 97.62 699 ARG A CA 1
ATOM 5636 C C . ARG A 1 699 ? -38.006 1.021 9.939 1.00 97.62 699 ARG A C 1
ATOM 5638 O O . ARG A 1 699 ? -37.628 1.525 10.995 1.00 97.62 699 ARG A O 1
ATOM 5645 N N . VAL A 1 700 ? -39.237 1.188 9.467 1.00 98.00 700 VAL A N 1
ATOM 5646 C CA . VAL A 1 700 ? -40.298 1.913 10.182 1.00 98.00 700 VAL A CA 1
ATOM 5647 C C . VAL A 1 700 ? -41.384 0.916 10.571 1.00 98.00 700 VAL A C 1
ATOM 5649 O O . VAL A 1 700 ? -41.827 0.131 9.734 1.00 98.00 700 VAL A O 1
ATOM 5652 N N . ASN A 1 701 ? -41.778 0.902 11.844 1.00 97.00 701 ASN A N 1
ATOM 5653 C CA . ASN A 1 701 ? -42.824 -0.000 12.328 1.00 97.00 701 ASN A CA 1
ATOM 5654 C C . ASN A 1 701 ? -44.241 0.537 12.039 1.00 97.00 701 ASN A C 1
ATOM 5656 O O . ASN A 1 701 ? -44.418 1.652 11.551 1.00 97.00 701 ASN A O 1
ATOM 5660 N N . GLU A 1 702 ? -45.265 -0.245 12.390 1.00 96.94 702 GLU A N 1
ATOM 5661 C CA . GLU A 1 702 ? -46.680 0.114 12.185 1.00 96.94 702 GLU A CA 1
ATOM 5662 C C . GLU A 1 702 ? -47.115 1.387 12.939 1.00 96.94 702 GLU A C 1
ATOM 5664 O O . GLU A 1 702 ? -48.064 2.052 12.532 1.00 96.94 702 GLU A O 1
ATOM 5669 N N . GLU A 1 703 ? -46.404 1.766 14.005 1.00 96.94 703 GLU A N 1
ATOM 5670 C CA . GLU A 1 703 ? -46.636 2.999 14.775 1.00 96.94 703 GLU A CA 1
ATOM 5671 C C . GLU A 1 703 ? -45.939 4.228 14.155 1.00 96.94 703 GLU A C 1
ATOM 5673 O O . GLU A 1 703 ? -45.962 5.314 14.737 1.00 96.94 703 GLU A O 1
ATOM 5678 N N . GLY A 1 704 ? -45.282 4.072 13.000 1.00 97.38 704 GLY A N 1
ATOM 5679 C CA . GLY A 1 704 ? -44.528 5.138 12.341 1.00 97.38 704 GLY A CA 1
ATOM 5680 C C . GLY A 1 704 ? -43.212 5.485 13.039 1.00 97.38 704 GLY A C 1
ATOM 5681 O O . GLY A 1 704 ? -42.688 6.581 12.843 1.00 97.38 704 GLY A O 1
ATOM 5682 N N . ARG A 1 705 ? -42.676 4.592 13.878 1.00 98.25 705 ARG A N 1
ATOM 5683 C CA . ARG A 1 705 ? -41.422 4.793 14.619 1.00 98.25 705 ARG A CA 1
ATOM 5684 C C . ARG A 1 705 ? -40.259 4.120 13.910 1.00 98.25 705 ARG A C 1
ATOM 5686 O O . ARG A 1 705 ? -40.416 3.013 13.392 1.00 98.25 705 ARG A O 1
ATOM 5693 N N . PHE A 1 706 ? -39.090 4.756 13.922 1.00 98.19 706 PHE A N 1
ATOM 5694 C CA . PHE A 1 706 ? -37.891 4.137 13.363 1.00 98.19 706 PHE A CA 1
ATOM 5695 C C . PHE A 1 706 ? -37.380 3.010 14.266 1.00 98.19 706 PHE A C 1
ATOM 5697 O O . PHE A 1 706 ? -37.436 3.097 15.498 1.00 98.19 706 PHE A O 1
ATOM 5704 N N . VAL A 1 707 ? -36.880 1.946 13.648 1.00 98.56 707 VAL A N 1
ATOM 5705 C CA . VAL A 1 707 ? -36.389 0.747 14.322 1.00 98.56 707 VAL A CA 1
ATOM 5706 C C . VAL A 1 707 ? -35.052 0.332 13.714 1.00 98.56 707 VAL A C 1
ATOM 5708 O O . VAL A 1 707 ? -34.887 0.343 12.495 1.00 98.56 707 VAL A O 1
ATOM 5711 N N . TYR A 1 708 ? -34.118 -0.055 14.580 1.00 98.75 708 TYR A N 1
ATOM 5712 C CA . TYR A 1 708 ? -32.800 -0.566 14.213 1.00 98.75 708 TYR A CA 1
ATOM 5713 C C . TYR A 1 708 ? -32.484 -1.850 14.973 1.00 98.75 708 TYR A C 1
ATOM 5715 O O . TYR A 1 708 ? -32.921 -2.035 16.112 1.00 98.75 708 TYR A O 1
ATOM 5723 N N . ASP A 1 709 ? -31.690 -2.718 14.351 1.00 98.75 709 ASP A N 1
ATOM 5724 C CA . ASP A 1 709 ? -30.945 -3.725 15.102 1.00 98.75 709 ASP A CA 1
ATOM 5725 C C . ASP A 1 709 ? -29.674 -3.060 15.616 1.00 98.75 709 ASP A C 1
ATOM 5727 O O . ASP A 1 709 ? -28.961 -2.420 14.850 1.00 98.75 709 ASP A O 1
ATOM 5731 N N . VAL A 1 710 ? -29.404 -3.174 16.911 1.00 98.81 710 VAL A N 1
ATOM 5732 C CA . VAL A 1 710 ? -28.247 -2.555 17.562 1.00 98.81 710 VAL A CA 1
ATOM 5733 C C . VAL A 1 710 ? -27.369 -3.647 18.136 1.00 98.81 710 VAL A C 1
ATOM 5735 O O . VAL A 1 710 ? -27.854 -4.570 18.797 1.00 98.81 710 VAL A O 1
ATOM 5738 N N . VAL A 1 711 ? -26.070 -3.529 17.889 1.00 98.88 711 VAL A N 1
ATOM 5739 C CA . VAL A 1 711 ? -25.074 -4.528 18.257 1.00 98.88 711 VAL A CA 1
ATOM 5740 C C . VAL A 1 711 ? -23.994 -3.876 19.099 1.00 98.88 711 VAL A C 1
ATOM 5742 O O . VAL A 1 711 ? -23.398 -2.884 18.692 1.00 98.88 711 VAL A O 1
ATOM 5745 N N . PHE A 1 712 ? -23.721 -4.459 20.262 1.00 98.88 712 PHE A N 1
ATOM 5746 C CA . PHE A 1 712 ? -22.620 -4.083 21.143 1.00 98.88 712 PHE A CA 1
ATOM 5747 C C . PHE A 1 712 ? -21.565 -5.185 21.146 1.00 98.88 712 PHE A C 1
ATOM 5749 O O . PHE A 1 712 ? -21.906 -6.354 21.300 1.00 98.88 712 PHE A O 1
ATOM 5756 N N . HIS A 1 713 ? -20.290 -4.822 21.043 1.00 98.81 713 HIS A N 1
ATOM 5757 C CA . HIS A 1 713 ? -19.167 -5.747 21.175 1.00 98.81 713 HIS A CA 1
ATOM 5758 C C . HIS A 1 713 ? -18.215 -5.275 22.269 1.00 98.81 713 HIS A C 1
ATOM 5760 O O . HIS A 1 713 ? -17.875 -4.096 22.312 1.00 98.81 713 HIS A O 1
ATOM 5766 N N . GLY A 1 714 ? -17.747 -6.172 23.138 1.00 98.12 714 GLY A N 1
ATOM 5767 C CA . GLY A 1 714 ? -16.823 -5.795 24.210 1.00 98.12 714 GLY A CA 1
ATOM 5768 C C . GLY A 1 714 ? -16.090 -6.965 24.853 1.00 98.12 714 GLY A C 1
ATOM 5769 O O . GLY A 1 714 ? -16.361 -8.134 24.577 1.00 98.12 714 GLY A O 1
ATOM 5770 N N . LYS A 1 715 ? -15.131 -6.643 25.723 1.00 96.81 715 LYS A N 1
ATOM 5771 C CA . LYS A 1 715 ? -14.299 -7.613 26.446 1.00 96.81 715 LYS A CA 1
ATOM 5772 C C . LYS A 1 715 ? -15.048 -8.151 27.669 1.00 96.81 715 LYS A C 1
ATOM 5774 O O . LYS A 1 715 ? -15.632 -7.384 28.433 1.00 96.81 715 LYS A O 1
ATOM 5779 N N . LEU A 1 716 ? -14.993 -9.462 27.884 1.00 95.19 716 LEU A N 1
ATOM 5780 C CA . LEU A 1 716 ? -15.535 -10.119 29.075 1.00 95.19 716 LEU A CA 1
ATOM 5781 C C . LEU A 1 716 ? -14.447 -10.339 30.136 1.00 95.19 716 LEU A C 1
ATOM 5783 O O . LEU A 1 716 ? -13.279 -10.555 29.788 1.00 95.19 716 LEU A O 1
ATOM 5787 N N . PRO A 1 717 ? -14.802 -10.302 31.434 1.00 89.88 717 PRO A N 1
ATOM 5788 C CA . PRO A 1 717 ? -13.889 -10.717 32.489 1.00 89.88 717 PRO A CA 1
ATOM 5789 C C . PRO A 1 717 ? -13.603 -12.221 32.364 1.00 89.88 717 PRO A C 1
ATOM 5791 O O . PRO A 1 717 ? -14.436 -13.001 31.906 1.00 89.88 717 PRO A O 1
ATOM 5794 N N . THR A 1 718 ? -12.406 -12.643 32.759 1.00 77.38 718 THR A N 1
ATOM 5795 C CA . THR A 1 718 ? -12.060 -14.066 32.854 1.00 77.38 718 THR A CA 1
ATOM 5796 C C . THR A 1 718 ? -12.859 -14.722 33.980 1.00 77.38 718 THR A C 1
ATOM 5798 O O . THR A 1 718 ? -12.869 -14.205 35.097 1.00 77.38 718 THR A O 1
ATOM 5801 N N . ASP A 1 719 ? -13.500 -15.863 33.709 1.00 55.47 719 ASP A N 1
ATOM 5802 C CA . ASP A 1 719 ? -14.116 -16.678 34.759 1.00 55.47 719 ASP A CA 1
ATOM 5803 C C . ASP A 1 719 ? -13.024 -17.166 35.720 1.00 55.47 719 ASP A C 1
ATOM 5805 O O . ASP A 1 719 ? -11.926 -17.513 35.283 1.00 55.47 719 ASP A O 1
ATOM 5809 N N . ASN A 1 720 ? -13.330 -17.246 37.018 1.00 42.03 720 ASN A N 1
ATOM 5810 C CA . ASN A 1 720 ? -12.446 -17.735 38.092 1.00 42.03 720 ASN A CA 1
ATOM 5811 C C . ASN A 1 720 ? -12.014 -19.226 37.946 1.00 42.03 720 ASN A C 1
ATOM 5813 O O . ASN A 1 720 ? -11.786 -19.901 38.944 1.00 42.03 720 ASN A O 1
ATOM 5817 N N . SER A 1 721 ? -11.936 -19.785 36.733 1.00 32.78 721 SER A N 1
ATOM 5818 C CA . SER A 1 721 ? -11.649 -21.204 36.464 1.00 32.78 721 SER A CA 1
ATOM 5819 C C . SER A 1 721 ? -10.773 -21.473 35.228 1.00 32.78 721 SER A C 1
ATOM 5821 O O . SER A 1 721 ? -10.779 -22.579 34.697 1.00 32.78 721 SER A O 1
ATOM 5823 N N . VAL A 1 722 ? -9.955 -20.510 34.799 1.00 31.59 722 VAL A N 1
ATOM 5824 C CA . VAL A 1 722 ? -8.770 -20.780 33.966 1.00 31.59 722 VAL A CA 1
ATOM 5825 C C . VAL A 1 722 ? -7.623 -19.971 34.553 1.00 31.59 722 VAL A C 1
ATOM 5827 O O . VAL A 1 722 ? -7.808 -18.798 34.862 1.00 31.59 722 VAL A O 1
ATOM 5830 N N . GLY A 1 723 ? -6.500 -20.647 34.798 1.00 30.33 723 GLY A N 1
ATOM 5831 C CA . GLY A 1 723 ? -5.428 -20.240 35.699 1.00 30.33 723 GLY A CA 1
ATOM 5832 C C . GLY A 1 723 ? -5.138 -18.743 35.740 1.00 30.33 723 GLY A C 1
ATOM 5833 O O . GLY A 1 723 ? -4.989 -18.079 34.715 1.00 30.33 723 GLY A O 1
ATOM 5834 N N . GLN A 1 724 ? -4.957 -18.244 36.964 1.00 28.27 724 GLN A N 1
ATOM 5835 C CA . GLN A 1 724 ? -3.938 -17.237 37.199 1.00 28.27 724 GLN A CA 1
ATOM 5836 C C . GLN A 1 724 ? -2.682 -17.683 36.443 1.00 28.27 724 GLN A C 1
ATOM 5838 O O . GLN A 1 724 ? -1.934 -18.530 36.918 1.00 28.27 724 GLN A O 1
ATOM 5843 N N . TYR A 1 725 ? -2.430 -17.108 35.272 1.00 31.27 725 TYR A N 1
ATOM 5844 C CA . TYR A 1 725 ? -1.071 -16.996 34.771 1.00 31.27 725 TYR A CA 1
ATOM 5845 C C . TYR A 1 725 ? -0.416 -15.880 35.584 1.00 31.27 725 TYR A C 1
ATOM 5847 O O . TYR A 1 725 ? -0.148 -14.780 35.110 1.00 31.27 725 TYR A O 1
ATOM 5855 N N . THR A 1 726 ? -0.246 -16.163 36.875 1.00 24.98 726 THR A N 1
ATOM 5856 C CA . THR A 1 726 ? 0.912 -15.700 37.611 1.00 24.98 726 THR A CA 1
ATOM 5857 C C . THR A 1 726 ? 2.108 -16.290 36.883 1.00 24.98 726 THR A C 1
ATOM 5859 O O . THR A 1 726 ? 2.239 -17.509 36.803 1.00 24.98 726 THR A O 1
ATOM 5862 N N . ASN A 1 727 ? 2.989 -15.439 36.362 1.00 27.62 727 ASN A N 1
ATOM 5863 C CA . ASN A 1 727 ? 4.384 -15.845 36.239 1.00 27.62 727 ASN A CA 1
ATOM 5864 C C . ASN A 1 727 ? 4.834 -16.337 37.627 1.00 27.62 727 ASN A C 1
ATOM 5866 O O . ASN A 1 727 ? 4.341 -15.804 38.627 1.00 27.62 727 ASN A O 1
ATOM 5870 N N . ASP A 1 728 ? 5.740 -17.314 37.671 1.00 32.59 728 ASP A N 1
ATOM 5871 C CA . ASP A 1 728 ? 6.148 -18.148 38.821 1.00 32.59 728 ASP A CA 1
ATOM 5872 C C . ASP A 1 728 ? 6.545 -17.447 40.144 1.00 32.59 728 ASP A C 1
ATOM 5874 O O . ASP A 1 728 ? 7.063 -18.103 41.035 1.00 32.59 728 ASP A O 1
ATOM 5878 N N . ASN A 1 729 ? 6.289 -16.151 40.350 1.00 29.59 729 ASN A N 1
ATOM 5879 C CA . ASN A 1 729 ? 6.524 -15.465 41.623 1.00 29.59 729 ASN A CA 1
ATOM 5880 C C . ASN A 1 729 ? 5.428 -14.491 42.094 1.00 29.59 729 ASN A C 1
ATOM 5882 O O . ASN A 1 729 ? 5.610 -13.881 43.139 1.00 29.59 729 ASN A O 1
ATOM 5886 N N . GLY A 1 730 ? 4.305 -14.290 41.388 1.00 30.97 730 GLY A N 1
ATOM 5887 C CA . GLY A 1 730 ? 3.225 -13.419 41.903 1.00 30.97 730 GLY A CA 1
ATOM 5888 C C . GLY A 1 730 ? 3.630 -11.962 42.217 1.00 30.97 730 GLY A C 1
ATOM 5889 O O . GLY A 1 730 ? 2.875 -11.236 42.862 1.00 30.97 730 GLY A O 1
ATOM 5890 N N . GLU A 1 731 ? 4.794 -11.515 41.746 1.00 27.83 731 GLU A N 1
ATOM 5891 C CA . GLU A 1 731 ? 5.278 -10.145 41.870 1.00 27.83 731 GLU A CA 1
ATOM 5892 C C . GLU A 1 731 ? 4.967 -9.375 40.586 1.00 27.83 731 GLU A C 1
ATOM 5894 O O . GLU A 1 731 ? 5.428 -9.726 39.497 1.00 27.83 731 GLU A O 1
ATOM 5899 N N . GLN A 1 732 ? 4.232 -8.271 40.715 1.00 37.16 732 GLN A N 1
ATOM 5900 C CA . GLN A 1 732 ? 4.287 -7.189 39.740 1.00 37.16 732 GLN A CA 1
ATOM 5901 C C . GLN A 1 732 ? 5.696 -6.593 39.857 1.00 37.16 732 GLN A C 1
ATOM 5903 O O . GLN A 1 732 ? 5.960 -5.771 40.736 1.00 37.16 732 GLN A O 1
ATOM 5908 N N . ARG A 1 733 ? 6.646 -7.099 39.061 1.00 34.94 733 ARG A N 1
ATOM 5909 C CA . ARG A 1 733 ? 8.013 -6.572 39.059 1.00 34.94 733 ARG A CA 1
ATOM 5910 C C . ARG A 1 733 ? 7.955 -5.122 38.585 1.00 34.94 733 ARG A C 1
ATOM 5912 O O . ARG A 1 733 ? 7.659 -4.859 37.427 1.00 34.94 733 ARG A O 1
ATOM 5919 N N . ASN A 1 734 ? 8.238 -4.198 39.502 1.00 51.31 734 ASN A N 1
ATOM 5920 C CA . ASN A 1 734 ? 8.517 -2.789 39.221 1.00 51.31 734 ASN A CA 1
ATOM 5921 C C . ASN A 1 734 ? 9.906 -2.684 38.566 1.00 51.31 734 ASN A C 1
ATOM 5923 O O . ASN A 1 734 ? 10.846 -2.160 39.164 1.00 51.31 734 ASN A O 1
ATOM 5927 N N . ALA A 1 735 ? 10.060 -3.289 37.393 1.00 53.09 735 ALA A N 1
ATOM 5928 C CA . ALA A 1 735 ? 11.294 -3.301 36.632 1.00 53.09 735 ALA A CA 1
ATOM 5929 C C . ALA A 1 735 ? 10.973 -2.967 35.179 1.00 53.09 735 ALA A C 1
ATOM 5931 O O . ALA A 1 735 ? 9.884 -3.277 34.691 1.00 53.09 735 ALA A O 1
ATOM 5932 N N . ASP A 1 736 ? 11.930 -2.322 34.538 1.00 59.75 736 ASP A N 1
ATOM 5933 C CA . ASP A 1 736 ? 11.982 -2.150 33.098 1.00 59.75 736 ASP A CA 1
ATOM 5934 C C . ASP A 1 736 ? 11.789 -3.488 32.351 1.00 59.75 736 ASP A C 1
ATOM 5936 O O . ASP A 1 736 ? 12.149 -4.554 32.870 1.00 59.75 736 ASP A O 1
ATOM 5940 N N . HIS A 1 737 ? 11.161 -3.451 31.176 1.00 64.50 737 HIS A N 1
ATOM 5941 C CA . HIS A 1 737 ? 10.837 -4.648 30.395 1.00 64.50 737 HIS A CA 1
ATOM 5942 C C . HIS A 1 737 ? 11.054 -4.408 28.902 1.00 64.50 737 HIS A C 1
ATOM 5944 O O . HIS A 1 737 ? 10.184 -3.855 28.227 1.00 64.50 737 HIS A O 1
ATOM 5950 N N . GLU A 1 738 ? 12.160 -4.950 28.396 1.00 62.69 738 GLU A N 1
ATOM 5951 C CA . GLU A 1 738 ? 12.550 -4.848 26.992 1.00 62.69 738 GLU A CA 1
ATOM 5952 C C . GLU A 1 738 ? 11.880 -5.888 26.071 1.00 62.69 738 GLU A C 1
ATOM 5954 O O . GLU A 1 738 ? 11.593 -7.014 26.505 1.00 62.69 738 GLU A O 1
ATOM 5959 N N . PRO A 1 739 ? 11.662 -5.562 24.779 1.00 68.44 739 PRO A N 1
ATOM 5960 C CA . PRO A 1 739 ? 11.897 -4.250 24.162 1.00 68.44 739 PRO A CA 1
ATOM 5961 C C . PRO A 1 739 ? 10.789 -3.241 24.519 1.00 68.44 739 PRO A C 1
ATOM 5963 O O . PRO A 1 739 ? 9.612 -3.619 24.483 1.00 68.44 739 PRO A O 1
ATOM 5966 N N . ASN A 1 740 ? 11.125 -1.978 24.797 1.00 71.75 740 ASN A N 1
ATOM 5967 C CA . ASN A 1 740 ? 10.140 -0.899 24.990 1.00 71.75 740 ASN A CA 1
ATOM 5968 C C . ASN A 1 740 ? 10.444 0.391 24.193 1.00 71.75 740 ASN A C 1
ATOM 5970 O O . ASN A 1 740 ? 9.962 1.473 24.526 1.00 71.75 740 ASN A O 1
ATOM 5974 N N . ASN A 1 741 ? 11.155 0.251 23.077 1.00 71.62 741 ASN A N 1
ATOM 5975 C CA . ASN A 1 741 ? 11.763 1.362 22.331 1.00 71.62 741 ASN A CA 1
ATOM 5976 C C . ASN A 1 741 ? 10.798 2.037 21.340 1.00 71.62 741 ASN A C 1
ATOM 5978 O O . ASN A 1 741 ? 11.151 3.013 20.676 1.00 71.62 741 ASN A O 1
ATOM 5982 N N . ALA A 1 742 ? 9.572 1.518 21.228 1.00 65.44 742 ALA A N 1
ATOM 5983 C CA . ALA A 1 742 ? 8.464 2.110 20.482 1.00 65.44 742 ALA A CA 1
ATOM 5984 C C . ALA A 1 742 ? 7.237 2.313 21.391 1.00 65.44 742 ALA A C 1
ATOM 5986 O O . ALA A 1 742 ? 7.009 1.546 22.330 1.00 65.44 742 ALA A O 1
ATOM 5987 N N . TRP A 1 743 ? 6.422 3.342 21.138 1.00 67.81 743 TRP A N 1
ATOM 5988 C CA . TRP A 1 743 ? 5.289 3.682 22.013 1.00 67.81 743 TRP A CA 1
ATOM 5989 C C . TRP A 1 743 ? 4.276 2.534 22.133 1.00 67.81 743 TRP A C 1
ATOM 5991 O O . TRP A 1 743 ? 3.665 2.342 23.185 1.00 67.81 743 TRP A O 1
ATOM 6001 N N . GLU A 1 744 ? 4.136 1.703 21.100 1.00 61.44 744 GLU A N 1
ATOM 6002 C CA . GLU A 1 744 ? 3.280 0.520 21.119 1.00 61.44 744 GLU A CA 1
ATOM 6003 C C . GLU A 1 744 ? 3.778 -0.561 22.096 1.00 61.44 744 GLU A C 1
ATOM 6005 O O . GLU A 1 744 ? 2.989 -1.396 22.558 1.00 61.44 744 GLU A O 1
ATOM 6010 N N . GLN A 1 745 ? 5.077 -0.545 22.402 1.00 66.94 745 GLN A N 1
ATOM 6011 C CA . GLN A 1 745 ? 5.763 -1.434 23.339 1.00 66.94 745 GLN A CA 1
ATOM 6012 C C . GLN A 1 745 ? 5.854 -0.843 24.754 1.00 66.94 745 GLN A C 1
ATOM 6014 O O . GLN A 1 745 ? 6.289 -1.537 25.671 1.00 66.94 745 GLN A O 1
ATOM 6019 N N . ALA A 1 746 ? 5.404 0.401 24.951 1.00 75.19 746 ALA A N 1
ATOM 6020 C CA . ALA A 1 746 ? 5.638 1.142 26.179 1.00 75.19 746 ALA A CA 1
ATOM 6021 C C . ALA A 1 746 ? 5.199 0.390 27.448 1.00 75.19 746 ALA A C 1
ATOM 6023 O O . ALA A 1 746 ? 4.122 -0.224 27.501 1.00 75.19 746 ALA A O 1
ATOM 6024 N N . VAL A 1 747 ? 6.000 0.485 28.509 1.00 78.12 747 VAL A N 1
ATOM 6025 C CA . VAL A 1 747 ? 5.726 -0.181 29.790 1.00 78.12 747 VAL A CA 1
ATOM 6026 C C . VAL A 1 747 ? 4.728 0.636 30.617 1.00 78.12 747 VAL A C 1
ATOM 6028 O O . VAL A 1 747 ? 4.972 1.792 30.968 1.00 78.12 747 VAL A O 1
ATOM 6031 N N . GLN A 1 748 ? 3.591 0.029 30.975 1.00 78.50 748 GLN A N 1
ATOM 6032 C CA . GLN A 1 748 ? 2.536 0.703 31.738 1.00 78.50 748 GLN A CA 1
ATOM 6033 C C . GLN A 1 748 ? 2.956 0.982 33.188 1.00 78.50 748 GLN A C 1
ATOM 6035 O O . GLN A 1 748 ? 3.228 0.063 33.959 1.00 78.50 748 GLN A O 1
ATOM 6040 N N . GLN A 1 749 ? 2.876 2.248 33.581 1.00 79.44 749 GLN A N 1
ATOM 6041 C CA . GLN A 1 749 ? 3.012 2.730 34.948 1.00 79.44 749 GLN A CA 1
ATOM 6042 C C . GLN A 1 749 ? 1.640 2.839 35.621 1.00 79.44 749 GLN A C 1
ATOM 6044 O O . GLN A 1 749 ? 0.652 3.255 35.007 1.00 79.44 749 GLN A O 1
ATOM 6049 N N . ASP A 1 750 ? 1.578 2.476 36.904 1.00 68.75 750 ASP A N 1
ATOM 6050 C CA . ASP A 1 750 ? 0.355 2.561 37.717 1.00 68.75 750 ASP A CA 1
ATOM 6051 C C . ASP A 1 750 ? 0.089 3.983 38.254 1.00 68.75 750 ASP A C 1
ATOM 6053 O O . ASP A 1 750 ? -0.944 4.223 38.879 1.00 68.75 750 ASP A O 1
ATOM 6057 N N . GLY A 1 751 ? 1.009 4.927 38.008 1.00 67.94 751 GLY A N 1
ATOM 6058 C CA . GLY A 1 751 ? 0.905 6.325 38.434 1.00 67.94 751 GLY A CA 1
ATOM 6059 C C . GLY A 1 751 ? 0.952 6.514 39.953 1.00 67.94 751 GLY A C 1
ATOM 6060 O O . GLY A 1 751 ? 0.629 7.589 40.448 1.00 67.94 751 GLY A O 1
ATOM 6061 N N . THR A 1 752 ? 1.345 5.488 40.718 1.00 71.88 752 THR A N 1
ATOM 6062 C CA . THR A 1 752 ? 1.345 5.527 42.192 1.00 71.88 752 THR A CA 1
ATOM 6063 C C . THR A 1 752 ? 2.565 6.233 42.788 1.00 71.88 752 THR A C 1
ATOM 6065 O O . THR A 1 752 ? 2.657 6.388 44.007 1.00 71.88 752 THR A O 1
ATOM 6068 N N . GLY A 1 753 ? 3.522 6.656 41.955 1.00 76.44 753 GLY A N 1
ATOM 6069 C CA . GLY A 1 753 ? 4.798 7.219 42.399 1.00 76.44 753 GLY A CA 1
ATOM 6070 C C . GLY A 1 753 ? 5.823 6.184 42.860 1.00 76.44 753 GLY A C 1
ATOM 6071 O O . GLY A 1 753 ? 6.838 6.559 43.453 1.00 76.44 753 GLY A O 1
ATOM 6072 N N . LYS A 1 754 ? 5.588 4.892 42.602 1.00 80.06 754 LYS A N 1
ATOM 6073 C CA . LYS A 1 754 ? 6.616 3.862 42.781 1.00 80.06 754 LYS A CA 1
ATOM 6074 C C . LYS A 1 754 ? 7.759 4.083 41.782 1.00 80.06 754 LYS A C 1
ATOM 6076 O O . LYS A 1 754 ? 7.493 4.405 40.627 1.00 80.06 754 LYS A O 1
ATOM 6081 N N . PRO A 1 755 ? 9.022 3.922 42.209 1.00 84.25 755 PRO A N 1
ATOM 6082 C CA . PRO A 1 755 ? 10.150 4.052 41.305 1.00 84.25 755 PRO A CA 1
ATOM 6083 C C . PRO A 1 755 ? 10.303 2.846 40.383 1.00 84.25 755 PRO A C 1
ATOM 6085 O O . PRO A 1 755 ? 10.186 1.706 40.833 1.00 84.25 755 PRO A O 1
ATOM 6088 N N . VAL A 1 756 ? 10.656 3.123 39.132 1.00 84.56 756 VAL A N 1
ATOM 6089 C CA . VAL A 1 756 ? 11.109 2.148 38.137 1.00 84.56 756 VAL A CA 1
ATOM 6090 C C . VAL A 1 756 ? 12.592 2.345 37.888 1.00 84.56 756 VAL A C 1
ATOM 6092 O O . VAL A 1 756 ? 13.088 3.469 37.943 1.00 84.56 756 VAL A O 1
ATOM 6095 N N . TYR A 1 757 ? 13.301 1.250 37.647 1.00 85.00 757 TYR A N 1
ATOM 6096 C CA . TYR A 1 757 ? 14.726 1.249 37.354 1.00 85.00 757 TYR A CA 1
ATOM 6097 C C . TYR A 1 757 ? 14.944 0.598 35.994 1.00 85.00 757 TYR A C 1
ATOM 6099 O O . TYR A 1 757 ? 14.479 -0.526 35.807 1.00 85.00 757 TYR A O 1
ATOM 6107 N N . GLY A 1 758 ? 15.650 1.296 35.107 1.00 83.94 758 GLY A N 1
ATOM 6108 C CA . GLY A 1 758 ? 15.963 0.845 33.750 1.00 83.94 758 GLY A CA 1
ATOM 6109 C C . GLY A 1 758 ? 17.390 1.197 33.345 1.00 83.94 758 GLY A C 1
ATOM 6110 O O . GLY A 1 758 ? 18.163 1.743 34.156 1.00 83.94 758 GLY A O 1
ATOM 6111 N N . LYS A 1 759 ? 17.775 0.823 32.123 1.00 86.31 759 LYS A N 1
ATOM 6112 C CA . LYS A 1 759 ? 19.170 0.893 31.676 1.00 86.31 759 LYS A CA 1
ATOM 6113 C C . LYS A 1 759 ? 19.280 1.099 30.163 1.00 86.31 759 LYS A C 1
ATOM 6115 O O . LYS A 1 759 ? 18.993 0.188 29.410 1.00 86.31 759 LYS A O 1
ATOM 6120 N N . LEU A 1 760 ? 19.906 2.208 29.767 1.00 83.81 760 LEU A N 1
ATOM 6121 C CA . LEU A 1 760 ? 20.222 2.522 28.372 1.00 83.81 760 LEU A CA 1
ATOM 6122 C C . LEU A 1 760 ? 21.644 2.091 27.980 1.00 83.81 760 LEU A C 1
ATOM 6124 O O . LEU A 1 760 ? 22.574 2.145 28.795 1.00 83.81 760 LEU A O 1
ATOM 6128 N N . SER A 1 761 ? 21.824 1.717 26.714 1.00 78.88 761 SER A N 1
ATOM 6129 C CA . SER A 1 761 ? 23.097 1.337 26.084 1.00 78.88 761 SER A CA 1
ATOM 6130 C C . SER A 1 761 ? 23.166 1.792 24.618 1.00 78.88 761 SER A C 1
ATOM 6132 O O . SER A 1 761 ? 22.189 2.292 24.074 1.00 78.88 761 SER A O 1
ATOM 6134 N N . ASP A 1 762 ? 24.296 1.596 23.932 1.00 72.75 762 ASP A N 1
ATOM 6135 C CA . ASP A 1 762 ? 24.426 1.965 22.510 1.00 72.75 762 ASP A CA 1
ATOM 6136 C C . ASP A 1 762 ? 23.480 1.206 21.574 1.00 72.75 762 ASP A C 1
ATOM 6138 O O . ASP A 1 762 ? 23.076 1.738 20.541 1.00 72.75 762 ASP A O 1
ATOM 6142 N N . THR A 1 763 ? 23.105 -0.018 21.941 1.00 65.19 763 THR A N 1
ATOM 6143 C CA . THR A 1 763 ? 22.122 -0.821 21.205 1.00 65.19 763 THR A CA 1
ATOM 6144 C C . THR A 1 763 ? 20.690 -0.590 21.683 1.00 65.19 763 THR A C 1
ATOM 6146 O O . THR A 1 763 ? 19.766 -1.103 21.061 1.00 65.19 763 THR A O 1
ATOM 6149 N N . ASP A 1 764 ? 20.512 0.155 22.778 1.00 73.19 764 ASP A N 1
ATOM 6150 C CA . ASP A 1 764 ? 19.242 0.336 23.477 1.00 73.19 764 ASP A CA 1
ATOM 6151 C C . ASP A 1 764 ? 19.146 1.754 24.055 1.00 73.19 764 ASP A C 1
ATOM 6153 O O . ASP A 1 764 ? 19.468 2.019 25.214 1.00 73.19 764 ASP A O 1
ATOM 6157 N N . ARG A 1 765 ? 18.888 2.717 23.166 1.00 79.50 765 ARG A N 1
ATOM 6158 C CA . ARG A 1 765 ? 19.111 4.145 23.444 1.00 79.50 765 ARG A CA 1
ATOM 6159 C C . ARG A 1 765 ? 17.870 4.885 23.929 1.00 79.50 765 ARG A C 1
ATOM 6161 O O . ARG A 1 765 ? 17.992 6.067 24.266 1.00 79.50 765 ARG A O 1
ATOM 6168 N N . VAL A 1 766 ? 16.707 4.241 23.914 1.00 82.19 766 VAL A N 1
ATOM 6169 C CA . VAL A 1 766 ? 15.419 4.856 24.233 1.00 82.19 766 VAL A CA 1
ATOM 6170 C C . VAL A 1 766 ? 14.531 3.835 24.917 1.00 82.19 766 VAL A C 1
ATOM 6172 O O . VAL A 1 766 ? 14.193 2.858 24.266 1.00 82.19 766 VAL A O 1
ATOM 6175 N N . ASP A 1 767 ? 14.044 4.166 26.111 1.00 81.31 767 ASP A N 1
ATOM 6176 C CA . ASP A 1 767 ? 13.032 3.375 26.801 1.00 81.31 767 ASP A CA 1
ATOM 6177 C C . ASP A 1 767 ? 11.721 4.152 26.893 1.00 81.31 767 ASP A C 1
ATOM 6179 O O . ASP A 1 767 ? 11.721 5.340 27.241 1.00 81.31 767 ASP A O 1
ATOM 6183 N N . ILE A 1 768 ? 10.582 3.513 26.616 1.00 83.56 768 ILE A N 1
ATOM 6184 C CA . ILE A 1 768 ? 9.278 4.188 26.629 1.00 83.56 768 ILE A CA 1
ATOM 6185 C C . ILE A 1 768 ? 8.356 3.591 27.688 1.00 83.56 768 ILE A C 1
ATOM 6187 O O . ILE A 1 768 ? 8.072 2.395 27.750 1.00 83.56 768 ILE A O 1
ATOM 6191 N N . TYR A 1 769 ? 7.798 4.475 28.507 1.00 85.94 769 TYR A N 1
ATOM 6192 C CA . TYR A 1 769 ? 6.799 4.168 29.523 1.00 85.94 769 TYR A CA 1
ATOM 6193 C C . TYR A 1 769 ? 5.467 4.811 29.164 1.00 85.94 769 TYR A C 1
ATOM 6195 O O . TYR A 1 769 ? 5.433 5.804 28.448 1.00 85.94 769 TYR A O 1
ATOM 6203 N N . CYS A 1 770 ? 4.350 4.305 29.680 1.00 86.38 770 CYS A N 1
ATOM 6204 C CA . CYS A 1 770 ? 3.064 4.985 29.524 1.00 86.38 770 CYS A CA 1
ATOM 6205 C C . CYS A 1 770 ? 2.259 5.031 30.819 1.00 86.38 770 CYS A C 1
ATOM 6207 O O . CYS A 1 770 ? 2.314 4.108 31.629 1.00 86.38 770 CYS A O 1
ATOM 6209 N N . PHE A 1 771 ? 1.484 6.090 31.023 1.00 86.44 771 PHE A N 1
ATOM 6210 C CA . PHE A 1 771 ? 0.567 6.230 32.155 1.00 86.44 771 PHE A CA 1
ATOM 6211 C C . PHE A 1 771 ? -0.726 6.903 31.713 1.00 86.44 771 PHE A C 1
ATOM 6213 O O . PHE A 1 771 ? -0.753 7.622 30.719 1.00 86.44 771 PHE A O 1
ATOM 6220 N N . ASP A 1 772 ? -1.803 6.651 32.452 1.00 80.44 772 ASP A N 1
ATOM 6221 C CA . ASP A 1 772 ? -3.126 7.152 32.096 1.00 80.44 772 ASP A CA 1
ATOM 6222 C C . ASP A 1 772 ? -3.576 8.228 33.083 1.00 80.44 772 ASP A C 1
ATOM 6224 O O . ASP A 1 772 ? -3.575 8.016 34.299 1.00 80.44 772 ASP A O 1
ATOM 6228 N N . VAL A 1 773 ? -4.034 9.347 32.537 1.00 80.00 773 VAL A N 1
ATOM 6229 C CA . VAL A 1 773 ? -4.572 10.490 33.266 1.00 80.00 773 VAL A CA 1
ATOM 6230 C C . VAL A 1 773 ? -6.093 10.449 33.166 1.00 80.00 773 VAL A C 1
ATOM 6232 O O . VAL A 1 773 ? -6.667 10.337 32.085 1.00 80.00 773 VAL A O 1
ATOM 6235 N N . GLY A 1 774 ? -6.771 10.437 34.315 1.00 71.19 774 GLY A N 1
ATOM 6236 C CA . GLY A 1 774 ? -8.221 10.214 34.367 1.00 71.19 774 GLY A CA 1
ATOM 6237 C C . GLY A 1 774 ? -9.072 11.479 34.253 1.00 71.19 774 GLY A C 1
ATOM 6238 O O . GLY A 1 774 ? -10.266 11.376 33.977 1.00 71.19 774 GLY A O 1
ATOM 6239 N N . LYS A 1 775 ? -8.481 12.641 34.529 1.00 74.81 775 LYS A N 1
ATOM 6240 C CA . LYS A 1 775 ? -9.108 13.967 34.600 1.00 74.81 775 LYS A CA 1
ATOM 6241 C C . LYS A 1 775 ? -8.018 15.036 34.485 1.00 74.81 775 LYS A C 1
ATOM 6243 O O . LYS A 1 775 ? -6.862 14.713 34.742 1.00 74.81 775 LYS A O 1
ATOM 6248 N N . ASP A 1 776 ? -8.398 16.284 34.230 1.00 79.31 776 ASP A N 1
ATOM 6249 C CA . ASP A 1 776 ? -7.463 17.414 34.269 1.00 79.31 776 ASP A CA 1
ATOM 6250 C C . ASP A 1 776 ? -6.777 17.518 35.642 1.00 79.31 776 ASP A C 1
ATOM 6252 O O . ASP A 1 776 ? -7.427 17.811 36.654 1.00 79.31 776 ASP A O 1
ATOM 6256 N N . GLU A 1 777 ? -5.470 17.254 35.707 1.00 86.62 777 GLU A N 1
ATOM 6257 C CA . GLU A 1 777 ? -4.692 17.340 36.947 1.00 86.62 777 GLU A CA 1
ATOM 6258 C C . GLU A 1 777 ? -3.180 17.495 36.708 1.00 86.62 777 GLU A C 1
ATOM 6260 O O . GLU A 1 777 ? -2.661 17.221 35.630 1.00 86.62 777 GLU A O 1
ATOM 6265 N N . GLN A 1 778 ? -2.450 17.964 37.726 1.00 88.31 778 GLN A N 1
ATOM 6266 C CA . GLN A 1 778 ? -0.993 18.117 37.648 1.00 88.31 778 GLN A CA 1
ATOM 6267 C C . GLN A 1 778 ? -0.277 16.788 37.884 1.00 88.31 778 GLN A C 1
ATOM 6269 O O . GLN A 1 778 ? -0.563 16.085 38.857 1.00 88.31 778 GLN A O 1
ATOM 6274 N N . TRP A 1 779 ? 0.703 16.488 37.037 1.00 90.56 779 TRP A N 1
ATOM 6275 C CA . TRP A 1 779 ? 1.559 15.307 37.133 1.00 90.56 779 TRP A CA 1
ATOM 6276 C C . TRP A 1 779 ? 3.025 15.696 37.246 1.00 90.56 779 TRP A C 1
ATOM 6278 O O . TRP A 1 779 ? 3.471 16.642 36.609 1.00 90.56 779 TRP A O 1
ATOM 6288 N N . ASN A 1 780 ? 3.774 14.939 38.048 1.00 91.38 780 ASN A N 1
ATOM 6289 C CA . ASN A 1 780 ? 5.202 15.116 38.282 1.00 91.38 780 ASN A CA 1
ATOM 6290 C C . ASN A 1 780 ? 5.987 13.916 37.752 1.00 91.38 780 ASN A C 1
ATOM 6292 O O . ASN A 1 780 ? 5.623 12.764 38.009 1.00 91.38 780 ASN A O 1
ATOM 6296 N N . ILE A 1 781 ? 7.100 14.206 37.083 1.00 92.75 781 ILE A N 1
ATOM 6297 C CA . ILE A 1 781 ? 8.019 13.236 36.492 1.00 92.75 781 ILE A CA 1
ATOM 6298 C C . ILE A 1 781 ? 9.419 13.534 37.019 1.00 92.75 781 ILE A C 1
ATOM 6300 O O . ILE A 1 781 ? 9.904 14.661 36.922 1.00 92.75 781 ILE A O 1
ATOM 6304 N N . GLN A 1 782 ? 10.063 12.526 37.599 1.00 92.00 782 GLN A N 1
ATOM 6305 C CA . GLN A 1 782 ? 11.416 12.629 38.138 1.00 92.00 782 GLN A CA 1
ATOM 6306 C C . GLN A 1 782 ? 12.269 11.506 37.570 1.00 92.00 782 GLN A C 1
ATOM 6308 O O . GLN A 1 782 ? 11.994 10.331 37.820 1.00 92.00 782 GLN A O 1
ATOM 6313 N N . LEU A 1 783 ? 13.315 11.866 36.835 1.00 91.94 783 LEU A N 1
ATOM 6314 C CA . LEU A 1 783 ? 14.299 10.932 36.309 1.00 91.94 783 LEU A CA 1
ATOM 6315 C C . LEU A 1 783 ? 15.634 11.179 37.001 1.00 91.94 783 LEU A C 1
ATOM 6317 O O . LEU A 1 783 ? 16.118 12.303 37.016 1.00 91.94 783 LEU A O 1
ATOM 6321 N N . LYS A 1 784 ? 16.251 10.133 37.547 1.00 91.25 784 LYS A N 1
ATOM 6322 C CA . LYS A 1 784 ? 17.590 10.210 38.133 1.00 91.25 784 LYS A CA 1
ATOM 6323 C C . LYS A 1 784 ? 18.535 9.215 37.474 1.00 91.25 784 LYS A C 1
ATOM 6325 O O . LYS A 1 784 ? 18.261 8.023 37.505 1.00 91.25 784 LYS A O 1
ATOM 6330 N N . THR A 1 785 ? 19.654 9.677 36.940 1.00 89.19 785 THR A N 1
ATOM 6331 C CA . THR A 1 785 ? 20.647 8.879 36.208 1.00 89.19 785 THR A CA 1
ATOM 6332 C C . THR A 1 785 ? 21.889 8.588 37.053 1.00 89.19 785 THR A C 1
ATOM 6334 O O . THR A 1 785 ? 22.128 9.212 38.089 1.00 89.19 785 THR A O 1
ATOM 6337 N N . LYS A 1 786 ? 22.699 7.608 36.637 1.00 81.56 786 LYS A N 1
ATOM 6338 C CA . LYS A 1 786 ? 23.972 7.279 37.300 1.00 81.56 786 LYS A CA 1
ATOM 6339 C C . LYS A 1 786 ? 25.013 8.392 37.137 1.00 81.56 786 LYS A C 1
ATOM 6341 O O . LYS A 1 786 ? 25.664 8.759 38.114 1.00 81.56 786 LYS A O 1
ATOM 6346 N N . GLN A 1 787 ? 25.157 8.924 35.925 1.00 78.44 787 GLN A N 1
ATOM 6347 C CA . GLN A 1 787 ? 26.037 10.050 35.610 1.00 78.44 787 GLN A CA 1
ATOM 6348 C C . GLN A 1 787 ? 25.216 11.315 35.344 1.00 78.44 787 GLN A C 1
ATOM 6350 O O . GLN A 1 787 ? 24.049 11.237 34.947 1.00 78.44 787 GLN A O 1
ATOM 6355 N N . ALA A 1 788 ? 25.803 12.487 35.594 1.00 71.81 788 ALA A N 1
ATOM 6356 C CA . ALA A 1 788 ? 25.151 13.751 35.268 1.00 71.81 788 ALA A CA 1
ATOM 6357 C C . ALA A 1 788 ? 24.920 13.836 33.754 1.00 71.81 788 ALA A C 1
ATOM 6359 O O . ALA A 1 788 ? 25.815 13.484 32.995 1.00 71.81 788 ALA A O 1
ATOM 6360 N N . GLN A 1 789 ? 23.725 14.263 33.334 1.00 68.19 789 GLN A N 1
ATOM 6361 C CA . GLN A 1 789 ? 23.331 14.338 31.916 1.00 68.19 789 GLN A CA 1
ATOM 6362 C C . GLN A 1 789 ? 23.435 13.008 31.135 1.00 68.19 789 GLN A C 1
ATOM 6364 O O . GLN A 1 789 ? 23.566 13.024 29.920 1.00 68.19 789 GLN A O 1
ATOM 6369 N N . GLY A 1 790 ? 23.348 11.845 31.792 1.00 73.62 790 GLY A N 1
ATOM 6370 C CA . GLY A 1 790 ? 23.404 10.555 31.085 1.00 73.62 790 GLY A CA 1
ATOM 6371 C C . GLY A 1 790 ? 22.174 10.267 30.206 1.00 73.62 790 GLY A C 1
ATOM 6372 O O . GLY A 1 790 ? 22.289 9.689 29.127 1.00 73.62 790 GLY A O 1
ATOM 6373 N N . ALA A 1 791 ? 20.991 10.685 30.656 1.00 85.12 791 ALA A N 1
ATOM 6374 C CA . ALA A 1 791 ? 19.724 10.512 29.952 1.00 85.12 791 ALA A CA 1
ATOM 6375 C C . ALA A 1 791 ? 18.753 11.642 30.316 1.00 85.12 791 ALA A C 1
ATOM 6377 O O . ALA A 1 791 ? 18.871 12.270 31.374 1.00 85.12 791 ALA A O 1
ATOM 6378 N N . THR A 1 792 ? 17.774 11.881 29.455 1.00 87.38 792 THR A N 1
ATOM 6379 C CA . THR A 1 7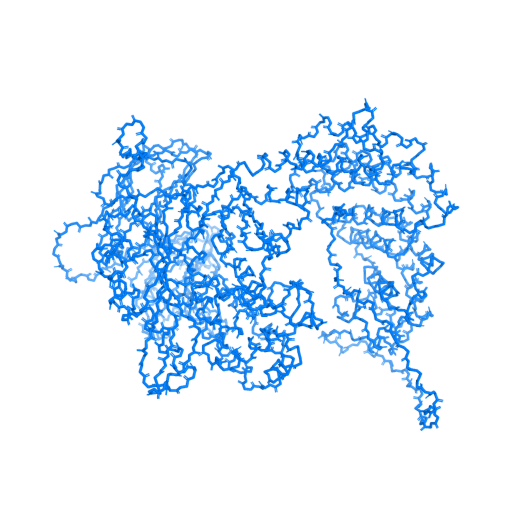92 ? 16.675 12.820 29.705 1.00 87.38 792 THR A CA 1
ATOM 6380 C C . THR A 1 792 ? 15.354 12.213 29.248 1.00 87.38 792 THR A C 1
ATOM 6382 O O . THR A 1 792 ? 15.326 11.052 28.844 1.00 87.38 792 THR A O 1
ATOM 6385 N N . TRP A 1 793 ? 14.257 12.961 29.357 1.00 90.00 793 TRP A N 1
ATOM 6386 C CA . TRP A 1 793 ? 12.948 12.472 28.952 1.00 90.00 793 TRP A CA 1
ATOM 6387 C C . TRP A 1 793 ? 12.120 13.477 28.151 1.00 90.00 793 TRP A C 1
ATOM 6389 O O . TRP A 1 793 ? 12.297 14.685 28.274 1.00 90.00 793 TRP A O 1
ATOM 6399 N N . MET A 1 794 ? 11.190 12.961 27.348 1.00 88.75 794 MET A N 1
ATOM 6400 C CA . MET A 1 794 ? 10.137 13.713 26.660 1.00 88.75 794 MET A CA 1
ATOM 6401 C C . MET A 1 794 ? 8.806 12.993 26.844 1.00 88.75 794 MET A C 1
ATOM 6403 O O . MET A 1 794 ? 8.741 11.766 26.801 1.00 88.75 794 MET A O 1
ATOM 6407 N N . LEU A 1 795 ? 7.746 13.753 27.088 1.00 85.50 795 LEU A N 1
ATOM 6408 C CA . LEU A 1 795 ? 6.407 13.231 27.309 1.00 85.50 795 LEU A CA 1
ATOM 6409 C C . LEU A 1 795 ? 5.519 13.585 26.122 1.00 85.50 795 LEU A C 1
ATOM 6411 O O . LEU A 1 795 ? 5.431 14.754 25.773 1.00 85.50 795 LEU A O 1
ATOM 6415 N N . TYR A 1 796 ? 4.810 12.606 25.578 1.00 80.31 796 TYR A N 1
ATOM 6416 C CA . TYR A 1 796 ? 3.866 12.748 24.472 1.00 80.31 796 TYR A CA 1
ATOM 6417 C C . TYR A 1 796 ? 2.474 12.322 24.920 1.00 80.31 796 TYR A C 1
ATOM 6419 O O . TYR A 1 796 ? 2.336 11.494 25.822 1.00 80.31 796 TYR A O 1
ATOM 6427 N N . HIS A 1 797 ? 1.440 12.870 24.293 1.00 81.12 797 HIS A N 1
ATOM 6428 C CA . HIS A 1 797 ? 0.059 12.455 24.527 1.00 81.12 797 HIS A CA 1
ATOM 6429 C C . HIS A 1 797 ? -0.400 11.506 23.412 1.00 81.12 797 HIS A C 1
ATOM 6431 O O . HIS A 1 797 ? 0.026 11.649 22.270 1.00 81.12 797 HIS A O 1
ATOM 6437 N N . GLU A 1 798 ? -1.280 10.544 23.706 1.00 69.06 798 GLU A N 1
ATOM 6438 C CA . GLU A 1 798 ? -1.733 9.539 22.727 1.00 69.06 798 GLU A CA 1
ATOM 6439 C C . GLU A 1 798 ? -2.410 10.135 21.485 1.00 69.06 798 GLU A C 1
ATOM 6441 O O . GLU A 1 798 ? -2.464 9.478 20.448 1.00 69.06 798 GLU A O 1
ATOM 6446 N N . SER A 1 799 ? -2.904 11.374 21.569 1.00 59.34 799 SER A N 1
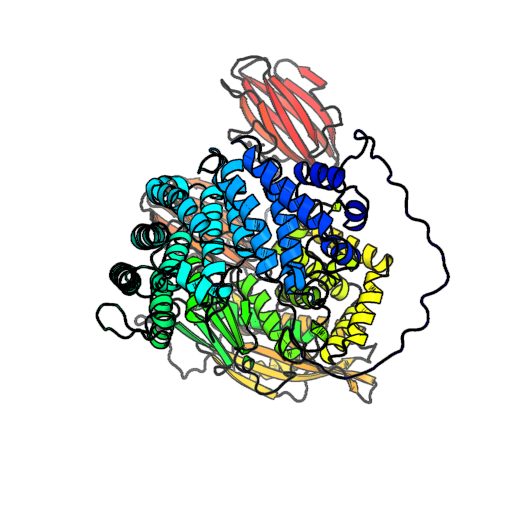ATOM 6447 C CA . SER A 1 799 ? -3.468 12.093 20.423 1.00 59.34 799 SER A CA 1
ATOM 6448 C C . SER A 1 799 ? -2.411 12.713 19.501 1.00 59.34 799 SER A C 1
ATOM 6450 O O . SER A 1 799 ? -2.716 13.028 18.354 1.00 59.34 799 SER A O 1
ATOM 6452 N N . ASN A 1 800 ? -1.179 12.925 19.958 1.00 62.50 800 ASN A N 1
ATOM 6453 C CA . ASN A 1 800 ? -0.140 13.560 19.155 1.00 62.50 800 ASN A CA 1
ATOM 6454 C C . ASN A 1 800 ? 1.238 13.070 19.608 1.00 62.50 800 ASN A C 1
ATOM 6456 O O . ASN A 1 800 ? 1.824 13.603 20.545 1.00 62.50 800 ASN A O 1
ATOM 6460 N N . LEU A 1 801 ? 1.734 12.027 18.941 1.00 62.72 801 LEU A N 1
ATOM 6461 C CA . LEU A 1 801 ? 3.049 11.444 19.222 1.00 62.72 801 LEU A CA 1
ATOM 6462 C C . LEU A 1 801 ? 4.194 12.177 18.507 1.00 62.72 801 LEU A C 1
ATOM 6464 O O . LEU A 1 801 ? 5.354 11.893 18.785 1.00 62.72 801 LEU A O 1
ATOM 6468 N N . ASP A 1 802 ? 3.869 13.135 17.634 1.00 53.62 802 ASP A N 1
ATOM 6469 C CA . ASP A 1 802 ? 4.847 13.950 16.907 1.00 53.62 802 ASP A CA 1
ATOM 6470 C C . ASP A 1 802 ? 5.195 15.256 17.643 1.00 53.62 802 ASP A C 1
ATOM 6472 O O . ASP A 1 802 ? 6.162 15.925 17.289 1.00 53.62 802 ASP A O 1
ATOM 6476 N N . ASP A 1 803 ? 4.417 15.627 18.667 1.00 57.41 803 ASP A N 1
ATOM 6477 C CA . ASP A 1 803 ? 4.608 16.847 19.456 1.00 57.41 803 ASP A CA 1
ATOM 6478 C C . ASP A 1 803 ? 4.591 16.529 20.953 1.00 57.41 803 ASP A C 1
ATOM 6480 O O . ASP A 1 803 ? 3.681 15.867 21.462 1.00 57.41 803 ASP A O 1
ATOM 6484 N N . TYR A 1 804 ? 5.615 16.976 21.674 1.00 63.66 804 TYR A N 1
ATOM 6485 C CA . TYR A 1 804 ? 5.780 16.620 23.076 1.00 63.66 804 TYR A CA 1
ATOM 6486 C C . TYR A 1 804 ? 4.930 17.529 23.967 1.00 63.66 804 TYR A C 1
ATOM 6488 O O . TYR A 1 804 ? 5.020 18.751 23.946 1.00 63.66 804 TYR A O 1
ATOM 6496 N N . ALA A 1 805 ? 4.139 16.912 24.834 1.00 69.69 805 ALA A N 1
ATOM 6497 C CA . ALA A 1 805 ? 3.320 17.589 25.825 1.00 69.69 805 ALA A CA 1
ATOM 6498 C C . ALA A 1 805 ? 4.155 18.193 26.972 1.00 69.69 805 ALA A C 1
ATOM 6500 O O . ALA A 1 805 ? 3.765 19.197 27.566 1.00 69.69 805 ALA A O 1
ATOM 6501 N N . ALA A 1 806 ? 5.294 17.581 27.320 1.00 81.44 806 ALA A N 1
ATOM 6502 C CA . ALA A 1 806 ? 6.209 18.118 28.329 1.00 81.44 806 ALA A CA 1
ATOM 6503 C C . ALA A 1 806 ? 7.646 17.608 28.175 1.00 81.44 806 ALA A C 1
ATOM 6505 O O . ALA A 1 806 ? 7.903 16.531 27.641 1.00 81.44 806 ALA A O 1
ATOM 6506 N N . LYS A 1 807 ? 8.584 18.380 28.726 1.00 86.06 807 LYS A N 1
ATOM 6507 C CA . LYS A 1 807 ? 10.003 18.038 28.888 1.00 86.06 807 LYS A CA 1
ATOM 6508 C C . LYS A 1 807 ? 10.476 18.453 30.293 1.00 86.06 807 LYS A C 1
ATOM 6510 O O . LYS A 1 807 ? 9.763 19.214 30.959 1.00 86.06 807 LYS A O 1
ATOM 6515 N N . PRO A 1 808 ? 11.638 17.981 30.780 1.00 80.94 808 PRO A N 1
ATOM 6516 C CA . PRO A 1 808 ? 12.150 18.379 32.081 1.00 80.94 808 PRO A CA 1
ATOM 6517 C C . PRO A 1 808 ? 12.268 19.900 32.184 1.00 80.94 808 PRO A C 1
ATOM 6519 O O . PRO A 1 808 ? 12.743 20.571 31.272 1.00 80.94 808 PRO A O 1
ATOM 6522 N N . THR A 1 809 ? 11.848 20.439 33.324 1.00 72.56 809 THR A N 1
ATOM 6523 C CA . THR A 1 809 ? 11.927 21.876 33.640 1.00 72.56 809 THR A CA 1
ATOM 6524 C C . THR A 1 809 ? 13.037 22.178 34.646 1.00 72.56 809 THR A C 1
ATOM 6526 O O . THR A 1 809 ? 13.393 23.337 34.848 1.00 72.56 809 THR A O 1
ATOM 6529 N N . GLN A 1 810 ? 13.594 21.148 35.294 1.00 73.69 810 GLN A N 1
ATOM 6530 C CA . GLN A 1 810 ? 14.681 21.263 36.259 1.00 73.69 810 GLN A CA 1
ATOM 6531 C C . GLN A 1 810 ? 15.736 20.185 35.993 1.00 73.69 810 GLN A C 1
ATOM 6533 O O . GLN A 1 810 ? 15.492 19.002 36.216 1.00 73.69 810 GLN A O 1
ATOM 6538 N N . LEU A 1 811 ? 16.928 20.605 35.570 1.00 77.06 811 LEU A N 1
ATOM 6539 C CA . LEU A 1 811 ? 18.097 19.740 35.400 1.00 77.06 811 LEU A CA 1
ATOM 6540 C C . LEU A 1 811 ? 19.092 20.034 36.530 1.00 77.06 811 LEU A C 1
ATOM 6542 O O . LEU A 1 811 ? 19.554 21.165 36.681 1.00 77.06 811 LEU A O 1
ATOM 6546 N N . ARG A 1 812 ? 19.397 19.044 37.375 1.00 72.81 812 ARG A N 1
ATOM 6547 C CA . ARG A 1 812 ? 20.318 19.191 38.517 1.00 72.81 812 ARG A CA 1
ATOM 6548 C C . ARG A 1 812 ? 21.230 17.980 38.641 1.00 72.81 812 ARG A C 1
ATOM 6550 O O . ARG A 1 812 ? 20.853 16.975 39.242 1.00 72.81 812 ARG A O 1
ATOM 6557 N N . GLY A 1 813 ? 22.456 18.097 38.131 1.00 77.69 813 GLY A N 1
ATOM 6558 C CA . GLY A 1 813 ? 23.452 17.026 38.184 1.00 77.69 813 GLY A CA 1
ATOM 6559 C C . GLY A 1 813 ? 22.918 15.744 37.545 1.00 77.69 813 GLY A C 1
ATOM 6560 O O . GLY A 1 813 ? 22.792 15.663 36.330 1.00 77.69 813 GLY A O 1
ATOM 6561 N N . THR A 1 814 ? 22.586 14.757 38.376 1.00 82.69 814 THR A N 1
ATOM 6562 C CA . THR A 1 814 ? 22.024 13.462 37.967 1.00 82.69 814 THR A CA 1
ATOM 6563 C C . THR A 1 814 ? 20.494 13.423 37.890 1.00 82.69 814 THR A C 1
ATOM 6565 O O . THR A 1 814 ? 19.955 12.350 37.663 1.00 82.69 814 THR A O 1
ATOM 6568 N N . SER A 1 815 ? 19.773 14.528 38.119 1.00 82.19 815 SER A N 1
ATOM 6569 C CA . SER A 1 815 ? 18.297 14.563 38.118 1.00 82.19 815 SER A CA 1
ATOM 6570 C C . SER A 1 815 ? 17.737 15.427 36.991 1.00 82.19 815 SER A C 1
ATOM 6572 O O . SER A 1 815 ? 18.217 16.544 36.787 1.00 82.19 815 SER A O 1
ATOM 6574 N N . SER A 1 816 ? 16.681 14.939 36.346 1.00 84.94 816 SER A N 1
ATOM 6575 C CA . SER A 1 816 ? 15.889 15.612 35.317 1.00 84.94 816 SER A CA 1
ATOM 6576 C C . SER A 1 816 ? 14.410 15.537 35.704 1.00 84.94 816 SER A C 1
ATOM 6578 O O . SER A 1 816 ? 13.748 14.513 35.518 1.00 84.94 816 SER A O 1
ATOM 6580 N N . ASP A 1 817 ? 13.891 16.628 36.260 1.00 86.19 817 ASP A N 1
ATOM 6581 C CA . ASP A 1 817 ? 12.559 16.706 36.863 1.00 86.19 817 ASP A CA 1
ATOM 6582 C C . ASP A 1 817 ? 11.652 17.653 36.059 1.00 86.19 817 ASP A C 1
ATOM 6584 O O . ASP A 1 817 ? 12.102 18.637 35.466 1.00 86.19 817 ASP A O 1
ATOM 6588 N N . GLY A 1 818 ? 10.347 17.394 36.055 1.00 87.25 818 GLY A N 1
ATOM 6589 C CA . GLY A 1 818 ? 9.362 18.235 35.378 1.00 87.25 818 GLY A CA 1
ATOM 6590 C C . GLY A 1 818 ? 7.930 17.918 35.779 1.00 87.25 818 GLY A C 1
ATOM 6591 O O . GLY A 1 818 ? 7.662 16.934 36.470 1.00 87.25 818 GLY A O 1
ATOM 6592 N N . SER A 1 819 ? 7.017 18.788 35.362 1.00 85.44 819 SER A N 1
ATOM 6593 C CA . SER A 1 819 ? 5.596 18.691 35.678 1.00 85.44 819 SER A CA 1
ATOM 6594 C C . SER A 1 819 ? 4.738 19.124 34.496 1.00 85.44 819 SER A C 1
ATOM 6596 O O . SER A 1 819 ? 5.176 19.950 33.695 1.00 85.44 819 SER A O 1
ATOM 6598 N N . ILE A 1 820 ? 3.512 18.614 34.415 1.00 87.56 820 ILE A N 1
ATOM 6599 C CA . ILE A 1 820 ? 2.557 18.931 33.349 1.00 87.56 820 ILE A CA 1
ATOM 6600 C C . ILE A 1 820 ? 1.134 19.067 33.904 1.00 87.56 820 ILE A C 1
ATOM 6602 O O . ILE A 1 820 ? 0.704 18.260 34.730 1.00 87.56 820 ILE A O 1
ATOM 6606 N N . ALA A 1 821 ? 0.394 20.065 33.404 1.00 86.25 821 ALA A N 1
ATOM 6607 C CA . ALA A 1 821 ? -1.065 20.099 33.492 1.00 86.25 821 ALA A CA 1
ATOM 6608 C C . ALA A 1 821 ? -1.624 19.074 32.497 1.00 86.25 821 ALA A C 1
ATOM 6610 O O . ALA A 1 821 ? -1.771 19.388 31.320 1.00 86.25 821 ALA A O 1
ATOM 6611 N N . ALA A 1 822 ? -1.836 17.839 32.941 1.00 78.38 822 ALA A N 1
ATOM 6612 C CA . ALA A 1 822 ? -2.254 16.767 32.054 1.00 78.38 822 ALA A CA 1
ATOM 6613 C C . ALA A 1 822 ? -3.776 16.754 31.882 1.00 78.38 822 ALA A C 1
ATOM 6615 O O . ALA A 1 822 ? -4.511 16.844 32.868 1.00 78.38 822 ALA A O 1
ATOM 6616 N N . GLU A 1 823 ? -4.222 16.608 30.638 1.00 82.44 823 GLU A N 1
ATOM 6617 C CA . GLU A 1 823 ? -5.615 16.366 30.261 1.00 82.44 823 GLU A CA 1
ATOM 6618 C C . GLU A 1 823 ? -5.933 14.853 30.282 1.00 82.44 823 GLU A C 1
ATOM 6620 O O . GLU A 1 823 ? -5.017 14.030 30.373 1.00 82.44 823 GLU A O 1
ATOM 6625 N N . PRO A 1 824 ? -7.213 14.430 30.251 1.00 75.25 824 PRO A N 1
ATOM 6626 C CA . PRO A 1 824 ? -7.564 13.019 30.246 1.00 75.25 824 PRO A CA 1
ATOM 6627 C C . PRO A 1 824 ? -7.053 12.306 28.992 1.00 75.25 824 PRO A C 1
ATOM 6629 O O . PRO A 1 824 ? -7.443 12.640 27.875 1.00 75.25 824 PRO A O 1
ATOM 6632 N N . GLY A 1 825 ? -6.290 11.240 29.200 1.00 70.19 825 GLY A N 1
ATOM 6633 C CA . GLY A 1 825 ? -5.772 10.400 28.129 1.00 70.19 825 GLY A CA 1
ATOM 6634 C C . GLY A 1 825 ? -4.547 9.612 28.564 1.00 70.19 825 GLY A C 1
ATOM 6635 O O . GLY A 1 825 ? -4.140 9.626 29.731 1.00 70.19 825 GLY A O 1
ATOM 6636 N N . THR A 1 826 ? -3.982 8.860 27.634 1.00 79.50 826 THR A N 1
ATOM 6637 C CA . THR A 1 826 ? -2.709 8.170 27.828 1.00 79.50 826 THR A CA 1
ATOM 6638 C C . THR A 1 826 ? -1.549 9.078 27.444 1.00 79.50 826 THR A C 1
ATOM 6640 O O . THR A 1 826 ? -1.535 9.662 26.366 1.00 79.50 826 THR A O 1
ATOM 6643 N N . TYR A 1 827 ? -0.519 9.101 28.283 1.00 85.44 827 TYR A N 1
ATOM 6644 C CA . TYR A 1 827 ? 0.760 9.721 27.968 1.00 85.44 827 TYR A CA 1
ATOM 6645 C C . TYR A 1 827 ? 1.862 8.676 27.800 1.00 85.44 827 TYR A C 1
ATOM 6647 O O . TYR A 1 827 ? 1.882 7.673 28.518 1.00 85.44 827 TYR A O 1
ATOM 6655 N N . TYR A 1 828 ? 2.793 8.946 26.887 1.00 83.69 828 TYR A N 1
ATOM 6656 C CA . TYR A 1 828 ? 3.985 8.151 26.601 1.00 83.69 828 TYR A CA 1
ATOM 6657 C C . TYR A 1 828 ? 5.236 8.946 26.979 1.00 83.69 828 TYR A C 1
ATOM 6659 O O . TYR A 1 828 ? 5.474 10.033 26.463 1.00 83.69 828 TYR A O 1
ATOM 6667 N N . LEU A 1 829 ? 6.026 8.420 27.907 1.00 90.00 829 LEU A N 1
ATOM 6668 C CA . LEU A 1 829 ? 7.244 9.021 28.431 1.00 90.00 829 LEU A CA 1
ATOM 6669 C C . LEU A 1 829 ? 8.458 8.312 27.838 1.00 90.00 829 LEU A C 1
ATOM 6671 O O . LEU A 1 829 ? 8.750 7.179 28.210 1.00 90.00 829 LEU A O 1
ATOM 6675 N N . TYR A 1 830 ? 9.157 9.001 26.950 1.00 89.44 830 TYR A N 1
ATOM 6676 C CA . TYR A 1 830 ? 10.376 8.547 26.303 1.00 89.44 830 TYR A CA 1
ATOM 6677 C C . TYR A 1 830 ? 11.555 8.958 27.168 1.00 89.44 830 TYR A C 1
ATOM 6679 O O . TYR A 1 830 ? 11.720 10.146 27.431 1.00 89.44 830 TYR A O 1
ATOM 6687 N N . ILE A 1 831 ? 12.378 8.009 27.590 1.00 89.06 831 ILE A N 1
ATOM 6688 C CA . ILE A 1 831 ? 13.654 8.242 28.261 1.00 89.06 831 ILE A CA 1
ATOM 6689 C C . ILE A 1 831 ? 14.745 7.898 27.262 1.00 89.06 831 ILE A C 1
ATOM 6691 O O . ILE A 1 831 ? 14.782 6.777 26.784 1.00 89.06 831 ILE A O 1
ATOM 6695 N N . TYR A 1 832 ? 15.635 8.830 26.939 1.00 87.12 832 TYR A N 1
ATOM 6696 C CA . TYR A 1 832 ? 16.652 8.603 25.912 1.00 87.12 832 TYR A CA 1
ATOM 6697 C C . TYR A 1 832 ? 18.046 9.036 26.350 1.00 87.12 832 TYR A C 1
ATOM 6699 O O . TYR A 1 832 ? 18.221 9.967 27.145 1.00 87.12 832 TYR A O 1
ATOM 6707 N N . ALA A 1 833 ? 19.045 8.327 25.823 1.00 83.00 833 ALA A N 1
ATOM 6708 C CA . ALA A 1 833 ? 20.447 8.507 26.168 1.00 83.00 833 ALA A CA 1
ATOM 6709 C C . ALA A 1 833 ? 21.020 9.746 25.475 1.00 83.00 833 ALA A C 1
ATOM 6711 O O . ALA A 1 833 ? 20.882 9.915 24.262 1.00 83.00 833 ALA A O 1
ATOM 6712 N N . LEU A 1 834 ? 21.726 10.578 26.240 1.00 77.56 834 LEU A N 1
ATOM 6713 C CA . LEU A 1 834 ? 22.404 11.777 25.730 1.00 77.56 834 LEU A CA 1
ATOM 6714 C C . LEU A 1 834 ? 23.867 11.515 25.324 1.00 77.56 834 LEU A C 1
ATOM 6716 O O . LEU A 1 834 ? 24.507 12.384 24.744 1.00 77.56 834 LEU A O 1
ATOM 6720 N N . GLY A 1 835 ? 24.397 10.319 25.602 1.00 69.81 835 GLY A N 1
ATOM 6721 C CA . GLY A 1 835 ? 25.760 9.904 25.253 1.00 69.81 835 GLY A CA 1
ATOM 6722 C C . GLY A 1 835 ? 25.834 8.446 24.793 1.00 69.81 835 GLY A C 1
ATOM 6723 O O . GLY A 1 835 ? 24.805 7.793 24.624 1.00 69.81 835 GLY A O 1
ATOM 6724 N N . HIS A 1 836 ? 27.050 7.945 24.572 1.00 64.38 836 HIS A N 1
ATOM 6725 C CA . HIS A 1 836 ? 27.334 6.569 24.121 1.00 64.38 836 HIS A CA 1
ATOM 6726 C C . HIS A 1 836 ? 27.731 5.612 25.258 1.00 64.38 836 HIS A C 1
ATOM 6728 O O . HIS A 1 836 ? 28.050 4.450 25.044 1.00 64.38 836 HIS A O 1
ATOM 6734 N N . GLU A 1 837 ? 27.721 6.087 26.503 1.00 71.94 837 GLU A N 1
ATOM 6735 C CA . GLU A 1 837 ? 28.018 5.241 27.656 1.00 71.94 837 GLU A CA 1
ATOM 6736 C C . GLU A 1 837 ? 26.756 4.608 28.238 1.00 71.94 837 GLU A C 1
ATOM 6738 O O . GLU A 1 837 ? 25.674 5.186 28.213 1.00 71.94 837 GLU A O 1
ATOM 6743 N N . GLU A 1 838 ? 26.921 3.435 28.839 1.00 80.69 838 GLU A N 1
ATOM 6744 C CA . GLU A 1 838 ? 25.863 2.717 29.539 1.00 80.69 838 GLU A CA 1
ATOM 6745 C C . GLU A 1 838 ? 25.316 3.517 30.744 1.00 80.69 838 GLU A C 1
ATOM 6747 O O . GLU A 1 838 ? 26.053 3.818 31.689 1.00 80.69 838 GLU A O 1
ATOM 6752 N N . GLN A 1 839 ? 24.009 3.816 30.757 1.00 80.38 839 GLN A N 1
ATOM 6753 C CA . GLN A 1 839 ? 23.366 4.624 31.803 1.00 80.38 839 GLN A CA 1
ATOM 6754 C C . GLN A 1 839 ? 22.206 3.894 32.473 1.00 80.38 839 GLN A C 1
ATOM 6756 O O . GLN A 1 839 ? 21.151 3.689 31.883 1.00 80.38 839 GLN A O 1
ATOM 6761 N N . SER A 1 840 ? 22.351 3.588 33.762 1.00 87.50 840 SER A N 1
ATOM 6762 C CA . SER A 1 840 ? 21.210 3.191 34.594 1.00 87.50 840 SER A CA 1
ATOM 6763 C C . SER A 1 840 ? 20.451 4.419 35.093 1.00 87.50 840 SER A C 1
ATOM 6765 O O . SER A 1 840 ? 21.070 5.417 35.487 1.00 87.50 840 SER A O 1
ATOM 6767 N N . TYR A 1 841 ? 19.125 4.328 35.153 1.00 90.31 841 TYR A N 1
ATOM 6768 C CA . TYR A 1 841 ? 18.270 5.396 35.662 1.00 90.31 841 TYR A CA 1
ATOM 6769 C C . TYR A 1 841 ? 17.198 4.892 36.632 1.00 90.31 841 TYR A C 1
ATOM 6771 O O . TYR A 1 841 ? 16.905 3.702 36.737 1.00 90.31 841 TYR A O 1
ATOM 6779 N N . ARG A 1 842 ? 16.621 5.839 37.373 1.00 91.88 842 ARG A N 1
ATOM 6780 C CA . ARG A 1 842 ? 15.476 5.677 38.265 1.00 91.88 842 ARG A CA 1
ATOM 6781 C C . ARG A 1 842 ? 14.402 6.691 37.882 1.00 91.88 842 ARG A C 1
ATOM 6783 O O . ARG A 1 842 ? 14.617 7.889 38.054 1.00 91.88 842 ARG A O 1
ATOM 6790 N N . LEU A 1 843 ? 13.252 6.210 37.432 1.00 92.12 843 LEU A N 1
ATOM 6791 C CA . LEU A 1 843 ? 12.085 6.999 37.047 1.00 92.12 843 LEU A CA 1
ATOM 6792 C C . LEU A 1 843 ? 11.024 6.985 38.159 1.00 92.12 843 LEU A C 1
ATOM 6794 O O . LEU A 1 843 ? 10.767 5.946 38.757 1.00 92.12 843 LEU A O 1
ATOM 6798 N N . VAL A 1 844 ? 10.374 8.120 38.420 1.00 90.75 844 VAL A N 1
ATOM 6799 C CA . VAL A 1 844 ? 9.162 8.230 39.247 1.00 90.75 844 VAL A CA 1
ATOM 6800 C C . VAL A 1 844 ? 8.137 9.099 38.525 1.00 90.75 844 VAL A C 1
ATOM 6802 O O . VAL A 1 844 ? 8.445 10.230 38.160 1.00 90.75 844 VAL A O 1
ATOM 6805 N N . VAL A 1 845 ? 6.906 8.598 38.391 1.00 90.38 845 VAL A N 1
ATOM 6806 C CA . VAL A 1 845 ? 5.767 9.323 37.803 1.00 90.38 845 VAL A CA 1
ATOM 6807 C C . VAL A 1 845 ? 4.574 9.275 38.760 1.00 90.38 845 VAL A C 1
ATOM 6809 O O . VAL A 1 845 ? 4.218 8.197 39.245 1.00 90.38 845 VAL A O 1
ATOM 6812 N N . ARG A 1 846 ? 3.969 10.430 39.069 1.00 89.00 846 ARG A N 1
ATOM 6813 C CA . ARG A 1 846 ? 2.815 10.524 39.988 1.00 89.00 846 ARG A CA 1
ATOM 6814 C C . ARG A 1 846 ? 1.987 11.803 39.814 1.00 89.00 846 ARG A C 1
ATOM 6816 O O . ARG A 1 846 ? 2.574 12.840 39.501 1.00 89.00 846 ARG A O 1
ATOM 6823 N N . PRO A 1 847 ? 0.681 11.784 40.132 1.00 87.56 847 PRO A N 1
ATOM 6824 C CA . PRO A 1 847 ? -0.115 12.998 40.267 1.00 87.56 847 PRO A CA 1
ATOM 6825 C C . PRO A 1 847 ? 0.316 13.803 41.503 1.00 87.56 847 PRO A C 1
ATOM 6827 O O . PRO A 1 847 ? 0.765 13.254 42.515 1.00 87.56 847 PRO A O 1
ATOM 6830 N N . GLU A 1 848 ? 0.178 15.123 41.440 1.00 80.81 848 GLU A N 1
ATOM 6831 C CA . GLU A 1 848 ? 0.442 16.012 42.567 1.00 80.81 848 GLU A CA 1
ATOM 6832 C C . GLU A 1 848 ? -0.723 15.955 43.569 1.00 80.81 848 GLU A C 1
ATOM 6834 O O . GLU A 1 848 ? -1.780 16.562 43.390 1.00 80.81 848 GLU A O 1
ATOM 6839 N N . THR A 1 849 ? -0.569 15.191 44.653 1.00 53.66 849 THR A N 1
ATOM 6840 C CA . THR A 1 849 ? -1.616 15.091 45.677 1.00 53.66 849 THR A CA 1
ATOM 6841 C C . THR A 1 849 ? -1.675 16.354 46.544 1.00 53.66 849 THR A C 1
ATOM 6843 O O . THR A 1 849 ? -0.947 16.473 47.525 1.00 53.66 849 THR A O 1
ATOM 6846 N N . GLY A 1 850 ? -2.598 17.259 46.205 1.00 45.38 850 GLY A N 1
ATOM 6847 C CA . GLY A 1 850 ? -3.301 18.166 47.119 1.00 45.38 850 GLY A CA 1
ATOM 6848 C C . GLY A 1 850 ? -2.487 19.224 47.879 1.00 45.38 850 GLY A C 1
ATOM 6849 O O . GLY A 1 850 ? -2.218 19.055 49.064 1.00 45.38 850 GLY A O 1
ATOM 6850 N N . ALA A 1 851 ? -2.299 20.404 47.277 1.00 28.72 851 ALA A N 1
ATOM 6851 C CA . ALA A 1 851 ? -2.227 21.674 48.009 1.00 28.72 851 ALA A CA 1
ATOM 6852 C C . ALA A 1 851 ? -2.742 22.855 47.157 1.00 28.72 851 ALA A C 1
ATOM 6854 O O . ALA A 1 851 ? -2.076 23.322 46.247 1.00 28.72 851 ALA A O 1
ATOM 6855 N N . ARG A 1 852 ? -3.955 23.312 47.503 1.00 29.89 852 ARG A N 1
ATOM 6856 C CA . ARG A 1 852 ? -4.575 24.641 47.305 1.00 29.89 852 ARG A CA 1
ATOM 6857 C C . ARG A 1 852 ? -4.148 25.493 46.097 1.00 29.89 852 ARG A C 1
ATOM 6859 O O . ARG A 1 852 ? -3.057 26.053 46.061 1.00 29.89 852 ARG A O 1
ATOM 6866 N N . GLN A 1 853 ? -5.155 25.771 45.262 1.00 38.75 853 GLN A N 1
ATOM 6867 C CA . GLN A 1 853 ? -5.272 26.961 44.416 1.00 38.75 853 GLN A CA 1
ATOM 6868 C C . GLN A 1 853 ? -4.565 28.189 45.016 1.00 38.75 853 GLN A C 1
ATOM 6870 O O . GLN A 1 853 ? -4.939 28.674 46.089 1.00 38.75 853 GLN A O 1
ATOM 6875 N N . LYS A 1 854 ? -3.609 28.748 44.271 1.00 29.25 854 LYS A N 1
ATOM 6876 C CA . LYS A 1 854 ? -3.288 30.174 44.327 1.00 29.25 854 LYS A CA 1
ATOM 6877 C C . LYS A 1 854 ? -3.181 30.714 42.909 1.00 29.25 854 LYS A C 1
ATOM 6879 O O . LYS A 1 854 ? -2.223 30.448 42.194 1.00 29.25 854 LYS A O 1
ATOM 6884 N N . HIS A 1 855 ? -4.202 31.478 42.543 1.00 29.30 855 HIS A N 1
ATOM 6885 C CA . HIS A 1 855 ? -4.180 32.385 41.409 1.00 29.30 855 HIS A CA 1
ATOM 6886 C C . HIS A 1 855 ? -3.091 33.456 41.580 1.00 29.30 855 HIS A C 1
ATOM 6888 O O . HIS A 1 855 ? -2.868 33.961 42.680 1.00 29.30 855 HIS A O 1
ATOM 6894 N N . ASN A 1 856 ? -2.546 33.852 40.430 1.00 30.69 856 ASN A N 1
ATOM 6895 C CA . ASN A 1 856 ? -1.894 35.121 40.107 1.00 30.69 856 ASN A CA 1
ATOM 6896 C C . ASN A 1 856 ? -0.526 35.413 40.735 1.00 30.69 856 ASN A C 1
ATOM 6898 O O . ASN A 1 856 ? -0.415 36.139 41.719 1.00 30.69 856 ASN A O 1
ATOM 6902 N N . GLN A 1 857 ? 0.524 35.036 40.001 1.00 29.31 857 GLN A N 1
ATOM 6903 C CA . GLN A 1 857 ? 1.635 35.949 39.731 1.00 29.31 857 GLN A CA 1
ATOM 6904 C C . GLN A 1 857 ? 1.944 35.925 38.232 1.00 29.31 857 GLN A C 1
ATOM 6906 O O . GLN A 1 857 ? 2.142 34.865 37.645 1.00 29.31 857 GLN A O 1
ATOM 6911 N N . LYS A 1 858 ? 1.938 37.112 37.619 1.00 36.91 858 LYS A N 1
ATOM 6912 C CA . LYS A 1 858 ? 2.412 37.365 36.256 1.00 36.91 858 LYS A CA 1
ATOM 6913 C C . LYS A 1 858 ? 3.891 36.951 36.232 1.00 36.91 858 LYS A C 1
ATOM 6915 O O . LYS A 1 858 ? 4.702 37.603 36.882 1.00 36.91 858 LYS A O 1
ATOM 6920 N N . ARG A 1 859 ? 4.210 35.815 35.609 1.00 35.94 859 ARG A N 1
ATOM 6921 C CA . ARG A 1 859 ? 5.580 35.295 35.517 1.00 35.94 859 ARG A CA 1
ATOM 6922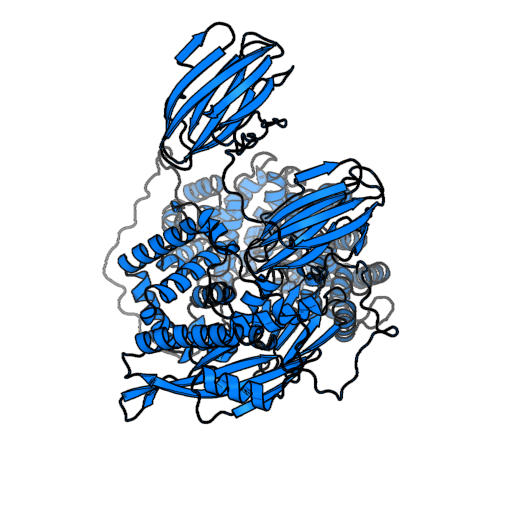 C C . ARG A 1 859 ? 6.274 36.006 34.358 1.00 35.94 859 ARG A C 1
ATOM 6924 O O . ARG A 1 859 ? 5.799 35.915 33.231 1.00 35.94 859 ARG A O 1
ATOM 6931 N N . GLU A 1 860 ? 7.355 36.726 34.643 1.00 40.31 860 GLU A N 1
ATOM 6932 C CA . GLU A 1 860 ? 8.332 37.086 33.613 1.00 40.31 860 GLU A CA 1
ATOM 6933 C C . GLU A 1 860 ? 8.897 35.781 33.044 1.00 40.31 860 GLU A C 1
ATOM 6935 O O . GLU A 1 860 ? 9.281 34.882 33.801 1.00 40.31 860 GLU A O 1
ATOM 6940 N N . LEU A 1 861 ? 8.847 35.640 31.720 1.00 45.97 861 LEU A N 1
ATOM 6941 C CA . LEU A 1 861 ? 9.424 34.491 31.032 1.00 45.97 861 LEU A CA 1
ATOM 6942 C C . LEU A 1 861 ? 10.947 34.519 31.229 1.00 45.97 861 LEU A C 1
ATOM 6944 O O . LEU A 1 861 ? 11.532 35.606 31.199 1.00 45.97 861 LEU A O 1
ATOM 6948 N N . PRO A 1 862 ? 11.596 33.363 31.459 1.00 54.62 862 PRO A N 1
ATOM 6949 C CA . PRO A 1 862 ? 13.050 33.309 31.549 1.00 54.62 862 PRO A CA 1
ATOM 6950 C C . PRO A 1 862 ? 13.685 33.855 30.256 1.00 54.62 862 PRO A C 1
ATOM 6952 O O . PRO A 1 862 ? 13.064 33.732 29.191 1.00 54.62 862 PRO A O 1
ATOM 6955 N N . PRO A 1 863 ? 14.887 34.462 30.332 1.00 54.00 863 PRO A N 1
ATOM 6956 C CA . PRO A 1 863 ? 15.551 35.006 29.159 1.00 54.00 863 PRO A CA 1
ATOM 6957 C C . PRO A 1 863 ? 15.714 33.926 28.092 1.00 54.00 863 PRO A C 1
ATOM 6959 O O . PRO A 1 863 ? 16.068 32.793 28.414 1.00 54.00 863 PRO A O 1
ATOM 6962 N N . PHE A 1 864 ? 15.392 34.260 26.850 1.00 66.31 864 PHE A N 1
ATOM 6963 C CA . PHE A 1 864 ? 15.621 33.373 25.719 1.00 66.31 864 PHE A CA 1
ATOM 6964 C C . PHE A 1 864 ? 17.120 33.402 25.392 1.00 66.31 864 PHE A C 1
ATOM 6966 O O . PHE A 1 864 ? 17.672 34.481 25.169 1.00 66.31 864 PHE A O 1
ATOM 6973 N N . GLU A 1 865 ? 17.768 32.239 25.439 1.00 70.94 865 GLU A N 1
ATOM 6974 C CA . GLU A 1 865 ? 19.146 32.059 24.974 1.00 70.94 865 GLU A CA 1
ATOM 6975 C C . GLU A 1 865 ? 19.098 31.579 23.528 1.00 70.94 865 GLU A C 1
ATOM 6977 O O . GLU A 1 865 ? 18.386 30.622 23.214 1.00 70.94 865 GLU A O 1
ATOM 6982 N N . GLU A 1 866 ? 19.822 32.269 22.655 1.00 76.25 866 GLU A N 1
ATOM 6983 C CA . GLU A 1 866 ? 19.955 31.868 21.261 1.00 76.25 866 GLU A CA 1
ATOM 6984 C C . GLU A 1 866 ? 20.804 30.595 21.125 1.00 76.25 866 GLU A C 1
ATOM 6986 O O . GLU A 1 866 ? 21.545 30.189 22.023 1.00 76.25 866 GLU A O 1
ATOM 6991 N N . THR A 1 867 ? 20.640 29.914 20.001 1.00 79.31 867 THR A N 1
ATOM 6992 C CA . THR A 1 867 ? 21.416 28.749 19.586 1.00 79.31 867 THR A CA 1
ATOM 6993 C C . THR A 1 867 ? 21.837 28.923 18.129 1.00 79.31 867 THR A C 1
ATOM 6995 O O . THR A 1 867 ? 20.976 29.080 17.270 1.00 79.31 867 THR A O 1
ATOM 6998 N N . GLU A 1 868 ? 23.139 28.845 17.862 1.00 77.00 868 GLU A N 1
ATOM 6999 C CA . GLU A 1 868 ? 23.699 28.942 16.508 1.00 77.00 868 GLU A CA 1
ATOM 7000 C C . GLU A 1 868 ? 23.649 27.614 15.726 1.00 77.00 868 GLU A C 1
ATOM 7002 O O . GLU A 1 868 ? 23.805 26.543 16.334 1.00 77.00 868 GLU A O 1
ATOM 7007 N N . PRO A 1 869 ? 23.525 27.645 14.380 1.00 80.88 869 PRO A N 1
ATOM 7008 C CA . PRO A 1 869 ? 23.377 28.841 13.538 1.00 80.88 869 PRO A CA 1
ATOM 7009 C C . PRO A 1 869 ? 21.918 29.313 13.453 1.00 80.88 869 PRO A C 1
ATOM 7011 O O . PRO A 1 869 ? 21.033 28.484 13.231 1.00 80.88 869 PRO A O 1
ATOM 7014 N N . ASN A 1 870 ? 21.654 30.614 13.544 1.00 86.81 870 ASN A N 1
ATOM 7015 C CA . ASN A 1 870 ? 20.310 31.200 13.376 1.00 86.81 870 ASN A CA 1
ATOM 7016 C C . ASN A 1 870 ? 20.249 32.306 12.304 1.00 86.81 870 ASN A C 1
ATOM 7018 O O . ASN A 1 870 ? 19.315 33.105 12.292 1.00 86.81 870 ASN A O 1
ATOM 7022 N N . ASP A 1 871 ? 21.187 32.299 11.364 1.00 86.19 871 ASP A N 1
ATOM 7023 C CA . ASP A 1 871 ? 21.419 33.359 10.375 1.00 86.19 871 ASP A CA 1
ATOM 7024 C C . ASP A 1 871 ? 20.364 33.417 9.248 1.00 86.19 871 ASP A C 1
ATOM 7026 O O . ASP A 1 871 ? 20.378 34.309 8.402 1.00 86.19 871 ASP A O 1
ATOM 7030 N N . HIS A 1 872 ? 19.427 32.463 9.181 1.00 81.00 872 HIS A N 1
ATOM 7031 C CA . HIS A 1 872 ? 18.422 32.384 8.116 1.00 81.00 872 HIS A CA 1
ATOM 7032 C C . HIS A 1 872 ? 17.016 32.133 8.684 1.00 81.00 872 HIS A C 1
ATOM 7034 O O . HIS A 1 872 ? 16.880 31.473 9.711 1.00 81.00 872 HIS A O 1
ATOM 7040 N N . PRO A 1 873 ? 15.930 32.573 8.015 1.00 74.38 873 PRO A N 1
ATOM 7041 C CA . PRO A 1 873 ? 14.556 32.241 8.410 1.00 74.38 873 PRO A CA 1
ATOM 7042 C C . PRO A 1 873 ? 14.294 30.758 8.717 1.00 74.38 873 PRO A C 1
ATOM 7044 O O . PRO A 1 873 ? 13.579 30.453 9.667 1.00 74.38 873 PRO A O 1
ATOM 7047 N N . ASP A 1 874 ? 14.909 29.840 7.966 1.00 76.12 874 ASP A N 1
ATOM 7048 C CA . ASP A 1 874 ? 14.735 28.386 8.141 1.00 76.12 874 ASP A CA 1
ATOM 7049 C C . ASP A 1 874 ? 15.479 27.827 9.366 1.00 76.12 874 ASP A C 1
ATOM 7051 O O . ASP A 1 874 ? 15.189 26.720 9.823 1.00 76.12 874 ASP A O 1
ATOM 7055 N N . THR A 1 875 ? 16.436 28.590 9.897 1.00 79.00 875 THR A N 1
ATOM 7056 C CA . THR A 1 875 ? 17.204 28.278 11.109 1.00 79.00 875 THR A CA 1
ATOM 7057 C C . THR A 1 875 ? 16.883 29.243 12.253 1.00 79.00 875 THR A C 1
ATOM 7059 O O . THR A 1 875 ? 17.546 29.219 13.285 1.00 79.00 875 THR A O 1
ATOM 7062 N N . ALA A 1 876 ? 15.849 30.077 12.094 1.00 80.00 876 ALA A N 1
ATOM 7063 C CA . ALA A 1 876 ? 15.533 31.145 13.026 1.00 80.00 876 ALA A CA 1
ATOM 7064 C C . ALA A 1 876 ? 15.231 30.620 14.433 1.00 80.00 876 ALA A C 1
ATOM 7066 O O . ALA A 1 876 ? 14.437 29.697 14.644 1.00 80.00 876 ALA A O 1
ATOM 7067 N N . ASN A 1 877 ? 15.794 31.304 15.418 1.00 79.81 877 ASN A N 1
ATOM 7068 C CA . ASN A 1 877 ? 15.593 31.002 16.818 1.00 79.81 877 ASN A CA 1
ATOM 7069 C C . ASN A 1 877 ? 14.201 31.452 17.281 1.00 79.81 877 ASN A C 1
ATOM 7071 O O . ASN A 1 877 ? 13.834 32.624 17.219 1.00 79.81 877 ASN A O 1
ATOM 7075 N N . GLY A 1 878 ? 13.390 30.520 17.772 1.00 75.62 878 GLY A N 1
ATOM 7076 C CA . GLY A 1 878 ? 12.054 30.821 18.279 1.00 75.62 878 GLY A CA 1
ATOM 7077 C C . GLY A 1 878 ? 11.251 29.563 18.605 1.00 75.62 878 GLY A C 1
ATOM 7078 O O . GLY A 1 878 ? 11.701 28.444 18.387 1.00 75.62 878 GLY A O 1
ATOM 7079 N N . LEU A 1 879 ? 10.053 29.675 19.177 1.00 69.06 879 LEU A N 1
ATOM 7080 C CA . LEU A 1 879 ? 9.211 30.870 19.263 1.00 69.06 879 LEU A CA 1
ATOM 7081 C C . LEU A 1 879 ? 9.528 31.788 20.462 1.00 69.06 879 LEU A C 1
ATOM 7083 O O . LEU A 1 879 ? 9.502 31.340 21.608 1.00 69.06 879 LEU A O 1
ATOM 7087 N N . ILE A 1 880 ? 9.766 33.081 20.211 1.00 72.81 880 ILE A N 1
ATOM 7088 C CA . ILE A 1 880 ? 9.947 34.098 21.263 1.00 72.81 880 ILE A CA 1
ATOM 7089 C C . ILE A 1 880 ? 8.614 34.775 21.567 1.00 72.81 880 ILE A C 1
ATOM 7091 O O . ILE A 1 880 ? 7.945 35.303 20.679 1.00 72.81 880 ILE A O 1
ATOM 7095 N N . HIS A 1 881 ? 8.231 34.800 22.842 1.00 70.38 881 HIS A N 1
ATOM 7096 C CA . HIS A 1 881 ? 6.959 35.385 23.263 1.00 70.38 881 HIS A CA 1
ATOM 7097 C C . HIS A 1 881 ? 7.076 36.875 23.610 1.00 70.38 881 HIS A C 1
ATOM 7099 O O . HIS A 1 881 ? 8.059 37.327 24.204 1.00 70.38 881 HIS A O 1
ATOM 7105 N N . VAL A 1 882 ? 6.012 37.640 23.336 1.00 65.94 882 VAL A N 1
ATOM 7106 C CA . VAL A 1 882 ? 5.899 39.048 23.752 1.00 65.94 882 VAL A CA 1
ATOM 7107 C C . VAL A 1 882 ? 6.010 39.155 25.280 1.00 65.94 882 VAL A C 1
ATOM 7109 O O . VAL A 1 882 ? 5.216 38.586 26.030 1.00 65.94 882 VAL A O 1
ATOM 7112 N N . GLY A 1 883 ? 7.008 39.902 25.750 1.00 65.81 883 GLY A N 1
ATOM 7113 C CA . GLY A 1 883 ? 7.377 40.061 27.157 1.00 65.81 883 GLY A CA 1
ATOM 7114 C C . GLY A 1 883 ? 8.634 39.290 27.575 1.00 65.81 883 GLY A C 1
ATOM 7115 O O . GLY A 1 883 ? 9.133 39.529 28.676 1.00 65.81 883 GLY A O 1
ATOM 7116 N N . GLN A 1 884 ? 9.170 38.415 26.720 1.00 69.00 884 GLN A N 1
ATOM 7117 C CA . GLN A 1 884 ? 10.446 37.731 26.928 1.00 69.00 884 GLN A CA 1
ATOM 7118 C C . GLN A 1 884 ? 11.611 38.646 26.511 1.00 69.00 884 GLN A C 1
ATOM 7120 O O . GLN A 1 884 ? 11.538 39.359 25.509 1.00 69.00 884 GLN A O 1
ATOM 7125 N N . SER A 1 885 ? 12.674 38.684 27.317 1.00 75.06 885 SER A N 1
ATOM 7126 C CA . SER A 1 885 ? 13.939 39.335 26.938 1.00 75.06 885 SER A CA 1
ATOM 7127 C C . SER A 1 885 ? 14.896 38.268 26.426 1.00 75.06 885 SER A C 1
ATOM 7129 O O . SER A 1 885 ? 14.866 37.150 26.930 1.00 75.06 885 SER A O 1
ATOM 7131 N N . LEU A 1 886 ? 15.737 38.599 25.460 1.00 86.81 886 LEU A N 1
ATOM 7132 C CA . LEU A 1 886 ? 16.734 37.686 24.913 1.00 86.81 886 LEU A CA 1
ATOM 7133 C C . LEU A 1 886 ? 18.097 38.364 24.876 1.00 86.81 886 LEU A C 1
ATOM 7135 O O . LEU A 1 886 ? 18.180 39.593 24.804 1.00 86.81 886 LEU A O 1
ATOM 7139 N N . SER A 1 887 ? 19.151 37.568 24.964 1.00 83.44 887 SER A N 1
ATOM 7140 C CA . SER A 1 887 ? 20.530 38.023 24.819 1.00 83.44 887 SER A CA 1
ATOM 7141 C C . SER A 1 887 ? 21.164 37.262 23.674 1.00 83.44 887 SER A C 1
ATOM 7143 O O . SER A 1 887 ? 21.008 36.045 23.628 1.00 83.44 887 SER A O 1
ATOM 7145 N N . GLY A 1 888 ? 21.851 37.994 22.800 1.00 86.69 888 GLY A N 1
ATOM 7146 C CA . GLY A 1 888 ? 22.492 37.431 21.624 1.00 86.69 888 GLY A CA 1
ATOM 7147 C C . GLY A 1 888 ? 23.876 38.000 21.351 1.00 86.69 888 GLY A C 1
ATOM 7148 O O . GLY A 1 888 ? 24.255 39.038 21.921 1.00 86.69 888 GLY A O 1
ATOM 7149 N N . THR A 1 889 ? 24.651 37.301 20.531 1.00 89.81 889 THR A N 1
ATOM 7150 C CA . THR A 1 889 ? 26.050 37.582 20.239 1.00 89.81 889 THR A CA 1
ATOM 7151 C C . THR A 1 889 ? 26.410 37.313 18.780 1.00 89.81 889 THR A C 1
ATOM 7153 O O . THR A 1 889 ? 26.492 36.163 18.393 1.00 89.81 889 THR A O 1
ATOM 7156 N N . LEU A 1 890 ? 26.790 38.357 18.034 1.00 87.38 890 LEU A N 1
ATOM 7157 C CA . LEU A 1 890 ? 27.316 38.237 16.669 1.00 87.38 890 LEU A CA 1
ATOM 7158 C C . LEU A 1 890 ? 28.848 38.231 16.683 1.00 87.38 890 LEU A C 1
ATOM 7160 O O . LEU A 1 890 ? 29.482 39.294 16.593 1.00 87.38 890 LEU A O 1
ATOM 7164 N N . ASN A 1 891 ? 29.456 37.052 16.820 1.00 87.50 891 ASN A N 1
ATOM 7165 C CA . ASN A 1 891 ? 30.901 36.904 17.048 1.00 87.50 891 ASN A CA 1
ATOM 7166 C C . ASN A 1 891 ? 31.659 36.366 15.827 1.00 87.50 891 ASN A C 1
ATOM 7168 O O . ASN A 1 891 ? 31.270 35.394 15.184 1.00 87.50 891 ASN A O 1
ATOM 7172 N N . GLY A 1 892 ? 32.816 36.956 15.521 1.00 85.75 892 GLY A N 1
ATOM 7173 C CA . GLY A 1 892 ? 33.667 36.500 14.422 1.00 85.75 892 GLY A CA 1
ATOM 7174 C C . GLY A 1 892 ? 32.943 36.483 13.068 1.00 85.75 892 GLY A C 1
ATOM 7175 O O . GLY A 1 892 ? 32.604 37.543 12.538 1.00 85.75 892 GLY A O 1
ATOM 7176 N N . GLY A 1 893 ? 32.770 35.280 12.503 1.00 79.88 893 GLY A N 1
ATOM 7177 C CA . GLY A 1 893 ? 32.162 35.033 11.189 1.00 79.88 893 GLY A CA 1
ATOM 7178 C C . GLY A 1 893 ? 30.634 34.991 11.166 1.00 79.88 893 GLY A C 1
ATOM 7179 O O . GLY A 1 893 ? 30.087 34.840 10.082 1.00 79.88 893 GLY A O 1
ATOM 7180 N N . ASP A 1 894 ? 29.985 35.132 12.318 1.00 86.69 894 ASP A N 1
ATOM 7181 C CA . ASP A 1 894 ? 28.538 35.285 12.451 1.00 86.69 894 ASP A CA 1
ATOM 7182 C C . ASP A 1 894 ? 28.171 36.776 12.311 1.00 86.69 894 ASP A C 1
ATOM 7184 O O . ASP A 1 894 ? 28.709 37.648 13.012 1.00 86.69 894 ASP A O 1
ATOM 7188 N N . TRP A 1 895 ? 27.340 37.069 11.307 1.00 88.50 895 TRP A N 1
ATOM 7189 C CA . TRP A 1 895 ? 26.971 38.425 10.897 1.00 88.50 895 TRP A CA 1
ATOM 7190 C C . TRP A 1 895 ? 25.526 38.785 11.211 1.00 88.50 895 TRP A C 1
ATOM 7192 O O . TRP A 1 895 ? 25.212 39.984 11.218 1.00 88.50 895 TRP A O 1
ATOM 7202 N N . GLU A 1 896 ? 24.667 37.798 11.445 1.00 91.88 896 GLU A N 1
ATOM 7203 C CA . GLU A 1 896 ? 23.239 38.018 11.559 1.00 91.88 896 GLU A CA 1
ATOM 7204 C C . GLU A 1 896 ? 22.512 36.914 12.332 1.00 91.88 896 GLU A C 1
ATOM 7206 O O . GLU A 1 896 ? 22.770 35.742 12.129 1.00 91.88 896 GLU A O 1
ATOM 7211 N N . ASP A 1 897 ? 21.547 37.321 13.158 1.00 92.81 897 ASP A N 1
ATOM 7212 C CA . ASP A 1 897 ? 20.663 36.466 13.943 1.00 92.81 897 ASP A CA 1
ATOM 7213 C C . ASP A 1 897 ? 19.213 36.665 13.495 1.00 92.81 897 ASP A C 1
ATOM 7215 O O . ASP A 1 897 ? 18.701 37.793 13.458 1.00 92.81 897 ASP A O 1
ATOM 7219 N N . VAL A 1 898 ? 18.486 35.581 13.245 1.00 88.38 898 VAL A N 1
ATOM 7220 C CA . VAL A 1 898 ? 17.057 35.619 12.917 1.00 88.38 898 VAL A CA 1
ATOM 7221 C C . VAL A 1 898 ? 16.235 35.007 14.047 1.00 88.38 898 VAL A C 1
ATOM 7223 O O . VAL A 1 898 ? 16.483 33.892 14.502 1.00 88.38 898 VAL A O 1
ATOM 7226 N N . PHE A 1 899 ? 15.195 35.726 14.473 1.00 91.00 899 PHE A N 1
ATOM 7227 C CA . PHE A 1 899 ? 14.279 35.308 15.531 1.00 91.00 899 PHE A CA 1
ATOM 7228 C C . PHE A 1 899 ? 12.831 35.206 15.049 1.00 91.00 899 PHE A C 1
ATOM 7230 O O . PHE A 1 899 ? 12.350 36.089 14.335 1.00 91.00 899 PHE A O 1
ATOM 7237 N N . LEU A 1 900 ? 12.112 34.174 15.496 1.00 88.62 900 LEU A N 1
ATOM 7238 C CA . LEU A 1 900 ? 10.713 33.924 15.139 1.00 88.62 900 LEU A CA 1
ATOM 7239 C C . LEU A 1 900 ? 9.752 34.347 16.259 1.00 88.62 900 LEU A C 1
ATOM 7241 O O . LEU A 1 900 ? 9.873 33.890 17.400 1.00 88.62 900 LEU A O 1
ATOM 7245 N N . ILE A 1 901 ? 8.770 35.191 15.928 1.00 85.75 901 ILE A N 1
ATOM 7246 C CA . ILE A 1 901 ? 7.797 35.746 16.882 1.00 85.75 901 ILE A CA 1
ATOM 7247 C C . ILE A 1 901 ? 6.368 35.573 16.361 1.00 85.75 901 ILE A C 1
ATOM 7249 O O . ILE A 1 901 ? 6.038 36.066 15.281 1.00 85.75 901 ILE A O 1
ATOM 7253 N N . ASP A 1 902 ? 5.504 34.956 17.173 1.00 81.56 902 ASP A N 1
ATOM 7254 C CA . ASP A 1 902 ? 4.064 34.862 16.908 1.00 81.56 902 ASP A CA 1
ATOM 7255 C C . ASP A 1 902 ? 3.319 35.921 17.711 1.00 81.56 902 ASP A C 1
ATOM 7257 O O . ASP A 1 902 ? 3.480 36.076 18.926 1.00 81.56 902 ASP A O 1
ATOM 7261 N N . VAL A 1 903 ? 2.478 36.661 16.999 1.00 78.25 903 VAL A N 1
ATOM 7262 C CA . VAL A 1 903 ? 1.537 37.609 17.574 1.00 78.25 903 VAL A CA 1
ATOM 7263 C C . VAL A 1 903 ? 0.146 36.987 17.481 1.00 78.25 903 VAL A C 1
ATOM 7265 O O . VAL A 1 903 ? -0.452 36.956 16.409 1.00 78.25 903 VAL A O 1
ATOM 7268 N N . ASP A 1 904 ? -0.389 36.515 18.608 1.00 75.06 904 ASP A N 1
ATOM 7269 C CA . ASP A 1 904 ? -1.670 35.787 18.650 1.00 75.06 904 ASP A CA 1
ATOM 7270 C C . ASP A 1 904 ? -2.889 36.654 18.277 1.00 75.06 904 ASP A C 1
ATOM 7272 O O . ASP A 1 904 ? -3.900 36.160 17.782 1.00 75.06 904 ASP A O 1
ATOM 7276 N N . GLN A 1 905 ? -2.817 37.965 18.528 1.00 75.38 905 GLN A N 1
ATOM 7277 C CA . GLN A 1 905 ? -3.891 38.928 18.253 1.00 75.38 905 GLN A CA 1
ATOM 7278 C C . GLN A 1 905 ? -3.322 40.322 17.935 1.00 75.38 905 GLN A C 1
ATOM 7280 O O . GLN A 1 905 ? -2.275 40.678 18.490 1.00 75.38 905 GLN A O 1
ATOM 7285 N N . PRO A 1 906 ? -4.002 41.149 17.111 1.00 78.50 906 PRO A N 1
ATOM 7286 C CA . PRO A 1 906 ? -3.519 42.482 16.763 1.00 78.50 906 PRO A CA 1
ATOM 7287 C C . PRO A 1 906 ? -3.193 43.326 18.001 1.00 78.50 906 PRO A C 1
ATOM 7289 O O . PRO A 1 906 ? -4.034 43.527 18.882 1.00 78.50 906 PRO A O 1
ATOM 7292 N N . SER A 1 907 ? -1.959 43.818 18.089 1.00 80.56 907 SER A N 1
ATOM 7293 C CA . SER A 1 907 ? -1.438 44.476 19.291 1.00 80.56 907 SER A CA 1
ATOM 7294 C C . SER A 1 907 ? -0.451 45.603 18.963 1.00 80.56 907 SER A C 1
ATOM 7296 O O . SER A 1 907 ? -0.063 45.822 17.815 1.00 80.56 907 SER A O 1
ATOM 7298 N N . LEU A 1 908 ? -0.108 46.413 19.969 1.00 82.44 908 LEU A N 1
ATOM 7299 C CA . LEU A 1 908 ? 0.872 47.494 19.845 1.00 82.44 908 LEU A CA 1
ATOM 7300 C C . LEU A 1 908 ? 2.197 47.014 20.438 1.00 82.44 908 LEU A C 1
ATOM 7302 O O . LEU A 1 908 ? 2.330 46.996 21.659 1.00 82.44 908 LEU A O 1
ATOM 7306 N N . LEU A 1 909 ? 3.150 46.673 19.576 1.00 86.81 909 LEU A N 1
ATOM 7307 C CA . LEU A 1 909 ? 4.410 46.039 19.945 1.00 86.81 909 LEU A CA 1
ATOM 7308 C C . LEU A 1 909 ? 5.550 47.069 19.969 1.00 86.81 909 LEU A C 1
ATOM 7310 O O . LEU A 1 909 ? 5.579 48.021 19.179 1.00 86.81 909 LEU A O 1
ATOM 7314 N N . GLN A 1 910 ? 6.475 46.918 20.913 1.00 88.81 910 GLN A N 1
ATOM 7315 C CA . GLN A 1 910 ? 7.705 47.693 21.014 1.00 88.81 910 GLN A CA 1
ATOM 7316 C C . GLN A 1 910 ? 8.922 46.767 21.026 1.00 88.81 910 GLN A C 1
ATOM 7318 O O . GLN A 1 910 ? 9.112 45.998 21.966 1.00 88.81 910 GLN A O 1
ATOM 7323 N N . ILE A 1 911 ? 9.789 46.921 20.027 1.00 90.50 911 ILE A N 1
ATOM 7324 C CA . ILE A 1 911 ? 11.079 46.229 19.957 1.00 90.50 911 ILE A CA 1
ATOM 7325 C C . ILE A 1 911 ? 12.153 47.173 20.486 1.00 90.50 911 ILE A C 1
ATOM 7327 O O . ILE A 1 911 ? 12.210 48.337 20.079 1.00 90.50 911 ILE A O 1
ATOM 7331 N N . LYS A 1 912 ? 12.987 46.692 21.408 1.00 90.12 912 LYS A N 1
ATOM 7332 C CA . LYS A 1 912 ? 14.144 47.416 21.946 1.00 90.12 912 LYS A CA 1
ATOM 7333 C C . LYS A 1 912 ? 15.374 46.530 21.886 1.00 90.12 912 LYS A C 1
ATOM 7335 O O . LYS A 1 912 ? 15.354 45.462 22.481 1.00 90.12 912 LYS A O 1
ATOM 7340 N N . LEU A 1 913 ? 16.436 47.010 21.257 1.00 92.62 913 LEU A N 1
ATOM 7341 C CA . LEU A 1 913 ? 17.757 46.396 21.304 1.00 92.62 913 LEU A CA 1
ATOM 7342 C C . LEU A 1 913 ? 18.688 47.302 22.113 1.00 92.62 913 LEU A C 1
ATOM 7344 O O . LEU A 1 913 ? 18.772 48.504 21.856 1.00 92.62 913 LEU A O 1
ATOM 7348 N N . GLU A 1 914 ? 19.362 46.734 23.103 1.00 91.75 914 GLU A N 1
ATOM 7349 C CA . GLU A 1 914 ? 20.427 47.357 23.881 1.00 91.75 914 GLU A CA 1
ATOM 7350 C C . GLU A 1 914 ? 21.747 46.673 23.545 1.00 91.75 914 GLU A C 1
ATOM 7352 O O . GLU A 1 914 ? 21.904 45.475 23.758 1.00 91.75 914 GLU A O 1
ATOM 7357 N N . ARG A 1 915 ? 22.703 47.437 23.027 1.00 89.38 915 ARG A N 1
ATOM 7358 C CA . ARG A 1 915 ? 24.057 46.950 22.786 1.00 89.38 915 ARG A CA 1
ATOM 7359 C C . ARG A 1 915 ? 24.756 46.786 24.138 1.00 89.38 915 ARG A C 1
ATOM 7361 O O . ARG A 1 915 ? 24.694 47.671 24.995 1.00 89.38 915 ARG A O 1
ATOM 7368 N N . LEU A 1 916 ? 25.404 45.650 24.338 1.00 87.75 916 LEU A N 1
ATOM 7369 C CA . LEU A 1 916 ? 26.204 45.325 25.519 1.00 87.75 916 LEU A CA 1
ATOM 7370 C C . LEU A 1 916 ? 27.703 45.345 25.184 1.00 87.75 916 LEU A C 1
ATOM 7372 O O . LEU A 1 916 ? 28.505 45.749 26.024 1.00 87.75 916 LEU A O 1
ATOM 7376 N N . LEU A 1 917 ? 28.058 44.975 23.950 1.00 86.62 917 LEU A N 1
ATOM 7377 C CA . LEU A 1 917 ? 29.400 45.037 23.366 1.00 86.62 917 LEU A CA 1
ATOM 7378 C C . LEU A 1 917 ? 29.283 45.375 21.868 1.00 86.62 917 LEU A C 1
ATOM 7380 O O . LEU A 1 917 ? 28.322 44.945 21.232 1.00 86.62 917 LEU A O 1
ATOM 7384 N N . GLY A 1 918 ? 30.236 46.142 21.328 1.00 83.69 918 GLY A N 1
ATOM 7385 C CA . GLY A 1 918 ? 30.228 46.589 19.930 1.00 83.69 918 GLY A CA 1
ATOM 7386 C C . GLY A 1 918 ? 29.291 47.774 19.652 1.00 83.69 918 GLY A C 1
ATOM 7387 O O . GLY A 1 918 ? 28.483 48.175 20.497 1.00 83.69 918 GLY A O 1
ATOM 7388 N N . THR A 1 919 ? 29.426 48.385 18.476 1.00 81.56 919 THR A N 1
ATOM 7389 C CA . THR A 1 919 ? 28.690 49.596 18.074 1.00 81.56 919 THR A CA 1
ATOM 7390 C C . THR A 1 919 ? 27.843 49.433 16.812 1.00 81.56 919 THR A C 1
ATOM 7392 O O . THR A 1 919 ? 26.797 50.080 16.712 1.00 81.56 919 THR A O 1
ATOM 7395 N N . ASP A 1 920 ? 28.209 48.537 15.903 1.00 86.94 920 ASP A N 1
ATOM 7396 C CA . ASP A 1 920 ? 27.706 48.461 14.532 1.00 86.94 920 ASP A CA 1
ATOM 7397 C C . ASP A 1 920 ? 26.684 47.336 14.321 1.00 86.94 920 ASP A C 1
ATOM 7399 O O . ASP A 1 920 ? 26.832 46.516 13.420 1.00 86.94 920 ASP A O 1
ATOM 7403 N N . VAL A 1 921 ? 25.612 47.325 15.122 1.00 90.19 921 VAL A N 1
ATOM 7404 C CA . VAL A 1 921 ? 24.475 46.388 15.003 1.00 90.19 921 VAL A CA 1
ATOM 7405 C C . VAL A 1 921 ? 23.159 47.125 14.763 1.00 90.19 921 VAL A C 1
ATOM 7407 O O . VAL A 1 921 ? 22.949 48.217 15.298 1.00 90.19 921 VAL A O 1
ATOM 7410 N N . SER A 1 922 ? 22.261 46.530 13.980 1.00 87.69 922 SER A N 1
ATOM 7411 C CA . SER A 1 922 ? 20.886 46.996 13.777 1.00 87.69 922 SER A CA 1
ATOM 7412 C C . SER A 1 922 ? 19.901 45.829 13.728 1.00 87.69 922 SER A C 1
ATOM 7414 O O . SER A 1 922 ? 20.303 44.675 13.826 1.00 87.69 922 SER A O 1
ATOM 7416 N N . TRP A 1 923 ? 18.603 46.119 13.607 1.00 91.94 923 TRP A N 1
ATOM 7417 C CA . TRP A 1 923 ? 17.588 45.082 13.430 1.00 91.94 923 TRP A CA 1
ATOM 7418 C C . TRP A 1 923 ? 16.503 45.482 12.429 1.00 91.94 923 TRP A C 1
ATOM 7420 O O . TRP A 1 923 ? 16.260 46.664 12.186 1.00 91.94 923 TRP A O 1
ATOM 7430 N N . MET A 1 924 ? 15.826 44.492 11.857 1.00 87.06 924 MET A N 1
ATOM 7431 C CA . MET A 1 924 ? 14.682 44.670 10.973 1.00 87.06 924 MET A CA 1
ATOM 7432 C C . MET A 1 924 ? 13.568 43.662 11.265 1.00 87.06 924 MET A C 1
ATOM 7434 O O . MET A 1 924 ? 13.821 42.549 11.711 1.00 87.06 924 MET A O 1
ATOM 7438 N N . TRP A 1 925 ? 12.326 44.060 11.006 1.00 85.69 925 TRP A N 1
ATOM 7439 C CA . TRP A 1 925 ? 11.126 43.264 11.262 1.00 85.69 925 TRP A CA 1
ATOM 7440 C C . TRP A 1 925 ? 10.295 43.082 9.992 1.00 85.69 925 TRP A C 1
ATOM 7442 O O . TRP A 1 925 ? 9.972 44.075 9.326 1.00 85.69 925 TRP A O 1
ATOM 7452 N N . TYR A 1 926 ? 9.901 41.844 9.682 1.00 80.12 926 TYR A N 1
ATOM 7453 C CA . TYR A 1 926 ? 9.054 41.535 8.525 1.00 80.12 926 TYR A CA 1
ATOM 7454 C C . TYR A 1 926 ? 8.142 40.309 8.755 1.00 80.12 926 TYR A C 1
ATOM 7456 O O . TYR A 1 926 ? 8.508 39.397 9.491 1.00 80.12 926 TYR A O 1
ATOM 7464 N N . PRO A 1 927 ? 6.926 40.284 8.172 1.00 81.44 927 PRO A N 1
ATOM 7465 C CA . PRO A 1 927 ? 6.001 39.149 8.278 1.00 81.44 927 PRO A CA 1
ATOM 7466 C C . PRO A 1 927 ? 6.496 37.908 7.524 1.00 81.44 927 PRO A C 1
ATOM 7468 O O . PRO A 1 927 ? 7.086 38.020 6.447 1.00 81.44 927 PRO A O 1
ATOM 7471 N N . GLU A 1 928 ? 6.190 36.723 8.055 1.00 72.94 928 GLU A N 1
ATOM 7472 C CA . GLU A 1 928 ? 6.432 35.454 7.366 1.00 72.94 928 GLU A CA 1
ATOM 7473 C C . GLU A 1 928 ? 5.579 35.376 6.087 1.00 72.94 928 GLU A C 1
ATOM 7475 O O . GLU A 1 928 ? 4.366 35.585 6.110 1.00 72.94 928 GLU A O 1
ATOM 7480 N N . GLY A 1 929 ? 6.229 35.131 4.944 1.00 65.56 929 GLY A N 1
ATOM 7481 C CA . GLY A 1 929 ? 5.561 34.959 3.649 1.00 65.56 929 GLY A CA 1
ATOM 7482 C C . GLY A 1 929 ? 5.304 36.232 2.826 1.00 65.56 929 GLY A C 1
ATOM 7483 O O . GLY A 1 929 ? 4.751 36.124 1.735 1.00 65.56 929 GLY A O 1
ATOM 7484 N N . ASN A 1 930 ? 5.709 37.433 3.269 1.00 60.00 930 ASN A N 1
ATOM 7485 C CA . ASN A 1 930 ? 5.559 38.653 2.457 1.00 60.00 930 ASN A CA 1
ATOM 7486 C C . ASN A 1 930 ? 6.804 39.561 2.490 1.00 60.00 930 ASN A C 1
ATOM 7488 O O . ASN A 1 930 ? 6.978 40.364 3.407 1.00 60.00 930 ASN A O 1
ATOM 7492 N N . LYS A 1 931 ? 7.637 39.465 1.440 1.00 53.06 931 LYS A N 1
ATOM 7493 C CA . LYS A 1 931 ? 8.867 40.262 1.250 1.00 53.06 931 LYS A CA 1
ATOM 7494 C C . LYS A 1 931 ? 8.637 41.634 0.584 1.00 53.06 931 LYS A C 1
ATOM 7496 O O . LYS A 1 931 ? 9.593 42.382 0.411 1.00 53.06 931 LYS A O 1
ATOM 7501 N N . GLU A 1 932 ? 7.403 41.980 0.195 1.00 43.97 932 GLU A N 1
ATOM 7502 C CA . GLU A 1 932 ? 7.099 43.214 -0.559 1.00 43.97 932 GLU A CA 1
ATOM 7503 C C . GLU A 1 932 ? 6.788 44.433 0.327 1.00 43.97 932 GLU A C 1
ATOM 7505 O O . GLU A 1 932 ? 6.798 45.572 -0.148 1.00 43.97 932 GLU A O 1
ATOM 7510 N N . ARG A 1 933 ? 6.513 44.237 1.625 1.00 54.47 933 ARG A N 1
ATOM 7511 C CA . ARG A 1 933 ? 6.374 45.360 2.567 1.00 54.47 933 ARG A CA 1
ATOM 7512 C C . ARG A 1 933 ? 7.761 45.853 2.995 1.00 54.47 933 ARG A C 1
ATOM 7514 O O . ARG A 1 933 ? 8.599 45.019 3.328 1.00 54.47 933 ARG A O 1
ATOM 7521 N N . PRO A 1 934 ? 8.015 47.178 3.045 1.00 54.22 934 PRO A N 1
ATOM 7522 C CA . PRO A 1 934 ? 9.297 47.680 3.523 1.00 54.22 934 PRO A CA 1
ATOM 7523 C C . PRO A 1 934 ? 9.530 47.186 4.960 1.00 54.22 934 PRO A C 1
ATOM 7525 O O . PRO A 1 934 ? 8.623 47.330 5.791 1.00 54.22 934 PRO A O 1
ATOM 7528 N N . PRO A 1 935 ? 10.701 46.592 5.257 1.00 64.19 935 PRO A N 1
ATOM 7529 C CA . PRO A 1 935 ? 10.991 46.078 6.586 1.00 64.19 935 PRO A CA 1
ATOM 7530 C C . PRO A 1 935 ? 10.964 47.224 7.595 1.00 64.19 935 PRO A C 1
ATOM 7532 O O . PRO A 1 935 ? 11.439 48.330 7.316 1.00 64.19 935 PRO A O 1
ATOM 7535 N N . LEU A 1 936 ? 10.396 46.974 8.773 1.00 78.31 936 LEU A N 1
ATOM 7536 C CA . LEU A 1 936 ? 10.381 47.980 9.824 1.00 78.31 936 LEU A CA 1
ATOM 7537 C C . LEU A 1 936 ? 11.725 47.972 10.557 1.00 78.31 936 LEU A C 1
ATOM 7539 O O . LEU A 1 936 ? 12.172 46.928 11.023 1.00 78.31 936 LEU A O 1
ATOM 7543 N N . THR A 1 937 ? 12.340 49.144 10.681 1.00 83.12 937 THR A N 1
ATOM 7544 C CA . THR A 1 937 ? 13.648 49.351 11.313 1.00 83.12 937 THR A CA 1
ATOM 7545 C C . THR A 1 937 ? 13.529 50.276 12.538 1.00 83.12 937 THR A C 1
ATOM 7547 O O . THR A 1 937 ? 12.473 50.889 12.754 1.00 83.12 937 THR A O 1
ATOM 7550 N N . PRO A 1 938 ? 14.570 50.388 13.388 1.00 86.69 938 PRO A N 1
ATOM 7551 C CA . PRO A 1 938 ? 14.532 51.241 14.568 1.00 86.69 938 PRO A CA 1
ATOM 7552 C C . PRO A 1 938 ? 14.237 52.705 14.218 1.00 86.69 938 PRO A C 1
ATOM 7554 O O . PRO A 1 938 ? 14.921 53.311 13.398 1.00 86.69 938 PRO A O 1
ATOM 7557 N N . THR A 1 939 ? 13.255 53.311 14.890 1.00 82.12 939 THR A N 1
ATOM 7558 C CA . THR A 1 939 ? 12.862 54.716 14.665 1.00 82.12 939 THR A CA 1
ATOM 7559 C C . THR A 1 939 ? 13.441 55.685 15.699 1.00 82.12 939 THR A C 1
ATOM 7561 O O . THR A 1 939 ? 13.360 56.897 15.517 1.00 82.12 939 THR A O 1
ATOM 7564 N N . ALA A 1 940 ? 13.986 55.175 16.807 1.00 83.31 940 ALA A N 1
ATOM 7565 C CA . ALA A 1 940 ? 14.624 55.966 17.857 1.00 83.31 940 ALA A CA 1
ATOM 7566 C C . ALA A 1 940 ? 15.932 55.305 18.307 1.00 83.31 940 ALA A C 1
ATOM 7568 O O . ALA A 1 940 ? 15.929 54.124 18.661 1.00 83.31 940 ALA A O 1
ATOM 7569 N N . ILE A 1 941 ? 17.022 56.078 18.325 1.00 85.25 941 ILE A N 1
ATOM 7570 C CA . ILE A 1 941 ? 18.356 55.659 18.774 1.00 85.25 941 ILE A CA 1
ATOM 7571 C C . ILE A 1 941 ? 18.802 56.618 19.883 1.00 85.25 941 ILE A C 1
ATOM 7573 O O . ILE A 1 941 ? 18.838 57.828 19.667 1.00 85.25 941 ILE A O 1
ATOM 7577 N N . ASP A 1 942 ? 19.124 56.082 21.059 1.00 81.88 942 ASP A N 1
ATOM 7578 C CA . ASP A 1 942 ? 19.604 56.838 22.220 1.00 81.88 942 ASP A CA 1
ATOM 7579 C C . ASP A 1 942 ? 20.765 56.091 22.887 1.00 81.88 942 ASP A C 1
ATOM 7581 O O . ASP A 1 942 ? 20.589 55.019 23.476 1.00 81.88 942 ASP A O 1
ATOM 7585 N N . GLY A 1 943 ? 21.977 56.636 22.749 1.00 84.62 943 GLY A N 1
ATOM 7586 C CA . GLY A 1 943 ? 23.200 56.013 23.248 1.00 84.62 943 GLY A CA 1
ATOM 7587 C C . GLY A 1 943 ? 23.345 54.575 22.748 1.00 84.62 943 GLY A C 1
ATOM 7588 O O . GLY A 1 943 ? 23.431 54.336 21.545 1.00 84.62 943 GLY A O 1
ATOM 7589 N N . ASN A 1 944 ? 23.349 53.604 23.667 1.00 85.50 944 ASN A N 1
ATOM 7590 C CA . ASN A 1 944 ? 23.498 52.186 23.332 1.00 85.50 944 ASN A CA 1
ATOM 7591 C C . ASN A 1 944 ? 22.189 51.446 23.025 1.00 85.50 944 ASN A C 1
ATOM 7593 O O . ASN A 1 944 ? 22.200 50.225 22.899 1.00 85.50 944 ASN A O 1
ATOM 7597 N N . ARG A 1 945 ? 21.060 52.153 22.912 1.00 88.12 945 ARG A N 1
ATOM 7598 C CA . ARG A 1 945 ? 19.738 51.548 22.720 1.00 88.12 945 ARG A CA 1
ATOM 7599 C C . ARG A 1 945 ? 19.088 52.010 21.427 1.00 88.12 945 ARG A C 1
ATOM 7601 O O . ARG A 1 945 ? 19.158 53.185 21.072 1.00 88.12 945 ARG A O 1
ATOM 7608 N N . MET A 1 946 ? 18.384 51.099 20.768 1.00 91.00 946 MET A N 1
ATOM 7609 C CA . MET A 1 946 ? 17.556 51.390 19.603 1.00 91.00 946 MET A CA 1
ATOM 7610 C C . MET A 1 946 ? 16.184 50.738 19.735 1.00 91.00 946 MET A C 1
ATOM 7612 O O . MET A 1 946 ? 16.054 49.646 20.285 1.00 91.00 946 MET A O 1
ATOM 7616 N N . SER A 1 947 ? 15.135 51.416 19.271 1.00 91.56 947 SER A N 1
ATOM 7617 C CA . SER A 1 947 ? 13.773 50.899 19.390 1.00 91.56 947 SER A CA 1
ATOM 7618 C C . SER A 1 947 ? 12.821 51.406 18.313 1.00 91.56 947 SER A C 1
ATOM 7620 O O . SER A 1 947 ? 13.012 52.489 17.758 1.00 91.56 947 SER A O 1
ATOM 7622 N N . ALA A 1 948 ? 11.755 50.645 18.072 1.00 87.94 948 ALA A N 1
ATOM 7623 C CA . ALA A 1 948 ? 10.579 51.105 17.341 1.00 87.94 948 ALA A CA 1
ATOM 7624 C C . ALA A 1 948 ? 9.310 50.608 18.035 1.00 87.94 948 ALA A C 1
ATOM 7626 O O . ALA A 1 948 ? 9.306 49.553 18.672 1.00 87.94 948 ALA A O 1
ATOM 7627 N N . LYS A 1 949 ? 8.230 51.383 17.919 1.00 90.31 949 LYS A N 1
ATOM 7628 C CA . LYS A 1 949 ? 6.910 51.030 18.448 1.00 90.31 949 LYS A CA 1
ATOM 7629 C C . LYS A 1 949 ? 5.872 51.164 17.346 1.00 90.31 949 LYS A C 1
ATOM 7631 O O . LYS A 1 949 ? 5.765 52.227 16.741 1.00 90.31 949 LYS A O 1
ATOM 7636 N N . PHE A 1 950 ? 5.109 50.108 17.100 1.00 85.81 950 PHE A N 1
ATOM 7637 C CA . PHE A 1 950 ? 4.230 50.017 15.938 1.00 85.81 950 PHE A CA 1
ATOM 7638 C C . PHE A 1 950 ? 3.059 49.070 16.205 1.00 85.81 950 PHE A C 1
ATOM 7640 O O . PHE A 1 950 ? 3.095 48.247 17.118 1.00 85.81 950 PHE A O 1
ATOM 7647 N N . LYS A 1 951 ? 1.978 49.231 15.437 1.00 83.44 951 LYS A N 1
ATOM 7648 C CA . LYS A 1 951 ? 0.851 48.293 15.466 1.00 83.44 951 LYS A CA 1
ATOM 7649 C C . LYS A 1 951 ? 1.173 47.104 14.570 1.00 83.44 951 LYS A C 1
ATOM 7651 O O . LYS A 1 951 ? 1.642 47.309 13.453 1.00 83.44 951 LYS A O 1
ATOM 7656 N N . VAL A 1 952 ? 0.898 45.904 15.062 1.00 83.44 952 VAL A N 1
ATOM 7657 C CA . VAL A 1 952 ? 1.147 44.642 14.369 1.00 83.44 952 VAL A CA 1
ATOM 7658 C C . VAL A 1 952 ? -0.131 43.803 14.380 1.00 83.44 952 VAL A C 1
ATOM 7660 O O . VAL A 1 952 ? -0.841 43.767 15.385 1.00 83.44 952 VAL A O 1
ATOM 7663 N N . GLU A 1 953 ? -0.460 43.193 13.245 1.00 83.00 953 GLU A N 1
ATOM 7664 C CA . GLU A 1 953 ? -1.614 42.293 13.114 1.00 83.00 953 GLU A CA 1
ATOM 7665 C C . GLU A 1 953 ? -1.258 40.894 13.632 1.00 83.00 953 GLU A C 1
ATOM 7667 O O . GLU A 1 953 ? -0.076 40.569 13.767 1.00 83.00 953 GLU A O 1
ATOM 7672 N N . SER A 1 954 ? -2.258 40.051 13.903 1.00 81.75 954 SER A N 1
ATOM 7673 C CA . SER A 1 954 ? -1.993 38.658 14.276 1.00 81.75 954 SER A CA 1
ATOM 7674 C C . SER A 1 954 ? -1.285 37.912 13.150 1.00 81.75 954 SER A C 1
ATOM 7676 O O . SER A 1 954 ? -1.695 38.016 11.992 1.00 81.75 954 SER A O 1
ATOM 7678 N N . GLY A 1 955 ? -0.256 37.147 13.485 1.00 77.69 955 GLY A N 1
ATOM 7679 C CA . GLY A 1 955 ? 0.542 36.403 12.519 1.00 77.69 955 GLY A CA 1
ATOM 7680 C C . GLY A 1 955 ? 1.961 36.156 13.010 1.00 77.69 955 GLY A C 1
ATOM 7681 O O . GLY A 1 955 ? 2.335 36.579 14.107 1.00 77.69 955 GLY A O 1
ATOM 7682 N N . ARG A 1 956 ? 2.738 35.476 12.170 1.00 85.38 956 ARG A N 1
ATOM 7683 C CA . ARG A 1 956 ? 4.139 35.148 12.413 1.00 85.38 956 ARG A CA 1
ATOM 7684 C C . ARG A 1 956 ? 5.066 36.149 11.739 1.00 85.38 956 ARG A C 1
ATOM 7686 O O . ARG A 1 956 ? 4.807 36.596 10.618 1.00 85.38 956 ARG A O 1
ATOM 7693 N N . TYR A 1 957 ? 6.148 36.498 12.420 1.00 87.19 957 TYR A N 1
ATOM 7694 C CA . TYR A 1 957 ? 7.099 37.507 11.975 1.00 87.19 957 TYR A CA 1
ATOM 7695 C C . TYR A 1 957 ? 8.536 37.100 12.285 1.00 87.19 957 TYR A C 1
ATOM 7697 O O . TYR A 1 957 ? 8.804 36.431 13.284 1.00 87.19 957 TYR A O 1
ATOM 7705 N N . TYR A 1 958 ? 9.449 37.584 11.449 1.00 88.94 958 TYR A N 1
ATOM 7706 C CA . TYR A 1 958 ? 10.886 37.495 11.651 1.00 88.94 958 TYR A CA 1
ATOM 7707 C C . TYR A 1 958 ? 11.428 38.814 12.198 1.00 88.94 958 TYR A C 1
ATOM 7709 O O . TYR A 1 958 ? 11.111 39.899 11.692 1.00 88.94 958 TYR A O 1
ATOM 7717 N N . LEU A 1 959 ? 12.272 38.707 13.220 1.00 90.38 959 LEU A N 1
ATOM 7718 C CA . LEU A 1 959 ? 13.090 39.785 13.753 1.00 90.38 959 LEU A CA 1
ATOM 7719 C C . LEU A 1 959 ? 14.553 39.458 13.477 1.00 90.38 959 LEU A C 1
ATOM 7721 O O . LEU A 1 959 ? 15.112 38.554 14.081 1.00 90.38 959 LEU A O 1
ATOM 7725 N N . HIS A 1 960 ? 15.145 40.193 12.550 1.00 90.25 960 HIS A N 1
ATOM 7726 C CA . HIS A 1 960 ? 16.490 39.958 12.051 1.00 90.25 960 HIS A CA 1
ATOM 7727 C C . HIS A 1 960 ? 17.445 40.997 12.638 1.00 90.25 960 HIS A C 1
ATOM 7729 O O . HIS A 1 960 ? 17.224 42.191 12.443 1.00 90.25 960 HIS A O 1
ATOM 7735 N N . VAL A 1 961 ? 18.466 40.568 13.372 1.00 92.44 961 VAL A N 1
ATOM 7736 C CA . VAL A 1 961 ? 19.509 41.405 13.978 1.00 92.44 961 VAL A CA 1
ATOM 7737 C C . VAL A 1 961 ? 20.798 41.183 13.197 1.00 92.44 961 VAL A C 1
ATOM 7739 O O . VAL A 1 961 ? 21.144 40.048 12.939 1.00 92.44 961 VAL A O 1
ATOM 7742 N N . TYR A 1 962 ? 21.506 42.233 12.788 1.00 90.69 962 TYR A N 1
ATOM 7743 C CA . TYR A 1 962 ? 22.673 42.082 11.908 1.00 90.69 962 TYR A CA 1
ATOM 7744 C C . TYR A 1 962 ? 23.736 43.151 12.168 1.00 90.69 962 TYR A C 1
ATOM 7746 O O . TYR A 1 962 ? 23.409 44.273 12.585 1.00 90.69 962 TYR A O 1
ATOM 7754 N N . LYS A 1 963 ? 25.011 42.821 11.911 1.00 89.88 963 LYS A N 1
ATOM 7755 C CA . LYS A 1 963 ? 26.154 43.737 12.078 1.00 89.88 963 LYS A CA 1
ATOM 7756 C C . LYS A 1 963 ? 26.694 44.285 10.754 1.00 89.88 963 LYS A C 1
ATOM 7758 O O . LYS A 1 963 ? 26.593 43.653 9.709 1.00 89.88 963 LYS A O 1
ATOM 7763 N N . HIS A 1 964 ? 27.279 45.483 10.790 1.00 81.44 964 HIS A N 1
ATOM 7764 C CA . HIS A 1 964 ? 27.793 46.175 9.596 1.00 81.44 964 HIS A CA 1
ATOM 7765 C C . HIS A 1 964 ? 29.312 46.095 9.420 1.00 81.44 964 HIS A C 1
ATOM 7767 O O . HIS A 1 964 ? 29.805 46.332 8.318 1.00 81.44 964 HIS A O 1
ATOM 7773 N N . ASN A 1 965 ? 30.047 45.773 10.483 1.00 81.50 965 ASN A N 1
ATOM 7774 C CA . ASN A 1 965 ? 31.503 45.683 10.492 1.00 81.50 965 ASN A CA 1
ATOM 7775 C C . ASN A 1 965 ? 31.953 44.383 11.172 1.00 81.50 965 ASN A C 1
ATOM 7777 O O . ASN A 1 965 ? 31.214 43.784 11.950 1.00 81.50 965 ASN A O 1
ATOM 7781 N N . ALA A 1 966 ? 33.188 43.961 10.885 1.00 81.12 966 ALA A N 1
ATOM 7782 C CA . ALA A 1 966 ? 33.803 42.773 11.476 1.00 81.12 966 ALA A CA 1
ATOM 7783 C C . ALA A 1 966 ? 34.266 43.044 12.923 1.00 81.12 966 ALA A C 1
ATOM 7785 O O . ALA A 1 966 ? 35.462 43.105 13.208 1.00 81.12 966 ALA A O 1
ATOM 7786 N N . GLU A 1 967 ? 33.303 43.252 13.818 1.00 87.44 967 GLU A N 1
ATOM 7787 C CA . GLU A 1 967 ? 33.484 43.320 15.267 1.00 87.44 967 GLU A CA 1
ATOM 7788 C C . GLU A 1 967 ? 32.571 42.312 15.981 1.00 87.44 967 GLU A C 1
ATOM 7790 O O . GLU A 1 967 ? 31.592 41.828 15.408 1.00 87.44 967 GLU A O 1
ATOM 7795 N N . ASP A 1 968 ? 32.917 41.984 17.225 1.00 89.44 968 ASP A N 1
ATOM 7796 C CA . ASP A 1 968 ? 32.104 41.135 18.096 1.00 89.44 968 ASP A CA 1
ATOM 7797 C C . ASP A 1 968 ? 31.011 41.991 18.751 1.00 89.44 968 ASP A C 1
ATOM 7799 O O . ASP A 1 968 ? 31.301 42.956 19.471 1.00 89.44 968 ASP A O 1
ATOM 7803 N N . ILE A 1 969 ? 29.748 41.653 18.489 1.00 89.81 969 ILE A N 1
ATOM 7804 C CA . ILE A 1 969 ? 28.588 42.348 19.055 1.00 89.81 969 ILE A CA 1
ATOM 7805 C C . ILE A 1 969 ? 27.957 41.467 20.117 1.00 89.81 969 ILE A C 1
ATOM 7807 O O . ILE A 1 969 ? 27.600 40.338 19.827 1.00 89.81 969 ILE A O 1
ATOM 7811 N N . HIS A 1 970 ? 27.694 42.004 21.306 1.00 91.00 970 HIS A N 1
ATOM 7812 C CA . HIS A 1 970 ? 26.750 41.394 22.246 1.00 91.00 970 HIS A CA 1
ATOM 7813 C C . HIS A 1 970 ? 25.573 42.344 22.430 1.00 91.00 970 HIS A C 1
ATOM 7815 O O . HIS A 1 970 ? 25.773 43.548 22.612 1.00 91.00 970 HIS A O 1
ATOM 7821 N N . TYR A 1 971 ? 24.350 41.835 22.440 1.00 91.19 971 TYR A N 1
ATOM 7822 C CA . TYR A 1 971 ? 23.156 42.656 22.577 1.00 91.19 971 TYR A CA 1
ATOM 7823 C C . TYR A 1 971 ? 22.088 41.980 23.440 1.00 91.19 971 TYR A C 1
ATOM 7825 O O . TYR A 1 971 ? 22.110 40.784 23.716 1.00 91.19 971 TYR A O 1
ATOM 7833 N N . MET A 1 972 ? 21.144 42.785 23.914 1.00 89.25 972 MET A N 1
ATOM 7834 C CA . MET A 1 972 ? 19.938 42.333 24.592 1.00 89.25 972 MET A CA 1
ATOM 7835 C C . MET A 1 972 ? 18.730 42.894 23.857 1.00 89.25 972 MET A C 1
ATOM 7837 O O . MET A 1 972 ? 18.608 44.107 23.682 1.00 89.25 972 MET A O 1
ATOM 7841 N N . LEU A 1 973 ? 17.820 42.019 23.456 1.00 88.69 973 LEU A N 1
ATOM 7842 C CA . LEU A 1 973 ? 16.627 42.361 22.703 1.00 88.69 973 LEU A CA 1
ATOM 7843 C C . LEU A 1 973 ? 15.378 42.113 23.562 1.00 88.69 973 LEU A C 1
ATOM 7845 O O . LEU A 1 973 ? 15.265 41.137 24.300 1.00 88.69 973 LEU A O 1
ATOM 7849 N N . GLN A 1 974 ? 14.444 43.056 23.525 1.00 87.56 974 GLN A N 1
ATOM 7850 C CA . GLN A 1 974 ? 13.184 42.997 24.257 1.00 87.56 974 GLN A CA 1
ATOM 7851 C C . GLN A 1 974 ? 12.034 43.285 23.311 1.00 87.56 974 GLN A C 1
ATOM 7853 O O . GLN A 1 974 ? 11.987 44.349 22.688 1.00 87.56 974 GLN A O 1
ATOM 7858 N N . VAL A 1 975 ? 11.075 42.368 23.281 1.00 83.38 975 VAL A N 1
ATOM 7859 C CA . VAL A 1 975 ? 9.860 42.478 22.478 1.00 83.38 975 VAL A CA 1
ATOM 7860 C C . VAL A 1 975 ? 8.687 42.591 23.442 1.00 83.38 975 VAL A C 1
ATOM 7862 O O . VAL A 1 975 ? 8.456 41.676 24.226 1.00 83.38 975 VAL A O 1
ATOM 7865 N N . ARG A 1 976 ? 8.018 43.749 23.484 1.00 78.19 976 ARG A N 1
ATOM 7866 C CA . ARG A 1 976 ? 7.035 44.100 24.529 1.00 78.19 976 ARG A CA 1
ATOM 7867 C C . ARG A 1 976 ? 5.702 44.592 24.004 1.00 78.19 976 ARG A C 1
ATOM 7869 O O . ARG A 1 976 ? 5.713 45.289 22.967 1.00 78.19 976 ARG A O 1
#

pLDDT: mean 85.69, std 19.02, range [19.78, 98.88]

Secondary structure (DSSP, 8-state):
-----S-----------------------------PPPPPPP--TT---S-PPPHHHHTTS-HHHHHHHHTTS-GGG-TTTTS-SHHHHHHHS-HHHHHHHHHHHHHHHTT-BTTB-TTHHHHHHHHHHHHHHHHH-GGGGGGGSHHHHGGGHHHHHHHHTSTT-SS-SHHHHHHHHHHHHHHHHS---HHHHHHHHHHHHHHHHTHHHHTT-HHHHHHHHHHHHHHHHIIIII--SHHHHHTTTTTSHHHHHHHHHHHHHS--STTTHHHHHHHHHHHHHHGGGSSSTHHHHHHHHHHHHHSPTTSHHHHHHHHHHHHHSTTB-TTSPBP-HHHHHHHHHHHH--EEEEEGGGTEEEEE-TT--HHHHHHHHHHHHHHHHHHHHHH---S-SSTT-GGGSEEEEEESSHHHHTTHHHHT----SSSEEEEGGGTEEEEE---SSS--HHHHHHHHHHHHHHHHHTS-SSTT-SSGGGGT--HHHHHHHHHHHTTB-SSS-B---HHHHHHHHHS-GGGPPPHHHHHT--SS-SHHHHHHHHHHHHHHHH-HHHHHHHHHHHHTT-HHHHHHHHHHHHT-HHHHHHHHHHHHHHHHTGGG-------GGGGSPPPP--HHHHHHHHHHHHT-EEEEEEEEE-SS-EEEEEEEEEEEEE---HHHHHHHHHHHHHHHHHHHHHSS-GGGGG-EEEEEEEEE-TTSEEEEEEEEEEEEPPPTTS-----TT-----S--S---SGGGPEEP-SS---EEEEEBTTB-EEEEEEEE-SSEEEEEEEEESSTTSEEEEEEETTEEEEEEE--SEEETTEEEEEEEEPSEEEEEEEEESSSS-EEEEEEEEE-----------PPPPPEEP-S---SGGG-B-PPPTT-EEEEEE-TT--EEEEEEEESS-EEEEEEEEEEE-S-EEEEEEETT--SSPPB--SEEETTEEEEEEEE-SEEEEEEEEESSSS-EEEEEEE-

Sequence (976 aa):
MRAASALAIKEFPSSTGQAGAEGELSSEAAKSAGISDPQPRSLNSEARKHGPYSMAELNSLSYRELTDLLVSITWEEIPELFKYNDDTHRFYADEARFQAMVDRLKDSGTRFTPEDDQGIPTLITVLRSGYYLGFYNKELAWLDEPAYQDKMLPAIKAILENPAFTWGTDIQNEVIGATGSMISNSSADPDIVNRLAGLVQSFTDRADVLTDDNAASVAFHDVLKGVGYVLMWRMKDPNREAAFKGSIDAYVEQLFRMAQHGPTSADKLWLTNTASYYTGSLGRYYSEPQQANRVLTQIMQTAPALGELYFVVADQIVQHYAGTDANGRRIDLDDLKQRGKERYLPQRVEFDDGRFVFRTGSQLSKRQLQRLYWAAKEVQAQFHRVIGNDQPLEPRNTDDVLTVVIYNNQNEYRMNSYLYGHTTENGGIYIEDEGTFYTYSSMGKQRSLEERFRHEFVHYLQFRYEIPGMWGQGPLYKTGRMQWFDEGGAEFFAGATRTKGIQPRKSVVYNLREDDLGGRFTVADTVNSQYGSWKFYEYSYALYDYLYHQDFKTLDRIQHAIRFNDAAAYEQQLALISGNPRVNDAYQRSIEEQIARYHSVSVPFVSNAYMRTLKPKPVRDIYSEIAAVAGLRDTIAKERKSHFFRSFELRGTYIGGIAAGNEQDWQAMNRLTDGFLQALSEQPWNGYKTVTAYFTNYRVNEEGRFVYDVVFHGKLPTDNSVGQYTNDNGEQRNADHEPNNAWEQAVQQDGTGKPVYGKLSDTDRVDIYCFDVGKDEQWNIQLKTKQAQGATWMLYHESNLDDYAAKPTQLRGTSSDGSIAAEPGTYYLYIYALGHEEQSYRLVVRPETGARQKHNQKRELPPFEETEPNDHPDTANGLIHVGQSLSGTLNGGDWEDVFLIDVDQPSLLQIKLERLLGTDVSWMWYPEGNKERPPLTPTAIDGNRMSAKFKVESGRYYLHVYKHNAEDIHYMLQVR

InterPro domains:
  IPR002169 Peptidase M9A/M9B, collagenase, bacterial [PF01752] (268-577)
  IPR002169 Peptidase M9A/M9B, collagenase, bacterial [PR00931] (119-137)
  IPR002169 Peptidase M9A/M9B, collagenase, bacterial [PR00931] (402-416)
  IPR002169 Peptidase M9A/M9B, collagenase, bacterial [PR00931] (419-435)
  IPR002169 Peptidase M9A/M9B, collagenase, bacterial [PR00931] (454-472)
  IPR002169 Peptidase M9A/M9B, collagenase, bacterial [PR00931] (480-495)
  IPR013661 Peptidase M9, collagenase, N-terminal domain [PF08453] (53-228)
  IPR041379 Collagenase ColG-like, catalytic helper subdomain [PF18496] (604-719)